Protein AF-0000000087430985 (afdb_homodimer)

Foldseek 3Di:
DDEQDPCQLVVLLVCLLQFLFKEKFFAWFAPCPDPQPQPPDLQVSQLSSLVVCQQIFTFKMKMKTWGAPPVDPDDVVVLVHTDQPRIDIDIDMAGADEPGHHDHDVVSVVVLVVLPDDVVCSVVRHAALAADDPVLLVVLVVVLVVVQVVQLVLLPPLGLALQVPVPDDDPPPQPDPPDDVVLLVVLLVVLVVQCVQAVVQQLVCVVVVHDHCLVVVPDDFSGKDKDKAFQVCPVVNSSSNSVNNSVVNNVSHPVSPAHKGKAKAFPASLSVQNDPCRQVSLQVVLCVQQVDGDRDDPPPPPVSRMTMMMMTIGRDSVNRSCVRVVSSVVNSVCNNPCLVVLQSCQVSVHEYEYALCPVVVSNSCCSNSNSRQSSGLSSQLSNCVVRHNKYFHVNLLCPDPPNVVVCCVQVVPPDDDLQSLLCSLVPNPHCVSNPPRRRSSSVSRSSSVSLSLVLLCVLQVVDDDDPVNCVSSVPDPDHRPDHPVRSSLSSLQRMQWHDDVLDDDTHHSHPPVPQLDPPDPPPQVQAWQKQWFPWPALVLVCVVCVVVQVVLCVVPVPQRFDWDQPPPNRITITIDGRNRPCVVVVVCVLVCLLPVCDPPVGGPSVSRDRDGRNSPPPPPPPDD/DDDQDPCQLVVLLVCLLQFLFKEKFFAWAAPDPDPQPQPPDLQVSQLSSLVVCQQIFTFKMKMKTWGAPPVQPDDVVVLPHTRLPRIDIDIDMAGADEPGHHDHDVVSVVVLVVLPDDVVCNVVRHAALAADDPVLLVVLLVVLVVVQVVQLVLLPPQGLALQPPPDDDDPPPLPDPPDDVVLLVVLLVVLVVQCVQAVVQQLVCVVVVHDHCLVVVPADFSGKDKDKAFQVCPSVNSSSNSVSNSVVNNVSHPVSPAHKGKAKAFPASLSVQNDPCRQVSLQVVLCVQQVDGDRDDPPPPPVSRMTMMMMTIGRDSVNRSCVRVVSSVVNSVCNNPCLVVLQSCQVSVHEYEYALCPVVVSNSCCSNSNSRQSSGLRSQLSNCVVRHNKYFHVNLLCPDPPNVVVCCVQVVPPDDDLQSLLCSLVVNPHCVSNPPRRRSSSVSRSSSVSLSLVLLCVLQVVDDDDPVRCVNSVPDPDHRPDHPVRSSLSSLQRMQWHDDVLDDDTHHSHPPPPPLDPPDDCPQQWFWFKQWFPWPALVLLCVVCVVVQVVLCVVPVPQRFDWDQDHVNRIIITTHTCNRPCVVVVVCVLVCCLPVCDPPVGGPSSSRDRDGRGSPPPPPPPDD

Radius of gyration: 36.95 Å; Cα contacts (8 Å, |Δi|>4): 2127; chains: 2; bounding box: 98×112×81 Å

Structure (mmCIF, N/CA/C/O backbone):
data_AF-0000000087430985-model_v1
#
loop_
_entity.id
_entity.type
_entity.pdbx_description
1 polymer 'CAF1 family ribonuclease'
#
loop_
_atom_site.group_PDB
_atom_site.id
_atom_site.type_symbol
_atom_site.label_atom_id
_atom_site.label_alt_id
_atom_site.label_comp_id
_atom_site.label_asym_id
_atom_site.label_entity_id
_atom_site.label_seq_id
_atom_site.pdbx_PDB_ins_code
_atom_site.Cartn_x
_atom_site.Cartn_y
_atom_site.Cartn_z
_atom_site.occupancy
_atom_site.B_iso_or_equiv
_atom_site.auth_seq_id
_atom_site.auth_comp_id
_atom_site.auth_asym_id
_atom_site.auth_atom_id
_atom_site.pdbx_PDB_model_num
ATOM 1 N N . MET A 1 1 ? 12.492 -22.047 7.645 1 41.41 1 MET A N 1
ATOM 2 C CA . MET A 1 1 ? 12.438 -20.75 6.965 1 41.41 1 MET A CA 1
ATOM 3 C C . MET A 1 1 ? 13.422 -19.766 7.59 1 41.41 1 MET A C 1
ATOM 5 O O . MET A 1 1 ? 13.461 -19.625 8.812 1 41.41 1 MET A O 1
ATOM 9 N N . GLU A 1 2 ? 14.547 -19.562 7.023 1 44.06 2 GLU A N 1
ATOM 10 C CA . GLU A 1 2 ? 15.594 -18.719 7.582 1 44.06 2 GLU A CA 1
ATOM 11 C C . GLU A 1 2 ? 15.18 -17.25 7.586 1 44.06 2 GLU A C 1
ATOM 13 O O . GLU A 1 2 ? 14.547 -16.781 6.645 1 44.06 2 GLU A O 1
ATOM 18 N N . ALA A 1 3 ? 15.109 -16.688 8.625 1 48.5 3 ALA A N 1
ATOM 19 C CA . ALA A 1 3 ? 14.711 -15.297 8.883 1 48.5 3 ALA A CA 1
ATOM 20 C C . ALA A 1 3 ? 15.516 -14.328 8.023 1 48.5 3 ALA A C 1
ATOM 22 O O . ALA A 1 3 ? 16.656 -14.617 7.645 1 48.5 3 ALA A O 1
ATOM 23 N N . ASN A 1 4 ? 14.797 -13.18 7.539 1 51.06 4 ASN A N 1
ATOM 24 C CA . ASN A 1 4 ? 15.312 -12.055 6.77 1 51.06 4 ASN A CA 1
ATOM 25 C C . ASN A 1 4 ? 16.469 -11.367 7.492 1 51.06 4 ASN A C 1
ATOM 27 O O . ASN A 1 4 ? 16.266 -10.711 8.516 1 51.06 4 ASN A O 1
ATOM 31 N N . ASP A 1 5 ? 17.672 -11.953 7.453 1 57.12 5 ASP A N 1
ATOM 32 C CA . ASP A 1 5 ? 18.797 -11.172 7.953 1 57.12 5 ASP A CA 1
ATOM 33 C C . ASP A 1 5 ? 19.609 -10.578 6.801 1 57.12 5 ASP A C 1
ATOM 35 O O . ASP A 1 5 ? 19.359 -10.891 5.633 1 57.12 5 ASP A O 1
ATOM 39 N N . SER A 1 6 ? 20.297 -9.562 7.074 1 57.06 6 SER A N 1
ATOM 40 C CA . SER A 1 6 ? 21.141 -8.828 6.141 1 57.06 6 SER A CA 1
ATOM 41 C C . SER A 1 6 ? 22.047 -9.781 5.363 1 57.06 6 SER A C 1
ATOM 43 O O . SER A 1 6 ? 22.516 -9.445 4.273 1 57.06 6 SER A O 1
ATOM 45 N N . ASN A 1 7 ? 22 -11.023 5.742 1 69.62 7 ASN A N 1
ATOM 46 C CA . ASN A 1 7 ? 22.953 -11.93 5.102 1 69.62 7 ASN A CA 1
ATOM 47 C C . ASN A 1 7 ? 22.234 -12.977 4.258 1 69.62 7 ASN A C 1
ATOM 49 O O . ASN A 1 7 ? 22.875 -13.875 3.705 1 69.62 7 ASN A O 1
ATOM 53 N N . THR A 1 8 ? 21 -12.875 4.145 1 79.38 8 THR A N 1
ATOM 54 C CA . THR A 1 8 ? 20.219 -13.883 3.459 1 79.38 8 THR A CA 1
ATOM 55 C C . THR A 1 8 ? 20.578 -13.945 1.978 1 79.38 8 THR A C 1
ATOM 57 O O . THR A 1 8 ? 20.781 -15.031 1.428 1 79.38 8 THR A O 1
ATOM 60 N N . VAL A 1 9 ? 20.797 -12.852 1.373 1 81.06 9 VAL A N 1
ATOM 61 C CA . VAL A 1 9 ? 21.109 -12.805 -0.05 1 81.06 9 VAL A CA 1
ATOM 62 C C . VAL A 1 9 ? 22.484 -13.43 -0.296 1 81.06 9 VAL A C 1
ATOM 64 O O . VAL A 1 9 ? 22.656 -14.219 -1.23 1 81.06 9 VAL A O 1
ATOM 67 N N . SER A 1 10 ? 23.391 -13.109 0.576 1 83 10 SER A N 1
ATOM 68 C CA . SER A 1 10 ? 24.734 -13.672 0.438 1 83 10 SER A CA 1
ATOM 69 C C . SER A 1 10 ? 24.719 -15.195 0.576 1 83 10 SER A C 1
ATOM 71 O O . SER A 1 10 ? 25.469 -15.891 -0.108 1 83 10 SER A O 1
ATOM 73 N N . ARG A 1 11 ? 23.938 -15.688 1.403 1 87.94 11 ARG A N 1
ATOM 74 C CA . ARG A 1 11 ? 23.844 -17.125 1.592 1 87.94 11 ARG A CA 1
ATOM 75 C C . ARG A 1 11 ? 23.234 -17.797 0.363 1 87.94 11 ARG A C 1
ATOM 77 O O . ARG A 1 11 ? 23.688 -18.859 -0.056 1 87.94 11 ARG A O 1
ATOM 84 N N . ILE A 1 12 ? 22.219 -17.188 -0.137 1 91.44 12 ILE A N 1
ATOM 85 C CA . ILE A 1 12 ? 21.594 -17.719 -1.34 1 91.44 12 ILE A CA 1
ATOM 86 C C . ILE A 1 12 ? 22.609 -17.797 -2.471 1 91.44 12 ILE A C 1
ATOM 88 O O . ILE A 1 12 ? 22.75 -18.828 -3.131 1 91.44 12 ILE A O 1
ATOM 92 N N . LEU A 1 13 ? 23.359 -16.75 -2.596 1 90.56 13 LEU A N 1
ATOM 93 C CA . LEU A 1 13 ? 24.328 -16.641 -3.684 1 90.56 13 LEU A CA 1
ATOM 94 C C . LEU A 1 13 ? 25.422 -17.703 -3.539 1 90.56 13 LEU A C 1
ATOM 96 O O . LEU A 1 13 ? 25.875 -18.266 -4.535 1 90.56 13 LEU A O 1
ATOM 100 N N . SER A 1 14 ? 25.75 -18.016 -2.369 1 92.44 14 SER A N 1
ATOM 101 C CA . SER A 1 14 ? 26.812 -18.984 -2.131 1 92.44 14 SER A CA 1
ATOM 102 C C . SER A 1 14 ? 26.375 -20.391 -2.48 1 92.44 14 SER A C 1
ATOM 104 O O . SER A 1 14 ? 27.203 -21.266 -2.727 1 92.44 14 SER A O 1
ATOM 106 N N . LEU A 1 15 ? 25.141 -20.641 -2.588 1 94.88 15 LEU A N 1
ATOM 107 C CA . LEU A 1 15 ? 24.625 -21.984 -2.834 1 94.88 15 LEU A CA 1
ATOM 108 C C . LEU A 1 15 ? 24.422 -22.219 -4.328 1 94.88 15 LEU A C 1
ATOM 110 O O . LEU A 1 15 ? 24.312 -23.359 -4.766 1 94.88 15 LEU A O 1
ATOM 114 N N . ILE A 1 16 ? 24.359 -21.219 -5.113 1 95.06 16 ILE A N 1
ATOM 115 C CA . ILE A 1 16 ? 23.938 -21.297 -6.508 1 95.06 16 ILE A CA 1
ATOM 116 C C . ILE A 1 16 ? 24.922 -22.156 -7.297 1 95.06 16 ILE A C 1
ATOM 118 O O . ILE A 1 16 ? 24.516 -23 -8.086 1 95.06 16 ILE A O 1
ATOM 122 N N . PRO A 1 17 ? 26.234 -22.078 -7.082 1 94.44 17 PRO A N 1
ATOM 123 C CA . PRO A 1 17 ? 27.172 -22.891 -7.855 1 94.44 17 PRO A CA 1
ATOM 124 C C . PRO A 1 17 ? 26.953 -24.391 -7.68 1 94.44 17 PRO A C 1
ATOM 126 O O . PRO A 1 17 ? 27.266 -25.172 -8.578 1 94.44 17 PRO A O 1
ATOM 129 N N . SER A 1 18 ? 26.359 -24.766 -6.598 1 93.5 18 SER A N 1
ATOM 130 C CA . SER A 1 18 ? 26.156 -26.188 -6.324 1 93.5 18 SER A CA 1
ATOM 131 C C . SER A 1 18 ? 24.703 -26.578 -6.535 1 93.5 18 SER A C 1
ATOM 133 O O . SER A 1 18 ? 24.328 -27.734 -6.301 1 93.5 18 SER A O 1
ATOM 135 N N . ALA A 1 19 ? 23.922 -25.688 -6.98 1 95.62 19 ALA A N 1
ATOM 136 C CA . ALA A 1 19 ? 22.484 -25.922 -7.039 1 95.62 19 ALA A CA 1
ATOM 137 C C . ALA A 1 19 ? 22.109 -26.734 -8.273 1 95.62 19 ALA A C 1
ATOM 139 O O . ALA A 1 19 ? 22.703 -26.562 -9.344 1 95.62 19 ALA A O 1
ATOM 140 N N . SER A 1 20 ? 21.156 -27.672 -8.117 1 94.75 20 SER A N 1
ATOM 141 C CA . SER A 1 20 ? 20.516 -28.328 -9.258 1 94.75 20 SER A CA 1
ATOM 142 C C . SER A 1 20 ? 19.5 -27.422 -9.938 1 94.75 20 SER A C 1
ATOM 144 O O . SER A 1 20 ? 19.453 -27.344 -11.164 1 94.75 20 SER A O 1
ATOM 146 N N . PHE A 1 21 ? 18.734 -26.844 -9.188 1 96.12 21 PHE A N 1
ATOM 147 C CA . PHE A 1 21 ? 17.766 -25.828 -9.633 1 96.12 21 PHE A CA 1
ATOM 148 C C . PHE A 1 21 ? 17.359 -24.938 -8.477 1 96.12 21 PHE A C 1
ATOM 150 O O . PHE A 1 21 ? 17.688 -25.203 -7.32 1 96.12 21 PHE A O 1
ATOM 157 N N . VAL A 1 22 ? 16.688 -23.812 -8.773 1 97.88 22 VAL A N 1
ATOM 158 C CA . VAL A 1 22 ? 16.172 -22.875 -7.781 1 97.88 22 VAL A CA 1
ATOM 159 C C . VAL A 1 22 ? 14.688 -22.625 -8.016 1 97.88 22 VAL A C 1
ATOM 161 O O . VAL A 1 22 ? 14.242 -22.5 -9.164 1 97.88 22 VAL A O 1
ATOM 164 N N . ALA A 1 23 ? 13.93 -22.719 -6.949 1 98.19 23 ALA A N 1
ATOM 165 C CA . ALA A 1 23 ? 12.508 -22.406 -7.027 1 98.19 23 ALA A CA 1
ATOM 166 C C . ALA A 1 23 ? 12.227 -21.016 -6.449 1 98.19 23 ALA A C 1
ATOM 168 O O . ALA A 1 23 ? 12.852 -20.609 -5.469 1 98.19 23 ALA A O 1
ATOM 169 N N . LEU A 1 24 ? 11.281 -20.359 -7.055 1 97 24 LEU A N 1
ATOM 170 C CA . LEU A 1 24 ? 10.961 -18.984 -6.668 1 97 24 LEU A CA 1
ATOM 171 C C . LEU A 1 24 ? 9.461 -18.812 -6.477 1 97 24 LEU A C 1
ATOM 173 O O . LEU A 1 24 ? 8.664 -19.438 -7.184 1 97 24 LEU A O 1
ATOM 177 N N . ASP A 1 25 ? 9.031 -18.031 -5.531 1 96.5 25 ASP A N 1
ATOM 178 C CA . ASP A 1 25 ? 7.648 -17.609 -5.301 1 96.5 25 ASP A CA 1
ATOM 179 C C . ASP A 1 25 ? 7.594 -16.219 -4.672 1 96.5 25 ASP A C 1
ATOM 181 O O . ASP A 1 25 ? 8.562 -15.773 -4.055 1 96.5 25 ASP A O 1
ATOM 185 N N . THR A 1 26 ? 6.516 -15.523 -4.93 1 96.38 26 THR A N 1
ATOM 186 C CA . THR A 1 26 ? 6.422 -14.164 -4.426 1 96.38 26 THR A CA 1
ATOM 187 C C . THR A 1 26 ? 5.035 -13.898 -3.842 1 96.38 26 THR A C 1
ATOM 189 O O . THR A 1 26 ? 4.074 -14.594 -4.168 1 96.38 26 THR A O 1
ATOM 192 N N . GLU A 1 27 ? 4.945 -13 -2.891 1 94.88 27 GLU A N 1
ATOM 193 C CA . GLU A 1 27 ? 3.719 -12.344 -2.451 1 94.88 27 GLU A CA 1
ATOM 194 C C . GLU A 1 27 ? 3.717 -10.859 -2.83 1 94.88 27 GLU A C 1
ATOM 196 O O . GLU A 1 27 ? 4.766 -10.219 -2.842 1 94.88 27 GLU A O 1
ATOM 201 N N . PHE A 1 28 ? 2.629 -10.344 -3.205 1 93.5 28 PHE A N 1
ATOM 202 C CA . PHE A 1 28 ? 2.49 -8.938 -3.557 1 93.5 28 PHE A CA 1
ATOM 203 C C . PHE A 1 28 ? 1.177 -8.375 -3.025 1 93.5 28 PHE A C 1
ATOM 205 O O . PHE A 1 28 ? 0.315 -9.125 -2.564 1 93.5 28 PHE A O 1
ATOM 212 N N . PHE A 1 29 ? 0.958 -7.047 -3.027 1 91.12 29 PHE A N 1
ATOM 213 C CA . PHE A 1 29 ? -0.083 -6.414 -2.227 1 91.12 29 PHE A CA 1
ATOM 214 C C . PHE A 1 29 ? -1.309 -6.102 -3.078 1 91.12 29 PHE A C 1
ATOM 216 O O . PHE A 1 29 ? -2.295 -5.555 -2.58 1 91.12 29 PHE A O 1
ATOM 223 N N . CYS A 1 30 ? -1.307 -6.336 -4.262 1 85.88 30 CYS A N 1
ATOM 224 C CA . CYS A 1 30 ? -2.467 -6.109 -5.117 1 85.88 30 CYS A CA 1
ATOM 225 C C . CYS A 1 30 ? -2.807 -7.359 -5.918 1 85.88 30 CYS A C 1
ATOM 227 O O . CYS A 1 30 ? -1.965 -7.879 -6.652 1 85.88 30 CYS A O 1
ATOM 229 N N . GLY A 1 31 ? -3.926 -7.836 -5.504 1 67.69 31 GLY A N 1
ATOM 230 C CA . GLY A 1 31 ? -4.348 -9.031 -6.215 1 67.69 31 GLY A CA 1
ATOM 231 C C . GLY A 1 31 ? -4.621 -8.781 -7.688 1 67.69 31 GLY A C 1
ATOM 232 O O . GLY A 1 31 ? -4.656 -7.633 -8.133 1 67.69 31 GLY A O 1
ATOM 233 N N . ARG A 1 32 ? -4.594 -9.789 -8.438 1 55.5 32 ARG A N 1
ATOM 234 C CA . ARG A 1 32 ? -4.715 -9.82 -9.891 1 55.5 32 ARG A CA 1
ATOM 235 C C . ARG A 1 32 ? -5.957 -9.062 -10.352 1 55.5 32 ARG A C 1
ATOM 237 O O . ARG A 1 32 ? -7.082 -9.469 -10.047 1 55.5 32 ARG A O 1
ATOM 244 N N . GLN A 1 33 ? -5.875 -7.629 -10.258 1 49.44 33 GLN A N 1
ATOM 245 C CA . GLN A 1 33 ? -6.969 -6.879 -10.867 1 49.44 33 GLN A CA 1
ATOM 246 C C . GLN A 1 33 ? -7.234 -7.352 -12.289 1 49.44 33 GLN A C 1
ATOM 248 O O . GLN A 1 33 ? -8.039 -6.754 -13.008 1 49.44 33 GLN A O 1
ATOM 253 N N . THR A 1 34 ? -6.297 -8.094 -12.922 1 42.03 34 THR A N 1
ATOM 254 C CA . THR A 1 34 ? -6.211 -7.918 -14.367 1 42.03 34 THR A CA 1
ATOM 255 C C . THR A 1 34 ? -7.305 -8.711 -15.07 1 42.03 34 THR A C 1
ATOM 257 O O . THR A 1 34 ? -7.414 -9.93 -14.891 1 42.03 34 THR A O 1
ATOM 260 N N . ILE A 1 35 ? -8.352 -7.953 -15.305 1 42.62 35 ILE A N 1
ATOM 261 C CA . ILE A 1 35 ? -9.156 -8.406 -16.422 1 42.62 35 ILE A CA 1
ATOM 262 C C . ILE A 1 35 ? -8.25 -8.945 -17.531 1 42.62 35 ILE A C 1
ATOM 264 O O . ILE A 1 35 ? -7.406 -8.219 -18.062 1 42.62 35 ILE A O 1
ATOM 268 N N . LEU A 1 36 ? -8.102 -10.195 -17.438 1 47.19 36 LEU A N 1
ATOM 269 C CA . LEU A 1 36 ? -7.324 -10.688 -18.578 1 47.19 36 LEU A CA 1
ATOM 270 C C . LEU A 1 36 ? -7.883 -10.156 -19.891 1 47.19 36 LEU A C 1
ATOM 272 O O . LEU A 1 36 ? -9.078 -10.312 -20.172 1 47.19 36 LEU A O 1
ATOM 276 N N . PRO A 1 37 ? -7.227 -9.125 -20.406 1 47.66 37 PRO A N 1
ATOM 277 C CA . PRO A 1 37 ? -7.707 -8.703 -21.719 1 47.66 37 PRO A CA 1
ATOM 278 C C . PRO A 1 37 ? -8.055 -9.875 -22.625 1 47.66 37 PRO A C 1
ATOM 280 O O . PRO A 1 37 ? -7.555 -10.984 -22.422 1 47.66 37 PRO A O 1
ATOM 283 N N . PRO A 1 38 ? -9.062 -9.609 -23.359 1 45.47 38 PRO A N 1
ATOM 284 C CA . PRO A 1 38 ? -9.25 -10.656 -24.359 1 45.47 38 PRO A CA 1
ATOM 285 C C . PRO A 1 38 ? -7.953 -11.07 -25.047 1 45.47 38 PRO A C 1
ATOM 287 O O . PRO A 1 38 ? -7.105 -10.219 -25.328 1 45.47 38 PRO A O 1
ATOM 290 N N . PHE A 1 39 ? -7.52 -12.289 -24.922 1 45.88 39 PHE A N 1
ATOM 291 C CA . PHE A 1 39 ? -6.273 -12.781 -25.5 1 45.88 39 PHE A CA 1
ATOM 292 C C . PHE A 1 39 ? -6.273 -12.617 -27.016 1 45.88 39 PHE A C 1
ATOM 294 O O . PHE A 1 39 ? -7.016 -13.305 -27.719 1 45.88 39 PHE A O 1
ATOM 301 N N . THR A 1 40 ? -5.828 -11.523 -27.562 1 51.38 40 THR A N 1
ATOM 302 C CA . THR A 1 40 ? -5.633 -11.32 -28.984 1 51.38 40 THR A CA 1
ATOM 303 C C . THR A 1 40 ? -4.293 -11.898 -29.438 1 51.38 40 THR A C 1
ATOM 305 O O . THR A 1 40 ? -4.23 -12.641 -30.422 1 51.38 40 THR A O 1
ATOM 308 N N . SER A 1 41 ? -3.215 -11.609 -28.812 1 60.03 41 SER A N 1
ATOM 309 C CA . SER A 1 41 ? -1.87 -12.133 -29.031 1 60.03 41 SER A CA 1
ATOM 310 C C . SER A 1 41 ? -1.085 -12.203 -27.719 1 60.03 41 SER A C 1
ATOM 312 O O . SER A 1 41 ? -1.448 -11.562 -26.734 1 60.03 41 SER A O 1
ATOM 314 N N . ILE A 1 42 ? -0.145 -13.062 -27.812 1 71.75 42 ILE A N 1
ATOM 315 C CA . ILE A 1 42 ? 0.692 -13.219 -26.625 1 71.75 42 ILE A CA 1
ATOM 316 C C . ILE A 1 42 ? 1.348 -11.883 -26.281 1 71.75 42 ILE A C 1
ATOM 318 O O . ILE A 1 42 ? 1.481 -11.539 -25.109 1 71.75 42 ILE A O 1
ATOM 322 N N . GLU A 1 43 ? 1.695 -11.188 -27.344 1 76.94 43 GLU A N 1
ATOM 323 C CA . GLU A 1 43 ? 2.336 -9.891 -27.141 1 76.94 43 GLU A CA 1
ATOM 324 C C . GLU A 1 43 ? 1.378 -8.898 -26.484 1 76.94 43 GLU A C 1
ATOM 326 O O . GLU A 1 43 ? 1.742 -8.219 -25.531 1 76.94 43 GLU A O 1
ATOM 331 N N . THR A 1 44 ? 0.228 -8.922 -27 1 73.31 44 THR A N 1
ATOM 332 C CA . THR A 1 44 ? -0.766 -7.992 -26.469 1 73.31 44 THR A CA 1
ATOM 333 C C . THR A 1 44 ? -1.153 -8.375 -25.047 1 73.31 44 THR A C 1
ATOM 335 O O . THR A 1 44 ? -1.375 -7.508 -24.203 1 73.31 44 THR A O 1
ATOM 338 N N . PHE A 1 45 ? -1.166 -9.656 -24.906 1 74.94 45 PHE A N 1
ATOM 339 C CA . PHE A 1 45 ? -1.48 -10.141 -23.562 1 74.94 45 PHE A CA 1
ATOM 340 C C . PHE A 1 45 ? -0.419 -9.703 -22.562 1 74.94 45 PHE A C 1
ATOM 342 O O . PHE A 1 45 ? -0.743 -9.156 -21.5 1 74.94 45 PHE A O 1
ATOM 349 N N . TYR A 1 46 ? 0.762 -9.953 -22.969 1 84.12 46 TYR A N 1
ATOM 350 C CA . TYR A 1 46 ? 1.858 -9.602 -22.078 1 84.12 46 TYR A CA 1
ATOM 351 C C . TYR A 1 46 ? 1.878 -8.102 -21.797 1 84.12 46 TYR A C 1
ATOM 353 O O . TYR A 1 46 ? 1.978 -7.676 -20.641 1 84.12 46 TYR A O 1
ATOM 361 N N . ASP A 1 47 ? 1.766 -7.359 -22.859 1 86.62 47 ASP A N 1
ATOM 362 C CA . ASP A 1 47 ? 1.896 -5.91 -22.719 1 86.62 47 ASP A CA 1
ATOM 363 C C . ASP A 1 47 ? 0.787 -5.336 -21.844 1 86.62 47 ASP A C 1
ATOM 365 O O . ASP A 1 47 ? 1.035 -4.449 -21.031 1 86.62 47 ASP A O 1
ATOM 369 N N . THR A 1 48 ? -0.357 -5.887 -22 1 81.25 48 THR A N 1
ATOM 370 C CA . THR A 1 48 ? -1.482 -5.434 -21.188 1 81.25 48 THR A CA 1
ATOM 371 C C . THR A 1 48 ? -1.298 -5.84 -19.734 1 81.25 48 THR A C 1
ATOM 373 O O . THR A 1 48 ? -1.577 -5.055 -18.828 1 81.25 48 THR A O 1
ATOM 376 N N . SER A 1 49 ? -0.857 -7.035 -19.562 1 82.69 49 SER A N 1
ATOM 377 C CA . SER A 1 49 ? -0.609 -7.527 -18.219 1 82.69 49 SER A CA 1
ATOM 378 C C . SER A 1 49 ? 0.502 -6.734 -17.531 1 82.69 49 SER A C 1
ATOM 380 O O . SER A 1 49 ? 0.407 -6.418 -16.344 1 82.69 49 SER A O 1
ATOM 382 N N . ALA A 1 50 ? 1.527 -6.496 -18.312 1 89.75 50 ALA A N 1
ATOM 383 C CA . ALA A 1 50 ? 2.656 -5.73 -17.797 1 89.75 50 ALA A CA 1
ATOM 384 C C . ALA A 1 50 ? 2.221 -4.328 -17.375 1 89.75 50 ALA A C 1
ATOM 386 O O . ALA A 1 50 ? 2.629 -3.828 -16.328 1 89.75 50 ALA A O 1
ATOM 387 N N . GLN A 1 51 ? 1.422 -3.752 -18.172 1 87.69 51 GLN A N 1
ATOM 388 C CA . GLN A 1 51 ? 0.934 -2.41 -17.875 1 87.69 51 GLN A CA 1
ATOM 389 C C . GLN A 1 51 ? 0.062 -2.408 -16.609 1 87.69 51 GLN A C 1
ATOM 391 O O . GLN A 1 51 ? 0.152 -1.497 -15.789 1 87.69 51 GLN A O 1
ATOM 396 N N . ALA A 1 52 ? -0.709 -3.377 -16.5 1 82.5 52 ALA A N 1
ATOM 397 C CA . ALA A 1 52 ? -1.603 -3.492 -15.344 1 82.5 52 ALA A CA 1
ATOM 398 C C . ALA A 1 52 ? -0.811 -3.666 -14.047 1 82.5 52 ALA A C 1
ATOM 400 O O . ALA A 1 52 ? -1.257 -3.244 -12.984 1 82.5 52 ALA A O 1
ATOM 401 N N . GLN A 1 53 ? 0.342 -4.227 -14.195 1 88.75 53 GLN A N 1
ATOM 402 C CA . GLN A 1 53 ? 1.151 -4.527 -13.016 1 88.75 53 GLN A CA 1
ATOM 403 C C . GLN A 1 53 ? 2.316 -3.551 -12.891 1 88.75 53 GLN A C 1
ATOM 405 O O . GLN A 1 53 ? 3.236 -3.775 -12.102 1 88.75 53 GLN A O 1
ATOM 410 N N . ALA A 1 54 ? 2.246 -2.494 -13.633 1 89 54 ALA A N 1
ATOM 411 C CA . ALA A 1 54 ? 3.369 -1.567 -13.75 1 89 54 ALA A CA 1
ATOM 412 C C . ALA A 1 54 ? 3.678 -0.913 -12.406 1 89 54 ALA A C 1
ATOM 414 O O . ALA A 1 54 ? 4.816 -0.517 -12.148 1 89 54 ALA A O 1
ATOM 415 N N . THR A 1 55 ? 2.703 -0.838 -11.508 1 89.19 55 THR A N 1
ATOM 416 C CA . THR A 1 55 ? 2.895 -0.155 -10.234 1 89.19 55 THR A CA 1
ATOM 417 C C . THR A 1 55 ? 2.875 -1.152 -9.078 1 89.19 55 THR A C 1
ATOM 419 O O . THR A 1 55 ? 2.656 -0.771 -7.926 1 89.19 55 THR A O 1
ATOM 422 N N . GLN A 1 56 ? 3.078 -2.348 -9.359 1 91.88 56 GLN A N 1
ATOM 423 C CA . GLN A 1 56 ? 3.156 -3.377 -8.328 1 91.88 56 GLN A CA 1
ATOM 424 C C . GLN A 1 56 ? 4.602 -3.795 -8.07 1 91.88 56 GLN A C 1
ATOM 426 O O . GLN A 1 56 ? 5.484 -3.533 -8.898 1 91.88 56 GLN A O 1
ATOM 431 N N . ALA A 1 57 ? 4.832 -4.352 -6.914 1 92.81 57 ALA A N 1
ATOM 432 C CA . ALA A 1 57 ? 6.16 -4.852 -6.555 1 92.81 57 ALA A CA 1
ATOM 433 C C . ALA A 1 57 ? 6.059 -6.074 -5.648 1 92.81 57 ALA A C 1
ATOM 435 O O . ALA A 1 57 ? 4.988 -6.359 -5.102 1 92.81 57 ALA A O 1
ATOM 436 N N . VAL A 1 58 ? 7.195 -6.719 -5.547 1 95.75 58 VAL A N 1
ATOM 437 C CA . VAL A 1 58 ? 7.266 -7.895 -4.684 1 95.75 58 VAL A CA 1
ATOM 438 C C . VAL A 1 58 ? 7.328 -7.457 -3.221 1 95.75 58 VAL A C 1
ATOM 440 O O . VAL A 1 58 ? 8.148 -6.609 -2.854 1 95.75 58 VAL A O 1
ATOM 443 N N . ALA A 1 59 ? 6.426 -8.008 -2.438 1 95 59 ALA A N 1
ATOM 444 C CA . ALA A 1 59 ? 6.418 -7.719 -1.006 1 95 59 ALA A CA 1
ATOM 445 C C . ALA A 1 59 ? 7.25 -8.734 -0.235 1 95 59 ALA A C 1
ATOM 447 O O . ALA A 1 59 ? 7.867 -8.406 0.778 1 95 59 ALA A O 1
ATOM 448 N N . GLN A 1 60 ? 7.152 -9.938 -0.651 1 94.75 60 GLN A N 1
ATOM 449 C CA . GLN A 1 60 ? 7.895 -11.047 -0.059 1 94.75 60 GLN A CA 1
ATOM 450 C C . GLN A 1 60 ? 8.398 -12 -1.133 1 94.75 60 GLN A C 1
ATOM 452 O O . GLN A 1 60 ? 7.684 -12.305 -2.09 1 94.75 60 GLN A O 1
ATOM 457 N N . LEU A 1 61 ? 9.664 -12.359 -1.008 1 95.31 61 LEU A N 1
ATOM 458 C CA . LEU A 1 61 ? 10.305 -13.242 -1.98 1 95.31 61 LEU A CA 1
ATOM 459 C C . LEU A 1 61 ? 10.766 -14.539 -1.32 1 95.31 61 LEU A C 1
ATOM 461 O O . LEU A 1 61 ? 11.438 -14.508 -0.29 1 95.31 61 LEU A O 1
ATOM 465 N N . GLY A 1 62 ? 10.266 -15.633 -1.833 1 95.44 62 GLY A N 1
ATOM 466 C CA . GLY A 1 62 ? 10.727 -16.953 -1.418 1 95.44 62 GLY A CA 1
ATOM 467 C C . GLY A 1 62 ? 11.625 -17.609 -2.439 1 95.44 62 GLY A C 1
ATOM 468 O O . GLY A 1 62 ? 11.312 -17.625 -3.633 1 95.44 62 GLY A O 1
ATOM 469 N N . ILE A 1 63 ? 12.805 -18.094 -1.972 1 96.25 63 ILE A N 1
ATOM 470 C CA . ILE A 1 63 ? 13.758 -18.797 -2.818 1 96.25 63 ILE A CA 1
ATOM 471 C C . ILE A 1 63 ? 14.148 -20.125 -2.158 1 96.25 63 ILE A C 1
ATOM 473 O O . ILE A 1 63 ? 14.547 -20.141 -0.991 1 96.25 63 ILE A O 1
ATOM 477 N N . THR A 1 64 ? 13.977 -21.156 -2.826 1 97 64 THR A N 1
ATOM 478 C CA . THR A 1 64 ? 14.461 -22.453 -2.377 1 97 64 THR A CA 1
ATOM 479 C C . THR A 1 64 ? 15.539 -22.984 -3.316 1 97 64 THR A C 1
ATOM 481 O O . THR A 1 64 ? 15.297 -23.141 -4.516 1 97 64 THR A O 1
ATOM 484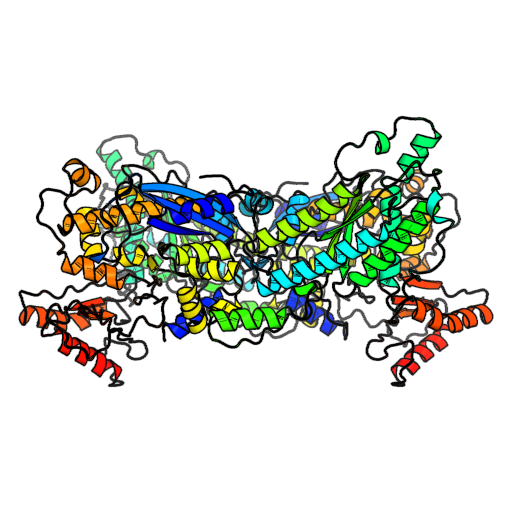 N N . VAL A 1 65 ? 16.703 -23.219 -2.783 1 97.31 65 VAL A N 1
ATOM 485 C CA . VAL A 1 65 ? 17.812 -23.766 -3.547 1 97.31 65 VAL A CA 1
ATOM 486 C C . VAL A 1 65 ? 17.906 -25.266 -3.311 1 97.31 65 VAL A C 1
ATOM 488 O O . VAL A 1 65 ? 18.094 -25.719 -2.174 1 97.31 65 VAL A O 1
ATOM 491 N N . ALA A 1 66 ? 17.703 -26.062 -4.383 1 96.88 66 ALA A N 1
ATOM 492 C CA . ALA A 1 66 ? 17.844 -27.516 -4.309 1 96.88 66 ALA A CA 1
ATOM 493 C C . ALA A 1 66 ? 19.281 -27.938 -4.621 1 96.88 66 ALA A C 1
ATOM 495 O O . ALA A 1 66 ? 19.781 -27.703 -5.727 1 96.88 66 ALA A O 1
ATOM 496 N N . VAL A 1 67 ? 19.875 -28.562 -3.639 1 95.5 67 VAL A N 1
ATOM 497 C CA . VAL A 1 67 ? 21.266 -28.953 -3.777 1 95.5 67 VAL A CA 1
ATOM 498 C C . VAL A 1 67 ? 21.391 -30.469 -3.699 1 95.5 67 VAL A C 1
ATOM 500 O O . VAL A 1 67 ? 20.938 -31.078 -2.736 1 95.5 67 VAL A O 1
ATOM 503 N N . PRO A 1 68 ? 21.969 -31.078 -4.742 1 93.19 68 PRO A N 1
ATOM 504 C CA . PRO A 1 68 ? 22.188 -32.531 -4.676 1 93.19 68 PRO A CA 1
ATOM 505 C C . PRO A 1 68 ? 23.125 -32.938 -3.541 1 93.19 68 PRO A C 1
ATOM 507 O O . PRO A 1 68 ? 24.109 -32.25 -3.271 1 93.19 68 PRO A O 1
ATOM 510 N N . LYS A 1 69 ? 22.75 -33.906 -2.678 1 85.69 69 LYS A N 1
ATOM 511 C CA . LYS A 1 69 ? 23.594 -34.438 -1.59 1 85.69 69 LYS A CA 1
ATOM 512 C C . LYS A 1 69 ? 24.891 -35 -2.121 1 85.69 69 LYS A C 1
ATOM 514 O O . LYS A 1 69 ? 25.938 -34.875 -1.48 1 85.69 69 LYS A O 1
ATOM 519 N N . SER A 1 70 ? 24.859 -35.938 -2.947 1 72.44 70 SER A N 1
ATOM 520 C CA . SER A 1 70 ? 26.062 -36.562 -3.535 1 72.44 70 SER A CA 1
ATOM 521 C C . SER A 1 70 ? 26.234 -36.125 -4.984 1 72.44 70 SER A C 1
ATOM 523 O O . SER A 1 70 ? 25.312 -35.594 -5.605 1 72.44 70 SER A O 1
ATOM 525 N N . ALA A 1 71 ? 27.531 -35.875 -5.273 1 58.84 71 ALA A N 1
ATOM 526 C CA . ALA A 1 71 ? 27.828 -35.562 -6.668 1 58.84 71 ALA A CA 1
ATOM 527 C C . ALA A 1 71 ? 26.938 -36.375 -7.609 1 58.84 71 ALA A C 1
ATOM 529 O O . ALA A 1 71 ? 27.172 -37.562 -7.82 1 58.84 71 ALA A O 1
ATOM 530 N N . ALA A 1 72 ? 25.781 -36.25 -7.32 1 56.94 72 ALA A N 1
ATOM 531 C CA . ALA A 1 72 ? 24.766 -37.031 -8.031 1 56.94 72 ALA A CA 1
ATOM 532 C C . ALA A 1 72 ? 25.031 -37 -9.539 1 56.94 72 ALA A C 1
ATOM 534 O O . ALA A 1 72 ? 25.281 -35.969 -10.125 1 56.94 72 ALA A O 1
ATOM 535 N N . LYS A 1 73 ? 25.453 -38.156 -9.984 1 53.66 73 LYS A N 1
ATOM 536 C CA . LYS A 1 73 ? 25.922 -38.594 -11.305 1 53.66 73 LYS A CA 1
ATOM 537 C C . LYS A 1 73 ? 24.922 -38.188 -12.391 1 53.66 73 LYS A C 1
ATOM 539 O O . LYS A 1 73 ? 25.281 -38.062 -13.562 1 53.66 73 LYS A O 1
ATOM 544 N N . ASP A 1 74 ? 23.625 -38.5 -12.305 1 52.66 74 ASP A N 1
ATOM 545 C CA . ASP A 1 74 ? 22.875 -38.688 -13.547 1 52.66 74 ASP A CA 1
ATOM 546 C C . ASP A 1 74 ? 21.891 -37.531 -13.766 1 52.66 74 ASP A C 1
ATOM 548 O O . ASP A 1 74 ? 20.766 -37.562 -13.273 1 52.66 74 ASP A O 1
ATOM 552 N N . PRO A 1 75 ? 22.453 -36.188 -14.109 1 59.84 75 PRO A N 1
ATOM 553 C CA . PRO A 1 75 ? 21.438 -35.344 -14.742 1 59.84 75 PRO A CA 1
ATOM 554 C C . PRO A 1 75 ? 20.703 -36.031 -15.875 1 59.84 75 PRO A C 1
ATOM 556 O O . PRO A 1 75 ? 21.141 -37.094 -16.344 1 59.84 75 PRO A O 1
ATOM 559 N N . PHE A 1 76 ? 19.438 -35.875 -15.93 1 63.53 76 PHE A N 1
ATOM 560 C CA . PHE A 1 76 ? 18.719 -36.375 -17.094 1 63.53 76 PHE A CA 1
ATOM 561 C C . PHE A 1 76 ? 18.969 -35.5 -18.312 1 63.53 76 PHE A C 1
ATOM 563 O O . PHE A 1 76 ? 18.031 -34.938 -18.875 1 63.53 76 PHE A O 1
ATOM 570 N N . PRO A 1 77 ? 20.328 -35.375 -18.578 1 56.53 77 PRO A N 1
ATOM 571 C CA . PRO A 1 77 ? 20.75 -34.375 -19.547 1 56.53 77 PRO A CA 1
ATOM 572 C C . PRO A 1 77 ? 20 -34.5 -20.875 1 56.53 77 PRO A C 1
ATOM 574 O O . PRO A 1 77 ? 19.703 -33.469 -21.531 1 56.53 77 PRO A O 1
ATOM 577 N N . ASN A 1 78 ? 19.719 -35.75 -21.141 1 56.41 78 ASN A N 1
ATOM 578 C CA . ASN A 1 78 ? 19.062 -35.969 -22.422 1 56.41 78 ASN A CA 1
ATOM 579 C C . ASN A 1 78 ? 17.672 -35.312 -22.453 1 56.41 78 ASN A C 1
ATOM 581 O O . ASN A 1 78 ? 17.125 -35.031 -23.531 1 56.41 78 ASN A O 1
ATOM 585 N N . LEU A 1 79 ? 17.344 -35.062 -21.188 1 61.81 79 LEU A N 1
ATOM 586 C CA . LEU A 1 79 ? 15.984 -34.531 -21.094 1 61.81 79 LEU A CA 1
ATOM 587 C C . LEU A 1 79 ? 16 -33.062 -20.75 1 61.81 79 LEU A C 1
ATOM 589 O O . LEU A 1 79 ? 14.953 -32.406 -20.719 1 61.81 79 LEU A O 1
ATOM 593 N N . GLY A 1 80 ? 17.25 -32.562 -20.594 1 69.12 80 GLY A N 1
ATOM 594 C CA . GLY A 1 80 ? 17.375 -31.156 -20.234 1 69.12 80 GLY A CA 1
ATOM 595 C C . GLY A 1 80 ? 16.875 -30.844 -18.828 1 69.12 80 GLY A C 1
ATOM 596 O O . GLY A 1 80 ? 16.516 -29.703 -18.531 1 69.12 80 GLY A O 1
ATOM 597 N N . LEU A 1 81 ? 16.766 -31.906 -18.062 1 81.25 81 LEU A N 1
ATOM 598 C CA . LEU A 1 81 ? 16.281 -31.75 -16.688 1 81.25 81 LEU A CA 1
ATOM 599 C C . LEU A 1 81 ? 17.438 -31.688 -15.703 1 81.25 81 LEU A C 1
ATOM 601 O O . LEU A 1 81 ? 18.469 -32.312 -15.922 1 81.25 81 LEU A O 1
ATOM 605 N N . PRO A 1 82 ? 17.172 -30.906 -14.672 1 88.25 82 PRO A N 1
ATOM 606 C CA . PRO A 1 82 ? 18.172 -30.922 -13.609 1 88.25 82 PRO A CA 1
ATOM 607 C C . PRO A 1 82 ? 18.109 -32.188 -12.758 1 88.25 82 PRO A C 1
ATOM 609 O O . PRO A 1 82 ? 17.266 -33.062 -12.984 1 88.25 82 PRO A O 1
ATOM 612 N N . VAL A 1 83 ? 19.109 -32.312 -11.898 1 88.75 83 VAL A N 1
ATOM 613 C CA . VAL A 1 83 ? 19.062 -33.406 -10.945 1 88.75 83 VAL A CA 1
ATOM 614 C C . VAL A 1 83 ? 17.828 -33.281 -10.055 1 88.75 83 VAL A C 1
ATOM 616 O O . VAL A 1 83 ? 17.562 -32.219 -9.508 1 88.75 83 VAL A O 1
ATOM 619 N N . LEU A 1 84 ? 17.094 -34.438 -9.922 1 90.81 84 LEU A N 1
ATOM 620 C CA . LEU A 1 84 ? 15.82 -34.375 -9.219 1 90.81 84 LEU A CA 1
ATOM 621 C C . LEU A 1 84 ? 15.812 -35.312 -8.016 1 90.81 84 LEU A C 1
ATOM 623 O O . LEU A 1 84 ? 14.844 -35.344 -7.262 1 90.81 84 LEU A O 1
ATOM 627 N N . ARG A 1 85 ? 16.844 -36.062 -7.832 1 86.5 85 ARG A N 1
ATOM 628 C CA . ARG A 1 85 ? 16.875 -37.062 -6.754 1 86.5 85 ARG A CA 1
ATOM 629 C C . ARG A 1 85 ? 17.953 -36.719 -5.727 1 86.5 85 ARG A C 1
ATOM 631 O O . ARG A 1 85 ? 18.953 -36.062 -6.059 1 86.5 85 ARG A O 1
ATOM 638 N N . ASP A 1 86 ? 17.688 -37.125 -4.441 1 87.62 86 ASP A N 1
ATOM 639 C CA . ASP A 1 86 ? 18.641 -36.969 -3.352 1 87.62 86 ASP A CA 1
ATOM 640 C C . ASP A 1 86 ? 19.047 -35.5 -3.182 1 87.62 86 ASP A C 1
ATOM 642 O O . ASP A 1 86 ? 20.234 -35.156 -3.215 1 87.62 86 ASP A O 1
ATOM 646 N N . LEU A 1 87 ? 18.094 -34.719 -3.074 1 92.38 87 LEU A N 1
ATOM 647 C CA . LEU A 1 87 ? 18.281 -33.281 -2.971 1 92.38 87 LEU A CA 1
ATOM 648 C C . LEU A 1 87 ? 18.125 -32.812 -1.529 1 92.38 87 LEU A C 1
ATOM 650 O O . LEU A 1 87 ? 17.328 -33.375 -0.771 1 92.38 87 LEU A O 1
ATOM 654 N N . THR A 1 88 ? 18.938 -31.828 -1.178 1 94.06 88 THR A N 1
ATOM 655 C CA . THR A 1 88 ? 18.703 -31.016 0.011 1 94.06 88 THR A CA 1
ATOM 656 C C . THR A 1 88 ? 18.125 -29.656 -0.369 1 94.06 88 THR A C 1
ATOM 658 O O . THR A 1 88 ? 18.625 -28.984 -1.271 1 94.06 88 THR A O 1
ATOM 661 N N . PHE A 1 89 ? 17.062 -29.297 0.316 1 94.69 89 PHE A N 1
ATOM 662 C CA . PHE A 1 89 ? 16.391 -28.047 -0.008 1 94.69 89 PHE A CA 1
ATOM 663 C C . PHE A 1 89 ? 16.719 -26.969 1.016 1 94.69 89 PHE A C 1
ATOM 665 O O . PHE A 1 89 ? 16.453 -27.141 2.209 1 94.69 89 PHE A O 1
ATOM 672 N N . HIS A 1 90 ? 17.328 -25.859 0.529 1 95.12 90 HIS A N 1
ATOM 673 C CA . HIS A 1 90 ? 17.562 -24.672 1.346 1 95.12 90 HIS A CA 1
ATOM 674 C C . HIS A 1 90 ? 16.531 -23.594 1.041 1 95.12 90 HIS A C 1
ATOM 676 O O . HIS A 1 90 ? 16.562 -22.984 -0.035 1 95.12 90 HIS A O 1
ATOM 682 N N . ASN A 1 91 ? 15.695 -23.359 2.021 1 93.69 91 ASN A N 1
ATOM 683 C CA . ASN A 1 91 ? 14.57 -22.469 1.812 1 93.69 91 ASN A CA 1
ATOM 684 C C . ASN A 1 91 ? 14.789 -21.109 2.484 1 93.69 91 ASN A C 1
ATOM 686 O O . ASN A 1 91 ? 15.188 -21.047 3.648 1 93.69 91 ASN A O 1
ATOM 690 N N . PHE A 1 92 ? 14.57 -20.031 1.727 1 93.19 92 PHE A N 1
ATOM 691 C CA . PHE A 1 92 ? 14.734 -18.672 2.201 1 93.19 92 PHE A CA 1
ATOM 692 C C . PHE A 1 92 ? 13.469 -17.859 1.958 1 93.19 92 PHE A C 1
ATOM 694 O O . PHE A 1 92 ? 12.797 -18.031 0.939 1 93.19 92 PHE A O 1
ATOM 701 N N . CYS A 1 93 ? 13.117 -17.016 2.922 1 91.94 93 CYS A N 1
ATOM 702 C CA . CYS A 1 93 ? 12 -16.078 2.824 1 91.94 93 CYS A CA 1
ATOM 703 C C . CYS A 1 93 ? 12.414 -14.695 3.307 1 91.94 93 CYS A C 1
ATOM 705 O O . CYS A 1 93 ? 12.883 -14.539 4.434 1 91.94 93 CYS A O 1
ATOM 707 N N . PHE A 1 94 ? 12.25 -13.703 2.48 1 89.44 94 PHE A N 1
ATOM 708 C CA . PHE A 1 94 ? 12.609 -12.383 2.992 1 89.44 94 PHE A CA 1
ATOM 709 C C . PHE A 1 94 ? 11.695 -11.312 2.41 1 89.44 94 PHE A C 1
ATOM 711 O O . PHE A 1 94 ? 11.18 -11.469 1.3 1 89.44 94 PHE A O 1
ATOM 718 N N . ASN A 1 95 ? 11.453 -10.32 3.229 1 92.38 95 ASN A N 1
ATOM 719 C CA . ASN A 1 95 ? 10.617 -9.18 2.877 1 92.38 95 ASN A CA 1
ATOM 720 C C . ASN A 1 95 ? 11.367 -8.188 1.988 1 92.38 95 ASN A C 1
ATOM 722 O O . ASN A 1 95 ? 12.555 -7.949 2.189 1 92.38 95 ASN A O 1
ATOM 726 N N . THR A 1 96 ? 10.594 -7.648 1.007 1 92.81 96 THR A N 1
ATOM 727 C CA . THR A 1 96 ? 11.266 -6.777 0.048 1 92.81 96 THR A CA 1
ATOM 728 C C . THR A 1 96 ? 10.422 -5.535 -0.231 1 92.81 96 THR A C 1
ATOM 730 O O . THR A 1 96 ? 9.25 -5.48 0.132 1 92.81 96 THR A O 1
ATOM 733 N N . TYR A 1 97 ? 11.07 -4.488 -0.77 1 92.25 97 TYR A N 1
ATOM 734 C CA . TYR A 1 97 ? 10.383 -3.287 -1.229 1 92.25 97 TYR A CA 1
ATOM 735 C C . TYR A 1 97 ? 11.133 -2.637 -2.385 1 92.25 97 TYR A C 1
ATOM 737 O O . TYR A 1 97 ? 12.25 -3.049 -2.719 1 92.25 97 TYR A O 1
ATOM 745 N N . ILE A 1 98 ? 10.492 -1.751 -3.068 1 91.19 98 ILE A N 1
ATOM 746 C CA . ILE A 1 98 ? 11.125 -0.838 -4.016 1 91.19 98 ILE A CA 1
ATOM 747 C C . ILE A 1 98 ? 10.805 0.604 -3.635 1 91.19 98 ILE A C 1
ATOM 749 O O . ILE A 1 98 ? 9.867 0.856 -2.871 1 91.19 98 ILE A O 1
ATOM 753 N N . SER A 1 99 ? 11.531 1.48 -4.152 1 84.69 99 SER A N 1
ATOM 754 C CA . SER A 1 99 ? 11.367 2.883 -3.785 1 84.69 99 SER A CA 1
ATOM 755 C C . SER A 1 99 ? 10.203 3.518 -4.539 1 84.69 99 SER A C 1
ATOM 757 O O . SER A 1 99 ? 9.578 4.453 -4.043 1 84.69 99 SER A O 1
ATOM 759 N N . ASP A 1 100 ? 9.867 2.994 -5.699 1 85.94 100 ASP A N 1
ATOM 760 C CA . ASP A 1 100 ? 8.758 3.523 -6.496 1 85.94 100 ASP A CA 1
ATOM 761 C C . ASP A 1 100 ? 7.434 3.373 -5.758 1 85.94 100 ASP A C 1
ATOM 763 O O . ASP A 1 100 ? 7.246 2.426 -4.992 1 85.94 100 ASP A O 1
ATOM 767 N N . PRO A 1 101 ? 6.543 4.348 -6.023 1 89.12 101 PRO A N 1
ATOM 768 C CA . PRO A 1 101 ? 5.195 4.148 -5.488 1 89.12 101 PRO A CA 1
ATOM 769 C C . PRO A 1 101 ? 4.562 2.84 -5.957 1 89.12 101 PRO A C 1
ATOM 771 O O . PRO A 1 101 ? 4.688 2.473 -7.129 1 89.12 101 PRO A O 1
ATOM 774 N N . THR A 1 102 ? 4.008 2.16 -5.02 1 92.56 102 THR A N 1
ATOM 775 C CA . THR A 1 102 ? 3.414 0.852 -5.281 1 92.56 102 THR A CA 1
ATOM 776 C C . THR A 1 102 ? 1.945 0.833 -4.867 1 92.56 102 THR A C 1
ATOM 778 O O . THR A 1 102 ? 1.547 1.54 -3.941 1 92.56 102 THR A O 1
ATOM 781 N N . ILE A 1 103 ? 1.162 0.075 -5.543 1 92.38 103 ILE A N 1
ATOM 782 C CA . ILE A 1 103 ? -0.268 0.026 -5.262 1 92.38 103 ILE A CA 1
ATOM 783 C C . ILE A 1 103 ? -0.58 -1.182 -4.379 1 92.38 103 ILE A C 1
ATOM 785 O O . ILE A 1 103 ? 0.161 -2.168 -4.379 1 92.38 103 ILE A O 1
ATOM 789 N N . PHE A 1 104 ? -1.609 -1.062 -3.598 1 93.31 104 PHE A N 1
ATOM 790 C CA . PHE A 1 104 ? -2.166 -2.176 -2.84 1 93.31 104 PHE A CA 1
ATOM 791 C C . PHE A 1 104 ? -3.689 -2.127 -2.846 1 93.31 104 PHE A C 1
ATOM 793 O O . PHE A 1 104 ? -4.281 -1.078 -3.104 1 93.31 104 PHE A O 1
ATOM 800 N N . THR A 1 105 ? -4.332 -3.215 -2.672 1 91.19 105 THR A N 1
ATOM 801 C CA . THR A 1 105 ? -5.762 -3.312 -2.389 1 91.19 105 THR A CA 1
ATOM 802 C C . THR A 1 105 ? -6 -3.889 -0.996 1 91.19 105 THR A C 1
ATOM 804 O O . THR A 1 105 ? -5.281 -4.789 -0.559 1 91.19 105 THR A O 1
ATOM 807 N N . PHE A 1 106 ? -6.961 -3.387 -0.338 1 91 106 PHE A N 1
ATOM 808 C CA . PHE A 1 106 ? -7.199 -3.799 1.04 1 91 106 PHE A CA 1
ATOM 809 C C . PHE A 1 106 ? -7.598 -5.27 1.106 1 91 106 PHE A C 1
ATOM 811 O O . PHE A 1 106 ? -7.242 -5.973 2.055 1 91 106 PHE A O 1
ATOM 818 N N . ASP A 1 107 ? -8.289 -5.73 0.155 1 86.38 107 ASP A N 1
ATOM 819 C CA . ASP A 1 107 ? -8.703 -7.129 0.122 1 86.38 107 ASP A CA 1
ATOM 820 C C . ASP A 1 107 ? -7.488 -8.055 0.109 1 86.38 107 ASP A C 1
ATOM 822 O O . ASP A 1 107 ? -7.48 -9.086 0.787 1 86.38 107 ASP A O 1
ATOM 826 N N . THR A 1 108 ? -6.535 -7.699 -0.693 1 90.56 108 THR A N 1
ATOM 827 C CA . THR A 1 108 ? -5.32 -8.508 -0.755 1 90.56 108 THR A CA 1
ATOM 828 C C . THR A 1 108 ? -4.559 -8.445 0.566 1 90.56 108 THR A C 1
ATOM 830 O O . THR A 1 108 ? -4.043 -9.453 1.041 1 90.56 108 THR A O 1
ATOM 833 N N . VAL A 1 109 ? -4.504 -7.285 1.135 1 92.88 109 VAL A N 1
ATOM 834 C CA . VAL A 1 109 ? -3.832 -7.102 2.416 1 92.88 109 VAL A CA 1
ATOM 835 C C . VAL A 1 109 ? -4.508 -7.961 3.482 1 92.88 109 VAL A C 1
ATOM 837 O O . VAL A 1 109 ? -3.834 -8.641 4.262 1 92.88 109 VAL A O 1
ATOM 840 N N . ARG A 1 110 ? -5.781 -7.93 3.504 1 89.38 110 ARG A N 1
ATOM 841 C CA . ARG A 1 110 ? -6.531 -8.719 4.48 1 89.38 110 ARG A CA 1
ATOM 842 C C . ARG A 1 110 ? -6.328 -10.211 4.254 1 89.38 110 ARG A C 1
ATOM 844 O O . ARG A 1 110 ? -6.219 -10.977 5.211 1 89.38 110 ARG A O 1
ATOM 851 N N . PHE A 1 111 ? -6.328 -10.633 3.037 1 88.88 111 PHE A N 1
ATOM 852 C CA . PHE A 1 111 ? -6.07 -12.031 2.697 1 88.88 111 PHE A CA 1
ATOM 853 C C . PHE A 1 111 ? -4.707 -12.469 3.225 1 88.88 111 PHE A C 1
ATOM 855 O O . PHE A 1 111 ? -4.594 -13.516 3.865 1 88.88 111 PHE A O 1
ATOM 862 N N . LEU A 1 112 ? -3.689 -11.648 2.949 1 92.5 112 LEU A N 1
ATOM 863 C CA . LEU A 1 112 ? -2.338 -11.961 3.398 1 92.5 112 LEU A CA 1
ATOM 864 C C . LEU A 1 112 ? -2.271 -12.031 4.918 1 92.5 112 LEU A C 1
ATOM 866 O O . LEU A 1 112 ? -1.656 -12.945 5.477 1 92.5 112 LEU A O 1
ATOM 870 N N . ARG A 1 113 ? -2.914 -11.078 5.551 1 92.38 113 ARG A N 1
ATOM 871 C CA . ARG A 1 113 ? -2.939 -11.055 7.008 1 92.38 113 ARG A CA 1
ATOM 872 C C . ARG A 1 113 ? -3.586 -12.312 7.566 1 92.38 113 ARG A C 1
ATOM 874 O O . ARG A 1 113 ? -3.098 -12.891 8.547 1 92.38 113 ARG A O 1
ATOM 881 N N . LYS A 1 114 ? -4.625 -12.719 6.988 1 88 114 LYS A N 1
ATOM 882 C CA . LYS A 1 114 ? -5.34 -13.914 7.414 1 88 114 LYS A CA 1
ATOM 883 C C . LYS A 1 114 ? -4.48 -15.164 7.234 1 88 114 LYS A C 1
ATOM 885 O O . LYS A 1 114 ? -4.645 -16.156 7.957 1 88 114 LYS A O 1
ATOM 890 N N . ASN A 1 115 ? -3.592 -15.055 6.27 1 88.5 115 ASN A N 1
ATOM 891 C CA . ASN A 1 115 ? -2.727 -16.203 5.996 1 88.5 115 ASN A CA 1
ATOM 892 C C . ASN A 1 115 ? -1.357 -16.031 6.652 1 88.5 115 ASN A C 1
ATOM 894 O O . ASN A 1 115 ? -0.366 -16.594 6.176 1 88.5 115 ASN A O 1
ATOM 898 N N . GLY A 1 116 ? -1.32 -15.164 7.637 1 89.25 116 GLY A N 1
ATOM 899 C CA . GLY A 1 116 ? -0.161 -15.148 8.516 1 89.25 116 GLY A CA 1
ATOM 900 C C . GLY A 1 116 ? 0.862 -14.094 8.133 1 89.25 116 GLY A C 1
ATOM 901 O O . GLY A 1 116 ? 1.913 -13.984 8.766 1 89.25 116 GLY A O 1
ATOM 902 N N . PHE A 1 117 ? 0.636 -13.32 7.148 1 92.5 117 PHE A N 1
ATOM 903 C CA . PHE A 1 117 ? 1.57 -12.266 6.773 1 92.5 117 PHE A CA 1
ATOM 904 C C . PHE A 1 117 ? 1.69 -11.227 7.883 1 92.5 117 PHE A C 1
ATOM 906 O O . PHE A 1 117 ? 0.685 -10.797 8.453 1 92.5 117 PHE A O 1
ATOM 913 N N . ASN A 1 118 ? 2.896 -10.898 8.195 1 93.88 118 ASN A N 1
ATOM 914 C CA . ASN A 1 118 ? 3.174 -9.898 9.227 1 93.88 118 ASN A CA 1
ATOM 915 C C . ASN A 1 118 ? 3.656 -8.586 8.609 1 93.88 118 ASN A C 1
ATOM 917 O O . ASN A 1 118 ? 4.844 -8.43 8.328 1 93.88 118 ASN A O 1
ATOM 921 N N . PHE A 1 119 ? 2.811 -7.66 8.633 1 94.62 119 PHE A N 1
ATOM 922 C CA . PHE A 1 119 ? 3.1 -6.398 7.969 1 94.62 119 PHE A CA 1
ATOM 923 C C . PHE A 1 119 ? 4.07 -5.559 8.789 1 94.62 119 PHE A C 1
ATOM 925 O O . PHE A 1 119 ? 4.879 -4.812 8.234 1 94.62 119 PHE A O 1
ATOM 932 N N . ASN A 1 120 ? 3.988 -5.625 10.062 1 94.94 120 ASN A N 1
ATOM 933 C CA . ASN A 1 120 ? 4.969 -4.93 10.891 1 94.94 120 ASN A CA 1
ATOM 934 C C . ASN A 1 120 ? 6.383 -5.434 10.633 1 94.94 120 ASN A C 1
ATOM 936 O O . ASN A 1 120 ? 7.312 -4.637 10.469 1 94.94 120 ASN A O 1
ATOM 940 N N . ALA A 1 121 ? 6.473 -6.703 10.57 1 93.12 121 ALA A N 1
ATOM 941 C CA . ALA A 1 121 ? 7.777 -7.289 10.273 1 93.12 121 ALA A CA 1
ATOM 942 C C . ALA A 1 121 ? 8.242 -6.902 8.875 1 93.12 121 ALA A C 1
ATOM 944 O O . ALA A 1 121 ? 9.438 -6.695 8.648 1 93.12 121 ALA A O 1
ATOM 945 N N . TRP A 1 122 ? 7.32 -6.922 8.008 1 93.75 122 TRP A N 1
ATOM 946 C CA . TRP A 1 122 ? 7.645 -6.504 6.652 1 93.75 122 TRP A CA 1
ATOM 947 C C . TRP A 1 122 ? 8.219 -5.086 6.641 1 93.75 122 TRP A C 1
ATOM 949 O O . TRP A 1 122 ? 9.289 -4.848 6.086 1 93.75 122 TRP A O 1
ATOM 959 N N . ALA A 1 123 ? 7.574 -4.133 7.254 1 93.44 123 ALA A N 1
ATOM 960 C CA . ALA A 1 123 ? 8.008 -2.738 7.285 1 93.44 123 ALA A CA 1
ATOM 961 C C . ALA A 1 123 ? 9.359 -2.596 7.977 1 93.44 123 ALA A C 1
ATOM 963 O O . ALA A 1 123 ? 10.164 -1.74 7.602 1 93.44 123 ALA A O 1
ATOM 964 N N . ASP A 1 124 ? 9.609 -3.439 8.906 1 90.94 124 ASP A N 1
ATOM 965 C CA . ASP A 1 124 ? 10.805 -3.32 9.734 1 90.94 124 ASP A CA 1
ATOM 966 C C . ASP A 1 124 ? 12.016 -3.934 9.039 1 90.94 124 ASP A C 1
ATOM 968 O O . ASP A 1 124 ? 13.141 -3.459 9.211 1 90.94 124 ASP A O 1
ATOM 972 N N . SER A 1 125 ? 11.758 -4.941 8.203 1 88.75 125 SER A N 1
ATOM 973 C CA . SER A 1 125 ? 12.906 -5.75 7.797 1 88.75 125 SER A CA 1
ATOM 974 C C . SER A 1 125 ? 13.031 -5.797 6.277 1 88.75 125 SER A C 1
ATOM 976 O O . SER A 1 125 ? 13.992 -6.367 5.75 1 88.75 125 SER A O 1
ATOM 978 N N . ALA A 1 126 ? 12.172 -5.227 5.578 1 90.31 126 ALA A N 1
ATOM 979 C CA . ALA A 1 126 ? 12.188 -5.355 4.121 1 90.31 126 ALA A CA 1
ATOM 980 C C . ALA A 1 126 ? 13.492 -4.812 3.539 1 90.31 126 ALA A C 1
ATOM 982 O O . ALA A 1 126 ? 14.023 -3.805 4.016 1 90.31 126 ALA A O 1
ATOM 983 N N . VAL A 1 127 ? 13.992 -5.5 2.598 1 85.88 127 VAL A N 1
ATOM 984 C CA . VAL A 1 127 ? 15.203 -5.082 1.905 1 85.88 127 VAL A CA 1
ATOM 985 C C . VAL A 1 127 ? 14.859 -4.633 0.486 1 85.88 127 VAL A C 1
ATOM 987 O O . VAL A 1 127 ? 13.93 -5.152 -0.128 1 85.88 127 VAL A O 1
ATOM 990 N N . SER A 1 128 ? 15.625 -3.715 0.006 1 86.56 128 SER A N 1
ATOM 991 C CA . SER A 1 128 ? 15.391 -3.215 -1.344 1 86.56 128 SER A CA 1
ATOM 992 C C . SER A 1 128 ? 15.773 -4.254 -2.393 1 86.56 128 SER A C 1
ATOM 994 O O . SER A 1 128 ? 16.797 -4.914 -2.271 1 86.56 128 SER A O 1
ATOM 996 N N . LEU A 1 129 ? 14.953 -4.371 -3.447 1 90.44 129 LEU A N 1
ATOM 997 C CA . LEU A 1 129 ? 15.281 -5.242 -4.57 1 90.44 129 LEU A CA 1
ATOM 998 C C . LEU A 1 129 ? 15.844 -4.438 -5.738 1 90.44 129 LEU A C 1
ATOM 1000 O O . LEU A 1 129 ? 16.297 -5.012 -6.727 1 90.44 129 LEU A O 1
ATOM 1004 N N . GLU A 1 130 ? 15.805 -3.18 -5.562 1 87.38 130 GLU A N 1
ATOM 1005 C CA . GLU A 1 130 ? 16.266 -2.322 -6.645 1 87.38 130 GLU A CA 1
ATOM 1006 C C . GLU A 1 130 ? 17.781 -2.447 -6.836 1 87.38 130 GLU A C 1
ATOM 1008 O O . GLU A 1 130 ? 18.531 -2.479 -5.863 1 87.38 130 GLU A O 1
ATOM 1013 N N . THR A 1 131 ? 18.094 -2.539 -8.086 1 88.69 131 THR A N 1
ATOM 1014 C CA . THR A 1 131 ? 19.516 -2.682 -8.414 1 88.69 131 THR A CA 1
ATOM 1015 C C . THR A 1 131 ? 19.922 -1.689 -9.5 1 88.69 131 THR A C 1
ATOM 1017 O O . THR A 1 131 ? 19.062 -1.056 -10.117 1 88.69 131 THR A O 1
ATOM 1020 N N . HIS A 1 132 ? 21.219 -1.513 -9.641 1 89.69 132 HIS A N 1
ATOM 1021 C CA . HIS A 1 132 ? 21.797 -0.664 -10.68 1 89.69 132 HIS A CA 1
ATOM 1022 C C . HIS A 1 132 ? 22.891 -1.4 -11.445 1 89.69 132 HIS A C 1
ATOM 1024 O O . HIS A 1 132 ? 23.484 -2.354 -10.938 1 89.69 132 HIS A O 1
ATOM 1030 N N . CYS A 1 133 ? 23.016 -0.954 -12.664 1 90.5 133 CYS A N 1
ATOM 1031 C CA . CYS A 1 133 ? 24.047 -1.577 -13.492 1 90.5 133 CYS A CA 1
ATOM 1032 C C . CYS A 1 133 ? 25.438 -1.141 -13.055 1 90.5 133 CYS A C 1
ATOM 1034 O O . CYS A 1 133 ? 25.594 -0.132 -12.359 1 90.5 133 CYS A O 1
ATOM 1036 N N . ASP A 1 134 ? 26.422 -1.846 -13.523 1 89.62 134 ASP A N 1
ATOM 1037 C CA . ASP A 1 134 ? 27.812 -1.622 -13.125 1 89.62 134 ASP A CA 1
ATOM 1038 C C . ASP A 1 134 ? 28.266 -0.222 -13.516 1 89.62 134 ASP A C 1
ATOM 1040 O O . ASP A 1 134 ? 29.031 0.412 -12.789 1 89.62 134 ASP A O 1
ATOM 1044 N N . ALA A 1 135 ? 27.812 0.189 -14.633 1 92.38 135 ALA A N 1
ATOM 1045 C CA . ALA A 1 135 ? 28.234 1.514 -15.086 1 92.38 135 ALA A CA 1
ATOM 1046 C C . ALA A 1 135 ? 27.75 2.598 -14.125 1 92.38 135 ALA A C 1
ATOM 1048 O O . ALA A 1 135 ? 28.5 3.527 -13.805 1 92.38 135 ALA A O 1
ATOM 1049 N N . VAL A 1 136 ? 26.547 2.469 -13.695 1 92.69 136 VAL A N 1
ATOM 1050 C CA . VAL A 1 136 ? 25.984 3.42 -12.742 1 92.69 136 VAL A CA 1
ATOM 1051 C C . VAL A 1 136 ? 26.719 3.316 -11.406 1 92.69 136 VAL A C 1
ATOM 1053 O O . VAL A 1 136 ? 27.125 4.332 -10.828 1 92.69 136 VAL A O 1
ATOM 1056 N N . LEU A 1 137 ? 26.922 2.135 -10.961 1 93.19 137 LEU A N 1
ATOM 1057 C CA . LEU A 1 137 ? 27.578 1.911 -9.672 1 93.19 137 LEU A CA 1
ATOM 1058 C C . LEU A 1 137 ? 29.016 2.4 -9.703 1 93.19 137 LEU A C 1
ATOM 1060 O O . LEU A 1 137 ? 29.516 2.947 -8.711 1 93.19 137 LEU A O 1
ATOM 1064 N N . GLY A 1 138 ? 29.641 2.131 -10.82 1 92.31 138 GLY A N 1
ATOM 1065 C CA . GLY A 1 138 ? 31 2.646 -10.977 1 92.31 138 GLY A CA 1
ATOM 1066 C C . GLY A 1 138 ? 31.062 4.16 -10.906 1 92.31 138 GLY A C 1
ATOM 1067 O O . GLY A 1 138 ? 31.953 4.715 -10.25 1 92.31 138 GLY A O 1
ATOM 1068 N N . ALA A 1 139 ? 30.156 4.789 -11.539 1 92.38 139 ALA A N 1
ATOM 1069 C CA . ALA A 1 139 ? 30.125 6.246 -11.555 1 92.38 139 ALA A CA 1
ATOM 1070 C C . ALA A 1 139 ? 29.828 6.801 -10.164 1 92.38 139 ALA A C 1
ATOM 1072 O O . ALA A 1 139 ? 30.406 7.809 -9.75 1 92.38 139 ALA A O 1
ATOM 1073 N N . VAL A 1 140 ? 28.953 6.207 -9.484 1 91.56 140 VAL A N 1
ATOM 1074 C CA . VAL A 1 140 ? 28.609 6.641 -8.133 1 91.56 140 VAL A CA 1
ATOM 1075 C C . VAL A 1 140 ? 29.797 6.434 -7.199 1 91.56 140 VAL A C 1
ATOM 1077 O O . VAL A 1 140 ? 30.094 7.289 -6.359 1 91.56 140 VAL A O 1
ATOM 1080 N N . SER A 1 141 ? 30.391 5.281 -7.344 1 91.06 141 SER A N 1
ATOM 1081 C CA . SER A 1 141 ? 31.578 5 -6.551 1 91.06 141 SER A CA 1
ATOM 1082 C C . SER A 1 141 ? 32.656 6.059 -6.773 1 91.06 141 SER A C 1
ATOM 1084 O O . SER A 1 141 ? 33.281 6.516 -5.824 1 91.06 141 SER A O 1
ATOM 1086 N N . ASP A 1 142 ? 32.844 6.438 -7.973 1 91.81 142 ASP A N 1
ATOM 1087 C CA . ASP A 1 142 ? 33.844 7.465 -8.305 1 91.81 142 ASP A CA 1
ATOM 1088 C C . ASP A 1 142 ? 33.469 8.805 -7.672 1 91.81 142 ASP A C 1
ATOM 1090 O O . ASP A 1 142 ? 34.344 9.516 -7.168 1 91.81 142 ASP A O 1
ATOM 1094 N N . PHE A 1 143 ? 32.281 9.086 -7.781 1 91.19 143 PHE A N 1
ATOM 1095 C CA . PHE A 1 143 ? 31.797 10.336 -7.188 1 91.19 143 PHE A CA 1
ATOM 1096 C C . PHE A 1 143 ? 32.125 10.383 -5.699 1 91.19 143 PHE A C 1
ATOM 1098 O O . PHE A 1 143 ? 32.719 11.352 -5.223 1 91.19 143 PHE A O 1
ATOM 1105 N N . TRP A 1 144 ? 31.766 9.414 -5.027 1 91.5 144 TRP A N 1
ATOM 1106 C CA . TRP A 1 144 ? 31.953 9.406 -3.578 1 91.5 144 TRP A CA 1
ATOM 1107 C C . TRP A 1 144 ? 33.438 9.289 -3.213 1 91.5 144 TRP A C 1
ATOM 1109 O O . TRP A 1 144 ? 33.875 9.844 -2.203 1 91.5 144 TRP A O 1
ATOM 1119 N N . ARG A 1 145 ? 34.156 8.594 -4.02 1 89.75 145 ARG A N 1
ATOM 1120 C CA . ARG A 1 145 ? 35.594 8.531 -3.803 1 89.75 145 ARG A CA 1
ATOM 1121 C C . ARG A 1 145 ? 36.219 9.914 -3.895 1 89.75 145 ARG A C 1
ATOM 1123 O O . ARG A 1 145 ? 37.062 10.281 -3.066 1 89.75 145 ARG A O 1
ATOM 1130 N N . ARG A 1 146 ? 35.812 10.641 -4.824 1 90.19 146 ARG A N 1
ATOM 1131 C CA . ARG A 1 146 ? 36.312 12 -4.984 1 90.19 146 ARG A CA 1
ATOM 1132 C C . ARG A 1 146 ? 35.906 12.875 -3.797 1 90.19 146 ARG A C 1
ATOM 1134 O O . ARG A 1 146 ? 36.719 13.656 -3.303 1 90.19 146 ARG A O 1
ATOM 1141 N N . LEU A 1 147 ? 34.75 12.711 -3.43 1 90.38 147 LEU A N 1
ATOM 1142 C CA . LEU A 1 147 ? 34.25 13.5 -2.303 1 90.38 147 LEU A CA 1
ATOM 1143 C C . LEU A 1 147 ? 35.031 13.148 -1.029 1 90.38 147 LEU A C 1
ATOM 1145 O O . LEU A 1 147 ? 35.438 14.039 -0.286 1 90.38 147 LEU A O 1
ATOM 1149 N N . THR A 1 148 ? 35.156 11.906 -0.805 1 90 148 THR A N 1
ATOM 1150 C CA . THR A 1 148 ? 35.875 11.445 0.379 1 90 148 THR A CA 1
ATOM 1151 C C . THR A 1 148 ? 37.312 11.922 0.359 1 90 148 THR A C 1
ATOM 1153 O O . THR A 1 148 ? 37.875 12.312 1.395 1 90 148 THR A O 1
ATOM 1156 N N . THR A 1 149 ? 37.875 11.867 -0.778 1 88.31 149 THR A N 1
ATOM 1157 C CA . THR A 1 149 ? 39.25 12.344 -0.922 1 88.31 149 THR A CA 1
ATOM 1158 C C . THR A 1 149 ? 39.344 13.828 -0.6 1 88.31 149 THR A C 1
ATOM 1160 O O . THR A 1 149 ? 40.281 14.273 0.071 1 88.31 149 THR A O 1
ATOM 1163 N N . SER A 1 150 ? 38.406 14.547 -1.082 1 87.25 150 SER A N 1
ATOM 1164 C CA . SER A 1 150 ? 38.375 15.984 -0.818 1 87.25 150 SER A CA 1
ATOM 1165 C C . SER A 1 150 ? 38.219 16.266 0.673 1 87.25 150 SER A C 1
ATOM 1167 O O . SER A 1 150 ? 38.875 17.188 1.196 1 87.25 150 SER A O 1
ATOM 1169 N N . VAL A 1 151 ? 37.438 15.562 1.296 1 91.19 151 VAL A N 1
ATOM 1170 C CA . VAL A 1 151 ? 37.219 15.727 2.73 1 91.19 151 VAL A CA 1
ATOM 1171 C C . VAL A 1 151 ? 38.5 15.398 3.48 1 91.19 151 VAL A C 1
ATOM 1173 O O . VAL A 1 151 ? 38.906 16.109 4.406 1 91.19 151 VAL A O 1
ATOM 1176 N N . ASP A 1 152 ? 39.125 14.391 3.045 1 88.31 152 ASP A N 1
ATOM 1177 C CA . ASP A 1 152 ? 40.375 13.961 3.697 1 88.31 152 ASP A CA 1
ATOM 1178 C C . ASP A 1 152 ? 41.469 14.992 3.516 1 88.31 152 ASP A C 1
ATOM 1180 O O . ASP A 1 152 ? 42.25 15.242 4.438 1 88.31 152 ASP A O 1
ATOM 1184 N N . LEU A 1 153 ? 41.562 15.492 2.367 1 84.44 153 LEU A N 1
ATOM 1185 C CA . LEU A 1 153 ? 42.562 16.5 2.072 1 84.44 153 LEU A CA 1
ATOM 1186 C C . LEU A 1 153 ? 42.375 17.75 2.93 1 84.44 153 LEU A C 1
ATOM 1188 O O . LEU A 1 153 ? 43.344 18.422 3.305 1 84.44 153 LEU A O 1
ATOM 1192 N N . PHE A 1 154 ? 41.125 17.969 3.24 1 84.75 154 PHE A N 1
ATOM 1193 C CA . PHE A 1 154 ? 40.781 19.125 4.047 1 84.75 154 PHE A CA 1
ATOM 1194 C C . PHE A 1 154 ? 41.344 19 5.457 1 84.75 154 PHE A C 1
ATOM 1196 O O . PHE A 1 154 ? 41.656 20 6.102 1 84.75 154 PHE A O 1
ATOM 1203 N N . HIS A 1 155 ? 41.406 17.828 6.086 1 83.69 155 HIS A N 1
ATOM 1204 C CA . HIS A 1 155 ? 41.875 17.562 7.438 1 83.69 155 HIS A CA 1
ATOM 1205 C C . HIS A 1 155 ? 43.344 17.984 7.605 1 83.69 155 HIS A C 1
ATOM 1207 O O . HIS A 1 155 ? 43.75 18.406 8.688 1 83.69 155 HIS A O 1
ATOM 1213 N N . GLY A 1 156 ? 44.094 17.906 6.605 1 70.88 156 GLY A N 1
ATOM 1214 C CA . GLY A 1 156 ? 45.531 18.078 6.75 1 70.88 156 GLY A CA 1
ATOM 1215 C C . GLY A 1 156 ? 46.188 16.969 7.566 1 70.88 156 GLY A C 1
ATOM 1216 O O . GLY A 1 156 ? 45.562 15.93 7.82 1 70.88 156 GLY A O 1
ATOM 1217 N N . SER A 1 157 ? 47.438 17.141 8.094 1 68.5 157 SER A N 1
ATOM 1218 C CA . SER A 1 157 ? 48.219 16.125 8.812 1 68.5 157 SER A CA 1
ATOM 1219 C C . SER A 1 157 ? 47.719 15.977 10.242 1 68.5 157 SER A C 1
ATOM 1221 O O . SER A 1 157 ? 47.875 14.906 10.844 1 68.5 157 SER A O 1
ATOM 1223 N N . ARG A 1 158 ? 47.156 17 10.883 1 76.31 158 ARG A N 1
ATOM 1224 C CA . ARG A 1 158 ? 46.75 16.938 12.281 1 76.31 158 ARG A CA 1
ATOM 1225 C C . ARG A 1 158 ? 45.219 17.031 12.422 1 76.31 158 ARG A C 1
ATOM 1227 O O . ARG A 1 158 ? 44.719 17.25 13.523 1 76.31 158 ARG A O 1
ATOM 1234 N N . GLY A 1 159 ? 44.5 16.891 11.297 1 80.5 159 GLY A N 1
ATOM 1235 C CA . GLY A 1 159 ? 43.062 17.016 11.375 1 80.5 159 GLY A CA 1
ATOM 1236 C C . GLY A 1 159 ? 42.594 18.453 11.586 1 80.5 159 GLY A C 1
ATOM 1237 O O . GLY A 1 159 ? 43.25 19.391 11.18 1 80.5 159 GLY A O 1
ATOM 1238 N N . ILE A 1 160 ? 41.344 18.594 11.945 1 82.19 160 ILE A N 1
ATOM 1239 C CA . ILE A 1 160 ? 40.812 19.906 12.281 1 82.19 160 ILE A CA 1
ATOM 1240 C C . ILE A 1 160 ? 41.125 20.25 13.734 1 82.19 160 ILE A C 1
ATOM 1242 O O . ILE A 1 160 ? 40.594 19.625 14.656 1 82.19 160 ILE A O 1
ATOM 1246 N N . ASN A 1 161 ? 42.281 21 13.914 1 71.94 161 ASN A N 1
ATOM 1247 C CA . ASN A 1 161 ? 42.781 21.453 15.203 1 71.94 161 ASN A CA 1
ATOM 1248 C C . ASN A 1 161 ? 42.688 22.969 15.344 1 71.94 161 ASN A C 1
ATOM 1250 O O . ASN A 1 161 ? 43.156 23.719 14.492 1 71.94 161 ASN A O 1
ATOM 1254 N N . PRO A 1 162 ? 42.031 23.422 16.375 1 62.38 162 PRO A N 1
ATOM 1255 C CA . PRO A 1 162 ? 41.906 24.875 16.547 1 62.38 162 PRO A CA 1
ATOM 1256 C C . PRO A 1 162 ? 43.25 25.594 16.609 1 62.38 162 PRO A C 1
ATOM 1258 O O . PRO A 1 162 ? 43.344 26.734 16.156 1 62.38 162 PRO A O 1
ATOM 1261 N N . ALA A 1 163 ? 44.281 25.156 17.312 1 59.88 163 ALA A N 1
ATOM 1262 C CA . ALA A 1 163 ? 45.562 25.812 17.516 1 59.88 163 ALA A CA 1
ATOM 1263 C C . ALA A 1 163 ? 46.375 25.844 16.234 1 59.88 163 ALA A C 1
ATOM 1265 O O . ALA A 1 163 ? 47.094 26.812 15.977 1 59.88 163 ALA A O 1
ATOM 1266 N N . ALA A 1 164 ? 46.438 24.859 15.641 1 53.28 164 ALA A N 1
ATOM 1267 C CA . ALA A 1 164 ? 47.312 24.719 14.484 1 53.28 164 ALA A CA 1
ATOM 1268 C C . ALA A 1 164 ? 46.844 25.625 13.336 1 53.28 164 ALA A C 1
ATOM 1270 O O . ALA A 1 164 ? 47.594 25.891 12.398 1 53.28 164 ALA A O 1
ATOM 1271 N N . ASN A 1 165 ? 45.625 26 13.359 1 48.84 165 ASN A N 1
ATOM 1272 C CA . ASN A 1 165 ? 45.094 26.672 12.18 1 48.84 165 ASN A CA 1
ATOM 1273 C C . ASN A 1 165 ? 45.531 28.141 12.148 1 48.84 165 ASN A C 1
ATOM 1275 O O . ASN A 1 165 ? 45.031 28.922 11.32 1 48.84 165 ASN A O 1
ATOM 1279 N N . ALA A 1 166 ? 46.188 28.797 13.156 1 42.47 166 ALA A N 1
ATOM 1280 C CA . ALA A 1 166 ? 46.719 30.141 12.984 1 42.47 166 ALA A CA 1
ATOM 1281 C C . ALA A 1 166 ? 47.562 30.25 11.719 1 42.47 166 ALA A C 1
ATOM 1283 O O . ALA A 1 166 ? 47.594 31.281 11.062 1 42.47 166 ALA A O 1
ATOM 1284 N N . GLU A 1 167 ? 48.781 29.516 11.648 1 37.75 167 GLU A N 1
ATOM 1285 C CA . GLU A 1 167 ? 49.75 29.906 10.633 1 37.75 167 GLU A CA 1
ATOM 1286 C C . GLU A 1 167 ? 49.188 29.672 9.227 1 37.75 167 GLU A C 1
ATOM 1288 O O . GLU A 1 167 ? 49.844 30.016 8.234 1 37.75 167 GLU A O 1
ATOM 1293 N N . ARG A 1 168 ? 48.688 28.531 8.969 1 37.41 168 ARG A N 1
ATOM 1294 C CA . ARG A 1 168 ? 48.594 28.281 7.527 1 37.41 168 ARG A CA 1
ATOM 1295 C C . ARG A 1 168 ? 47.5 29.125 6.906 1 37.41 168 ARG A C 1
ATOM 1297 O O . ARG A 1 168 ? 46.312 29 7.273 1 37.41 168 ARG A O 1
ATOM 1304 N N . GLY A 1 169 ? 47.812 30.266 6.309 1 33.78 169 GLY A N 1
ATOM 1305 C CA . GLY A 1 169 ? 47.219 31.312 5.484 1 33.78 169 GLY A CA 1
ATOM 1306 C C . GLY A 1 169 ? 46.094 30.781 4.598 1 33.78 169 GLY A C 1
ATOM 1307 O O . GLY A 1 169 ? 44.969 31.281 4.664 1 33.78 169 GLY A O 1
ATOM 1308 N N . GLU A 1 170 ? 46.5 30.594 3.225 1 34.41 170 GLU A N 1
ATOM 1309 C CA . GLU A 1 170 ? 46.094 31.062 1.901 1 34.41 170 GLU A CA 1
ATOM 1310 C C . GLU A 1 170 ? 44.906 30.25 1.381 1 34.41 170 GLU A C 1
ATOM 1312 O O . GLU A 1 170 ? 44.031 30.797 0.672 1 34.41 170 GLU A O 1
ATOM 1317 N N . GLY A 1 171 ? 45.062 28.938 0.961 1 33.59 171 GLY A N 1
ATOM 1318 C CA . GLY A 1 171 ? 44.625 28.484 -0.348 1 33.59 171 GLY A CA 1
ATOM 1319 C C . GLY A 1 171 ? 43.125 28.141 -0.394 1 33.59 171 GLY A C 1
ATOM 1320 O O . GLY A 1 171 ? 42.625 27.75 -1.439 1 33.59 171 GLY A O 1
ATOM 1321 N N . ILE A 1 172 ? 42.656 27.391 0.606 1 38.97 172 ILE A N 1
ATOM 1322 C CA . ILE A 1 172 ? 41.344 27.031 0.07 1 38.97 172 ILE A CA 1
ATOM 1323 C C . ILE A 1 172 ? 40.375 28.188 0.29 1 38.97 172 ILE A C 1
ATOM 1325 O O . ILE A 1 172 ? 39.969 28.469 1.425 1 38.97 172 ILE A O 1
ATOM 1329 N N . ASP A 1 173 ? 40.531 29.281 -0.41 1 40.47 173 ASP A N 1
ATOM 1330 C CA . ASP A 1 173 ? 39.562 30.391 -0.521 1 40.47 173 ASP A CA 1
ATOM 1331 C C . ASP A 1 173 ? 38.125 29.891 -0.323 1 40.47 173 ASP A C 1
ATOM 1333 O O . ASP A 1 173 ? 37.781 28.812 -0.776 1 40.47 173 ASP A O 1
ATOM 1337 N N . ALA A 1 174 ? 37.562 30.484 0.753 1 44.62 174 ALA A N 1
ATOM 1338 C CA . ALA A 1 174 ? 36.125 30.266 0.849 1 44.62 174 ALA A CA 1
ATOM 1339 C C . ALA A 1 174 ? 35.469 30.203 -0.536 1 44.62 174 ALA A C 1
ATOM 1341 O O . ALA A 1 174 ? 35.844 30.969 -1.431 1 44.62 174 ALA A O 1
ATOM 1342 N N . PRO A 1 175 ? 35.062 28.953 -0.839 1 46.31 175 PRO A N 1
ATOM 1343 C CA . PRO A 1 175 ? 34.406 29.016 -2.152 1 46.31 175 PRO A CA 1
ATOM 1344 C C . PRO A 1 175 ? 33.625 30.297 -2.363 1 46.31 175 PRO A C 1
ATOM 1346 O O . PRO A 1 175 ? 33.125 30.891 -1.399 1 46.31 175 PRO A O 1
ATOM 1349 N N . ALA A 1 176 ? 34.031 31.094 -3.412 1 40 176 ALA A N 1
ATOM 1350 C CA . ALA A 1 176 ? 33.25 32.25 -3.811 1 40 176 ALA A CA 1
ATOM 1351 C C . ALA A 1 176 ? 31.781 32.094 -3.467 1 40 176 ALA A C 1
ATOM 1353 O O . ALA A 1 176 ? 31.25 30.969 -3.543 1 40 176 ALA A O 1
ATOM 1354 N N . PRO A 1 177 ? 31.328 32.875 -2.557 1 38.28 177 PRO A N 1
ATOM 1355 C CA . PRO A 1 177 ? 29.891 32.812 -2.291 1 38.28 177 PRO A CA 1
ATOM 1356 C C . PRO A 1 177 ? 29.094 32.375 -3.516 1 38.28 177 PRO A C 1
ATOM 1358 O O . PRO A 1 177 ? 29.047 33.094 -4.516 1 38.28 177 PRO A O 1
ATOM 1361 N N . THR A 1 178 ? 29.516 31.406 -4.172 1 39.56 178 THR A N 1
ATOM 1362 C CA . THR A 1 178 ? 28.562 31.156 -5.25 1 39.56 178 THR A CA 1
ATOM 1363 C C . THR A 1 178 ? 27.125 31.359 -4.777 1 39.56 178 THR A C 1
ATOM 1365 O O . THR A 1 178 ? 26.859 31.375 -3.572 1 39.56 178 THR A O 1
ATOM 1368 N N . ASP A 1 179 ? 26.25 31.484 -5.746 1 39.88 179 ASP A N 1
ATOM 1369 C CA . ASP A 1 179 ? 24.859 31.922 -5.777 1 39.88 179 ASP A CA 1
ATOM 1370 C C . ASP A 1 179 ? 24.062 31.312 -4.633 1 39.88 179 ASP A C 1
ATOM 1372 O O . ASP A 1 179 ? 23.016 31.828 -4.258 1 39.88 179 ASP A O 1
ATOM 1376 N N . GLY A 1 180 ? 24.047 29.984 -4.129 1 51.09 180 GLY A N 1
ATOM 1377 C CA . GLY A 1 180 ? 22.828 29.547 -3.457 1 51.09 180 GLY A CA 1
ATOM 1378 C C . GLY A 1 180 ? 22.906 29.703 -1.948 1 51.09 180 GLY A C 1
ATOM 1379 O O . GLY A 1 180 ? 23.547 28.906 -1.263 1 51.09 180 GLY A O 1
ATOM 1380 N N . GLY A 1 181 ? 22.688 30.922 -1.371 1 60.44 181 GLY A N 1
ATOM 1381 C CA . GLY A 1 181 ? 22.562 31.391 0.002 1 60.44 181 GLY A CA 1
ATOM 1382 C C . GLY A 1 181 ? 21.906 30.375 0.917 1 60.44 181 GLY A C 1
ATOM 1383 O O . GLY A 1 181 ? 22.328 30.188 2.061 1 60.44 181 GLY A O 1
ATOM 1384 N N . LYS A 1 182 ? 21.141 29.578 0.417 1 65.75 182 LYS A N 1
ATOM 1385 C CA . LYS A 1 182 ? 20.422 28.625 1.245 1 65.75 182 LYS A CA 1
ATOM 1386 C C . LYS A 1 182 ? 21.344 27.469 1.663 1 65.75 182 LYS A C 1
ATOM 1388 O O . LYS A 1 182 ? 21.328 27.047 2.824 1 65.75 182 LYS A O 1
ATOM 1393 N N . ILE A 1 183 ? 22.172 27.047 0.778 1 81.56 183 ILE A N 1
ATOM 1394 C CA . ILE A 1 183 ? 23.031 25.891 1.023 1 81.56 183 ILE A CA 1
ATOM 1395 C C . ILE A 1 183 ? 24.141 26.266 1.997 1 81.56 183 ILE A C 1
ATOM 1397 O O . ILE A 1 183 ? 24.516 25.469 2.865 1 81.56 183 ILE A O 1
ATOM 1401 N N . GLN A 1 184 ? 24.625 27.469 1.84 1 81.12 184 GLN A N 1
ATOM 1402 C CA . GLN A 1 184 ? 25.656 27.938 2.752 1 81.12 184 GLN A CA 1
ATOM 1403 C C . GLN A 1 184 ? 25.125 28.062 4.176 1 81.12 184 GLN A C 1
ATOM 1405 O O . GLN A 1 184 ? 25.781 27.641 5.129 1 81.12 184 GLN A O 1
ATOM 1410 N N . ARG A 1 185 ? 23.953 28.547 4.27 1 75.06 185 ARG A N 1
ATOM 1411 C CA . ARG A 1 185 ? 23.359 28.703 5.594 1 75.06 185 ARG A CA 1
ATOM 1412 C C . ARG A 1 185 ? 23.109 27.344 6.238 1 75.06 185 ARG A C 1
ATOM 1414 O O . ARG A 1 185 ? 23.328 27.156 7.434 1 75.06 185 ARG A O 1
ATOM 1421 N N . GLN A 1 186 ? 22.625 26.531 5.418 1 84.38 186 GLN A N 1
ATOM 1422 C CA . GLN A 1 186 ? 22.391 25.188 5.949 1 84.38 186 GLN A CA 1
ATOM 1423 C C . GLN A 1 186 ? 23.688 24.547 6.426 1 84.38 186 GLN A C 1
ATOM 1425 O O . GLN A 1 186 ? 23.719 23.906 7.48 1 84.38 186 GLN A O 1
ATOM 1430 N N . ALA A 1 187 ? 24.656 24.719 5.637 1 89.19 187 ALA A N 1
ATOM 1431 C CA . ALA A 1 187 ? 25.953 24.141 5.984 1 89.19 187 ALA A CA 1
ATOM 1432 C C . ALA A 1 187 ? 26.469 24.703 7.305 1 89.19 187 ALA A C 1
ATOM 1434 O O . ALA A 1 187 ? 26.984 23.953 8.148 1 89.19 187 ALA A O 1
ATOM 1435 N N . VAL A 1 188 ? 26.297 25.969 7.469 1 83.94 188 VAL A N 1
ATOM 1436 C CA . VAL A 1 188 ? 26.75 26.625 8.688 1 83.94 188 VAL A CA 1
ATOM 1437 C C . VAL A 1 188 ? 25.938 26.141 9.883 1 83.94 188 VAL A C 1
ATOM 1439 O O . VAL A 1 188 ? 26.5 25.844 10.945 1 83.94 188 VAL A O 1
ATOM 1442 N N . THR A 1 189 ? 24.688 26.062 9.656 1 82.06 189 THR A N 1
ATOM 1443 C CA . THR A 1 189 ? 23.812 25.578 10.719 1 82.06 189 THR A CA 1
ATOM 1444 C C . THR A 1 189 ? 24.156 24.141 11.102 1 82.06 189 THR A C 1
ATOM 1446 O O . THR A 1 189 ? 24.219 23.812 12.289 1 82.06 189 THR A O 1
ATOM 1449 N N . ASP A 1 190 ? 24.422 23.344 10.109 1 90.94 190 ASP A N 1
ATOM 1450 C CA . ASP A 1 190 ? 24.734 21.938 10.367 1 90.94 190 ASP A CA 1
ATOM 1451 C C . ASP A 1 190 ? 26.094 21.797 11.078 1 90.94 190 ASP A C 1
ATOM 1453 O O . ASP A 1 190 ? 26.25 20.938 11.953 1 90.94 190 ASP A O 1
ATOM 1457 N N . ALA A 1 191 ? 26.953 22.609 10.703 1 88.75 191 ALA A N 1
ATOM 1458 C CA . ALA A 1 191 ? 28.266 22.609 11.359 1 88.75 191 ALA A CA 1
ATOM 1459 C C . ALA A 1 191 ? 28.141 22.984 12.828 1 88.75 191 ALA A C 1
ATOM 1461 O O . ALA A 1 191 ? 28.781 22.391 13.688 1 88.75 191 ALA A O 1
ATOM 1462 N N . SER A 1 192 ? 27.312 23.953 13.055 1 83.38 192 SER A N 1
ATOM 1463 C CA . SER A 1 192 ? 27.062 24.391 14.43 1 83.38 192 SER A CA 1
ATOM 1464 C C . SER A 1 192 ? 26.438 23.266 15.258 1 83.38 192 SER A C 1
ATOM 1466 O O . SER A 1 192 ? 26.766 23.094 16.438 1 83.38 192 SER A O 1
ATOM 1468 N N . HIS A 1 193 ? 25.594 22.594 14.625 1 86.94 193 HIS A N 1
ATOM 1469 C CA . HIS A 1 193 ? 24.938 21.484 15.297 1 86.94 193 HIS A CA 1
ATOM 1470 C C . HIS A 1 193 ? 25.938 20.391 15.656 1 86.94 193 HIS A C 1
ATOM 1472 O O . HIS A 1 193 ? 25.875 19.828 16.75 1 86.94 193 HIS A O 1
ATOM 1478 N N . LEU A 1 194 ? 26.781 20.062 14.711 1 89 194 LEU A N 1
ATOM 1479 C CA . LEU A 1 194 ? 27.766 19.031 14.961 1 89 194 LEU A CA 1
ATOM 1480 C C . LEU A 1 194 ? 28.703 19.438 16.094 1 89 194 LEU A C 1
ATOM 1482 O O . LEU A 1 194 ? 29.047 18.609 16.938 1 89 194 LEU A O 1
ATOM 1486 N N . ARG A 1 195 ? 29.078 20.609 16.109 1 81.69 195 ARG A N 1
ATOM 1487 C CA . ARG A 1 195 ? 29.953 21.156 17.156 1 81.69 195 ARG A CA 1
ATOM 1488 C C . ARG A 1 195 ? 29.312 21.031 18.531 1 81.69 195 ARG A C 1
ATOM 1490 O O . ARG A 1 195 ? 29.953 20.609 19.484 1 81.69 195 ARG A O 1
ATOM 1497 N N . GLU A 1 196 ? 28.078 21.469 18.547 1 80.31 196 GLU A N 1
ATOM 1498 C CA . GLU A 1 196 ? 27.359 21.422 19.812 1 80.31 196 GLU A CA 1
ATOM 1499 C C . GLU A 1 196 ? 27.234 20 20.328 1 80.31 196 GLU A C 1
ATOM 1501 O O . GLU A 1 196 ? 27.141 19.781 21.547 1 80.31 196 GLU A O 1
ATOM 1506 N N . SER A 1 197 ? 27.281 19.109 19.438 1 80.69 197 SER A N 1
ATOM 1507 C CA . SER A 1 197 ? 27.031 17.719 19.797 1 80.69 197 SER A CA 1
ATOM 1508 C C . SER A 1 197 ? 28.25 17.109 20.484 1 80.69 197 SER A C 1
ATOM 1510 O O . SER A 1 197 ? 28.125 16.172 21.266 1 80.69 197 SER A O 1
ATOM 1512 N N . PHE A 1 198 ? 29.453 17.594 20.172 1 81.31 198 PHE A N 1
ATOM 1513 C CA . PHE A 1 198 ? 30.547 16.906 20.844 1 81.31 198 PHE A CA 1
ATOM 1514 C C . PHE A 1 198 ? 31.641 17.906 21.25 1 81.31 198 PHE A C 1
ATOM 1516 O O . PHE A 1 198 ? 32.25 17.734 22.297 1 81.31 198 PHE A O 1
ATOM 1523 N N . LEU A 1 199 ? 31.859 18.922 20.5 1 81.19 199 LEU A N 1
ATOM 1524 C CA . LEU A 1 199 ? 33 19.781 20.703 1 81.19 199 LEU A CA 1
ATOM 1525 C C . LEU A 1 199 ? 32.812 20.672 21.938 1 81.19 199 LEU A C 1
ATOM 1527 O O . LEU A 1 199 ? 33.719 20.797 22.75 1 81.19 199 LEU A O 1
ATOM 1531 N N . GLU A 1 200 ? 31.656 21.125 21.984 1 76.56 200 GLU A N 1
ATOM 1532 C CA . GLU A 1 200 ? 31.359 22 23.125 1 76.56 200 GLU A CA 1
ATOM 1533 C C . GLU A 1 200 ? 31.469 21.25 24.438 1 76.56 200 GLU A C 1
ATOM 1535 O O . GLU A 1 200 ? 32.094 21.719 25.391 1 76.56 200 GLU A O 1
ATOM 1540 N N . ALA A 1 201 ? 30.922 20.156 24.453 1 77.12 201 ALA A N 1
ATOM 1541 C CA . ALA A 1 201 ? 30.953 19.328 25.656 1 77.12 201 ALA A CA 1
ATOM 1542 C C . ALA A 1 201 ? 32.375 18.891 25.969 1 77.12 201 ALA A C 1
ATOM 1544 O O . ALA A 1 201 ? 32.781 18.828 27.141 1 77.12 201 ALA A O 1
ATOM 1545 N N . THR A 1 202 ? 33.125 18.531 24.953 1 82.06 202 THR A N 1
ATOM 1546 C CA . THR A 1 202 ? 34.5 18.062 25.109 1 82.06 202 THR A CA 1
ATOM 1547 C C . THR A 1 202 ? 35.375 19.172 25.703 1 82.06 202 THR A C 1
ATOM 1549 O O . THR A 1 202 ? 36.125 18.938 26.641 1 82.06 202 THR A O 1
ATOM 1552 N N . VAL A 1 203 ? 35.25 20.344 25.188 1 77.88 203 VAL A N 1
ATOM 1553 C CA . VAL A 1 203 ? 36.062 21.469 25.625 1 77.88 203 VAL A CA 1
ATOM 1554 C C . VAL A 1 203 ? 35.719 21.859 27.062 1 77.88 203 VAL A C 1
ATOM 1556 O O . VAL A 1 203 ? 36.594 22.141 27.875 1 77.88 203 VAL A O 1
ATOM 1559 N N . ALA A 1 204 ? 34.438 21.781 27.312 1 77.94 204 ALA A N 1
ATOM 1560 C CA . ALA A 1 204 ? 34 22.094 28.656 1 77.94 204 ALA A CA 1
ATOM 1561 C C . ALA A 1 204 ? 34.562 21.094 29.672 1 77.94 204 ALA A C 1
ATOM 1563 O O . ALA A 1 204 ? 34.969 21.484 30.766 1 77.94 204 ALA A O 1
ATOM 1564 N N . SER A 1 205 ? 34.594 19.922 29.25 1 79.5 205 SER A N 1
ATOM 1565 C CA . SER A 1 205 ? 35.094 18.875 30.125 1 79.5 205 SER A CA 1
ATOM 1566 C C . SER A 1 205 ? 36.594 19.047 30.344 1 79.5 205 SER A C 1
ATOM 1568 O O . SER A 1 205 ? 37.094 18.812 31.453 1 79.5 205 SER A O 1
ATOM 1570 N N . LEU A 1 206 ? 37.281 19.312 29.344 1 77.44 206 LEU A N 1
ATOM 1571 C CA . LEU A 1 206 ? 38.719 19.469 29.438 1 77.44 206 LEU A CA 1
ATOM 1572 C C . LEU A 1 206 ? 39.094 20.672 30.312 1 77.44 206 LEU A C 1
ATOM 1574 O O . LEU A 1 206 ? 40.031 20.594 31.109 1 77.44 206 LEU A O 1
ATOM 1578 N N . LYS A 1 207 ? 38.312 21.703 30.188 1 75.62 207 LYS A N 1
ATOM 1579 C CA . LYS A 1 207 ? 38.562 22.891 31 1 75.62 207 LYS A CA 1
ATOM 1580 C C . LYS A 1 207 ? 38.281 22.625 32.469 1 75.62 207 LYS A C 1
ATOM 1582 O O . LYS A 1 207 ? 38.969 23.125 33.344 1 75.62 207 LYS A O 1
ATOM 1587 N N . ALA A 1 208 ? 37.312 21.844 32.562 1 77.88 208 ALA A N 1
ATOM 1588 C CA . ALA A 1 208 ? 36.906 21.531 33.938 1 77.88 208 ALA A CA 1
ATOM 1589 C C . ALA A 1 208 ? 37.75 20.375 34.5 1 77.88 208 ALA A C 1
ATOM 1591 O O . ALA A 1 208 ? 37.562 19.984 35.656 1 77.88 208 ALA A O 1
ATOM 1592 N N . LYS A 1 209 ? 38.688 19.875 33.719 1 77 209 LYS A N 1
ATOM 1593 C CA . LYS A 1 209 ? 39.531 18.75 34.094 1 77 209 LYS A CA 1
ATOM 1594 C C . LYS A 1 209 ? 38.656 17.547 34.531 1 77 209 LYS A C 1
ATOM 1596 O O . LYS A 1 209 ? 38.938 16.922 35.531 1 77 209 LYS A O 1
ATOM 1601 N N . LYS A 1 210 ? 37.5 17.422 33.938 1 75.56 210 LYS A N 1
ATOM 1602 C CA . LYS A 1 210 ? 36.625 16.281 34.156 1 75.56 210 LYS A CA 1
ATOM 1603 C C . LYS A 1 210 ? 36.844 15.211 33.094 1 75.56 210 LYS A C 1
ATOM 1605 O O . LYS A 1 210 ? 37.406 15.492 32.031 1 75.56 210 LYS A O 1
ATOM 1610 N N . PRO A 1 211 ? 36.531 13.969 33.344 1 70.12 211 PRO A N 1
ATOM 1611 C CA . PRO A 1 211 ? 36.562 12.945 32.312 1 70.12 211 PRO A CA 1
ATOM 1612 C C . PRO A 1 211 ? 35.75 13.32 31.062 1 70.12 211 PRO A C 1
ATOM 1614 O O . PRO A 1 211 ? 34.688 13.906 31.188 1 70.12 211 PRO A O 1
ATOM 1617 N N . CYS A 1 212 ? 36.469 13.273 29.859 1 70.31 212 CYS A N 1
ATOM 1618 C CA . CYS A 1 212 ? 35.844 13.719 28.594 1 70.31 212 CYS A CA 1
ATOM 1619 C C . CYS A 1 212 ? 35.688 12.555 27.625 1 70.31 212 CYS A C 1
ATOM 1621 O O . CYS A 1 212 ? 36.656 11.82 27.359 1 70.31 212 CYS A O 1
ATOM 1623 N N . PRO A 1 213 ? 34.469 12.336 27.203 1 64.75 213 PRO A N 1
ATOM 1624 C CA . PRO A 1 213 ? 34.219 11.25 26.25 1 64.75 213 PRO A CA 1
ATOM 1625 C C . PRO A 1 213 ? 35.156 11.289 25.047 1 64.75 213 PRO A C 1
ATOM 1627 O O . PRO A 1 213 ? 35.469 10.242 24.484 1 64.75 213 PRO A O 1
ATOM 1630 N N . TYR A 1 214 ? 35.688 12.398 24.797 1 75.69 214 TYR A N 1
ATOM 1631 C CA . TYR A 1 214 ? 36.625 12.516 23.672 1 75.69 214 TYR A CA 1
ATOM 1632 C C . TYR A 1 214 ? 37.875 11.672 23.906 1 75.69 214 TYR A C 1
ATOM 1634 O O . TYR A 1 214 ? 38.344 11.008 22.984 1 75.69 214 TYR A O 1
ATOM 1642 N N . LEU A 1 215 ? 38.312 11.766 25.156 1 69.69 215 LEU A N 1
ATOM 1643 C CA . LEU A 1 215 ? 39.562 11.094 25.469 1 69.69 215 LEU A CA 1
ATOM 1644 C C . LEU A 1 215 ? 39.344 9.594 25.656 1 69.69 215 LEU A C 1
ATOM 1646 O O . LEU A 1 215 ? 40.25 8.789 25.438 1 69.69 215 LEU A O 1
ATOM 1650 N N . ASP A 1 216 ? 38.062 9.328 25.969 1 65.25 216 ASP A N 1
ATOM 1651 C CA . ASP A 1 216 ? 37.781 7.93 26.297 1 65.25 216 ASP A CA 1
ATOM 1652 C C . ASP A 1 216 ? 37.156 7.207 25.094 1 65.25 216 ASP A C 1
ATOM 1654 O O . ASP A 1 216 ? 36.938 6 25.156 1 65.25 216 ASP A O 1
ATOM 1658 N N . ASN A 1 217 ? 36.906 7.953 24.078 1 64.12 217 ASN A N 1
ATOM 1659 C CA . ASN A 1 217 ? 36.25 7.355 22.922 1 64.12 217 ASN A CA 1
ATOM 1660 C C . ASN A 1 217 ? 37.188 6.484 22.109 1 64.12 217 ASN A C 1
ATOM 1662 O O . ASN A 1 217 ? 38.156 6.992 21.531 1 64.12 217 ASN A O 1
ATOM 1666 N N . ASP A 1 218 ? 37.094 5.152 22.266 1 63.09 218 ASP A N 1
ATOM 1667 C CA . ASP A 1 218 ? 38.031 4.262 21.594 1 63.09 218 ASP A CA 1
ATOM 1668 C C . ASP A 1 218 ? 37.531 3.867 20.203 1 63.09 218 ASP A C 1
ATOM 1670 O O . ASP A 1 218 ? 38.312 3.402 19.375 1 63.09 218 ASP A O 1
ATOM 1674 N N . SER A 1 219 ? 36.25 3.893 20.031 1 68.81 219 SER A N 1
ATOM 1675 C CA . SER A 1 219 ? 35.781 3.465 18.719 1 68.81 219 SER A CA 1
ATOM 1676 C C . SER A 1 219 ? 34.469 4.125 18.359 1 68.81 219 SER A C 1
ATOM 1678 O O . SER A 1 219 ? 33.688 4.5 19.25 1 68.81 219 SER A O 1
ATOM 1680 N N . GLY A 1 220 ? 34.312 4.504 17.219 1 80.31 220 GLY A N 1
ATOM 1681 C CA . GLY A 1 220 ? 33.062 5.055 16.719 1 80.31 220 GLY A CA 1
ATOM 1682 C C . GLY A 1 220 ? 33.094 6.562 16.578 1 80.31 220 GLY A C 1
ATOM 1683 O O . GLY A 1 220 ? 34.094 7.203 16.875 1 80.31 220 GLY A O 1
ATOM 1684 N N . PRO A 1 221 ? 32.062 7.078 16.094 1 90.31 221 PRO A N 1
ATOM 1685 C CA . PRO A 1 221 ? 32.031 8.523 15.867 1 90.31 221 PRO A CA 1
ATOM 1686 C C . PRO A 1 221 ? 31.812 9.312 17.156 1 90.31 221 PRO A C 1
ATOM 1688 O O . PRO A 1 221 ? 31.109 8.844 18.062 1 90.31 221 PRO A O 1
ATOM 1691 N N . LEU A 1 222 ? 32.531 10.383 17.344 1 88.06 222 LEU A N 1
ATOM 1692 C CA . LEU A 1 222 ? 32.312 11.312 18.453 1 88.06 222 LEU A CA 1
ATOM 1693 C C . LEU A 1 222 ? 30.938 11.945 18.391 1 88.06 222 LEU A C 1
ATOM 1695 O O . LEU A 1 222 ? 30.312 12.203 19.422 1 88.06 222 LEU A O 1
ATOM 1699 N N . ALA A 1 223 ? 30.547 12.242 17.234 1 90.25 223 ALA A N 1
ATOM 1700 C CA . ALA A 1 223 ? 29.25 12.836 16.953 1 90.25 223 ALA A CA 1
ATOM 1701 C C . ALA A 1 223 ? 28.781 12.492 15.539 1 90.25 223 ALA A C 1
ATOM 1703 O O . ALA A 1 223 ? 29.609 12.18 14.672 1 90.25 223 ALA A O 1
ATOM 1704 N N . GLN A 1 224 ? 27.5 12.508 15.359 1 93.06 224 GLN A N 1
ATOM 1705 C CA . GLN A 1 224 ? 26.922 12.195 14.062 1 93.06 224 GLN A CA 1
ATOM 1706 C C . GLN A 1 224 ? 25.672 13.039 13.812 1 93.06 224 GLN A C 1
ATOM 1708 O O . GLN A 1 224 ? 24.859 13.258 14.719 1 93.06 224 GLN A O 1
ATOM 1713 N N . ILE A 1 225 ? 25.547 13.586 12.609 1 92.94 225 ILE A N 1
ATOM 1714 C CA . ILE A 1 225 ? 24.328 14.281 12.195 1 92.94 225 ILE A CA 1
ATOM 1715 C C . ILE A 1 225 ? 23.891 13.781 10.82 1 92.94 225 ILE A C 1
ATOM 1717 O O . ILE A 1 225 ? 24.719 13.289 10.039 1 92.94 225 ILE A O 1
ATOM 1721 N N . GLU A 1 226 ? 22.625 13.844 10.555 1 90.12 226 GLU A N 1
ATOM 1722 C CA . GLU A 1 226 ? 22.047 13.516 9.258 1 90.12 226 GLU A CA 1
ATOM 1723 C C . GLU A 1 226 ? 21.453 14.75 8.594 1 90.12 226 GLU A C 1
ATOM 1725 O O . GLU A 1 226 ? 20.797 15.562 9.25 1 90.12 226 GLU A O 1
ATOM 1730 N N . VAL A 1 227 ? 21.797 14.883 7.355 1 89.94 227 VAL A N 1
ATOM 1731 C CA . VAL A 1 227 ? 21.344 16.078 6.648 1 89.94 227 VAL A CA 1
ATOM 1732 C C . VAL A 1 227 ? 20.766 15.68 5.289 1 89.94 227 VAL A C 1
ATOM 1734 O O . VAL A 1 227 ? 21.125 14.633 4.738 1 89.94 227 VAL A O 1
ATOM 1737 N N . SER A 1 228 ? 19.844 16.453 4.762 1 83.5 228 SER A N 1
ATOM 1738 C CA . SER A 1 228 ? 19.266 16.281 3.428 1 83.5 228 SER A CA 1
ATOM 1739 C C . SER A 1 228 ? 19.625 17.469 2.529 1 83.5 228 SER A C 1
ATOM 1741 O O . SER A 1 228 ? 19.344 18.625 2.869 1 83.5 228 SER A O 1
ATOM 1743 N N . ILE A 1 229 ? 20.234 17.109 1.429 1 83.5 229 ILE A N 1
ATOM 1744 C CA . ILE A 1 229 ? 20.781 18.141 0.542 1 83.5 229 ILE A CA 1
ATOM 1745 C C . ILE A 1 229 ? 20.266 17.922 -0.875 1 83.5 229 ILE A C 1
ATOM 1747 O O . ILE A 1 229 ? 20.234 16.797 -1.37 1 83.5 229 ILE A O 1
ATOM 1751 N N . PRO A 1 230 ? 19.797 19.062 -1.478 1 74.94 230 PRO A N 1
ATOM 1752 C CA . PRO A 1 230 ? 19.484 18.906 -2.9 1 74.94 230 PRO A CA 1
ATOM 1753 C C . PRO A 1 230 ? 20.656 18.328 -3.691 1 74.94 230 PRO A C 1
ATOM 1755 O O . PRO A 1 230 ? 21.812 18.703 -3.461 1 74.94 230 PRO A O 1
ATOM 1758 N N . SER A 1 231 ? 20.359 17.484 -4.602 1 76.12 231 SER A N 1
ATOM 1759 C CA . SER A 1 231 ? 21.359 16.703 -5.309 1 76.12 231 SER A CA 1
ATOM 1760 C C . SER A 1 231 ? 22.375 17.594 -6.02 1 76.12 231 SER A C 1
ATOM 1762 O O . SER A 1 231 ? 23.578 17.312 -6.02 1 76.12 231 SER A O 1
ATOM 1764 N N . ASN A 1 232 ? 21.938 18.688 -6.551 1 73.38 232 ASN A N 1
ATOM 1765 C CA . ASN A 1 232 ? 22.812 19.562 -7.328 1 73.38 232 ASN A CA 1
ATOM 1766 C C . ASN A 1 232 ? 23.688 20.438 -6.426 1 73.38 232 ASN A C 1
ATOM 1768 O O . ASN A 1 232 ? 24.578 21.141 -6.906 1 73.38 232 ASN A O 1
ATOM 1772 N N . SER A 1 233 ? 23.5 20.234 -5.105 1 82.31 233 SER A N 1
ATOM 1773 C CA . SER A 1 233 ? 24.203 21.141 -4.195 1 82.31 233 SER A CA 1
ATOM 1774 C C . SER A 1 233 ? 25.125 20.375 -3.258 1 82.31 233 SER A C 1
ATOM 1776 O O . SER A 1 233 ? 25.641 20.938 -2.291 1 82.31 233 SER A O 1
ATOM 1778 N N . VAL A 1 234 ? 25.328 19.125 -3.588 1 88 234 VAL A N 1
ATOM 1779 C CA . VAL A 1 234 ? 26.062 18.297 -2.645 1 88 234 VAL A CA 1
ATOM 1780 C C . VAL A 1 234 ? 27.5 18.797 -2.521 1 88 234 VAL A C 1
ATOM 1782 O O . VAL A 1 234 ? 28.016 18.969 -1.414 1 88 234 VAL A O 1
ATOM 1785 N N . LYS A 1 235 ? 28.188 19.078 -3.588 1 85.44 235 LYS A N 1
ATOM 1786 C CA . LYS A 1 235 ? 29.578 19.531 -3.576 1 85.44 235 LYS A CA 1
ATOM 1787 C C . LYS A 1 235 ? 29.703 20.875 -2.867 1 85.44 235 LYS A C 1
ATOM 1789 O O . LYS A 1 235 ? 30.594 21.047 -2.021 1 85.44 235 LYS A O 1
ATOM 1794 N N . ALA A 1 236 ? 28.766 21.719 -3.229 1 85.88 236 ALA A N 1
ATOM 1795 C CA . ALA A 1 236 ? 28.797 23.047 -2.611 1 85.88 236 ALA A CA 1
ATOM 1796 C C . ALA A 1 236 ? 28.531 22.953 -1.11 1 85.88 236 ALA A C 1
ATOM 1798 O O . ALA A 1 236 ? 29.188 23.641 -0.319 1 85.88 236 ALA A O 1
ATOM 1799 N N . TYR A 1 237 ? 27.625 22.156 -0.808 1 91.38 237 TYR A N 1
ATOM 1800 C CA . TYR A 1 237 ? 27.312 21.969 0.603 1 91.38 237 TYR A CA 1
ATOM 1801 C C . TYR A 1 237 ? 28.516 21.469 1.381 1 91.38 237 TYR A C 1
ATOM 1803 O O . TYR A 1 237 ? 28.844 22 2.451 1 91.38 237 TYR A O 1
ATOM 1811 N N . VAL A 1 238 ? 29.156 20.484 0.829 1 92.12 238 VAL A N 1
ATOM 1812 C CA . VAL A 1 238 ? 30.281 19.859 1.524 1 92.12 238 VAL A CA 1
ATOM 1813 C C . VAL A 1 238 ? 31.406 20.891 1.691 1 92.12 238 VAL A C 1
ATOM 1815 O O . VAL A 1 238 ? 32.031 20.969 2.758 1 92.12 238 VAL A O 1
ATOM 1818 N N . GLU A 1 239 ? 31.641 21.672 0.741 1 88.25 239 GLU A N 1
ATOM 1819 C CA . GLU A 1 239 ? 32.656 22.688 0.812 1 88.25 239 GLU A CA 1
ATOM 1820 C C . GLU A 1 239 ? 32.344 23.734 1.885 1 88.25 239 GLU A C 1
ATOM 1822 O O . GLU A 1 239 ? 33.188 24.062 2.717 1 88.25 239 GLU A O 1
ATOM 1827 N N . HIS A 1 240 ? 31.125 24.172 1.858 1 89.44 240 HIS A N 1
ATOM 1828 C CA . HIS A 1 240 ? 30.719 25.156 2.846 1 89.44 240 HIS A CA 1
ATOM 1829 C C . HIS A 1 240 ? 30.734 24.562 4.254 1 89.44 240 HIS A C 1
ATOM 1831 O O . HIS A 1 240 ? 31.094 25.25 5.211 1 89.44 240 HIS A O 1
ATOM 1837 N N . PHE A 1 241 ? 30.312 23.391 4.32 1 93.69 241 PHE A N 1
ATOM 1838 C CA . PHE A 1 241 ? 30.266 22.734 5.621 1 93.69 241 PHE A CA 1
ATOM 1839 C C . PHE A 1 241 ? 31.672 22.609 6.211 1 93.69 241 PHE A C 1
ATOM 1841 O O . PHE A 1 241 ? 31.875 22.906 7.391 1 93.69 241 PHE A O 1
ATOM 1848 N N . LEU A 1 242 ? 32.594 22.141 5.387 1 91 242 LEU A N 1
ATOM 1849 C CA . LEU A 1 242 ? 33.969 21.938 5.844 1 91 242 LEU A CA 1
ATOM 1850 C C . LEU A 1 242 ? 34.594 23.25 6.281 1 91 242 LEU A C 1
ATOM 1852 O O . LEU A 1 242 ? 35.312 23.312 7.293 1 91 242 LEU A O 1
ATOM 1856 N N . HIS A 1 243 ? 34.25 24.266 5.629 1 85.94 243 HIS A N 1
ATOM 1857 C CA . HIS A 1 243 ? 34.75 25.578 6.023 1 85.94 243 HIS A CA 1
ATOM 1858 C C . HIS A 1 243 ? 34.094 26.047 7.324 1 85.94 243 HIS A C 1
ATOM 1860 O O . HIS A 1 243 ? 34.781 26.578 8.203 1 85.94 243 HIS A O 1
ATOM 1866 N N . ALA A 1 244 ? 32.875 25.812 7.355 1 87.19 244 ALA A N 1
ATOM 1867 C CA . ALA A 1 244 ? 32.125 26.234 8.547 1 87.19 244 ALA A CA 1
ATOM 1868 C C . ALA A 1 244 ? 32.625 25.484 9.781 1 87.19 244 ALA A C 1
ATOM 1870 O O . ALA A 1 244 ? 32.75 26.078 10.859 1 87.19 244 ALA A O 1
ATOM 1871 N N . ILE A 1 245 ? 32.875 24.219 9.617 1 89.94 245 ILE A N 1
ATOM 1872 C CA . ILE A 1 245 ? 33.25 23.422 10.773 1 89.94 245 ILE A CA 1
ATOM 1873 C C . ILE A 1 245 ? 34.656 23.812 11.219 1 89.94 245 ILE A C 1
ATOM 1875 O O . ILE A 1 245 ? 34.969 23.781 12.414 1 89.94 245 ILE A O 1
ATOM 1879 N N . ARG A 1 246 ? 35.469 24.094 10.344 1 85.06 246 ARG A N 1
ATOM 1880 C CA . ARG A 1 246 ? 36.812 24.562 10.688 1 85.06 246 ARG A CA 1
ATOM 1881 C C . ARG A 1 246 ? 36.719 25.875 11.477 1 85.06 246 ARG A C 1
ATOM 1883 O O . ARG A 1 246 ? 37.469 26.062 12.453 1 85.06 246 ARG A O 1
ATOM 1890 N N . ASP A 1 247 ? 35.844 26.75 11.016 1 79.94 247 ASP A N 1
ATOM 1891 C CA . ASP A 1 247 ? 35.625 28.016 11.719 1 79.94 247 ASP A CA 1
ATOM 1892 C C . ASP A 1 247 ? 35.062 27.781 13.117 1 79.94 247 ASP A C 1
ATOM 1894 O O . ASP A 1 247 ? 35.5 28.438 14.078 1 79.94 247 ASP A O 1
ATOM 1898 N N . GLU A 1 248 ? 34.188 26.875 13.211 1 78.44 248 GLU A N 1
ATOM 1899 C CA . GLU A 1 248 ? 33.625 26.531 14.5 1 78.44 248 GLU A CA 1
ATOM 1900 C C . GLU A 1 248 ? 34.688 25.953 15.438 1 78.44 248 GLU A C 1
ATOM 1902 O O . GLU A 1 248 ? 34.656 26.234 16.641 1 78.44 248 GLU A O 1
ATOM 1907 N N . ALA A 1 249 ? 35.531 25.156 14.867 1 81.25 249 ALA A N 1
ATOM 1908 C CA . ALA A 1 249 ? 36.594 24.531 15.656 1 81.25 249 ALA A CA 1
ATOM 1909 C C . ALA A 1 249 ? 37.594 25.594 16.172 1 81.25 249 ALA A C 1
ATOM 1911 O O . ALA A 1 249 ? 38.062 25.484 17.312 1 81.25 249 ALA A O 1
ATOM 1912 N N . ARG A 1 250 ? 37.812 26.562 15.422 1 76.75 250 ARG A N 1
ATOM 1913 C CA . ARG A 1 250 ? 38.75 27.625 15.805 1 76.75 250 ARG A CA 1
ATOM 1914 C C . ARG A 1 250 ? 38.219 28.422 16.984 1 76.75 250 ARG A C 1
ATOM 1916 O O . ARG A 1 250 ? 38.969 28.891 17.828 1 76.75 250 ARG A O 1
ATOM 1923 N N . ALA A 1 251 ? 36.906 28.453 17.078 1 72.06 251 ALA A N 1
ATOM 1924 C CA . ALA A 1 251 ? 36.281 29.203 18.172 1 72.06 251 ALA A CA 1
ATOM 1925 C C . ALA A 1 251 ? 36.5 28.5 19.5 1 72.06 251 ALA A C 1
ATOM 1927 O O . ALA A 1 251 ? 36.406 29.125 20.562 1 72.06 251 ALA A O 1
ATOM 1928 N N . TYR A 1 252 ? 36.781 27.266 19.422 1 72.06 252 TYR A N 1
ATOM 1929 C CA . TYR A 1 252 ? 37 26.469 20.641 1 72.06 252 TYR A CA 1
ATOM 1930 C C . TYR A 1 252 ? 38.469 26.047 20.75 1 72.06 252 TYR A C 1
ATOM 1932 O O . TYR A 1 252 ? 38.781 24.844 20.828 1 72.06 252 TYR A O 1
ATOM 1940 N N . ASP A 1 253 ? 39.344 26.938 20.703 1 64.19 253 ASP A N 1
ATOM 1941 C CA . ASP A 1 253 ? 40.781 26.703 20.734 1 64.19 253 ASP A CA 1
ATOM 1942 C C . ASP A 1 253 ? 41.188 25.922 21.984 1 64.19 253 ASP A C 1
ATOM 1944 O O . ASP A 1 253 ? 41 26.406 23.109 1 64.19 253 ASP A O 1
ATOM 1948 N N . THR A 1 254 ? 41.531 24.688 21.875 1 69.06 254 THR A N 1
ATOM 1949 C CA . THR A 1 254 ? 41.906 23.844 23 1 69.06 254 THR A CA 1
ATOM 1950 C C . THR A 1 254 ? 43.438 23.672 23.047 1 69.06 254 THR A C 1
ATOM 1952 O O . THR A 1 254 ? 43.969 22.797 23.734 1 69.06 254 THR A O 1
ATOM 1955 N N . GLY A 1 255 ? 44.125 24.469 22.328 1 66.38 255 GLY A N 1
ATOM 1956 C CA . GLY A 1 255 ? 45.594 24.375 22.312 1 66.38 255 GLY A CA 1
ATOM 1957 C C . GLY A 1 255 ? 46.094 23.047 21.797 1 66.38 255 GLY A C 1
ATOM 1958 O O . GLY A 1 255 ? 47.031 22.484 22.344 1 66.38 255 GLY A O 1
ATOM 1959 N N . GLY A 1 256 ? 45.375 22.375 20.766 1 67.69 256 GLY A N 1
ATOM 1960 C CA . GLY A 1 256 ? 45.781 21.141 20.125 1 67.69 256 GLY A CA 1
ATOM 1961 C C . GLY A 1 256 ? 45.312 19.906 20.828 1 67.69 256 GLY A C 1
ATOM 1962 O O . GLY A 1 256 ? 45.562 18.781 20.406 1 67.69 256 GLY A O 1
ATOM 1963 N N . LEU A 1 257 ? 44.531 20 21.891 1 73.81 257 LEU A N 1
ATOM 1964 C CA . LEU A 1 257 ? 44.094 18.859 22.688 1 73.81 257 LEU A CA 1
ATOM 1965 C C . LEU A 1 257 ? 42.969 18.109 21.984 1 73.81 257 LEU A C 1
ATOM 1967 O O . LEU A 1 257 ? 42.75 16.922 22.234 1 73.81 257 LEU A O 1
ATOM 1971 N N . VAL A 1 258 ? 42.281 18.859 21.219 1 81.19 258 VAL A N 1
ATOM 1972 C CA . VAL A 1 258 ? 41.156 18.219 20.547 1 81.19 258 VAL A CA 1
ATOM 1973 C C . VAL A 1 258 ? 41.375 18.234 19.031 1 81.19 258 VAL A C 1
ATOM 1975 O O . VAL A 1 258 ? 41.469 19.312 18.438 1 81.19 258 VAL A O 1
ATOM 1978 N N . GLU A 1 259 ? 41.656 17.062 18.469 1 83.12 259 GLU A N 1
ATOM 1979 C CA . GLU A 1 259 ? 41.719 16.844 17.031 1 83.12 259 GLU A CA 1
ATOM 1980 C C . GLU A 1 259 ? 40.625 15.883 16.562 1 83.12 259 GLU A C 1
ATOM 1982 O O . GLU A 1 259 ? 40.312 14.914 17.266 1 83.12 259 GLU A O 1
ATOM 1987 N N . PHE A 1 260 ? 40.062 16.297 15.531 1 89.25 260 PHE A N 1
ATOM 1988 C CA . PHE A 1 260 ? 39 15.398 15.031 1 89.25 260 PHE A CA 1
ATOM 1989 C C . PHE A 1 260 ? 38.969 15.414 13.508 1 89.25 260 PHE A C 1
ATOM 1991 O O . PHE A 1 260 ? 39.562 16.297 12.875 1 89.25 260 PHE A O 1
ATOM 1998 N N . PHE A 1 261 ? 38.375 14.453 12.922 1 90.94 261 PHE A N 1
ATOM 1999 C CA . PHE A 1 261 ? 38.25 14.234 11.492 1 90.94 261 PHE A CA 1
ATOM 2000 C C . PHE A 1 261 ? 36.781 14.039 11.094 1 90.94 261 PHE A C 1
ATOM 2002 O O . PHE A 1 261 ? 36.031 13.398 11.812 1 90.94 261 PHE A O 1
ATOM 2009 N N . ILE A 1 262 ? 36.469 14.633 9.992 1 93.44 262 ILE A N 1
ATOM 2010 C CA . ILE A 1 262 ? 35.094 14.57 9.508 1 93.44 262 ILE A CA 1
ATOM 2011 C C . ILE A 1 262 ? 34.969 13.5 8.43 1 93.44 262 ILE A C 1
ATOM 2013 O O . ILE A 1 262 ? 35.875 13.352 7.594 1 93.44 262 ILE A O 1
ATOM 2017 N N . SER A 1 263 ? 33.969 12.742 8.516 1 94.19 263 SER A N 1
ATOM 2018 C CA . SER A 1 263 ? 33.562 11.836 7.441 1 94.19 263 SER A CA 1
ATOM 2019 C C . SER A 1 263 ? 32.156 12.125 6.953 1 94.19 263 SER A C 1
ATOM 2021 O O . SER A 1 263 ? 31.266 12.422 7.75 1 94.19 263 SER A O 1
ATOM 2023 N N . ILE A 1 264 ? 32 12.18 5.668 1 94.94 264 ILE A N 1
ATOM 2024 C CA . ILE A 1 264 ? 30.703 12.414 5.039 1 94.94 264 ILE A CA 1
ATOM 2025 C C . ILE A 1 264 ? 30.391 11.266 4.086 1 94.94 264 ILE A C 1
ATOM 2027 O O . ILE A 1 264 ? 31.172 10.953 3.193 1 94.94 264 ILE A O 1
ATOM 2031 N N . PHE A 1 265 ? 29.297 10.609 4.273 1 93.06 265 PHE A N 1
ATOM 2032 C CA . PHE A 1 265 ? 28.891 9.516 3.4 1 93.06 265 PHE A CA 1
ATOM 2033 C C . PHE A 1 265 ? 27.375 9.469 3.26 1 93.06 265 PHE A C 1
ATOM 2035 O O . PHE A 1 265 ? 26.656 10.086 4.051 1 93.06 265 PHE A O 1
ATOM 2042 N N . PRO A 1 266 ? 26.875 8.883 2.195 1 90.38 266 PRO A N 1
ATOM 2043 C CA . PRO A 1 266 ? 25.438 8.875 1.936 1 90.38 266 PRO A CA 1
ATOM 2044 C C . PRO A 1 266 ? 24.688 7.836 2.768 1 90.38 266 PRO A C 1
ATOM 2046 O O . PRO A 1 266 ? 25.234 6.773 3.066 1 90.38 266 PRO A O 1
ATOM 2049 N N . LYS A 1 267 ? 23.5 8.156 3.102 1 86.38 267 LYS A N 1
ATOM 2050 C CA . LYS A 1 267 ? 22.594 7.18 3.715 1 86.38 267 LYS A CA 1
ATOM 2051 C C . LYS A 1 267 ? 22.047 6.207 2.674 1 86.38 267 LYS A C 1
ATOM 2053 O O . LYS A 1 267 ? 21.75 5.055 2.992 1 86.38 267 LYS A O 1
ATOM 2058 N N . ALA A 1 268 ? 21.844 6.738 1.507 1 80.44 268 ALA A N 1
ATOM 2059 C CA . ALA A 1 268 ? 21.406 5.973 0.34 1 80.44 268 ALA A CA 1
ATOM 2060 C C . ALA A 1 268 ? 22.188 6.391 -0.906 1 80.44 268 ALA A C 1
ATOM 2062 O O . ALA A 1 268 ? 22.672 7.523 -0.993 1 80.44 268 ALA A O 1
ATOM 2063 N N . LEU A 1 269 ? 22.406 5.555 -1.765 1 77.81 269 LEU A N 1
ATOM 2064 C CA . LEU A 1 269 ? 23.234 5.836 -2.932 1 77.81 269 LEU A CA 1
ATOM 2065 C C . LEU A 1 269 ? 22.594 6.902 -3.811 1 77.81 269 LEU A C 1
ATOM 2067 O O . LEU A 1 269 ? 23.266 7.832 -4.262 1 77.81 269 LEU A O 1
ATOM 2071 N N . ALA A 1 270 ? 21.328 6.906 -4.074 1 78 270 ALA A N 1
ATOM 2072 C CA . ALA A 1 270 ? 20.531 7.852 -4.844 1 78 270 ALA A CA 1
ATOM 2073 C C . ALA A 1 270 ? 21.203 8.211 -6.16 1 78 270 ALA A C 1
ATOM 2075 O O . ALA A 1 270 ? 21.422 9.391 -6.449 1 78 270 ALA A O 1
ATOM 2076 N N . PRO A 1 271 ? 21.594 7.254 -6.926 1 85.25 271 PRO A N 1
ATOM 2077 C CA . PRO A 1 271 ? 22.312 7.539 -8.164 1 85.25 271 PRO A CA 1
ATOM 2078 C C . PRO A 1 271 ? 21.547 8.484 -9.086 1 85.25 271 PRO A C 1
ATOM 2080 O O . PRO A 1 271 ? 22.156 9.305 -9.781 1 85.25 271 PRO A O 1
ATOM 2083 N N . GLU A 1 272 ? 20.312 8.438 -9.055 1 80.5 272 GLU A N 1
ATOM 2084 C CA . GLU A 1 272 ? 19.484 9.25 -9.938 1 80.5 272 GLU A CA 1
ATOM 2085 C C . GLU A 1 272 ? 19.641 10.734 -9.633 1 80.5 272 GLU A C 1
ATOM 2087 O O . GLU A 1 272 ? 19.516 11.57 -10.531 1 80.5 272 GLU A O 1
ATOM 2092 N N . SER A 1 273 ? 19.844 10.992 -8.391 1 76.88 273 SER A N 1
ATOM 2093 C CA . SER A 1 273 ? 19.969 12.383 -7.961 1 76.88 273 SER A CA 1
ATOM 2094 C C . SER A 1 273 ? 21.406 12.867 -8.07 1 76.88 273 SER A C 1
ATOM 2096 O O . SER A 1 273 ? 21.656 14.062 -8.219 1 76.88 273 SER A O 1
ATOM 2098 N N . LEU A 1 274 ? 22.344 11.977 -8.062 1 82.19 274 LEU A N 1
ATOM 2099 C CA . LEU A 1 274 ? 23.75 12.344 -7.945 1 82.19 274 LEU A CA 1
ATOM 2100 C C . LEU A 1 274 ? 24.391 12.445 -9.32 1 82.19 274 LEU A C 1
ATOM 2102 O O . LEU A 1 274 ? 25.297 13.25 -9.531 1 82.19 274 LEU A O 1
ATOM 2106 N N . LEU A 1 275 ? 23.938 11.594 -10.203 1 85.5 275 LEU A N 1
ATOM 2107 C CA . LEU A 1 275 ? 24.594 11.492 -11.492 1 85.5 275 LEU A CA 1
ATOM 2108 C C . LEU A 1 275 ? 23.797 12.219 -12.578 1 85.5 275 LEU A C 1
ATOM 2110 O O . LEU A 1 275 ? 22.641 11.898 -12.812 1 85.5 275 LEU A O 1
ATOM 2114 N N . ASP A 1 276 ? 24.453 13.086 -13.258 1 79.31 276 ASP A N 1
ATOM 2115 C CA . ASP A 1 276 ? 23.828 13.828 -14.352 1 79.31 276 ASP A CA 1
ATOM 2116 C C . ASP A 1 276 ? 23.516 12.906 -15.531 1 79.31 276 ASP A C 1
ATOM 2118 O O . ASP A 1 276 ? 22.562 13.133 -16.266 1 79.31 276 ASP A O 1
ATOM 2122 N N . ASN A 1 277 ? 24.406 11.984 -15.68 1 85.88 277 ASN A N 1
ATOM 2123 C CA . ASN A 1 277 ? 24.25 11.109 -16.828 1 85.88 277 ASN A CA 1
ATOM 2124 C C . ASN A 1 277 ? 23.562 9.797 -16.453 1 85.88 277 ASN A C 1
ATOM 2126 O O . ASN A 1 277 ? 23.75 8.781 -17.125 1 85.88 277 ASN A O 1
ATOM 2130 N N . TYR A 1 278 ? 22.891 9.734 -15.383 1 88.12 278 TYR A N 1
ATOM 2131 C CA . TYR A 1 278 ? 22.25 8.523 -14.875 1 88.12 278 TYR A CA 1
ATOM 2132 C C . TYR A 1 278 ? 21.312 7.93 -15.922 1 88.12 278 TYR A C 1
ATOM 2134 O O . TYR A 1 278 ? 21.359 6.727 -16.188 1 88.12 278 TYR A O 1
ATOM 2142 N N . GLN A 1 279 ? 20.484 8.766 -16.547 1 86.62 279 GLN A N 1
ATOM 2143 C CA . GLN A 1 279 ? 19.5 8.297 -17.516 1 86.62 279 GLN A CA 1
ATOM 2144 C C . GLN A 1 279 ? 20.188 7.664 -18.734 1 86.62 279 GLN A C 1
ATOM 2146 O O . GLN A 1 279 ? 19.688 6.672 -19.281 1 86.62 279 GLN A O 1
ATOM 2151 N N . GLU A 1 280 ? 21.219 8.305 -19.062 1 89.06 280 GLU A N 1
ATOM 2152 C CA . GLU A 1 280 ? 21.969 7.781 -20.203 1 89.06 280 GLU A CA 1
ATOM 2153 C C . GLU A 1 280 ? 22.562 6.418 -19.891 1 89.06 280 GLU A C 1
ATOM 2155 O O . GLU A 1 280 ? 22.516 5.508 -20.719 1 89.06 280 GLU A O 1
ATOM 2160 N N . LEU A 1 281 ? 23.172 6.324 -18.75 1 92.06 281 LEU A N 1
ATOM 2161 C CA . LEU A 1 281 ? 23.766 5.059 -18.359 1 92.06 281 LEU A CA 1
ATOM 2162 C C . LEU A 1 281 ? 22.719 3.965 -18.234 1 92.06 281 LEU A C 1
ATOM 2164 O O . LEU A 1 281 ? 22.938 2.83 -18.656 1 92.06 281 LEU A O 1
ATOM 2168 N N . LYS A 1 282 ? 21.609 4.297 -17.688 1 91.38 282 LYS A N 1
ATOM 2169 C CA . LYS A 1 282 ? 20.531 3.334 -17.547 1 91.38 282 LYS A CA 1
ATOM 2170 C C . LYS A 1 282 ? 19.953 2.934 -18.906 1 91.38 282 LYS A C 1
ATOM 2172 O O . LYS A 1 282 ? 19.688 1.756 -19.141 1 91.38 282 LYS A O 1
ATOM 2177 N N . ALA A 1 283 ? 19.766 3.904 -19.75 1 93 283 ALA A N 1
ATOM 2178 C CA . ALA A 1 283 ? 19.266 3.629 -21.094 1 93 283 ALA A CA 1
ATOM 2179 C C . ALA A 1 283 ? 20.203 2.691 -21.859 1 93 283 ALA A C 1
ATOM 2181 O O . ALA A 1 283 ? 19.734 1.804 -22.578 1 93 283 ALA A O 1
ATOM 2182 N N . ARG A 1 284 ? 21.438 2.902 -21.703 1 93.69 284 ARG A N 1
ATOM 2183 C CA . ARG A 1 284 ? 22.422 2.043 -22.359 1 93.69 284 ARG A CA 1
ATOM 2184 C C . ARG A 1 284 ? 22.328 0.616 -21.828 1 93.69 284 ARG A C 1
ATOM 2186 O O . ARG A 1 284 ? 22.484 -0.345 -22.578 1 93.69 284 ARG A O 1
ATOM 2193 N N . ASP A 1 285 ? 22.203 0.51 -20.578 1 93.88 285 ASP A N 1
ATOM 2194 C CA . ASP A 1 285 ? 22.078 -0.811 -19.969 1 93.88 285 ASP A CA 1
ATOM 2195 C C . ASP A 1 285 ? 20.828 -1.528 -20.469 1 93.88 285 ASP A C 1
ATOM 2197 O O . ASP A 1 285 ? 20.859 -2.727 -20.75 1 93.88 285 ASP A O 1
ATOM 2201 N N . ILE A 1 286 ? 19.734 -0.847 -20.547 1 94.5 286 ILE A N 1
ATOM 2202 C CA . ILE A 1 286 ? 18.484 -1.413 -21.062 1 94.5 286 ILE A CA 1
ATOM 2203 C C . ILE A 1 286 ? 18.672 -1.884 -22.5 1 94.5 286 ILE A C 1
ATOM 2205 O O . ILE A 1 286 ? 18.25 -2.986 -22.859 1 94.5 286 ILE A O 1
ATOM 2209 N N . GLU A 1 287 ? 19.328 -1.047 -23.25 1 94.75 287 GLU A N 1
ATOM 2210 C CA . GLU A 1 287 ? 19.578 -1.4 -24.641 1 94.75 287 GLU A CA 1
ATOM 2211 C C . GLU A 1 287 ? 20.484 -2.627 -24.75 1 94.75 287 GLU A C 1
ATOM 2213 O O . GLU A 1 287 ? 20.266 -3.496 -25.594 1 94.75 287 GLU A O 1
ATOM 2218 N N . GLU A 1 288 ? 21.422 -2.668 -23.953 1 93.56 288 GLU A N 1
ATOM 2219 C CA . GLU A 1 288 ? 22.344 -3.791 -23.984 1 93.56 288 GLU A CA 1
ATOM 2220 C C . GLU A 1 288 ? 21.656 -5.094 -23.609 1 93.56 288 GLU A C 1
ATOM 2222 O O . GLU A 1 288 ? 21.906 -6.137 -24.203 1 93.56 288 GLU A O 1
ATOM 2227 N N . LEU A 1 289 ? 20.766 -5.066 -22.656 1 92.25 289 LEU A N 1
ATOM 2228 C CA . LEU A 1 289 ? 20.156 -6.281 -22.141 1 92.25 289 LEU A CA 1
ATOM 2229 C C . LEU A 1 289 ? 18.922 -6.664 -22.953 1 92.25 289 LEU A C 1
ATOM 2231 O O . LEU A 1 289 ? 18.562 -7.84 -23.016 1 92.25 289 LEU A O 1
ATOM 2235 N N . THR A 1 290 ? 18.281 -5.656 -23.562 1 92.19 290 THR A N 1
ATOM 2236 C CA . THR A 1 290 ? 17 -5.957 -24.188 1 92.19 290 THR A CA 1
ATOM 2237 C C . THR A 1 290 ? 17.078 -5.758 -25.703 1 92.19 290 THR A C 1
ATOM 2239 O O . THR A 1 290 ? 16.203 -6.203 -26.438 1 92.19 290 THR A O 1
ATOM 2242 N N . GLY A 1 291 ? 18.078 -5.102 -26.125 1 89.44 291 GLY A N 1
ATOM 2243 C CA . GLY A 1 291 ? 18.219 -4.805 -27.531 1 89.44 291 GLY A CA 1
ATOM 2244 C C . GLY A 1 291 ? 17.312 -3.674 -28 1 89.44 291 GLY A C 1
ATOM 2245 O O . GLY A 1 291 ? 17.281 -3.352 -29.188 1 89.44 291 GLY A O 1
ATOM 2246 N N . CYS A 1 292 ? 16.547 -3.094 -27.062 1 90.19 292 CYS A N 1
ATOM 2247 C CA . CYS A 1 292 ? 15.594 -2.047 -27.422 1 90.19 292 CYS A CA 1
ATOM 2248 C C . CYS A 1 292 ? 16.062 -0.69 -26.906 1 90.19 292 CYS A C 1
ATOM 2250 O O . CYS A 1 292 ? 16.453 -0.562 -25.734 1 90.19 292 CYS A O 1
ATOM 2252 N N . LYS A 1 293 ? 15.961 0.255 -27.781 1 87.56 293 LYS A N 1
ATOM 2253 C CA . LYS A 1 293 ? 16.266 1.619 -27.359 1 87.56 293 LYS A CA 1
ATOM 2254 C C . LYS A 1 293 ? 15.117 2.203 -26.531 1 87.56 293 LYS A C 1
ATOM 2256 O O . LYS A 1 293 ? 13.945 1.986 -26.844 1 87.56 293 LYS A O 1
ATOM 2261 N N . THR A 1 294 ? 15.477 2.76 -25.422 1 84.88 294 THR A N 1
ATOM 2262 C CA . THR A 1 294 ? 14.469 3.305 -24.516 1 84.88 294 THR A CA 1
ATOM 2263 C C . THR A 1 294 ? 14.812 4.734 -24.109 1 84.88 294 THR A C 1
ATOM 2265 O O . THR A 1 294 ? 15.984 5.059 -23.906 1 84.88 294 THR A O 1
ATOM 2268 N N . THR A 1 295 ? 13.75 5.586 -24.25 1 78.44 295 THR A N 1
ATOM 2269 C CA . THR A 1 295 ? 13.906 6.934 -23.719 1 78.44 295 THR A CA 1
ATOM 2270 C C . THR A 1 295 ? 13.281 7.035 -22.328 1 78.44 295 THR A C 1
ATOM 2272 O O . THR A 1 295 ? 12.102 6.715 -22.141 1 78.44 295 THR A O 1
ATOM 2275 N N . LEU A 1 296 ? 14.156 7.172 -21.406 1 77.06 296 LEU A N 1
ATOM 2276 C CA . LEU A 1 296 ? 13.664 7.246 -20.047 1 77.06 296 LEU A CA 1
ATOM 2277 C C . LEU A 1 296 ? 13.32 8.688 -19.672 1 77.06 296 LEU A C 1
ATOM 2279 O O . LEU A 1 296 ? 14.047 9.617 -20.031 1 77.06 296 LEU A O 1
ATOM 2283 N N . SER A 1 297 ? 11.969 8.969 -19.531 1 58.78 297 SER A N 1
ATOM 2284 C CA . SER A 1 297 ? 11.594 10.289 -19.031 1 58.78 297 SER A CA 1
ATOM 2285 C C . SER A 1 297 ? 11.766 10.375 -17.516 1 58.78 297 SER A C 1
ATOM 2287 O O . SER A 1 297 ? 11.383 9.461 -16.797 1 58.78 297 SER A O 1
ATOM 2289 N N . LEU A 1 298 ? 12.719 10.969 -17.109 1 49.84 298 LEU A N 1
ATOM 2290 C CA . LEU A 1 298 ? 12.875 11.148 -15.672 1 49.84 298 LEU A CA 1
ATOM 2291 C C . LEU A 1 298 ? 11.648 11.812 -15.062 1 49.84 298 LEU A C 1
ATOM 2293 O O . LEU A 1 298 ? 11.117 12.773 -15.625 1 49.84 298 LEU A O 1
ATOM 2297 N N . PRO A 1 299 ? 10.797 11.078 -14.367 1 45.19 299 PRO A N 1
ATOM 2298 C CA . PRO A 1 299 ? 9.883 11.961 -13.648 1 45.19 299 PRO A CA 1
ATOM 2299 C C . PRO A 1 299 ? 10.562 13.227 -13.125 1 45.19 299 PRO A C 1
ATOM 2301 O O . PRO A 1 299 ? 11.719 13.18 -12.703 1 45.19 299 PRO A O 1
ATOM 2304 N N . VAL A 1 300 ? 10.242 14.305 -13.617 1 39.47 300 VAL A N 1
ATOM 2305 C CA . VAL A 1 300 ? 10.727 15.547 -13.023 1 39.47 300 VAL A CA 1
ATOM 2306 C C . VAL A 1 300 ? 10.68 15.445 -11.5 1 39.47 300 VAL A C 1
ATOM 2308 O O . VAL A 1 300 ? 9.594 15.336 -10.914 1 39.47 300 VAL A O 1
ATOM 2311 N N . ALA A 1 301 ? 11.391 14.641 -10.914 1 41.03 301 ALA A N 1
ATOM 2312 C CA . ALA A 1 301 ? 11.547 14.344 -9.492 1 41.03 301 ALA A CA 1
ATOM 2313 C C . ALA A 1 301 ? 11.492 15.625 -8.656 1 41.03 301 ALA A C 1
ATOM 2315 O O . ALA A 1 301 ? 12.414 16.438 -8.695 1 41.03 301 ALA A O 1
ATOM 2316 N N . ASN A 1 302 ? 10.57 16.156 -8.484 1 38.97 302 ASN A N 1
ATOM 2317 C CA . ASN A 1 302 ? 10.75 17.25 -7.539 1 38.97 302 ASN A CA 1
ATOM 2318 C C . ASN A 1 302 ? 11.539 16.797 -6.312 1 38.97 302 ASN A C 1
ATOM 2320 O O . ASN A 1 302 ? 12.531 17.438 -5.941 1 38.97 302 ASN A O 1
ATOM 2324 N N . ASP A 1 303 ? 11.023 15.891 -5.445 1 41.75 303 ASP A N 1
ATOM 2325 C CA . ASP A 1 303 ? 11.672 15.516 -4.191 1 41.75 303 ASP A CA 1
ATOM 2326 C C . ASP A 1 303 ? 12.898 14.641 -4.445 1 41.75 303 ASP A C 1
ATOM 2328 O O . ASP A 1 303 ? 13.578 14.227 -3.504 1 41.75 303 ASP A O 1
ATOM 2332 N N . SER A 1 304 ? 12.984 13.891 -5.531 1 47.59 304 SER A N 1
ATOM 2333 C CA . SER A 1 304 ? 14.008 13.008 -6.078 1 47.59 304 SER A CA 1
ATOM 2334 C C . SER A 1 304 ? 15.375 13.695 -6.105 1 47.59 304 SER A C 1
ATOM 2336 O O . SER A 1 304 ? 16.391 13.055 -6.371 1 47.59 304 SER A O 1
ATOM 2338 N N . SER A 1 305 ? 15.312 14.898 -5.609 1 59.88 305 SER A N 1
ATOM 2339 C CA . SER A 1 305 ? 16.531 15.664 -5.879 1 59.88 305 SER A CA 1
ATOM 2340 C C . SER A 1 305 ? 17.328 15.906 -4.602 1 59.88 305 SER A C 1
ATOM 2342 O O . SER A 1 305 ? 18.266 16.703 -4.594 1 59.88 305 SER A O 1
ATOM 2344 N N . MET A 1 306 ? 16.781 15 -3.584 1 72.44 306 MET A N 1
ATOM 2345 C CA . MET A 1 306 ? 17.562 15.234 -2.375 1 72.44 306 MET A CA 1
ATOM 2346 C C . MET A 1 306 ? 18.531 14.078 -2.115 1 72.44 306 MET A C 1
ATOM 2348 O O . MET A 1 306 ? 18.203 12.922 -2.395 1 72.44 306 MET A O 1
ATOM 2352 N N . VAL A 1 307 ? 19.641 14.344 -1.654 1 83.5 307 VAL A N 1
ATOM 2353 C CA . VAL A 1 307 ? 20.641 13.383 -1.195 1 83.5 307 VAL A CA 1
ATOM 2354 C C . VAL A 1 307 ? 20.766 13.445 0.325 1 83.5 307 VAL A C 1
ATOM 2356 O O . VAL A 1 307 ? 20.891 14.531 0.897 1 83.5 307 VAL A O 1
ATOM 2359 N N . HIS A 1 308 ? 20.609 12.289 0.915 1 87.06 308 HIS A N 1
ATOM 2360 C CA . HIS A 1 308 ? 20.75 12.219 2.365 1 87.06 308 HIS A CA 1
ATOM 2361 C C . HIS A 1 308 ? 22.172 11.859 2.773 1 87.06 308 HIS A C 1
ATOM 2363 O O . HIS A 1 308 ? 22.688 10.828 2.344 1 87.06 308 HIS A O 1
ATOM 2369 N N . LEU A 1 309 ? 22.719 12.688 3.611 1 92.38 309 LEU A N 1
ATOM 2370 C CA . LEU A 1 309 ? 24.109 12.5 4.023 1 92.38 309 LEU A CA 1
ATOM 2371 C C . LEU A 1 309 ? 24.203 12.258 5.523 1 92.38 309 LEU A C 1
ATOM 2373 O O . LEU A 1 309 ? 23.391 12.781 6.293 1 92.38 309 LEU A O 1
ATOM 2377 N N . THR A 1 310 ? 25.125 11.445 5.855 1 94.5 310 THR A N 1
ATOM 2378 C CA . THR A 1 310 ? 25.547 11.297 7.242 1 94.5 310 THR A CA 1
ATOM 2379 C C . THR A 1 310 ? 26.922 11.938 7.457 1 94.5 310 THR A C 1
ATOM 2381 O O . THR A 1 310 ? 27.859 11.664 6.707 1 94.5 310 THR A O 1
ATOM 2384 N N . ILE A 1 311 ? 27 12.773 8.422 1 95.44 311 ILE A N 1
ATOM 2385 C CA . ILE A 1 311 ? 28.25 13.438 8.773 1 95.44 311 ILE A CA 1
ATOM 2386 C C . ILE A 1 311 ? 28.688 13.016 10.18 1 95.44 311 ILE A C 1
ATOM 2388 O O . ILE A 1 311 ? 27.922 13.156 11.141 1 95.44 311 ILE A O 1
ATOM 2392 N N . CYS A 1 312 ? 29.922 12.531 10.219 1 94.44 312 CYS A N 1
ATOM 2393 C CA . CYS A 1 312 ? 30.438 12.047 11.492 1 94.44 312 CYS A CA 1
ATOM 2394 C C . CYS A 1 312 ? 31.766 12.711 11.82 1 94.44 312 CYS A C 1
ATOM 2396 O O . CYS A 1 312 ? 32.531 13.055 10.922 1 94.44 312 CYS A O 1
ATOM 2398 N N . ALA A 1 313 ? 31.984 12.891 13.102 1 92.5 313 ALA A N 1
ATOM 2399 C CA . ALA A 1 313 ? 33.281 13.305 13.617 1 92.5 313 ALA A CA 1
ATOM 2400 C C . ALA A 1 313 ? 34 12.141 14.312 1 92.5 313 ALA A C 1
ATOM 2402 O O . ALA A 1 313 ? 33.375 11.414 15.094 1 92.5 313 ALA A O 1
ATOM 2403 N N . PHE A 1 314 ? 35.219 11.961 13.898 1 90.69 314 PHE A N 1
ATOM 2404 C CA . PHE A 1 314 ? 36.031 10.883 14.469 1 90.69 314 PHE A CA 1
ATOM 2405 C C . PHE A 1 314 ? 37.281 11.43 15.141 1 90.69 314 PHE A C 1
ATOM 2407 O O . PHE A 1 314 ? 37.781 12.492 14.758 1 90.69 314 PHE A O 1
ATOM 2414 N N . ARG A 1 315 ? 37.781 10.672 16.047 1 87.44 315 ARG A N 1
ATOM 2415 C CA . ARG A 1 315 ? 39 11.039 16.734 1 87.44 315 ARG A CA 1
ATOM 2416 C C . ARG A 1 315 ? 40.219 10.75 15.859 1 87.44 315 ARG A C 1
ATOM 2418 O O . ARG A 1 315 ? 41.188 11.508 15.867 1 87.44 315 ARG A O 1
ATOM 2425 N N . TYR A 1 316 ? 40.094 9.648 15.102 1 87.88 316 TYR A N 1
ATOM 2426 C CA . TYR A 1 316 ? 41.219 9.211 14.305 1 87.88 316 TYR A CA 1
ATOM 2427 C C . TYR A 1 316 ? 40.906 9.289 12.812 1 87.88 316 TYR A C 1
ATOM 2429 O O . TYR A 1 316 ? 39.781 9.008 12.391 1 87.88 316 TYR A O 1
ATOM 2437 N N . ARG A 1 317 ? 41.969 9.648 12.078 1 87.88 317 ARG A N 1
ATOM 2438 C CA . ARG A 1 317 ? 41.844 9.812 10.633 1 87.88 317 ARG A CA 1
ATOM 2439 C C . ARG A 1 317 ? 41.438 8.5 9.961 1 87.88 317 ARG A C 1
ATOM 2441 O O . ARG A 1 317 ? 40.594 8.477 9.094 1 87.88 317 ARG A O 1
ATOM 2448 N N . ASP A 1 318 ? 42.062 7.41 10.375 1 87.44 318 ASP A N 1
ATOM 2449 C CA . ASP A 1 318 ? 41.844 6.109 9.766 1 87.44 318 ASP A CA 1
ATOM 2450 C C . ASP A 1 318 ? 40.375 5.664 9.977 1 87.44 318 ASP A C 1
ATOM 2452 O O . ASP A 1 318 ? 39.781 5.094 9.07 1 87.44 318 ASP A O 1
ATOM 2456 N N . ASP A 1 319 ? 39.875 5.965 11.117 1 89.5 319 ASP A N 1
ATOM 2457 C CA . ASP A 1 319 ? 38.469 5.613 11.406 1 89.5 319 ASP A CA 1
ATOM 2458 C C . ASP A 1 319 ? 37.531 6.391 10.508 1 89.5 319 ASP A C 1
ATOM 2460 O O . ASP A 1 319 ? 36.531 5.84 10.023 1 89.5 319 ASP A O 1
ATOM 2464 N N . ALA A 1 320 ? 37.812 7.613 10.336 1 91.38 320 ALA A N 1
ATOM 2465 C CA . ALA A 1 320 ? 36.969 8.461 9.492 1 91.38 320 ALA A CA 1
ATOM 2466 C C . ALA A 1 320 ? 36.969 7.98 8.047 1 91.38 320 ALA A C 1
ATOM 2468 O O . ALA A 1 320 ? 35.906 7.887 7.41 1 91.38 320 ALA A O 1
ATOM 2469 N N . GLN A 1 321 ? 38.156 7.641 7.574 1 88.12 321 GLN A N 1
ATOM 2470 C CA . GLN A 1 321 ? 38.281 7.16 6.203 1 88.12 321 GLN A CA 1
ATOM 2471 C C . GLN A 1 321 ? 37.594 5.809 6.023 1 88.12 321 GLN A C 1
ATOM 2473 O O . GLN A 1 321 ? 36.906 5.582 5.027 1 88.12 321 GLN A O 1
ATOM 2478 N N . MET A 1 322 ? 37.812 4.973 6.934 1 90.88 322 MET A N 1
ATOM 2479 C CA . MET A 1 322 ? 37.219 3.631 6.859 1 90.88 322 MET A CA 1
ATOM 2480 C C . MET A 1 322 ? 35.688 3.688 6.93 1 90.88 322 MET A C 1
ATOM 2482 O O . MET A 1 322 ? 35.031 2.9 6.27 1 90.88 322 MET A O 1
ATOM 2486 N N . ALA A 1 323 ? 35.219 4.551 7.73 1 91.19 323 ALA A N 1
ATOM 2487 C CA . ALA A 1 323 ? 33.781 4.691 7.863 1 91.19 323 ALA A CA 1
ATOM 2488 C C . ALA A 1 323 ? 33.125 5.105 6.535 1 91.19 323 ALA A C 1
ATOM 2490 O O . ALA A 1 323 ? 32.125 4.543 6.129 1 91.19 323 ALA A O 1
ATOM 2491 N N . ALA A 1 324 ? 33.688 6.051 5.902 1 91.44 324 ALA A N 1
ATOM 2492 C CA . ALA A 1 324 ? 33.188 6.523 4.625 1 91.44 324 ALA A CA 1
ATOM 2493 C C . ALA A 1 324 ? 33.281 5.438 3.557 1 91.44 324 ALA A C 1
ATOM 2495 O O . ALA A 1 324 ? 32.312 5.199 2.814 1 91.44 324 ALA A O 1
ATOM 2496 N N . HIS A 1 325 ? 34.375 4.816 3.52 1 90.5 325 HIS A N 1
ATOM 2497 C CA . HIS A 1 325 ? 34.594 3.762 2.533 1 90.5 325 HIS A CA 1
ATOM 2498 C C . HIS A 1 325 ? 33.656 2.586 2.77 1 90.5 325 HIS A C 1
ATOM 2500 O O . HIS A 1 325 ? 33.031 2.078 1.827 1 90.5 325 HIS A O 1
ATOM 2506 N N . ALA A 1 326 ? 33.625 2.221 3.932 1 90.5 326 ALA A N 1
ATOM 2507 C CA . ALA A 1 326 ? 32.781 1.086 4.289 1 90.5 326 ALA A CA 1
ATOM 2508 C C . ALA A 1 326 ? 31.328 1.383 3.988 1 90.5 326 ALA A C 1
ATOM 2510 O O . ALA A 1 326 ? 30.594 0.508 3.521 1 90.5 326 ALA A O 1
ATOM 2511 N N . ALA A 1 327 ? 30.906 2.541 4.289 1 90.31 327 ALA A N 1
ATOM 2512 C CA . ALA A 1 327 ? 29.516 2.924 4.055 1 90.31 327 ALA A CA 1
ATOM 2513 C C . ALA A 1 327 ? 29.172 2.902 2.564 1 90.31 327 ALA A C 1
ATOM 2515 O O . ALA A 1 327 ? 28.141 2.363 2.16 1 90.31 327 ALA A O 1
ATOM 2516 N N . VAL A 1 328 ? 30.016 3.373 1.791 1 91.12 328 VAL A N 1
ATOM 2517 C CA . VAL A 1 328 ? 29.797 3.453 0.352 1 91.12 328 VAL A CA 1
ATOM 2518 C C . VAL A 1 328 ? 29.844 2.053 -0.257 1 91.12 328 VAL A C 1
ATOM 2520 O O . VAL A 1 328 ? 29 1.699 -1.085 1 91.12 328 VAL A O 1
ATOM 2523 N N . GLU A 1 329 ? 30.797 1.305 0.142 1 88.12 329 GLU A N 1
ATOM 2524 C CA . GLU A 1 329 ? 30.938 -0.052 -0.38 1 88.12 329 GLU A CA 1
ATOM 2525 C C . GLU A 1 329 ? 29.719 -0.902 -0.04 1 88.12 329 GLU A C 1
ATOM 2527 O O . GLU A 1 329 ? 29.266 -1.702 -0.86 1 88.12 329 GLU A O 1
ATOM 2532 N N . LYS A 1 330 ? 29.328 -0.753 1.096 1 85.88 330 LYS A N 1
ATOM 2533 C CA . LYS A 1 330 ? 28.125 -1.484 1.511 1 85.88 330 LYS A CA 1
ATOM 2534 C C . LYS A 1 330 ? 26.938 -1.121 0.637 1 85.88 330 LYS A C 1
ATOM 2536 O O . LYS A 1 330 ? 26.188 -2 0.203 1 85.88 330 LYS A O 1
ATOM 2541 N N . LEU A 1 331 ? 26.734 0.109 0.404 1 86.19 331 LEU A N 1
ATOM 2542 C CA . LEU A 1 331 ? 25.625 0.576 -0.415 1 86.19 331 LEU A CA 1
ATOM 2543 C C . LEU A 1 331 ? 25.75 0.073 -1.849 1 86.19 331 LEU A C 1
ATOM 2545 O O . LEU A 1 331 ? 24.75 -0.272 -2.484 1 86.19 331 LEU A O 1
ATOM 2549 N N . ILE A 1 332 ? 26.953 0.029 -2.273 1 88.25 332 ILE A N 1
ATOM 2550 C CA . ILE A 1 332 ? 27.203 -0.448 -3.631 1 88.25 332 ILE A CA 1
ATOM 2551 C C . ILE A 1 332 ? 26.875 -1.935 -3.725 1 88.25 332 ILE A C 1
ATOM 2553 O O . ILE A 1 332 ? 26.25 -2.377 -4.691 1 88.25 332 ILE A O 1
ATOM 2557 N N . GLU A 1 333 ? 27.281 -2.643 -2.811 1 81.44 333 GLU A N 1
ATOM 2558 C CA . GLU A 1 333 ? 27 -4.074 -2.783 1 81.44 333 GLU A CA 1
ATOM 2559 C C . GLU A 1 333 ? 25.484 -4.328 -2.734 1 81.44 333 GLU A C 1
ATOM 2561 O O . GLU A 1 333 ? 24.984 -5.219 -3.418 1 81.44 333 GLU A O 1
ATOM 2566 N N . GLU A 1 334 ? 24.859 -3.58 -1.992 1 78.12 334 GLU A N 1
ATOM 2567 C CA . GLU A 1 334 ? 23.406 -3.707 -1.894 1 78.12 334 GLU A CA 1
ATOM 2568 C C . GLU A 1 334 ? 22.734 -3.332 -3.207 1 78.12 334 GLU A C 1
ATOM 2570 O O . GLU A 1 334 ? 21.734 -3.949 -3.598 1 78.12 334 GLU A O 1
ATOM 2575 N N . ALA A 1 335 ? 23.312 -2.395 -3.809 1 85 335 ALA A N 1
ATOM 2576 C CA . ALA A 1 335 ? 22.734 -1.914 -5.059 1 85 335 ALA A CA 1
ATOM 2577 C C . ALA A 1 335 ? 22.984 -2.9 -6.195 1 85 335 ALA A C 1
ATOM 2579 O O . ALA A 1 335 ? 22.281 -2.879 -7.211 1 85 335 ALA A O 1
ATOM 2580 N N . ARG A 1 336 ? 24.062 -3.631 -6.066 1 82.62 336 ARG A N 1
ATOM 2581 C CA . ARG A 1 336 ? 24.25 -4.727 -7.012 1 82.62 336 ARG A CA 1
ATOM 2582 C C . ARG A 1 336 ? 23.203 -5.809 -6.816 1 82.62 336 ARG A C 1
ATOM 2584 O O . ARG A 1 336 ? 22.688 -6.367 -7.789 1 82.62 336 ARG A O 1
ATOM 2591 N N . GLY A 1 337 ? 22.906 -5.977 -5.484 1 73.06 337 GLY A N 1
ATOM 2592 C CA . GLY A 1 337 ? 21.75 -6.695 -4.973 1 73.06 337 GLY A CA 1
ATOM 2593 C C . GLY A 1 337 ? 21.453 -7.973 -5.738 1 73.06 337 GLY A C 1
ATOM 2594 O O . GLY A 1 337 ? 22.344 -8.812 -5.926 1 73.06 337 GLY A O 1
ATOM 2595 N N . PHE A 1 338 ? 20.234 -8.172 -6.266 1 83.88 338 PHE A N 1
ATOM 2596 C CA . PHE A 1 338 ? 19.641 -9.391 -6.777 1 83.88 338 PHE A CA 1
ATOM 2597 C C . PHE A 1 338 ? 19.969 -9.578 -8.258 1 83.88 338 PHE A C 1
ATOM 2599 O O . PHE A 1 338 ? 19.688 -10.633 -8.828 1 83.88 338 PHE A O 1
ATOM 2606 N N . ARG A 1 339 ? 20.688 -8.562 -8.859 1 89 339 ARG A N 1
ATOM 2607 C CA . ARG A 1 339 ? 21.172 -8.773 -10.219 1 89 339 ARG A CA 1
ATOM 2608 C C . ARG A 1 339 ? 22.188 -9.914 -10.266 1 89 339 ARG A C 1
ATOM 2610 O O . ARG A 1 339 ? 22.219 -10.68 -11.234 1 89 339 ARG A O 1
ATOM 2617 N N . VAL A 1 340 ? 22.984 -9.945 -9.242 1 89.5 340 VAL A N 1
ATOM 2618 C CA . VAL A 1 340 ? 24.016 -10.969 -9.156 1 89.5 340 VAL A CA 1
ATOM 2619 C C . VAL A 1 340 ? 23.375 -12.352 -9.094 1 89.5 340 VAL A C 1
ATOM 2621 O O . VAL A 1 340 ? 23.922 -13.32 -9.625 1 89.5 340 VAL A O 1
ATOM 2624 N N . PHE A 1 341 ? 22.266 -12.43 -8.469 1 92.94 341 PHE A N 1
ATOM 2625 C CA . PHE A 1 341 ? 21.516 -13.688 -8.383 1 92.94 341 PHE A CA 1
ATOM 2626 C C . PHE A 1 341 ? 21.25 -14.258 -9.766 1 92.94 341 PHE A C 1
ATOM 2628 O O . PHE A 1 341 ? 21.547 -15.422 -10.031 1 92.94 341 PHE A O 1
ATOM 2635 N N . PHE A 1 342 ? 20.781 -13.469 -10.641 1 93.44 342 PHE A N 1
ATOM 2636 C CA . PHE A 1 342 ? 20.453 -13.914 -11.984 1 93.44 342 PHE A CA 1
ATOM 2637 C C . PHE A 1 342 ? 21.719 -14.156 -12.805 1 93.44 342 PHE A C 1
ATOM 2639 O O . PHE A 1 342 ? 21.75 -15.062 -13.633 1 93.44 342 PHE A O 1
ATOM 2646 N N . GLU A 1 343 ? 22.703 -13.375 -12.57 1 90.06 343 GLU A N 1
ATOM 2647 C CA . GLU A 1 343 ? 23.969 -13.594 -13.242 1 90.06 343 GLU A CA 1
ATOM 2648 C C . GLU A 1 343 ? 24.562 -14.953 -12.891 1 90.06 343 GLU A C 1
ATOM 2650 O O . GLU A 1 343 ? 25.094 -15.656 -13.75 1 90.06 343 GLU A O 1
ATOM 2655 N N . LEU A 1 344 ? 24.453 -15.273 -11.688 1 93.88 344 LEU A N 1
ATOM 2656 C CA . LEU A 1 344 ? 25 -16.547 -11.234 1 93.88 344 LEU A CA 1
ATOM 2657 C C . LEU A 1 344 ? 24.172 -17.719 -11.781 1 93.88 344 LEU A C 1
ATOM 2659 O O . LEU A 1 344 ? 24.719 -18.766 -12.102 1 93.88 344 LEU A O 1
ATOM 2663 N N . LEU A 1 345 ? 22.828 -17.531 -11.836 1 94.88 345 LEU A N 1
ATOM 2664 C CA . LEU A 1 345 ? 22 -18.594 -12.414 1 94.88 345 LEU A CA 1
ATOM 2665 C C . LEU A 1 345 ? 22.438 -18.906 -13.844 1 94.88 345 LEU A C 1
ATOM 2667 O O . LEU A 1 345 ? 22.5 -20.062 -14.242 1 94.88 345 LEU A O 1
ATOM 2671 N N . GLN A 1 346 ? 22.688 -17.844 -14.531 1 93.25 346 GLN A N 1
ATOM 2672 C CA . GLN A 1 346 ? 23.109 -18 -15.914 1 93.25 346 GLN A CA 1
ATOM 2673 C C . GLN A 1 346 ? 24.516 -18.578 -15.992 1 93.25 346 GLN A C 1
ATOM 2675 O O . GLN A 1 346 ? 24.781 -19.5 -16.781 1 93.25 346 GLN A O 1
ATOM 2680 N N . ALA A 1 347 ? 25.422 -18.109 -15.25 1 93.69 347 ALA A N 1
ATOM 2681 C CA . ALA A 1 347 ? 26.828 -18.516 -15.273 1 93.69 347 ALA A CA 1
ATOM 2682 C C . ALA A 1 347 ? 26.969 -19.984 -14.922 1 93.69 347 ALA A C 1
ATOM 2684 O O . ALA A 1 347 ? 27.781 -20.703 -15.516 1 93.69 347 ALA A O 1
ATOM 2685 N N . TYR A 1 348 ? 26.172 -20.453 -14.008 1 93.88 348 TYR A N 1
ATOM 2686 C CA . TYR A 1 348 ? 26.297 -21.812 -13.531 1 93.88 348 TYR A CA 1
ATOM 2687 C C . TYR A 1 348 ? 25.219 -22.719 -14.125 1 93.88 348 TYR A C 1
ATOM 2689 O O . TYR A 1 348 ? 25.078 -23.875 -13.727 1 93.88 348 TYR A O 1
ATOM 2697 N N . LYS A 1 349 ? 24.391 -22.156 -14.992 1 92.06 349 LYS A N 1
ATOM 2698 C CA . LYS A 1 349 ? 23.375 -22.875 -15.742 1 92.06 349 LYS A CA 1
ATOM 2699 C C . LYS A 1 349 ? 22.391 -23.578 -14.812 1 92.06 349 LYS A C 1
ATOM 2701 O O . LYS A 1 349 ? 22.125 -24.766 -14.961 1 92.06 349 LYS A O 1
ATOM 2706 N N . VAL A 1 350 ? 21.938 -22.797 -13.875 1 95.06 350 VAL A N 1
ATOM 2707 C CA . VAL A 1 350 ? 20.969 -23.312 -12.914 1 95.06 350 VAL A CA 1
ATOM 2708 C C . VAL A 1 350 ? 19.547 -22.938 -13.352 1 95.06 350 VAL A C 1
ATOM 2710 O O . VAL A 1 350 ? 19.234 -21.75 -13.484 1 95.06 350 VAL A O 1
ATOM 2713 N N . PRO A 1 351 ? 18.641 -23.906 -13.508 1 94.81 351 PRO A N 1
ATOM 2714 C CA . PRO A 1 351 ? 17.281 -23.609 -13.938 1 94.81 351 PRO A CA 1
ATOM 2715 C C . PRO A 1 351 ? 16.453 -22.953 -12.844 1 94.81 351 PRO A C 1
ATOM 2717 O O . PRO A 1 351 ? 16.641 -23.219 -11.656 1 94.81 351 PRO A O 1
ATOM 2720 N N . LEU A 1 352 ? 15.555 -22.141 -13.273 1 96.69 352 LEU A N 1
ATOM 2721 C CA . LEU A 1 352 ? 14.555 -21.531 -12.398 1 96.69 352 LEU A CA 1
ATOM 2722 C C . LEU A 1 352 ? 13.234 -22.281 -12.469 1 96.69 352 LEU A C 1
ATOM 2724 O O . LEU A 1 352 ? 12.758 -22.609 -13.555 1 96.69 352 LEU A O 1
ATOM 2728 N N . VAL A 1 353 ? 12.664 -22.641 -11.328 1 97.12 353 VAL A N 1
ATOM 2729 C CA . VAL A 1 353 ? 11.406 -23.375 -11.25 1 97.12 353 VAL A CA 1
ATOM 2730 C C . VAL A 1 353 ? 10.352 -22.516 -10.555 1 97.12 353 VAL A C 1
ATOM 2732 O O . VAL A 1 353 ? 10.641 -21.844 -9.562 1 97.12 353 VAL A O 1
ATOM 2735 N N . CYS A 1 354 ? 9.18 -22.453 -11.102 1 96.75 354 CYS A N 1
ATOM 2736 C CA . CYS A 1 354 ? 8.078 -21.719 -10.492 1 96.75 354 CYS A CA 1
ATOM 2737 C C . CYS A 1 354 ? 6.773 -22.5 -10.594 1 96.75 354 CYS A C 1
ATOM 2739 O O . CYS A 1 354 ? 6.734 -23.578 -11.195 1 96.75 354 CYS A O 1
ATOM 2741 N N . PHE A 1 355 ? 5.734 -22.094 -9.906 1 95.75 355 PHE A N 1
ATOM 2742 C CA . PHE A 1 355 ? 4.375 -22.609 -9.984 1 95.75 355 PHE A CA 1
ATOM 2743 C C . PHE A 1 355 ? 3.398 -21.5 -10.375 1 95.75 355 PHE A C 1
ATOM 2745 O O . PHE A 1 355 ? 3.084 -20.625 -9.562 1 95.75 355 PHE A O 1
ATOM 2752 N N . SER A 1 356 ? 2.883 -21.531 -11.594 1 90.62 356 SER A N 1
ATOM 2753 C CA . SER A 1 356 ? 2.076 -20.438 -12.125 1 90.62 356 SER A CA 1
ATOM 2754 C C . SER A 1 356 ? 2.791 -19.109 -11.977 1 90.62 356 SER A C 1
ATOM 2756 O O . SER A 1 356 ? 2.25 -18.172 -11.391 1 90.62 356 SER A O 1
ATOM 2758 N N . GLY A 1 357 ? 3.969 -19.094 -12.57 1 91.62 357 GLY A N 1
ATOM 2759 C CA . GLY A 1 357 ? 4.945 -18.109 -12.109 1 91.62 357 GLY A CA 1
ATOM 2760 C C . GLY A 1 357 ? 5.039 -16.906 -13.023 1 91.62 357 GLY A C 1
ATOM 2761 O O . GLY A 1 357 ? 5.988 -16.125 -12.922 1 91.62 357 GLY A O 1
ATOM 2762 N N . MET A 1 358 ? 4.152 -16.641 -13.961 1 89.12 358 MET A N 1
ATOM 2763 C CA . MET A 1 358 ? 4.266 -15.508 -14.875 1 89.12 358 MET A CA 1
ATOM 2764 C C . MET A 1 358 ? 4.355 -14.195 -14.109 1 89.12 358 MET A C 1
ATOM 2766 O O . MET A 1 358 ? 5.277 -13.406 -14.32 1 89.12 358 MET A O 1
ATOM 2770 N N . SER A 1 359 ? 3.404 -14.016 -13.219 1 90.69 359 SER A N 1
ATOM 2771 C CA . SER A 1 359 ? 3.406 -12.789 -12.422 1 90.69 359 SER A CA 1
ATOM 2772 C C . SER A 1 359 ? 4.621 -12.734 -11.5 1 90.69 359 SER A C 1
ATOM 2774 O O . SER A 1 359 ? 5.191 -11.656 -11.281 1 90.69 359 SER A O 1
ATOM 2776 N N . ASP A 1 360 ? 5.02 -13.906 -11 1 94.19 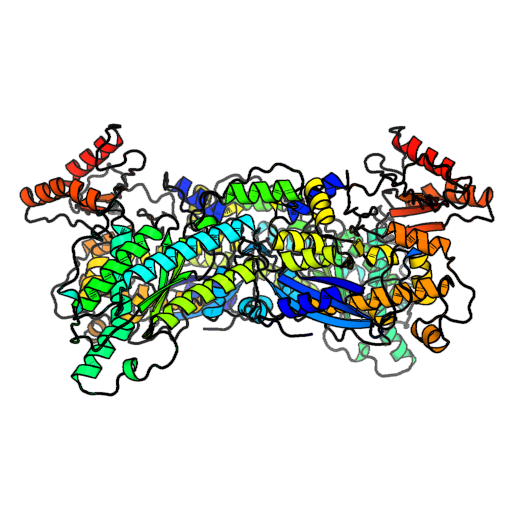360 ASP A N 1
ATOM 2777 C CA . ASP A 1 360 ? 6.18 -13.961 -10.117 1 94.19 360 ASP A CA 1
ATOM 2778 C C . ASP A 1 360 ? 7.441 -13.477 -10.828 1 94.19 360 ASP A C 1
ATOM 2780 O O . ASP A 1 360 ? 8.156 -12.609 -10.328 1 94.19 360 ASP A O 1
ATOM 2784 N N . VAL A 1 361 ? 7.641 -14.078 -11.93 1 95.38 361 VAL A N 1
ATOM 2785 C CA . VAL A 1 361 ? 8.852 -13.758 -12.688 1 95.38 361 VAL A CA 1
ATOM 2786 C C . VAL A 1 361 ? 8.812 -12.297 -13.133 1 95.38 361 VAL A C 1
ATOM 2788 O O . VAL A 1 361 ? 9.805 -11.578 -12.992 1 95.38 361 VAL A O 1
ATOM 2791 N N . PHE A 1 362 ? 7.711 -11.898 -13.68 1 94.25 362 PHE A N 1
ATOM 2792 C CA . PHE A 1 362 ? 7.566 -10.516 -14.117 1 94.25 362 PHE A CA 1
ATOM 2793 C C . PHE A 1 362 ? 7.852 -9.555 -12.977 1 94.25 362 PHE A C 1
ATOM 2795 O O . PHE A 1 362 ? 8.641 -8.617 -13.133 1 94.25 362 PHE A O 1
ATOM 2802 N N . LEU A 1 363 ? 7.219 -9.727 -11.867 1 95.69 363 LEU A N 1
ATOM 2803 C CA . LEU A 1 363 ? 7.312 -8.781 -10.758 1 95.69 363 LEU A CA 1
ATOM 2804 C C . LEU A 1 363 ? 8.719 -8.781 -10.164 1 95.69 363 LEU A C 1
ATOM 2806 O O . LEU A 1 363 ? 9.203 -7.746 -9.711 1 95.69 363 LEU A O 1
ATOM 2810 N N . VAL A 1 364 ? 9.336 -9.93 -10.094 1 96.62 364 VAL A N 1
ATOM 2811 C CA . VAL A 1 364 ? 10.703 -9.977 -9.594 1 96.62 364 VAL A CA 1
ATOM 2812 C C . VAL A 1 364 ? 11.625 -9.188 -10.523 1 96.62 364 VAL A C 1
ATOM 2814 O O . VAL A 1 364 ? 12.43 -8.375 -10.062 1 96.62 364 VAL A O 1
ATOM 2817 N N . LEU A 1 365 ? 11.5 -9.406 -11.797 1 96.31 365 LEU A N 1
ATOM 2818 C CA . LEU A 1 365 ? 12.352 -8.711 -12.75 1 96.31 365 LEU A CA 1
ATOM 2819 C C . LEU A 1 365 ? 12.07 -7.211 -12.734 1 96.31 365 LEU A C 1
ATOM 2821 O O . LEU A 1 365 ? 13 -6.398 -12.805 1 96.31 365 LEU A O 1
ATOM 2825 N N . ARG A 1 366 ? 10.828 -6.879 -12.672 1 95.56 366 ARG A N 1
ATOM 2826 C CA . ARG A 1 366 ? 10.469 -5.473 -12.562 1 95.56 366 ARG A CA 1
ATOM 2827 C C . ARG A 1 366 ? 11.07 -4.84 -11.312 1 95.56 366 ARG A C 1
ATOM 2829 O O . ARG A 1 366 ? 11.531 -3.695 -11.352 1 95.56 366 ARG A O 1
ATOM 2836 N N . SER A 1 367 ? 11.008 -5.535 -10.234 1 94.94 367 SER A N 1
ATOM 2837 C CA . SER A 1 367 ? 11.492 -5.012 -8.961 1 94.94 367 SER A CA 1
ATOM 2838 C C . SER A 1 367 ? 13.016 -4.91 -8.945 1 94.94 367 SER A C 1
ATOM 2840 O O . SER A 1 367 ? 13.57 -3.986 -8.359 1 94.94 367 SER A O 1
ATOM 2842 N N . VAL A 1 368 ? 13.688 -5.82 -9.586 1 94.56 368 VAL A N 1
ATOM 2843 C CA . VAL A 1 368 ? 15.141 -5.891 -9.562 1 94.56 368 VAL A CA 1
ATOM 2844 C C . VAL A 1 368 ? 15.719 -4.934 -10.602 1 94.56 368 VAL A C 1
ATOM 2846 O O . VAL A 1 368 ? 16.672 -4.191 -10.312 1 94.56 368 VAL A O 1
ATOM 2849 N N . TYR A 1 369 ? 15.156 -4.922 -11.781 1 93.44 369 TYR A N 1
ATOM 2850 C CA . TYR A 1 369 ? 15.734 -4.168 -12.883 1 93.44 369 TYR A CA 1
ATOM 2851 C C . TYR A 1 369 ? 14.969 -2.871 -13.125 1 93.44 369 TYR A C 1
ATOM 2853 O O . TYR A 1 369 ? 15.562 -1.852 -13.484 1 93.44 369 TYR A O 1
ATOM 2861 N N . GLY A 1 370 ? 13.695 -2.885 -12.914 1 92.06 370 GLY A N 1
ATOM 2862 C CA . GLY A 1 370 ? 12.828 -1.761 -13.227 1 92.06 370 GLY A CA 1
ATOM 2863 C C . GLY A 1 370 ? 11.828 -2.072 -14.32 1 92.06 370 GLY A C 1
ATOM 2864 O O . GLY A 1 370 ? 12.055 -2.963 -15.148 1 92.06 370 GLY A O 1
ATOM 2865 N N . TYR A 1 371 ? 10.82 -1.309 -14.383 1 93.38 371 TYR A N 1
ATOM 2866 C CA . TYR A 1 371 ? 9.711 -1.544 -15.312 1 93.38 371 TYR A CA 1
ATOM 2867 C C . TYR A 1 371 ? 10.164 -1.355 -16.75 1 93.38 371 TYR A C 1
ATOM 2869 O O . TYR A 1 371 ? 9.719 -2.074 -17.656 1 93.38 371 TYR A O 1
ATOM 2877 N N . ALA A 1 372 ? 11.055 -0.464 -17.016 1 92.38 372 ALA A N 1
ATOM 2878 C CA . ALA A 1 372 ? 11.477 -0.128 -18.375 1 92.38 372 ALA A CA 1
ATOM 2879 C C . ALA A 1 372 ? 12.156 -1.316 -19.047 1 92.38 372 ALA A C 1
ATOM 2881 O O . ALA A 1 372 ? 12.227 -1.384 -20.281 1 92.38 372 ALA A O 1
ATOM 2882 N N . TYR A 1 373 ? 12.695 -2.244 -18.281 1 95.19 373 TYR A N 1
ATOM 2883 C CA . TYR A 1 373 ? 13.375 -3.418 -18.812 1 95.19 373 TYR A CA 1
ATOM 2884 C C . TYR A 1 373 ? 12.375 -4.465 -19.281 1 95.19 373 TYR A C 1
ATOM 2886 O O . TYR A 1 373 ? 12.727 -5.379 -20.031 1 95.19 373 TYR A O 1
ATOM 2894 N N . VAL A 1 374 ? 11.109 -4.395 -18.797 1 95.88 374 VAL A N 1
ATOM 2895 C CA . VAL A 1 374 ? 10.18 -5.496 -19.031 1 95.88 374 VAL A CA 1
ATOM 2896 C C . VAL A 1 374 ? 8.836 -4.949 -19.5 1 95.88 374 VAL A C 1
ATOM 2898 O O . VAL A 1 374 ? 7.824 -5.652 -19.453 1 95.88 374 VAL A O 1
ATOM 2901 N N . ASP A 1 375 ? 8.742 -3.705 -19.938 1 94.19 375 ASP A N 1
ATOM 2902 C CA . ASP A 1 375 ? 7.469 -3.055 -20.25 1 94.19 375 ASP A CA 1
ATOM 2903 C C . ASP A 1 375 ? 6.871 -3.592 -21.547 1 94.19 375 ASP A C 1
ATOM 2905 O O . ASP A 1 375 ? 5.68 -3.414 -21.797 1 94.19 375 ASP A O 1
ATOM 2909 N N . THR A 1 376 ? 7.699 -4.266 -22.359 1 93.31 376 THR A N 1
ATOM 2910 C CA . THR A 1 376 ? 7.211 -4.926 -23.562 1 93.31 376 THR A CA 1
ATOM 2911 C C . THR A 1 376 ? 7.613 -6.398 -23.578 1 93.31 376 THR A C 1
ATOM 2913 O O . THR A 1 376 ? 8.586 -6.785 -22.922 1 93.31 376 THR A O 1
ATOM 2916 N N . TYR A 1 377 ? 6.84 -7.121 -24.375 1 92.06 377 TYR A N 1
ATOM 2917 C CA . TYR A 1 377 ? 7.133 -8.547 -24.469 1 92.06 377 TYR A CA 1
ATOM 2918 C C . TYR A 1 377 ? 8.523 -8.781 -25.047 1 92.06 377 TYR A C 1
ATOM 2920 O O . TYR A 1 377 ? 9.258 -9.656 -24.594 1 92.06 377 TYR A O 1
ATOM 2928 N N . GLN A 1 378 ? 8.914 -8 -25.969 1 90.56 378 GLN A N 1
ATOM 2929 C CA . GLN A 1 378 ? 10.227 -8.125 -26.594 1 90.56 378 GLN A CA 1
ATOM 2930 C C . GLN A 1 378 ? 11.344 -7.902 -25.578 1 90.56 378 GLN A C 1
ATOM 2932 O O . GLN A 1 378 ? 12.312 -8.664 -25.531 1 90.56 378 GLN A O 1
ATOM 2937 N N . LYS A 1 379 ? 11.242 -6.91 -24.844 1 94.31 379 LYS A N 1
ATOM 2938 C CA . LYS A 1 379 ? 12.242 -6.613 -23.828 1 94.31 379 LYS A CA 1
ATOM 2939 C C . LYS A 1 379 ? 12.297 -7.711 -22.766 1 94.31 379 LYS A C 1
ATOM 2941 O O . LYS A 1 379 ? 13.383 -8.125 -22.344 1 94.31 379 LYS A O 1
ATOM 2946 N N . PHE A 1 380 ? 11.117 -8.125 -22.422 1 95.38 380 PHE A N 1
ATOM 2947 C CA . PHE A 1 380 ? 11.016 -9.18 -21.422 1 95.38 380 PHE A CA 1
ATOM 2948 C C . PHE A 1 380 ? 11.734 -10.438 -21.875 1 95.38 380 PHE A C 1
ATOM 2950 O O . PHE A 1 380 ? 12.555 -11 -21.156 1 95.38 380 PHE A O 1
ATOM 2957 N N . GLN A 1 381 ? 11.484 -10.867 -23.047 1 93.25 381 GLN A N 1
ATOM 2958 C CA . GLN A 1 381 ? 12.094 -12.07 -23.594 1 93.25 381 GLN A CA 1
ATOM 2959 C C . GLN A 1 381 ? 13.609 -11.914 -23.703 1 93.25 381 GLN A C 1
ATOM 2961 O O . GLN A 1 381 ? 14.359 -12.836 -23.359 1 93.25 381 GLN A O 1
ATOM 2966 N N . SER A 1 382 ? 13.992 -10.797 -24.172 1 93.38 382 SER A N 1
ATOM 2967 C CA . SER A 1 382 ? 15.422 -10.547 -24.344 1 93.38 382 SER A CA 1
ATOM 2968 C C . SER A 1 382 ? 16.141 -10.539 -23 1 93.38 382 SER A C 1
ATOM 2970 O O . SER A 1 382 ? 17.234 -11.094 -22.859 1 93.38 382 SER A O 1
ATOM 2972 N N . LEU A 1 383 ? 15.562 -9.891 -22.062 1 94.69 383 LEU A N 1
ATOM 2973 C CA . LEU A 1 383 ? 16.156 -9.875 -20.719 1 94.69 383 LEU A CA 1
ATOM 2974 C C . LEU A 1 383 ? 16.266 -11.281 -20.156 1 94.69 383 LEU A C 1
ATOM 2976 O O . LEU A 1 383 ? 17.312 -11.664 -19.641 1 94.69 383 LEU A O 1
ATOM 2980 N N . CYS A 1 384 ? 15.195 -12.023 -20.234 1 94.31 384 CYS A N 1
ATOM 2981 C CA . CYS A 1 384 ? 15.188 -13.391 -19.719 1 94.31 384 CYS A CA 1
ATOM 2982 C C . CYS A 1 384 ? 16.266 -14.227 -20.391 1 94.31 384 CYS A C 1
ATOM 2984 O O . CYS A 1 384 ? 16.953 -15.016 -19.719 1 94.31 384 CYS A O 1
ATOM 2986 N N . ARG A 1 385 ? 16.422 -14.055 -21.625 1 90.62 385 ARG A N 1
ATOM 2987 C CA . ARG A 1 385 ? 17.438 -14.805 -22.375 1 90.62 385 ARG A CA 1
ATOM 2988 C C . ARG A 1 385 ? 18.844 -14.492 -21.844 1 90.62 385 ARG A C 1
ATOM 2990 O O . ARG A 1 385 ? 19.703 -15.367 -21.828 1 90.62 385 ARG A O 1
ATOM 2997 N N . HIS A 1 386 ? 18.953 -13.359 -21.453 1 90.19 386 HIS A N 1
ATOM 2998 C CA . HIS A 1 386 ? 20.266 -12.922 -21 1 90.19 386 HIS A CA 1
ATOM 2999 C C . HIS A 1 386 ? 20.547 -13.391 -19.578 1 90.19 386 HIS A C 1
ATOM 3001 O O . HIS A 1 386 ? 21.703 -13.609 -19.219 1 90.19 386 HIS A O 1
ATOM 3007 N N . ILE A 1 387 ? 19.5 -13.484 -18.828 1 92.25 387 ILE A N 1
ATOM 3008 C CA . ILE A 1 387 ? 19.781 -13.609 -17.406 1 92.25 387 ILE A CA 1
ATOM 3009 C C . ILE A 1 387 ? 19.391 -15.008 -16.922 1 92.25 387 ILE A C 1
ATOM 3011 O O . ILE A 1 387 ? 19.812 -15.438 -15.844 1 92.25 387 ILE A O 1
ATOM 3015 N N . LEU A 1 388 ? 18.562 -15.703 -17.625 1 92.44 388 LEU A N 1
ATOM 3016 C CA . LEU A 1 388 ? 18.109 -17.031 -17.203 1 92.44 388 LEU A CA 1
ATOM 3017 C C . LEU A 1 388 ? 18.672 -18.109 -18.109 1 92.44 388 LEU A C 1
ATOM 3019 O O . LEU A 1 388 ? 18.812 -17.906 -19.312 1 92.44 388 LEU A O 1
ATOM 3023 N N . TYR A 1 389 ? 19.016 -19.25 -17.531 1 90.81 389 TYR A N 1
ATOM 3024 C CA . TYR A 1 389 ? 19.469 -20.406 -18.297 1 90.81 389 TYR A CA 1
ATOM 3025 C C . TYR A 1 389 ? 18.281 -21.203 -18.828 1 90.81 389 TYR A C 1
ATOM 3027 O O . TYR A 1 389 ? 18.188 -21.453 -20.031 1 90.81 389 TYR A O 1
ATOM 3035 N N . SER A 1 390 ? 17.453 -21.609 -17.922 1 90.88 390 SER A N 1
ATOM 3036 C CA . SER A 1 390 ? 16.234 -22.328 -18.234 1 90.88 390 SER A CA 1
ATOM 3037 C C . SER A 1 390 ? 15.18 -22.141 -17.141 1 90.88 390 SER A C 1
ATOM 3039 O O . SER A 1 390 ? 15.508 -21.75 -16.016 1 90.88 390 SER A O 1
ATOM 3041 N N . THR A 1 391 ? 13.945 -22.312 -17.578 1 93.25 391 THR A N 1
ATOM 3042 C CA . THR A 1 391 ? 12.852 -22.125 -16.641 1 93.25 391 THR A CA 1
ATOM 3043 C C . THR A 1 391 ? 11.805 -23.234 -16.781 1 93.25 391 THR A C 1
ATOM 3045 O O . THR A 1 391 ? 11.5 -23.656 -17.906 1 93.25 391 THR A O 1
ATOM 3048 N N . PHE A 1 392 ? 11.281 -23.703 -15.664 1 93 392 PHE A N 1
ATOM 3049 C CA . PHE A 1 392 ? 10.188 -24.672 -15.648 1 93 392 PHE A CA 1
ATOM 3050 C C . PHE A 1 392 ? 9.039 -24.172 -14.781 1 93 392 PHE A C 1
ATOM 3052 O O . PHE A 1 392 ? 9.25 -23.781 -13.633 1 93 392 PHE A O 1
ATOM 3059 N N . ASP A 1 393 ? 7.914 -24.125 -15.328 1 94.12 393 ASP A N 1
ATOM 3060 C CA . ASP A 1 393 ? 6.695 -23.859 -14.578 1 94.12 393 ASP A CA 1
ATOM 3061 C C . ASP A 1 393 ? 5.938 -25.141 -14.273 1 94.12 393 ASP A C 1
ATOM 3063 O O . ASP A 1 393 ? 5.336 -25.734 -15.172 1 94.12 393 ASP A O 1
ATOM 3067 N N . LEU A 1 394 ? 5.891 -25.5 -13.062 1 93.5 394 LEU A N 1
ATOM 3068 C CA . LEU A 1 394 ? 5.316 -26.781 -12.641 1 93.5 394 LEU A CA 1
ATOM 3069 C C . LEU A 1 394 ? 3.84 -26.859 -13.023 1 93.5 394 LEU A C 1
ATOM 3071 O O . LEU A 1 394 ? 3.332 -27.938 -13.336 1 93.5 394 LEU A O 1
ATOM 3075 N N . LYS A 1 395 ? 3.152 -25.719 -12.961 1 91.31 395 LYS A N 1
ATOM 3076 C CA . LYS A 1 395 ? 1.732 -25.719 -13.297 1 91.31 395 LYS A CA 1
ATOM 3077 C C . LYS A 1 395 ? 1.51 -26.141 -14.742 1 91.31 395 LYS A C 1
ATOM 3079 O O . LYS A 1 395 ? 0.503 -26.781 -15.062 1 91.31 395 LYS A O 1
ATOM 3084 N N . LEU A 1 396 ? 2.4 -25.812 -15.672 1 85.31 396 LEU A N 1
ATOM 3085 C CA . LEU A 1 396 ? 2.309 -26.25 -17.062 1 85.31 396 LEU A CA 1
ATOM 3086 C C . LEU A 1 396 ? 2.475 -27.75 -17.172 1 85.31 396 LEU A C 1
ATOM 3088 O O . LEU A 1 396 ? 1.738 -28.406 -17.922 1 85.31 396 LEU A O 1
ATOM 3092 N N . LEU A 1 397 ? 3.35 -28.25 -16.438 1 83.62 397 LEU A N 1
ATOM 3093 C CA . LEU A 1 397 ? 3.664 -29.672 -16.484 1 83.62 397 LEU A CA 1
ATOM 3094 C C . LEU A 1 397 ? 2.498 -30.516 -15.969 1 83.62 397 LEU A C 1
ATOM 3096 O O . LEU A 1 397 ? 2.098 -31.484 -16.609 1 83.62 397 LEU A O 1
ATOM 3100 N N . ILE A 1 398 ? 1.939 -30.094 -14.938 1 85.12 398 ILE A N 1
ATOM 3101 C CA . ILE A 1 398 ? 0.932 -30.906 -14.281 1 85.12 398 ILE A CA 1
ATOM 3102 C C . ILE A 1 398 ? -0.404 -30.766 -15.008 1 85.12 398 ILE A C 1
ATOM 3104 O O . ILE A 1 398 ? -1.303 -31.594 -14.836 1 85.12 398 ILE A O 1
ATOM 3108 N N . ASN A 1 399 ? -0.517 -29.672 -15.742 1 78 399 ASN A N 1
ATOM 3109 C CA . ASN A 1 399 ? -1.765 -29.453 -16.469 1 78 399 ASN A CA 1
ATOM 3110 C C . ASN A 1 399 ? -1.704 -30.047 -17.875 1 78 399 ASN A C 1
ATOM 3112 O O . ASN A 1 399 ? -2.719 -30.109 -18.578 1 78 399 ASN A O 1
ATOM 3116 N N . LEU A 1 400 ? -0.532 -30.547 -18.25 1 72.56 400 LEU A N 1
ATOM 3117 C CA . LEU A 1 400 ? -0.368 -31.094 -19.578 1 72.56 400 LEU A CA 1
ATOM 3118 C C . LEU A 1 400 ? -0.874 -32.531 -19.641 1 72.56 400 LEU A C 1
ATOM 3120 O O . LEU A 1 400 ? -0.505 -33.375 -18.812 1 72.56 400 LEU A O 1
ATOM 3124 N N . TYR A 1 401 ? -1.766 -32.688 -20.516 1 59.66 401 TYR A N 1
ATOM 3125 C CA . TYR A 1 401 ? -2.127 -34.094 -20.766 1 59.66 401 TYR A CA 1
ATOM 3126 C C . TYR A 1 401 ? -0.979 -34.844 -21.438 1 59.66 401 TYR A C 1
ATOM 3128 O O . TYR A 1 401 ? -0.323 -34.312 -22.328 1 59.66 401 TYR A O 1
ATOM 3136 N N . PRO A 1 402 ? -0.566 -36.094 -21.094 1 64.81 402 PRO A N 1
ATOM 3137 C CA . PRO A 1 402 ? -1.234 -37.125 -20.281 1 64.81 402 PRO A CA 1
ATOM 3138 C C . PRO A 1 402 ? -0.856 -37.031 -18.797 1 64.81 402 PRO A C 1
ATOM 3140 O O . PRO A 1 402 ? -1.393 -37.812 -17.984 1 64.81 402 PRO A O 1
ATOM 3143 N N . ILE A 1 403 ? -0.011 -36.094 -18.469 1 77.81 403 ILE A N 1
ATOM 3144 C CA . ILE A 1 403 ? 0.457 -36.031 -17.078 1 77.81 403 ILE A CA 1
ATOM 3145 C C . ILE A 1 403 ? -0.714 -35.719 -16.156 1 77.81 403 ILE A C 1
ATOM 3147 O O . ILE A 1 403 ? -0.835 -36.312 -15.078 1 77.81 403 ILE A O 1
ATOM 3151 N N . SER A 1 404 ? -1.561 -34.844 -16.594 1 76.12 404 SER A N 1
ATOM 3152 C CA . SER A 1 404 ? -2.711 -34.469 -15.781 1 76.12 404 SER A CA 1
ATOM 3153 C C . SER A 1 404 ? -3.613 -35.656 -15.508 1 76.12 404 SER A C 1
ATOM 3155 O O . SER A 1 404 ? -4.148 -35.812 -14.406 1 76.12 404 SER A O 1
ATOM 3157 N N . ASN A 1 405 ? -3.766 -36.5 -16.484 1 68.38 405 ASN A N 1
ATOM 3158 C CA . ASN A 1 405 ? -4.578 -37.719 -16.344 1 68.38 405 ASN A CA 1
ATOM 3159 C C . ASN A 1 405 ? -3.945 -38.688 -15.359 1 68.38 405 ASN A C 1
ATOM 3161 O O . ASN A 1 405 ? -4.648 -39.312 -14.562 1 68.38 405 ASN A O 1
ATOM 3165 N N . LEU A 1 406 ? -2.721 -38.875 -15.547 1 74.25 406 LEU A N 1
ATOM 3166 C CA . LEU A 1 406 ? -1.98 -39.719 -14.633 1 74.25 406 LEU A CA 1
ATOM 3167 C C . LEU A 1 406 ? -2.17 -39.281 -13.188 1 74.25 406 LEU A C 1
ATOM 3169 O O . LEU A 1 406 ? -2.475 -40.094 -12.312 1 74.25 406 LEU A O 1
ATOM 3173 N N . ILE A 1 407 ? -2.066 -38 -12.953 1 77.25 407 ILE A N 1
ATOM 3174 C CA . ILE A 1 407 ? -2.15 -37.438 -11.609 1 77.25 407 ILE A CA 1
ATOM 3175 C C . ILE A 1 407 ? -3.586 -37.531 -11.102 1 77.25 407 ILE A C 1
ATOM 3177 O O . ILE A 1 407 ? -3.812 -37.844 -9.93 1 77.25 407 ILE A O 1
ATOM 3181 N N . ALA A 1 408 ? -4.453 -37.25 -11.938 1 70.88 408 ALA A N 1
ATOM 3182 C CA . ALA A 1 408 ? -5.863 -37.312 -11.57 1 70.88 408 ALA A CA 1
ATOM 3183 C C . ALA A 1 408 ? -6.277 -38.719 -11.203 1 70.88 408 ALA A C 1
ATOM 3185 O O . ALA A 1 408 ? -7.008 -38.938 -10.234 1 70.88 408 ALA A O 1
ATOM 3186 N N . THR A 1 409 ? -5.867 -39.688 -11.961 1 69.25 409 THR A N 1
ATOM 3187 C CA . THR A 1 409 ? -6.301 -41.094 -11.805 1 69.25 409 THR A CA 1
ATOM 3188 C C . THR A 1 409 ? -5.551 -41.75 -10.656 1 69.25 409 THR A C 1
ATOM 3190 O O . THR A 1 409 ? -6.152 -42.469 -9.852 1 69.25 409 THR A O 1
ATOM 3193 N N . ARG A 1 410 ? -4.336 -41.562 -10.625 1 74.5 410 ARG A N 1
ATOM 3194 C CA . ARG A 1 410 ? -3.514 -42.25 -9.648 1 74.5 410 ARG A CA 1
ATOM 3195 C C . ARG A 1 410 ? -3.619 -41.625 -8.273 1 74.5 410 ARG A C 1
ATOM 3197 O O . ARG A 1 410 ? -3.551 -42.312 -7.254 1 74.5 410 ARG A O 1
ATOM 3204 N N . PHE A 1 411 ? -3.766 -40.312 -8.32 1 76.56 411 PHE A N 1
ATOM 3205 C CA . PHE A 1 411 ? -3.689 -39.625 -7.039 1 76.56 411 PHE A CA 1
ATOM 3206 C C . PHE A 1 411 ? -5.004 -38.938 -6.715 1 76.56 411 PHE A C 1
ATOM 3208 O O . PHE A 1 411 ? -5.109 -38.219 -5.707 1 76.56 411 PHE A O 1
ATOM 3215 N N . SER A 1 412 ? -6.004 -39.031 -7.461 1 68.44 412 SER A N 1
ATOM 3216 C CA . SER A 1 412 ? -7.32 -38.438 -7.277 1 68.44 412 SER A CA 1
ATOM 3217 C C . SER A 1 412 ? -7.215 -36.938 -7.094 1 68.44 412 SER A C 1
ATOM 3219 O O . SER A 1 412 ? -7.824 -36.375 -6.184 1 68.44 412 SER A O 1
ATOM 3221 N N . MET A 1 413 ? -6.332 -36.406 -7.781 1 68.69 413 MET A N 1
ATOM 3222 C CA . MET A 1 413 ? -6.094 -34.969 -7.641 1 68.69 413 MET A CA 1
ATOM 3223 C C . MET A 1 413 ? -6.801 -34.188 -8.742 1 68.69 413 MET A C 1
ATOM 3225 O O . MET A 1 413 ? -6.184 -33.844 -9.75 1 68.69 413 MET A O 1
ATOM 3229 N N . ARG A 1 414 ? -8.031 -33.812 -8.461 1 57.91 414 ARG A N 1
ATOM 3230 C CA . ARG A 1 414 ? -8.781 -33 -9.406 1 57.91 414 ARG A CA 1
ATOM 3231 C C . ARG A 1 414 ? -8.391 -31.531 -9.305 1 57.91 414 ARG A C 1
ATOM 3233 O O . ARG A 1 414 ? -8.203 -30.859 -10.32 1 57.91 414 ARG A O 1
ATOM 3240 N N . LYS A 1 415 ? -8.242 -31.203 -8.07 1 62.66 415 LYS A N 1
ATOM 3241 C CA . LYS A 1 415 ? -7.738 -29.844 -7.852 1 62.66 415 LYS A CA 1
ATOM 3242 C C . LYS A 1 415 ? -6.215 -29.812 -7.906 1 62.66 415 LYS A C 1
ATOM 3244 O O . LYS A 1 415 ? -5.547 -30.656 -7.305 1 62.66 415 LYS A O 1
ATOM 3249 N N . ARG A 1 416 ? -5.684 -28.938 -8.742 1 76.56 416 ARG A N 1
ATOM 3250 C CA . ARG A 1 416 ? -4.242 -28.922 -8.969 1 76.56 416 ARG A CA 1
ATOM 3251 C C . ARG A 1 416 ? -3.611 -27.641 -8.414 1 76.56 416 ARG A C 1
ATOM 3253 O O . ARG A 1 416 ? -2.84 -26.969 -9.102 1 76.56 416 ARG A O 1
ATOM 3260 N N . SER A 1 417 ? -3.992 -27.391 -7.195 1 82.06 417 SER A N 1
ATOM 3261 C CA . SER A 1 417 ? -3.34 -26.312 -6.445 1 82.06 417 SER A CA 1
ATOM 3262 C C . SER A 1 417 ? -2.016 -26.781 -5.852 1 82.06 417 SER A C 1
ATOM 3264 O O . SER A 1 417 ? -1.783 -27.984 -5.715 1 82.06 417 SER A O 1
ATOM 3266 N N . LEU A 1 418 ? -1.139 -25.859 -5.633 1 88 418 LEU A N 1
ATOM 3267 C CA . LEU A 1 418 ? 0.169 -26.188 -5.078 1 88 418 LEU A CA 1
ATOM 3268 C C . LEU A 1 418 ? 0.026 -26.922 -3.748 1 88 418 LEU A C 1
ATOM 3270 O O . LEU A 1 418 ? 0.77 -27.875 -3.475 1 88 418 LEU A O 1
ATOM 3274 N N . GLU A 1 419 ? -0.932 -26.484 -2.947 1 84.12 419 GLU A N 1
ATOM 3275 C CA . GLU A 1 419 ? -1.165 -27.109 -1.647 1 84.12 419 GLU A CA 1
ATOM 3276 C C . GLU A 1 419 ? -1.577 -28.578 -1.803 1 84.12 419 GLU A C 1
ATOM 3278 O O . GLU A 1 419 ? -1.123 -29.438 -1.047 1 84.12 419 GLU A O 1
ATOM 3283 N N . ARG A 1 420 ? -2.396 -28.812 -2.734 1 80.88 420 ARG A N 1
ATOM 3284 C CA . ARG A 1 420 ? -2.883 -30.156 -2.959 1 80.88 420 ARG A CA 1
ATOM 3285 C C . ARG A 1 420 ? -1.771 -31.062 -3.498 1 80.88 420 ARG A C 1
ATOM 3287 O O . ARG A 1 420 ? -1.643 -32.219 -3.082 1 80.88 420 ARG A O 1
ATOM 3294 N N . ILE A 1 421 ? -1.025 -30.562 -4.387 1 85.44 421 ILE A N 1
ATOM 3295 C CA . ILE A 1 421 ? 0.083 -31.328 -4.957 1 85.44 421 ILE A CA 1
ATOM 3296 C C . ILE A 1 421 ? 1.094 -31.656 -3.861 1 85.44 421 ILE A C 1
ATOM 3298 O O . ILE A 1 421 ? 1.604 -32.781 -3.801 1 85.44 421 ILE A O 1
ATOM 3302 N N . PHE A 1 422 ? 1.332 -30.703 -3.043 1 87.31 422 PHE A N 1
ATOM 3303 C CA . PHE A 1 422 ? 2.299 -30.891 -1.968 1 87.31 422 PHE A CA 1
ATOM 3304 C C . PHE A 1 422 ? 1.797 -31.922 -0.965 1 87.31 422 PHE A C 1
ATOM 3306 O O . PHE A 1 422 ? 2.586 -32.688 -0.41 1 87.31 422 PHE A O 1
ATOM 3313 N N . SER A 1 423 ? 0.541 -31.922 -0.776 1 81.75 423 SER A N 1
ATOM 3314 C CA . SER A 1 423 ? -0.025 -32.906 0.149 1 81.75 423 SER A CA 1
ATOM 3315 C C . SER A 1 423 ? 0.156 -34.312 -0.369 1 81.75 423 SER A C 1
ATOM 3317 O O . SER A 1 423 ? 0.348 -35.25 0.415 1 81.75 423 SER A O 1
ATOM 3319 N N . VAL A 1 424 ? 0.097 -34.469 -1.59 1 78.06 424 VAL A N 1
ATOM 3320 C CA . VAL A 1 424 ? 0.245 -35.781 -2.207 1 78.06 424 VAL A CA 1
ATOM 3321 C C . VAL A 1 424 ? 1.722 -36.188 -2.246 1 78.06 424 VAL A C 1
ATOM 3323 O O . VAL A 1 424 ? 2.074 -37.312 -1.979 1 78.06 424 VAL A O 1
ATOM 3326 N N . THR A 1 425 ? 2.492 -35.219 -2.568 1 76.12 425 THR A N 1
ATOM 3327 C CA . THR A 1 425 ? 3.914 -35.469 -2.748 1 76.12 425 THR A CA 1
ATOM 3328 C C . THR A 1 425 ? 4.633 -35.5 -1.401 1 76.12 425 THR A C 1
ATOM 3330 O O . THR A 1 425 ? 5.672 -36.156 -1.264 1 76.12 425 THR A O 1
ATOM 3333 N N . GLY A 1 426 ? 4.051 -34.531 -0.54 1 70.38 426 GLY A N 1
ATOM 3334 C CA . GLY A 1 426 ? 4.707 -34.406 0.75 1 70.38 426 GLY A CA 1
ATOM 3335 C C . GLY A 1 426 ? 4.305 -35.469 1.748 1 70.38 426 GLY A C 1
ATOM 3336 O O . GLY A 1 426 ? 3.223 -36.031 1.643 1 70.38 426 GLY A O 1
ATOM 3337 N N . ASN A 1 427 ? 4.984 -36.688 1.88 1 57.78 427 ASN A N 1
ATOM 3338 C CA . ASN A 1 427 ? 4.754 -37.781 2.838 1 57.78 427 ASN A CA 1
ATOM 3339 C C . ASN A 1 427 ? 4.031 -37.25 4.082 1 57.78 427 ASN A C 1
ATOM 3341 O O . ASN A 1 427 ? 4.52 -37.438 5.203 1 57.78 427 ASN A O 1
ATOM 3345 N N . LYS A 1 428 ? 2.707 -36.75 4.043 1 54.56 428 LYS A N 1
ATOM 3346 C CA . LYS A 1 428 ? 1.844 -36.312 5.141 1 54.56 428 LYS A CA 1
ATOM 3347 C C . LYS A 1 428 ? 2.266 -34.969 5.68 1 54.56 428 LYS A C 1
ATOM 3349 O O . LYS A 1 428 ? 1.895 -34.594 6.793 1 54.56 428 LYS A O 1
ATOM 3354 N N . ARG A 1 429 ? 3.209 -34.344 4.988 1 57.56 429 ARG A N 1
ATOM 3355 C CA . ARG A 1 429 ? 3.604 -33.031 5.461 1 57.56 429 ARG A CA 1
ATOM 3356 C C . ARG A 1 429 ? 2.514 -32 5.176 1 57.56 429 ARG A C 1
ATOM 3358 O O . ARG A 1 429 ? 1.9 -32.031 4.105 1 57.56 429 ARG A O 1
ATOM 3365 N N . SER A 1 430 ? 1.639 -31.688 6.176 1 55.22 430 SER A N 1
ATOM 3366 C CA . SER A 1 430 ? 0.555 -30.734 6.031 1 55.22 430 SER A CA 1
ATOM 3367 C C . SER A 1 430 ? 1.09 -29.297 5.973 1 55.22 430 SER A C 1
ATOM 3369 O O . SER A 1 430 ? 2.146 -29 6.535 1 55.22 430 SER A O 1
ATOM 3371 N N . SER A 1 431 ? 0.671 -28.5 4.961 1 58.69 431 SER A N 1
ATOM 3372 C CA . SER A 1 431 ? 1.089 -27.109 4.809 1 58.69 431 SER A CA 1
ATOM 3373 C C . SER A 1 431 ? 0.915 -26.344 6.109 1 58.69 431 SER A C 1
ATOM 3375 O O . SER A 1 431 ? 1.482 -25.266 6.277 1 58.69 431 SER A O 1
ATOM 3377 N N . HIS A 1 432 ? 0.628 -27.078 7.254 1 56.16 432 HIS A N 1
ATOM 3378 C CA . HIS A 1 432 ? 0.371 -26.562 8.594 1 56.16 432 HIS A CA 1
ATOM 3379 C C . HIS A 1 432 ? 0.028 -25.078 8.562 1 56.16 432 HIS A C 1
ATOM 3381 O O . HIS A 1 432 ? 0.542 -24.297 9.367 1 56.16 432 HIS A O 1
ATOM 3387 N N . GLY A 1 433 ? -0.732 -24.719 7.574 1 62.44 433 GLY A N 1
ATOM 3388 C CA . GLY A 1 433 ? -1.216 -23.359 7.594 1 62.44 433 GLY A CA 1
ATOM 3389 C C . GLY A 1 433 ? -0.195 -22.359 7.086 1 62.44 433 GLY A C 1
ATOM 3390 O O . GLY A 1 433 ? -0.353 -21.141 7.277 1 62.44 433 GLY A O 1
ATOM 3391 N N . GLN A 1 434 ? 0.886 -22.844 6.512 1 69.5 434 GLN A N 1
ATOM 3392 C CA . GLN A 1 434 ? 1.922 -21.906 6.094 1 69.5 434 GLN A CA 1
ATOM 3393 C C . GLN A 1 434 ? 1.793 -21.562 4.609 1 69.5 434 GLN A C 1
ATOM 3395 O O . GLN A 1 434 ? 2.684 -20.938 4.031 1 69.5 434 GLN A O 1
ATOM 3400 N N . ALA A 1 435 ? 0.739 -21.953 4.117 1 73.81 435 ALA A N 1
ATOM 3401 C CA . ALA A 1 435 ? 0.464 -21.562 2.738 1 73.81 435 ALA A CA 1
ATOM 3402 C C . ALA A 1 435 ? 0.344 -20.047 2.615 1 73.81 435 ALA A C 1
ATOM 3404 O O . ALA A 1 435 ? -0.063 -19.359 3.564 1 73.81 435 ALA A O 1
ATOM 3405 N N . HIS A 1 436 ? 0.83 -19.516 1.534 1 80.5 436 HIS A N 1
ATOM 3406 C CA . HIS A 1 436 ? 0.765 -18.094 1.187 1 80.5 436 HIS A CA 1
ATOM 3407 C C . HIS A 1 436 ? 1.898 -17.312 1.843 1 80.5 436 HIS A C 1
ATOM 3409 O O . HIS A 1 436 ? 1.822 -16.094 1.97 1 80.5 436 HIS A O 1
ATOM 3415 N N . ASP A 1 437 ? 2.787 -18.062 2.361 1 88.75 437 ASP A N 1
ATOM 3416 C CA . ASP A 1 437 ? 4.133 -17.578 2.641 1 88.75 437 ASP A CA 1
ATOM 3417 C C . ASP A 1 437 ? 5.074 -17.844 1.467 1 88.75 437 ASP A C 1
ATOM 3419 O O . ASP A 1 437 ? 5.211 -18.984 1.029 1 88.75 437 ASP A O 1
ATOM 3423 N N . ALA A 1 438 ? 5.688 -16.828 0.973 1 93.19 438 ALA A N 1
ATOM 3424 C CA . ALA A 1 438 ? 6.465 -16.984 -0.255 1 93.19 438 ALA A CA 1
ATOM 3425 C C . ALA A 1 438 ? 7.574 -18.016 -0.082 1 93.19 438 ALA A C 1
ATOM 3427 O O . ALA A 1 438 ? 7.895 -18.75 -1.018 1 93.19 438 ALA A O 1
ATOM 3428 N N . GLY A 1 439 ? 8.164 -18.047 1.123 1 92.62 439 GLY A N 1
ATOM 3429 C CA . GLY A 1 439 ? 9.203 -19.016 1.388 1 92.62 439 GLY A CA 1
ATOM 3430 C C . GLY A 1 439 ? 8.695 -20.453 1.387 1 92.62 439 GLY A C 1
ATOM 3431 O O . GLY A 1 439 ? 9.297 -21.328 0.768 1 92.62 439 GLY A O 1
ATOM 3432 N N . TYR A 1 440 ? 7.66 -20.672 2.02 1 92.38 440 TYR A N 1
ATOM 3433 C CA . TYR A 1 440 ? 7.105 -22.016 2.092 1 92.38 440 TYR A CA 1
ATOM 3434 C C . TYR A 1 440 ? 6.562 -22.453 0.736 1 92.38 440 TYR A C 1
ATOM 3436 O O . TYR A 1 440 ? 6.699 -23.625 0.355 1 92.38 440 TYR A O 1
ATOM 3444 N N . ASP A 1 441 ? 5.934 -21.531 0.064 1 93.69 441 ASP A N 1
ATOM 3445 C CA . ASP A 1 441 ? 5.395 -21.875 -1.251 1 93.69 441 ASP A CA 1
ATOM 3446 C C . ASP A 1 441 ? 6.516 -22.203 -2.232 1 93.69 441 ASP A C 1
ATOM 3448 O O . ASP A 1 441 ? 6.355 -23.094 -3.08 1 93.69 441 ASP A O 1
ATOM 3452 N N . SER A 1 442 ? 7.668 -21.516 -2.152 1 96.19 442 SER A N 1
ATOM 3453 C CA . SER A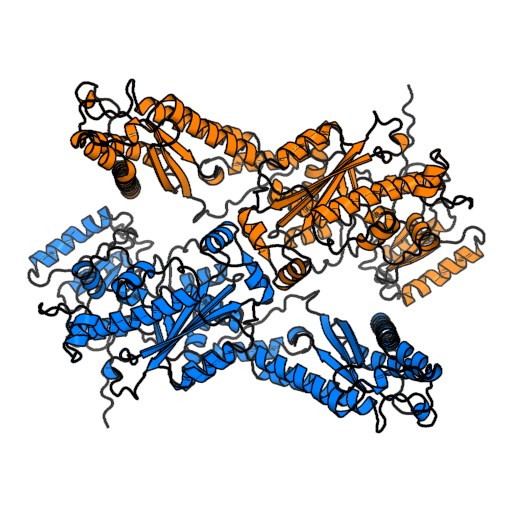 1 442 ? 8.812 -21.875 -2.988 1 96.19 442 SER A CA 1
ATOM 3454 C C . SER A 1 442 ? 9.352 -23.25 -2.627 1 96.19 442 SER A C 1
ATOM 3456 O O . SER A 1 442 ? 9.789 -24 -3.5 1 96.19 442 SER A O 1
ATOM 3458 N N . TYR A 1 443 ? 9.312 -23.562 -1.343 1 94.69 443 TYR A N 1
ATOM 3459 C CA . TYR A 1 443 ? 9.734 -24.891 -0.893 1 94.69 443 TYR A CA 1
ATOM 3460 C C . TYR A 1 443 ? 8.797 -25.969 -1.436 1 94.69 443 TYR A C 1
ATOM 3462 O O . TYR A 1 443 ? 9.258 -26.969 -1.974 1 94.69 443 TYR A O 1
ATOM 3470 N N . MET A 1 444 ? 7.535 -25.719 -1.286 1 93.94 444 MET A N 1
ATOM 3471 C CA . MET A 1 444 ? 6.559 -26.672 -1.821 1 93.94 444 MET A CA 1
ATOM 3472 C C . MET A 1 444 ? 6.762 -26.875 -3.32 1 93.94 444 MET A C 1
ATOM 3474 O O . MET A 1 444 ? 6.684 -28 -3.814 1 93.94 444 MET A O 1
ATOM 3478 N N . THR A 1 445 ? 6.988 -25.75 -3.998 1 95.94 445 THR A N 1
ATOM 3479 C CA . THR A 1 445 ? 7.203 -25.812 -5.441 1 95.94 445 THR A CA 1
ATOM 3480 C C . THR A 1 445 ? 8.43 -26.656 -5.77 1 95.94 445 THR A C 1
ATOM 3482 O O . THR A 1 445 ? 8.375 -27.531 -6.648 1 95.94 445 THR A O 1
ATOM 3485 N N . ALA A 1 446 ? 9.523 -26.438 -5.062 1 96.31 446 ALA A N 1
ATOM 3486 C CA . ALA A 1 446 ? 10.758 -27.172 -5.305 1 96.31 446 ALA A CA 1
ATOM 3487 C C . ALA A 1 446 ? 10.57 -28.656 -5.043 1 96.31 446 ALA A C 1
ATOM 3489 O O . ALA A 1 446 ? 10.953 -29.5 -5.863 1 96.31 446 ALA A O 1
ATOM 3490 N N . TYR A 1 447 ? 9.977 -28.953 -3.963 1 94.38 447 TYR A N 1
ATOM 3491 C CA . TYR A 1 447 ? 9.758 -30.344 -3.574 1 94.38 447 TYR A CA 1
ATOM 3492 C C . TYR A 1 447 ? 8.828 -31.047 -4.555 1 94.38 447 TYR A C 1
ATOM 3494 O O . TYR A 1 447 ? 9.109 -32.156 -4.992 1 94.38 447 TYR A O 1
ATOM 3502 N N . ALA A 1 448 ? 7.754 -30.406 -4.863 1 93.25 448 ALA A N 1
ATOM 3503 C CA . ALA A 1 448 ? 6.781 -30.984 -5.789 1 93.25 448 ALA A CA 1
ATOM 3504 C C . ALA A 1 448 ? 7.395 -31.188 -7.172 1 93.25 448 ALA A C 1
ATOM 3506 O O . ALA A 1 448 ? 7.121 -32.188 -7.832 1 93.25 448 ALA A O 1
ATOM 3507 N N . PHE A 1 449 ? 8.172 -30.266 -7.625 1 94.31 449 PHE A N 1
ATOM 3508 C CA . PHE A 1 449 ? 8.812 -30.375 -8.93 1 94.31 449 PHE A CA 1
ATOM 3509 C C . PHE A 1 449 ? 9.711 -31.594 -8.984 1 94.31 449 PHE A C 1
ATOM 3511 O O . PHE A 1 449 ? 9.648 -32.375 -9.945 1 94.31 449 PHE A O 1
ATOM 3518 N N . ALA A 1 450 ? 10.523 -31.781 -7.98 1 92.75 450 ALA A N 1
ATOM 3519 C CA . ALA A 1 450 ? 11.422 -32.938 -7.918 1 92.75 450 ALA A CA 1
ATOM 3520 C C . ALA A 1 450 ? 10.641 -34.25 -7.852 1 92.75 450 ALA A C 1
ATOM 3522 O O . ALA A 1 450 ? 10.953 -35.188 -8.57 1 92.75 450 ALA A O 1
ATOM 3523 N N . TRP A 1 451 ? 9.633 -34.25 -7.043 1 91.81 451 TRP A N 1
ATOM 3524 C CA . TRP A 1 451 ? 8.852 -35.469 -6.84 1 91.81 451 TRP A CA 1
ATOM 3525 C C . TRP A 1 451 ? 8.109 -35.875 -8.117 1 91.81 451 TRP A C 1
ATOM 3527 O O . TRP A 1 451 ? 8.148 -37.031 -8.539 1 91.81 451 TRP A O 1
ATOM 3537 N N . ILE A 1 452 ? 7.406 -34.906 -8.672 1 90.38 452 ILE A N 1
ATOM 3538 C CA . ILE A 1 452 ? 6.633 -35.188 -9.883 1 90.38 452 ILE A CA 1
ATOM 3539 C C . ILE A 1 452 ? 7.57 -35.594 -11.016 1 90.38 452 ILE A C 1
ATOM 3541 O O . ILE A 1 452 ? 7.254 -36.5 -11.797 1 90.38 452 ILE A O 1
ATOM 3545 N N . GLY A 1 453 ? 8.688 -34.875 -11.117 1 89.06 453 GLY A N 1
ATOM 3546 C CA . GLY A 1 453 ? 9.672 -35.25 -12.117 1 89.06 453 GLY A CA 1
ATOM 3547 C C . GLY A 1 453 ? 10.141 -36.688 -12 1 89.06 453 GLY A C 1
ATOM 3548 O O . GLY A 1 453 ? 10.148 -37.406 -12.992 1 89.06 453 GLY A O 1
ATOM 3549 N N . MET A 1 454 ? 10.383 -37.125 -10.82 1 87.94 454 MET A N 1
ATOM 3550 C CA . MET A 1 454 ? 10.844 -38.5 -10.586 1 87.94 454 MET A CA 1
ATOM 3551 C C . MET A 1 454 ? 9.727 -39.5 -10.828 1 87.94 454 MET A C 1
ATOM 3553 O O . MET A 1 454 ? 9.969 -40.594 -11.344 1 87.94 454 MET A O 1
ATOM 3557 N N . HIS A 1 455 ? 8.602 -39.125 -10.445 1 88.31 455 HIS A N 1
ATOM 3558 C CA . HIS A 1 455 ? 7.457 -40 -10.672 1 88.31 455 HIS A CA 1
ATOM 3559 C C . HIS A 1 455 ? 7.238 -40.25 -12.156 1 88.31 455 HIS A C 1
ATOM 3561 O O . HIS A 1 455 ? 7.066 -41.406 -12.586 1 88.31 455 HIS A O 1
ATOM 3567 N N . ILE A 1 456 ? 7.207 -39.188 -12.914 1 87 456 ILE A N 1
ATOM 3568 C CA . ILE A 1 456 ? 6.926 -39.344 -14.344 1 87 456 ILE A CA 1
ATOM 3569 C C . ILE A 1 456 ? 8.062 -40.094 -15.016 1 87 456 ILE A C 1
ATOM 3571 O O . ILE A 1 456 ? 7.828 -40.906 -15.906 1 87 456 ILE A O 1
ATOM 3575 N N . LEU A 1 457 ? 9.273 -39.844 -14.602 1 84.88 457 LEU A N 1
ATOM 3576 C CA . LEU A 1 457 ? 10.422 -40.531 -15.172 1 84.88 457 LEU A CA 1
ATOM 3577 C C . LEU A 1 457 ? 10.391 -42 -14.812 1 84.88 457 LEU A C 1
ATOM 3579 O O . LEU A 1 457 ? 10.727 -42.844 -15.641 1 84.88 457 LEU A O 1
ATOM 3583 N N . GLY A 1 458 ? 10.016 -42.25 -13.664 1 85.38 458 GLY A N 1
ATOM 3584 C CA . GLY A 1 458 ? 9.875 -43.656 -13.242 1 85.38 458 GLY A CA 1
ATOM 3585 C C . GLY A 1 458 ? 8.75 -44.375 -13.938 1 85.38 458 GLY A C 1
ATOM 3586 O O . GLY A 1 458 ? 8.906 -45.531 -14.352 1 85.38 458 GLY A O 1
ATOM 3587 N N . ASP A 1 459 ? 7.652 -43.719 -13.992 1 85.81 459 ASP A N 1
ATOM 3588 C CA . ASP A 1 459 ? 6.488 -44.312 -14.648 1 85.81 459 ASP A CA 1
ATOM 3589 C C . ASP A 1 459 ? 6.777 -44.594 -16.109 1 85.81 459 ASP A C 1
ATOM 3591 O O . ASP A 1 459 ? 6.277 -45.594 -16.656 1 85.81 459 ASP A O 1
ATOM 3595 N N . ALA A 1 460 ? 7.59 -43.75 -16.703 1 83.19 460 ALA A N 1
ATOM 3596 C CA . ALA A 1 460 ? 7.953 -43.938 -18.109 1 83.19 460 ALA A CA 1
ATOM 3597 C C . ALA A 1 460 ? 9.133 -44.906 -18.25 1 83.19 460 ALA A C 1
ATOM 3599 O O . ALA A 1 460 ? 9.602 -45.156 -19.359 1 83.19 460 ALA A O 1
ATOM 3600 N N . GLU A 1 461 ? 9.625 -45.406 -17.188 1 82.44 461 GLU A N 1
ATOM 3601 C CA . GLU A 1 461 ? 10.773 -46.281 -17.141 1 82.44 461 GLU A CA 1
ATOM 3602 C C . GLU A 1 461 ? 11.984 -45.656 -17.844 1 82.44 461 GLU A C 1
ATOM 3604 O O . GLU A 1 461 ? 12.75 -46.375 -18.516 1 82.44 461 GLU A O 1
ATOM 3609 N N . ALA A 1 462 ? 11.898 -44.406 -17.688 1 79 462 ALA A N 1
ATOM 3610 C CA . ALA A 1 462 ? 13.039 -43.688 -18.266 1 79 462 ALA A CA 1
ATOM 3611 C C . ALA A 1 462 ? 14.242 -43.75 -17.328 1 79 462 ALA A C 1
ATOM 3613 O O . ALA A 1 462 ? 15.375 -43.469 -17.734 1 79 462 ALA A O 1
ATOM 3614 N N . ILE A 1 463 ? 13.961 -44.125 -16.078 1 80.75 463 ILE A N 1
ATOM 3615 C CA . ILE A 1 463 ? 15.008 -44.281 -15.07 1 80.75 463 ILE A CA 1
ATOM 3616 C C . ILE A 1 463 ? 14.742 -45.531 -14.242 1 80.75 463 ILE A C 1
ATOM 3618 O O . ILE A 1 463 ? 13.609 -46.031 -14.188 1 80.75 463 ILE A O 1
ATOM 3622 N N . SER A 1 464 ? 15.836 -45.969 -13.719 1 81.31 464 SER A N 1
ATOM 3623 C CA . SER A 1 464 ? 15.703 -47.094 -12.82 1 81.31 464 SER A CA 1
ATOM 3624 C C . SER A 1 464 ? 15.555 -46.656 -11.375 1 81.31 464 SER A C 1
ATOM 3626 O O . SER A 1 464 ? 16.297 -45.781 -10.914 1 81.31 464 SER A O 1
ATOM 3628 N N . LEU A 1 465 ? 14.555 -47.188 -10.695 1 85.25 465 LEU A N 1
ATOM 3629 C CA . LEU A 1 465 ? 14.297 -46.844 -9.305 1 85.25 465 LEU A CA 1
ATOM 3630 C C . LEU A 1 465 ? 14.414 -48.062 -8.398 1 85.25 465 LEU A C 1
ATOM 3632 O O . LEU A 1 465 ? 14.039 -49.156 -8.789 1 85.25 465 LEU A O 1
ATOM 3636 N N . THR A 1 466 ? 15.016 -47.844 -7.262 1 85.12 466 THR A N 1
ATOM 3637 C CA . THR A 1 466 ? 15.031 -48.906 -6.242 1 85.12 466 THR A CA 1
ATOM 3638 C C . THR A 1 466 ? 13.617 -49.156 -5.711 1 85.12 466 THR A C 1
ATOM 3640 O O . THR A 1 466 ? 12.703 -48.344 -5.965 1 85.12 466 THR A O 1
ATOM 3643 N N . SER A 1 467 ? 13.469 -50.25 -5.023 1 84.19 467 SER A N 1
ATOM 3644 C CA . SER A 1 467 ? 12.172 -50.562 -4.438 1 84.19 467 SER A CA 1
ATOM 3645 C C . SER A 1 467 ? 11.719 -49.469 -3.469 1 84.19 467 SER A C 1
ATOM 3647 O O . SER A 1 467 ? 10.523 -49.156 -3.396 1 84.19 467 SER A O 1
ATOM 3649 N N . GLU A 1 468 ? 12.68 -48.938 -2.779 1 84.44 468 GLU A N 1
ATOM 3650 C CA . GLU A 1 468 ? 12.367 -47.875 -1.838 1 84.44 468 GLU A CA 1
ATOM 3651 C C . GLU A 1 468 ? 11.898 -46.625 -2.566 1 84.44 468 GLU A C 1
ATOM 3653 O O . GLU A 1 468 ? 10.953 -45.969 -2.133 1 84.44 468 GLU A O 1
ATOM 3658 N N . GLU A 1 469 ? 12.555 -46.344 -3.631 1 84.62 469 GLU A N 1
ATOM 3659 C CA . GLU A 1 469 ? 12.195 -45.156 -4.426 1 84.62 469 GLU A CA 1
ATOM 3660 C C . GLU A 1 469 ? 10.82 -45.344 -5.07 1 84.62 469 GLU A C 1
ATOM 3662 O O . GLU A 1 469 ? 10.055 -44.375 -5.168 1 84.62 469 GLU A O 1
ATOM 3667 N N . MET A 1 470 ? 10.586 -46.5 -5.5 1 86.31 470 MET A N 1
ATOM 3668 C CA . MET A 1 470 ? 9.273 -46.781 -6.086 1 86.31 470 MET A CA 1
ATOM 3669 C C . MET A 1 470 ? 8.164 -46.5 -5.086 1 86.31 470 MET A C 1
ATOM 3671 O O . MET A 1 470 ? 7.102 -46 -5.453 1 86.31 470 MET A O 1
ATOM 3675 N N . ALA A 1 471 ? 8.469 -46.812 -3.859 1 84.62 471 ALA A N 1
ATOM 3676 C CA . ALA A 1 471 ? 7.496 -46.562 -2.803 1 84.62 471 ALA A CA 1
ATOM 3677 C C . ALA A 1 471 ? 7.34 -45.062 -2.545 1 84.62 471 ALA A C 1
ATOM 3679 O O . ALA A 1 471 ? 6.223 -44.594 -2.348 1 84.62 471 ALA A O 1
ATOM 3680 N N . ILE A 1 472 ? 8.398 -44.375 -2.592 1 83.81 472 ILE A N 1
ATOM 3681 C CA . ILE A 1 472 ? 8.406 -42.938 -2.324 1 83.81 472 ILE A CA 1
ATOM 3682 C C . ILE A 1 472 ? 7.605 -42.219 -3.402 1 83.81 472 ILE A C 1
ATOM 3684 O O . ILE A 1 472 ? 6.828 -41.312 -3.1 1 83.81 472 ILE A O 1
ATOM 3688 N N . TYR A 1 473 ? 7.809 -42.656 -4.602 1 87.12 473 TYR A N 1
ATOM 3689 C CA . TYR A 1 473 ? 7.176 -41.969 -5.719 1 87.12 473 TYR A CA 1
ATOM 3690 C C . TYR A 1 473 ? 5.859 -42.625 -6.098 1 87.12 473 TYR A C 1
ATOM 3692 O O . TYR A 1 473 ? 5.289 -42.344 -7.152 1 87.12 473 TYR A O 1
ATOM 3700 N N . LYS A 1 474 ? 5.469 -43.625 -5.297 1 83.5 474 LYS A N 1
ATOM 3701 C CA . LYS A 1 474 ? 4.156 -44.25 -5.355 1 83.5 474 LYS A CA 1
ATOM 3702 C C . LYS A 1 474 ? 3.928 -44.938 -6.707 1 83.5 474 LYS A C 1
ATOM 3704 O O . LYS A 1 474 ? 2.891 -44.719 -7.344 1 83.5 474 LYS A O 1
ATOM 3709 N N . LEU A 1 475 ? 4.992 -45.562 -7.078 1 84.25 475 LEU A N 1
ATOM 3710 C CA . LEU A 1 475 ? 4.898 -46.344 -8.312 1 84.25 475 LEU A CA 1
ATOM 3711 C C . LEU A 1 475 ? 4.551 -47.812 -8.016 1 84.25 475 LEU A C 1
ATOM 3713 O O . LEU A 1 475 ? 5.023 -48.375 -7.027 1 84.25 475 LEU A O 1
ATOM 3717 N N . GLY A 1 476 ? 3.383 -48.25 -8.375 1 69.19 476 GLY A N 1
ATOM 3718 C CA . GLY A 1 476 ? 2.996 -49.625 -8.172 1 69.19 476 GLY A CA 1
ATOM 3719 C C . GLY A 1 476 ? 3.354 -50.531 -9.344 1 69.19 476 GLY A C 1
ATOM 3720 O O . GLY A 1 476 ? 4.023 -50.094 -10.281 1 69.19 476 GLY A O 1
ATOM 3721 N N . SER A 1 477 ? 3.135 -51.719 -9.117 1 59.81 477 SER A N 1
ATOM 3722 C CA . SER A 1 477 ? 3.408 -52.75 -10.094 1 59.81 477 SER A CA 1
ATOM 3723 C C . SER A 1 477 ? 2.537 -52.594 -11.336 1 59.81 477 SER A C 1
ATOM 3725 O O . SER A 1 477 ? 2.629 -53.406 -12.266 1 59.81 477 SER A O 1
ATOM 3727 N N . CYS A 1 478 ? 1.823 -51.562 -11.352 1 56.12 478 CYS A N 1
ATOM 3728 C CA . CYS A 1 478 ? 0.91 -51.438 -12.477 1 56.12 478 CYS A CA 1
ATOM 3729 C C . CYS A 1 478 ? 1.66 -51.031 -13.742 1 56.12 478 CYS A C 1
ATOM 3731 O O . CYS A 1 478 ? 2.783 -50.531 -13.672 1 56.12 478 CYS A O 1
ATOM 3733 N N . ARG A 1 479 ? 1.135 -51.375 -14.883 1 65.44 479 ARG A N 1
ATOM 3734 C CA . ARG A 1 479 ? 1.652 -51.062 -16.219 1 65.44 479 ARG A CA 1
ATOM 3735 C C . ARG A 1 479 ? 1.918 -49.562 -16.359 1 65.44 479 ARG A C 1
ATOM 3737 O O . ARG A 1 479 ? 1.113 -48.75 -15.922 1 65.44 479 ARG A O 1
ATOM 3744 N N . PRO A 1 480 ? 3.072 -49.219 -16.875 1 73.62 480 PRO A N 1
ATOM 3745 C CA . PRO A 1 480 ? 3.379 -47.812 -17.141 1 73.62 480 PRO A CA 1
ATOM 3746 C C . PRO A 1 480 ? 2.291 -47.125 -17.953 1 73.62 480 PRO A C 1
ATOM 3748 O O . PRO A 1 480 ? 1.694 -47.719 -18.844 1 73.62 480 PRO A O 1
ATOM 3751 N N . SER A 1 481 ? 1.929 -45.938 -17.516 1 72 481 SER A N 1
ATOM 3752 C CA . SER A 1 481 ? 0.911 -45.125 -18.188 1 72 481 SER A CA 1
ATOM 3753 C C . SER A 1 481 ? 1.541 -44.156 -19.188 1 72 481 SER A C 1
ATOM 3755 O O . SER A 1 481 ? 0.861 -43.656 -20.078 1 72 481 SER A O 1
ATOM 3757 N N . LEU A 1 482 ? 2.908 -44 -18.969 1 79.19 482 LEU A N 1
ATOM 3758 C CA . LEU A 1 482 ? 3.602 -43.031 -19.828 1 79.19 482 LEU A CA 1
ATOM 3759 C C . LEU A 1 482 ? 4.758 -43.719 -20.562 1 79.19 482 LEU A C 1
ATOM 3761 O O . LEU A 1 482 ? 5.309 -44.719 -20.078 1 79.19 482 LEU A O 1
ATOM 3765 N N . THR A 1 483 ? 4.996 -43.188 -21.719 1 71.69 483 THR A N 1
ATOM 3766 C CA . THR A 1 483 ? 6.188 -43.625 -22.438 1 71.69 483 THR A CA 1
ATOM 3767 C C . THR A 1 483 ? 7.285 -42.562 -22.344 1 71.69 483 THR A C 1
ATOM 3769 O O . THR A 1 483 ? 7.004 -41.375 -22.078 1 71.69 483 THR A O 1
ATOM 3772 N N . SER A 1 484 ? 8.477 -42.969 -22.453 1 70.31 484 SER A N 1
ATOM 3773 C CA . SER A 1 484 ? 9.617 -42.031 -22.406 1 70.31 484 SER A CA 1
ATOM 3774 C C . SER A 1 484 ? 9.477 -40.938 -23.438 1 70.31 484 SER A C 1
ATOM 3776 O O . SER A 1 484 ? 9.859 -39.781 -23.172 1 70.31 484 SER A O 1
ATOM 3778 N N . GLY A 1 485 ? 8.969 -41.25 -24.531 1 63.31 485 GLY A N 1
ATOM 3779 C CA . GLY A 1 485 ? 8.75 -40.25 -25.578 1 63.31 485 GLY A CA 1
ATOM 3780 C C . GLY A 1 485 ? 7.762 -39.188 -25.172 1 63.31 485 GLY A C 1
ATOM 3781 O O . GLY A 1 485 ? 7.98 -38 -25.453 1 63.31 485 GLY A O 1
ATOM 3782 N N . ILE A 1 486 ? 6.773 -39.562 -24.516 1 65.69 486 ILE A N 1
ATOM 3783 C CA . ILE A 1 486 ? 5.742 -38.656 -24.062 1 65.69 486 ILE A CA 1
ATOM 3784 C C . ILE A 1 486 ? 6.312 -37.719 -23.016 1 65.69 486 ILE A C 1
ATOM 3786 O O . ILE A 1 486 ? 6.031 -36.5 -23.016 1 65.69 486 ILE A O 1
ATOM 3790 N N . VAL A 1 487 ? 7.102 -38.281 -22.141 1 72 487 VAL A N 1
ATOM 3791 C CA . VAL A 1 487 ? 7.688 -37.469 -21.062 1 72 487 VAL A CA 1
ATOM 3792 C C . VAL A 1 487 ? 8.664 -36.469 -21.641 1 72 487 VAL A C 1
ATOM 3794 O O . VAL A 1 487 ? 8.664 -35.281 -21.234 1 72 487 VAL A O 1
ATOM 3797 N N . LEU A 1 488 ? 9.391 -36.875 -22.547 1 67.69 488 LEU A N 1
ATOM 3798 C CA . LEU A 1 488 ? 10.344 -36 -23.188 1 67.69 488 LEU A CA 1
ATOM 3799 C C . LEU A 1 488 ? 9.617 -34.844 -23.906 1 67.69 488 LEU A C 1
ATOM 3801 O O . LEU A 1 488 ? 10.031 -33.688 -23.844 1 67.69 488 LEU A O 1
ATOM 3805 N N . ALA A 1 489 ? 8.625 -35.188 -24.484 1 64.25 489 ALA A N 1
ATOM 3806 C CA . ALA A 1 489 ? 7.84 -34.188 -25.203 1 64.25 489 ALA A CA 1
ATOM 3807 C C . ALA A 1 489 ? 7.191 -33.219 -24.234 1 64.25 489 ALA A C 1
ATOM 3809 O O . ALA A 1 489 ? 7.164 -32 -24.5 1 64.25 489 ALA A O 1
ATOM 3810 N N . ALA A 1 490 ? 6.719 -33.688 -23.234 1 70 490 ALA A N 1
ATOM 3811 C CA . ALA A 1 490 ? 6.062 -32.844 -22.234 1 70 490 ALA A CA 1
ATOM 3812 C C . ALA A 1 490 ? 7.047 -31.875 -21.594 1 70 490 ALA A C 1
ATOM 3814 O O . ALA A 1 490 ? 6.754 -30.688 -21.469 1 70 490 ALA A O 1
ATOM 3815 N N . LEU A 1 491 ? 8.172 -32.406 -21.297 1 72.69 491 LEU A N 1
ATOM 3816 C CA . LEU A 1 491 ? 9.188 -31.578 -20.672 1 72.69 491 LEU A CA 1
ATOM 3817 C C . LEU A 1 491 ? 9.719 -30.531 -21.641 1 72.69 491 LEU A C 1
ATOM 3819 O O . LEU A 1 491 ? 9.984 -29.406 -21.25 1 72.69 491 LEU A O 1
ATOM 3823 N N . GLY A 1 492 ? 9.891 -30.906 -22.844 1 68.62 492 GLY A N 1
ATOM 3824 C CA . GLY A 1 492 ? 10.305 -29.969 -23.875 1 68.62 492 GLY A CA 1
ATOM 3825 C C . GLY A 1 492 ? 9.305 -28.844 -24.094 1 68.62 492 GLY A C 1
ATOM 3826 O O . GLY A 1 492 ? 9.688 -27.703 -24.312 1 68.62 492 GLY A O 1
ATOM 3827 N N . TYR A 1 493 ? 8.125 -29.219 -23.938 1 69.5 493 TYR A N 1
ATOM 3828 C CA . TYR A 1 493 ? 7.051 -28.234 -24.094 1 69.5 493 TYR A CA 1
ATOM 3829 C C . TYR A 1 493 ? 7.035 -27.25 -22.938 1 69.5 493 TYR A C 1
ATOM 3831 O O . TYR A 1 493 ? 6.75 -26.062 -23.125 1 69.5 493 TYR A O 1
ATOM 3839 N N . CYS A 1 494 ? 7.301 -27.719 -21.875 1 78.94 494 CYS A N 1
ATOM 3840 C CA . CYS A 1 494 ? 7.168 -26.906 -20.672 1 78.94 494 CYS A CA 1
ATOM 3841 C C . CYS A 1 494 ? 8.422 -26.078 -20.438 1 78.94 494 CYS A C 1
ATOM 3843 O O . CYS A 1 494 ? 8.383 -25.094 -19.703 1 78.94 494 CYS A O 1
ATOM 3845 N N . LYS A 1 495 ? 9.469 -26.484 -21.109 1 83.62 495 LYS A N 1
ATOM 3846 C CA . LYS A 1 495 ? 10.742 -25.797 -20.891 1 83.62 495 LYS A CA 1
ATOM 3847 C C . LYS A 1 495 ? 10.695 -24.359 -21.422 1 83.62 495 LYS A C 1
ATOM 3849 O O . LYS A 1 495 ? 10.25 -24.125 -22.531 1 83.62 495 LYS A O 1
ATOM 3854 N N . ASN A 1 496 ? 11.086 -23.375 -20.625 1 89.06 496 ASN A N 1
ATOM 3855 C CA . ASN A 1 496 ? 11.219 -21.969 -20.953 1 89.06 496 ASN A CA 1
ATOM 3856 C C . ASN A 1 496 ? 9.875 -21.344 -21.328 1 89.06 496 ASN A C 1
ATOM 3858 O O . ASN A 1 496 ? 9.797 -20.547 -22.25 1 89.06 496 ASN A O 1
ATOM 3862 N N . ARG A 1 497 ? 8.875 -21.859 -20.672 1 86.44 497 ARG A N 1
ATOM 3863 C CA . ARG A 1 497 ? 7.523 -21.328 -20.844 1 86.44 497 ARG A CA 1
ATOM 3864 C C . ARG A 1 497 ? 6.844 -21.156 -19.484 1 86.44 497 ARG A C 1
ATOM 3866 O O . ARG A 1 497 ? 7.105 -21.922 -18.547 1 86.44 497 ARG A O 1
ATOM 3873 N N . LEU A 1 498 ? 5.98 -20.156 -19.469 1 89.19 498 LEU A N 1
ATOM 3874 C CA . LEU A 1 498 ? 5.254 -19.875 -18.234 1 89.19 498 LEU A CA 1
ATOM 3875 C C . LEU A 1 498 ? 3.756 -20.062 -18.422 1 89.19 498 LEU A C 1
ATOM 3877 O O . LEU A 1 498 ? 3.219 -19.75 -19.484 1 89.19 498 LEU A O 1
ATOM 3881 N N . TYR A 1 499 ? 3.176 -20.5 -17.375 1 86.31 499 TYR A N 1
ATOM 3882 C CA . TYR A 1 499 ? 1.731 -20.703 -17.359 1 86.31 499 TYR A CA 1
ATOM 3883 C C . TYR A 1 499 ? 0.989 -19.375 -17.328 1 86.31 499 TYR A C 1
ATOM 3885 O O . TYR A 1 499 ? 1.375 -18.469 -16.594 1 86.31 499 TYR A O 1
ATOM 3893 N N . ILE A 1 500 ? -0.018 -19.234 -18.203 1 73.25 500 ILE A N 1
ATOM 3894 C CA . ILE A 1 500 ? -0.926 -18.094 -18.172 1 73.25 500 ILE A CA 1
ATOM 3895 C C . ILE A 1 500 ? -2.318 -18.547 -17.75 1 73.25 500 ILE A C 1
ATOM 3897 O O . ILE A 1 500 ? -2.92 -19.406 -18.391 1 73.25 500 ILE A O 1
ATOM 3901 N N . TYR A 1 501 ? -2.711 -17.875 -16.656 1 63.69 501 TYR A N 1
ATOM 3902 C CA . TYR A 1 501 ? -4.023 -18.25 -16.141 1 63.69 501 TYR A CA 1
ATOM 3903 C C . TYR A 1 501 ? -5.109 -18 -17.188 1 63.69 501 TYR A C 1
ATOM 3905 O O . TYR A 1 501 ? -5.16 -16.922 -17.797 1 63.69 501 TYR A O 1
ATOM 3913 N N . GLY A 1 502 ? -5.879 -18.797 -17.219 1 51.88 502 GLY A N 1
ATOM 3914 C CA . GLY A 1 502 ? -7.023 -18.672 -18.109 1 51.88 502 GLY A CA 1
ATOM 3915 C C . GLY A 1 502 ? -6.66 -18.828 -19.562 1 51.88 502 GLY A C 1
ATOM 3916 O O . GLY A 1 502 ? -7.535 -18.828 -20.438 1 51.88 502 GLY A O 1
ATOM 3917 N N . ASN A 1 503 ? -5.262 -18.812 -19.734 1 51.84 503 ASN A N 1
ATOM 3918 C CA . ASN A 1 503 ? -4.84 -18.906 -21.125 1 51.84 503 ASN A CA 1
ATOM 3919 C C . ASN A 1 503 ? -4.215 -20.281 -21.438 1 51.84 503 ASN A C 1
ATOM 3921 O O . ASN A 1 503 ? -3.613 -20.891 -20.547 1 51.84 503 ASN A O 1
ATOM 3925 N N . PHE A 1 504 ? -4.605 -20.625 -22.5 1 48.97 504 PHE A N 1
ATOM 3926 C CA . PHE A 1 504 ? -4.18 -21.969 -22.875 1 48.97 504 PHE A CA 1
ATOM 3927 C C . PHE A 1 504 ? -2.723 -21.969 -23.312 1 48.97 504 PHE A C 1
ATOM 3929 O O . PHE A 1 504 ? -2.002 -22.938 -23.094 1 48.97 504 PHE A O 1
ATOM 3936 N N . SER A 1 505 ? -2.285 -20.844 -23.953 1 58.94 505 SER A N 1
ATOM 3937 C CA . SER A 1 505 ? -0.904 -20.859 -24.422 1 58.94 505 SER A CA 1
ATOM 3938 C C . SER A 1 505 ? 0.043 -20.297 -23.375 1 58.94 505 SER A C 1
ATOM 3940 O O . SER A 1 505 ? -0.215 -19.234 -22.797 1 58.94 505 SER A O 1
ATOM 3942 N N . PRO A 1 506 ? 0.995 -21.266 -23.156 1 75.69 506 PRO A N 1
ATOM 3943 C CA . PRO A 1 506 ? 1.988 -20.734 -22.203 1 75.69 506 PRO A CA 1
ATOM 3944 C C . PRO A 1 506 ? 2.789 -19.578 -22.781 1 75.69 506 PRO A C 1
ATOM 3946 O O . PRO A 1 506 ? 2.787 -19.359 -24 1 75.69 506 PRO A O 1
ATOM 3949 N N . LEU A 1 507 ? 3.324 -18.812 -22.016 1 79 507 LEU A N 1
ATOM 3950 C CA . LEU A 1 507 ? 4.148 -17.672 -22.406 1 79 507 LEU A CA 1
ATOM 3951 C C . LEU A 1 507 ? 5.605 -18.078 -22.578 1 79 507 LEU A C 1
ATOM 3953 O O . LEU A 1 507 ? 6.285 -18.406 -21.609 1 79 507 LEU A O 1
ATOM 3957 N N . PRO A 1 508 ? 6.004 -18.047 -23.875 1 80.5 508 PRO A N 1
ATOM 3958 C CA . PRO A 1 508 ? 7.434 -18.312 -24.047 1 80.5 508 PRO A CA 1
ATOM 3959 C C . PRO A 1 508 ? 8.312 -17.203 -23.453 1 80.5 508 PRO A C 1
ATOM 3961 O O . PRO A 1 508 ? 8.023 -16.016 -23.625 1 80.5 508 PRO A O 1
ATOM 3964 N N . ILE A 1 509 ? 9.328 -17.547 -22.781 1 86.31 509 ILE A N 1
ATOM 3965 C CA . ILE A 1 509 ? 10.18 -16.547 -22.156 1 86.31 509 ILE A CA 1
ATOM 3966 C C . ILE A 1 509 ? 11.398 -16.281 -23.031 1 86.31 509 ILE A C 1
ATOM 3968 O O . ILE A 1 509 ? 12.086 -15.266 -22.859 1 86.31 509 ILE A O 1
ATOM 3972 N N . PHE A 1 510 ? 11.844 -17.188 -23.984 1 77.12 510 PHE A N 1
ATOM 3973 C CA . PHE A 1 510 ? 12.922 -16.969 -24.938 1 77.12 510 PHE A CA 1
ATOM 3974 C C . PHE A 1 510 ? 12.375 -16.859 -26.359 1 77.12 510 PHE A C 1
ATOM 3976 O O . PHE A 1 510 ? 11.398 -17.531 -26.703 1 77.12 510 PHE A O 1
ATOM 3983 N N . SER A 1 511 ? 12.891 -15.711 -27.094 1 58.78 511 SER A N 1
ATOM 3984 C CA . SER A 1 511 ? 12.422 -15.477 -28.453 1 58.78 511 SER A CA 1
ATOM 3985 C C . SER A 1 511 ? 12.641 -16.703 -29.328 1 58.78 511 SER A C 1
ATOM 3987 O O . SER A 1 511 ? 11.867 -16.969 -30.266 1 58.78 511 SER A O 1
ATOM 3989 N N . ASP A 1 512 ? 13.977 -17.141 -29.297 1 49.66 512 ASP A N 1
ATOM 3990 C CA . ASP A 1 512 ? 14.367 -18.188 -30.25 1 49.66 512 ASP A CA 1
ATOM 3991 C C . ASP A 1 512 ? 13.594 -19.484 -30 1 49.66 512 ASP A C 1
ATOM 3993 O O . ASP A 1 512 ? 13.969 -20.547 -30.484 1 49.66 512 ASP A O 1
ATOM 3997 N N . VAL A 1 513 ? 12.977 -19.297 -29.125 1 43.72 513 VAL A N 1
ATOM 3998 C CA . VAL A 1 513 ? 12.195 -20.531 -29.094 1 43.72 513 VAL A CA 1
ATOM 3999 C C . VAL A 1 513 ? 11.484 -20.719 -30.422 1 43.72 513 VAL A C 1
ATOM 4001 O O . VAL A 1 513 ? 10.633 -19.906 -30.812 1 43.72 513 VAL A O 1
ATOM 4004 N N . SER A 1 514 ? 12.484 -20.844 -31.547 1 33.5 514 SER A N 1
ATOM 4005 C CA . SER A 1 514 ? 12.016 -21.219 -32.875 1 33.5 514 SER A CA 1
ATOM 4006 C C . SER A 1 514 ? 10.578 -21.734 -32.844 1 33.5 514 SER A C 1
ATOM 4008 O O . SER A 1 514 ? 10.211 -22.469 -31.922 1 33.5 514 SER A O 1
ATOM 4010 N N . SER A 1 515 ? 9.961 -20.891 -33.531 1 32.44 515 SER A N 1
ATOM 4011 C CA . SER A 1 515 ? 8.68 -21.5 -33.906 1 32.44 515 SER A CA 1
ATOM 4012 C C . SER A 1 515 ? 8.828 -23 -34.125 1 32.44 515 SER A C 1
ATOM 4014 O O . SER A 1 515 ? 9.812 -23.453 -34.719 1 32.44 515 SER A O 1
ATOM 4016 N N . VAL A 1 516 ? 8.672 -23.766 -33.406 1 30.62 516 VAL A N 1
ATOM 4017 C CA . VAL A 1 516 ? 8.562 -25.125 -33.938 1 30.62 516 VAL A CA 1
ATOM 4018 C C . VAL A 1 516 ? 8.188 -25.062 -35.438 1 30.62 516 VAL A C 1
ATOM 4020 O O . VAL A 1 516 ? 7.109 -24.578 -35.781 1 30.62 516 VAL A O 1
ATOM 4023 N N . GLY A 1 517 ? 9.172 -24.5 -36.281 1 28.34 517 GLY A N 1
ATOM 4024 C CA . GLY A 1 517 ? 9.023 -24.5 -37.719 1 28.34 517 GLY A CA 1
ATOM 4025 C C . GLY A 1 517 ? 8.102 -25.594 -38.219 1 28.34 517 GLY A C 1
ATOM 4026 O O . GLY A 1 517 ? 8.117 -26.719 -37.688 1 28.34 517 GLY A O 1
ATOM 4027 N N . THR A 1 518 ? 7.125 -25.188 -38.938 1 27.77 518 THR A N 1
ATOM 4028 C CA . THR A 1 518 ? 6.191 -25.969 -39.75 1 27.77 518 THR A CA 1
ATOM 4029 C C . THR A 1 518 ? 6.941 -26.922 -40.688 1 27.77 518 THR A C 1
ATOM 4031 O O . THR A 1 518 ? 6.336 -27.781 -41.312 1 27.77 518 THR A O 1
ATOM 4034 N N . SER A 1 519 ? 8.102 -26.516 -41.312 1 26.45 519 SER A N 1
ATOM 4035 C CA . SER A 1 519 ? 8.586 -27.234 -42.5 1 26.45 519 SER A CA 1
ATOM 4036 C C . SER A 1 519 ? 9.352 -28.5 -42.094 1 26.45 519 SER A C 1
ATOM 4038 O O . SER A 1 519 ? 9.891 -29.203 -42.969 1 26.45 519 SER A O 1
ATOM 4040 N N . GLY A 1 520 ? 10.203 -28.469 -41.094 1 28.09 520 GLY A N 1
ATOM 4041 C CA . GLY A 1 520 ? 10.945 -29.719 -41.094 1 28.09 520 GLY A CA 1
ATOM 4042 C C . GLY A 1 520 ? 10.055 -30.953 -41.062 1 28.09 520 GLY A C 1
ATOM 4043 O O . GLY A 1 520 ? 8.867 -30.859 -40.75 1 28.09 520 GLY A O 1
ATOM 4044 N N . THR A 1 521 ? 10.594 -32.031 -41.875 1 26.91 521 THR A N 1
ATOM 4045 C CA . THR A 1 521 ? 9.969 -33.375 -41.906 1 26.91 521 THR A CA 1
ATOM 4046 C C . THR A 1 521 ? 9.477 -33.75 -40.531 1 26.91 521 THR A C 1
ATOM 4048 O O . THR A 1 521 ? 10.227 -33.688 -39.531 1 26.91 521 THR A O 1
ATOM 4051 N N . ILE A 1 522 ? 8.289 -33.438 -40.219 1 29.64 522 ILE A N 1
ATOM 4052 C CA . ILE A 1 522 ? 7.512 -34.125 -39.188 1 29.64 522 ILE A CA 1
ATOM 4053 C C . ILE A 1 522 ? 8.047 -35.531 -38.969 1 29.64 522 ILE A C 1
ATOM 4055 O O . ILE A 1 522 ? 7.871 -36.406 -39.844 1 29.64 522 ILE A O 1
ATOM 4059 N N . SER A 1 523 ? 9.32 -35.688 -38.75 1 27.58 523 SER A N 1
ATOM 4060 C CA . SER A 1 523 ? 9.461 -37.125 -38.562 1 27.58 523 SER A CA 1
ATOM 4061 C C . SER A 1 523 ? 8.312 -37.688 -37.75 1 27.58 523 SER A C 1
ATOM 4063 O O . SER A 1 523 ? 7.656 -36.969 -37 1 27.58 523 SER A O 1
ATOM 4065 N N . ASP A 1 524 ? 8 -39.094 -37.781 1 27.62 524 ASP A N 1
ATOM 4066 C CA . ASP A 1 524 ? 6.875 -39.938 -37.344 1 27.62 524 ASP A CA 1
ATOM 4067 C C . ASP A 1 524 ? 6.418 -39.562 -35.938 1 27.62 524 ASP A C 1
ATOM 4069 O O . ASP A 1 524 ? 5.348 -39.969 -35.5 1 27.62 524 ASP A O 1
ATOM 4073 N N . ASN A 1 525 ? 7.328 -39.344 -35.031 1 28.75 525 ASN A N 1
ATOM 4074 C CA . ASN A 1 525 ? 6.809 -39.375 -33.656 1 28.75 525 ASN A CA 1
ATOM 4075 C C . ASN A 1 525 ? 6.047 -38.062 -33.344 1 28.75 525 ASN A C 1
ATOM 4077 O O . ASN A 1 525 ? 6.656 -37.031 -33.094 1 28.75 525 ASN A O 1
ATOM 4081 N N . ASP A 1 526 ? 4.93 -37.719 -34.031 1 35.38 526 ASP A N 1
ATOM 4082 C CA . ASP A 1 526 ? 3.902 -36.75 -34.375 1 35.38 526 ASP A CA 1
ATOM 4083 C C . ASP A 1 526 ? 3.15 -36.281 -33.156 1 35.38 526 ASP A C 1
ATOM 4085 O O . ASP A 1 526 ? 2.252 -36.938 -32.656 1 35.38 526 ASP A O 1
ATOM 4089 N N . PHE A 1 527 ? 3.637 -35.906 -32.031 1 32.84 527 PHE A N 1
ATOM 4090 C CA . PHE A 1 527 ? 2.553 -35.781 -31.047 1 32.84 527 PHE A CA 1
ATOM 4091 C C . PHE A 1 527 ? 1.463 -34.844 -31.547 1 32.84 527 PHE A C 1
ATOM 4093 O O . PHE A 1 527 ? 1.635 -34.188 -32.562 1 32.84 527 PHE A O 1
ATOM 4100 N N . LEU A 1 528 ? 0.555 -34.281 -30.266 1 38.62 528 LEU A N 1
ATOM 4101 C CA . LEU A 1 528 ? -0.825 -33.875 -30.031 1 38.62 528 LEU A CA 1
ATOM 4102 C C . LEU A 1 528 ? -1.038 -32.406 -30.406 1 38.62 528 LEU A C 1
ATOM 4104 O O . LEU A 1 528 ? -0.138 -31.594 -30.234 1 38.62 528 LEU A O 1
ATOM 4108 N N . VAL A 1 529 ? -1.599 -32.156 -31.609 1 38.34 529 VAL A N 1
ATOM 4109 C CA . VAL A 1 529 ? -2.145 -30.844 -31.984 1 38.34 529 VAL A CA 1
ATOM 4110 C C . VAL A 1 529 ? -3.301 -30.484 -31.047 1 38.34 529 VAL A C 1
ATOM 4112 O O . VAL A 1 529 ? -4.152 -31.328 -30.75 1 38.34 529 VAL A O 1
ATOM 4115 N N . PHE A 1 530 ? -3.055 -29.469 -30.156 1 38.84 530 PHE A N 1
ATOM 4116 C CA . PHE A 1 530 ? -4.113 -28.953 -29.297 1 38.84 530 PHE A CA 1
ATOM 4117 C C . PHE A 1 530 ? -4.863 -27.828 -29.984 1 38.84 530 PHE A C 1
ATOM 4119 O O . PHE A 1 530 ? -4.258 -26.984 -30.656 1 38.84 530 PHE A O 1
ATOM 4126 N N . ALA A 1 531 ? -6.016 -28.016 -30.531 1 36.56 531 ALA A N 1
ATOM 4127 C CA . ALA A 1 531 ? -6.852 -26.922 -31.031 1 36.56 531 ALA A CA 1
ATOM 4128 C C . ALA A 1 531 ? -7.695 -26.328 -29.906 1 36.56 531 ALA A C 1
ATOM 4130 O O . ALA A 1 531 ? -8.375 -27.047 -29.188 1 36.56 531 ALA A O 1
ATOM 4131 N N . LEU A 1 532 ? -7.203 -25.281 -29.203 1 37.78 532 LEU A N 1
ATOM 4132 C CA . LEU A 1 532 ? -7.996 -24.578 -28.188 1 37.78 532 LEU A CA 1
ATOM 4133 C C . LEU A 1 532 ? -9.039 -23.688 -28.859 1 37.78 532 LEU A C 1
ATOM 4135 O O . LEU A 1 532 ? -8.742 -22.984 -29.828 1 37.78 532 LEU A O 1
ATOM 4139 N N . HIS A 1 533 ? -10.359 -24.078 -28.953 1 34.75 533 HIS A N 1
ATOM 4140 C CA . HIS A 1 533 ? -11.398 -23.203 -29.469 1 34.75 533 HIS A CA 1
ATOM 4141 C C . HIS A 1 533 ? -12.016 -22.359 -28.359 1 34.75 533 HIS A C 1
ATOM 4143 O O . HIS A 1 533 ? -12.328 -22.859 -27.281 1 34.75 533 HIS A O 1
ATOM 4149 N N . PRO A 1 534 ? -11.656 -21.047 -28.344 1 38.53 534 PRO A N 1
ATOM 4150 C CA . PRO A 1 534 ? -12.523 -20.297 -27.438 1 38.53 534 PRO A CA 1
ATOM 4151 C C . PRO A 1 534 ? -14.008 -20.547 -27.703 1 38.53 534 PRO A C 1
ATOM 4153 O O . PRO A 1 534 ? -14.469 -20.422 -28.844 1 38.53 534 PRO A O 1
ATOM 4156 N N . VAL A 1 535 ? -14.641 -21.594 -27.328 1 40.25 535 VAL A N 1
ATOM 4157 C CA . VAL A 1 535 ? -16.062 -21.812 -27.578 1 40.25 535 VAL A CA 1
ATOM 4158 C C . VAL A 1 535 ? -16.875 -21.125 -26.484 1 40.25 535 VAL A C 1
ATOM 4160 O O . VAL A 1 535 ? -16.391 -20.922 -25.375 1 40.25 535 VAL A O 1
ATOM 4163 N N . LYS A 1 536 ? -17.891 -20.422 -26.891 1 40.41 536 LYS A N 1
ATOM 4164 C CA . LYS A 1 536 ? -18.781 -19.656 -26.031 1 40.41 536 LYS A CA 1
ATOM 4165 C C . LYS A 1 536 ? -19.219 -20.469 -24.828 1 40.41 536 LYS A C 1
ATOM 4167 O O . LYS A 1 536 ? -19.438 -19.922 -23.75 1 40.41 536 LYS A O 1
ATOM 4172 N N . SER A 1 537 ? -19.734 -21.688 -25.141 1 43.03 537 SER A N 1
ATOM 4173 C CA . SER A 1 537 ? -20.203 -22.578 -24.094 1 43.03 537 SER A CA 1
ATOM 4174 C C . SER A 1 537 ? -19.656 -23.984 -24.266 1 43.03 537 SER A C 1
ATOM 4176 O O . SER A 1 537 ? -19.328 -24.406 -25.391 1 43.03 537 SER A O 1
ATOM 4178 N N . TYR A 1 538 ? -19.312 -24.609 -23.172 1 44.72 538 TYR A N 1
ATOM 4179 C CA . TYR A 1 538 ? -18.875 -25.984 -23.109 1 44.72 538 TYR A CA 1
ATOM 4180 C C . TYR A 1 538 ? -19.703 -26.875 -24.047 1 44.72 538 TYR A C 1
ATOM 4182 O O . TYR A 1 538 ? -19.156 -27.688 -24.781 1 44.72 538 TYR A O 1
ATOM 4190 N N . ASP A 1 539 ? -20.922 -26.656 -23.891 1 47.38 539 ASP A N 1
ATOM 4191 C CA . ASP A 1 539 ? -21.859 -27.5 -24.625 1 47.38 539 ASP A CA 1
ATOM 4192 C C . ASP A 1 539 ? -21.656 -27.344 -26.141 1 47.38 539 ASP A C 1
ATOM 4194 O O . ASP A 1 539 ? -21.734 -28.328 -26.875 1 47.38 539 ASP A O 1
ATOM 4198 N N . ARG A 1 540 ? -21.297 -26.25 -26.391 1 49.78 540 ARG A N 1
ATOM 4199 C CA . ARG A 1 540 ? -21.156 -26 -27.828 1 49.78 540 ARG A CA 1
ATOM 4200 C C . ARG A 1 540 ? -19.859 -26.594 -28.375 1 49.78 540 ARG A C 1
ATOM 4202 O O . ARG A 1 540 ? -19.828 -27.094 -29.5 1 49.78 540 ARG A O 1
ATOM 4209 N N . VAL A 1 541 ? -18.953 -26.625 -27.438 1 51.69 541 VAL A N 1
ATOM 4210 C CA . VAL A 1 541 ? -17.688 -27.219 -27.859 1 51.69 541 VAL A CA 1
ATOM 4211 C C . VAL A 1 541 ? -17.875 -28.719 -28.062 1 51.69 541 VAL A C 1
ATOM 4213 O O . VAL A 1 541 ? -17.422 -29.281 -29.062 1 51.69 541 VAL A O 1
ATOM 4216 N N . VAL A 1 542 ? -18.5 -29.172 -27.125 1 51.5 542 VAL A N 1
ATOM 4217 C CA . VAL A 1 542 ? -18.734 -30.609 -27.172 1 51.5 542 VAL A CA 1
ATOM 4218 C C . VAL A 1 542 ? -19.547 -30.969 -28.406 1 51.5 542 VAL A C 1
ATOM 4220 O O . VAL A 1 542 ? -19.203 -31.891 -29.141 1 51.5 542 VAL A O 1
ATOM 4223 N N . GLN A 1 543 ? -20.531 -30.203 -28.562 1 56.59 543 GLN A N 1
ATOM 4224 C CA . GLN A 1 543 ? -21.422 -30.469 -29.688 1 56.59 543 GLN A CA 1
ATOM 4225 C C . GLN A 1 543 ? -20.688 -30.312 -31.016 1 56.59 543 GLN A C 1
ATOM 4227 O O . GLN A 1 543 ? -20.891 -31.094 -31.938 1 56.59 543 GLN A O 1
ATOM 4232 N N . ALA A 1 544 ? -19.812 -29.375 -31.031 1 54.75 544 ALA A N 1
ATOM 4233 C CA . ALA A 1 544 ? -19.109 -29.062 -32.281 1 54.75 544 ALA A CA 1
ATOM 4234 C C . ALA A 1 544 ? -18.031 -30.109 -32.562 1 54.75 544 ALA A C 1
ATOM 4236 O O . ALA A 1 544 ? -17.734 -30.375 -33.75 1 54.75 544 ALA A O 1
ATOM 4237 N N . MET A 1 545 ? -17.625 -30.516 -31.469 1 55.91 545 MET A N 1
ATOM 4238 C CA . MET A 1 545 ? -16.516 -31.453 -31.641 1 55.91 545 MET A CA 1
ATOM 4239 C C . MET A 1 545 ? -17.031 -32.875 -31.75 1 55.91 545 MET A C 1
ATOM 4241 O O . MET A 1 545 ? -16.328 -33.75 -32.25 1 55.91 545 MET A O 1
ATOM 4245 N N . GLU A 1 546 ? -18.266 -32.938 -31.328 1 60.03 546 GLU A N 1
ATOM 4246 C CA . GLU A 1 546 ? -18.828 -34.281 -31.266 1 60.03 546 GLU A CA 1
ATOM 4247 C C . GLU A 1 546 ? -18.766 -34.969 -32.625 1 60.03 546 GLU A C 1
ATOM 4249 O O . GLU A 1 546 ? -18.328 -36.125 -32.719 1 60.03 546 GLU A O 1
ATOM 4254 N N . PRO A 1 547 ? -19.156 -34.281 -33.656 1 61.84 547 PRO A N 1
ATOM 4255 C CA . PRO A 1 547 ? -19.062 -34.938 -34.969 1 61.84 547 PRO A CA 1
ATOM 4256 C C . PRO A 1 547 ? -17.625 -35.312 -35.344 1 61.84 547 PRO A C 1
ATOM 4258 O O . PRO A 1 547 ? -17.406 -36.375 -35.906 1 61.84 547 PRO A O 1
ATOM 4261 N N . PHE A 1 548 ? -16.703 -34.438 -34.969 1 59.88 548 PHE A N 1
ATOM 4262 C CA . PHE A 1 548 ? -15.305 -34.719 -35.281 1 59.88 548 PHE A CA 1
ATOM 4263 C C . PHE A 1 548 ? -14.789 -35.875 -34.406 1 59.88 548 PHE A C 1
ATOM 4265 O O . PHE A 1 548 ? -14.109 -36.781 -34.906 1 59.88 548 PHE A O 1
ATOM 4272 N N . ILE A 1 549 ? -15.203 -35.781 -33.219 1 61.12 549 ILE A N 1
ATOM 4273 C CA . ILE A 1 549 ? -14.82 -36.844 -32.281 1 61.12 549 ILE A CA 1
ATOM 4274 C C . ILE A 1 549 ? -15.414 -38.156 -32.75 1 61.12 549 ILE A C 1
ATOM 4276 O O . ILE A 1 549 ? -14.727 -39.188 -32.75 1 61.12 549 ILE A O 1
ATOM 4280 N N . ASP A 1 550 ? -16.609 -38.031 -33.125 1 65.69 550 ASP A N 1
ATOM 4281 C CA . ASP A 1 550 ? -17.281 -39.219 -33.625 1 65.69 550 ASP A CA 1
ATOM 4282 C C . ASP A 1 550 ? -16.609 -39.719 -34.906 1 65.69 550 ASP A C 1
ATOM 4284 O O . ASP A 1 550 ? -16.422 -40.938 -35.062 1 65.69 550 ASP A O 1
ATOM 4288 N N . GLU A 1 551 ? -16.312 -38.844 -35.75 1 67.31 551 GLU A N 1
ATOM 4289 C CA . GLU A 1 551 ? -15.609 -39.219 -36.969 1 67.31 551 GLU A CA 1
ATOM 4290 C C . GLU A 1 551 ? -14.242 -39.812 -36.656 1 67.31 551 GLU A C 1
ATOM 4292 O O . GLU A 1 551 ? -13.859 -40.812 -37.25 1 67.31 551 GLU A O 1
ATOM 4297 N N . CYS A 1 552 ? -13.617 -39.25 -35.75 1 62.69 552 CYS A N 1
ATOM 4298 C CA . CYS A 1 552 ? -12.32 -39.781 -35.344 1 62.69 552 CYS A CA 1
ATOM 4299 C C . CYS A 1 552 ? -12.453 -41.156 -34.781 1 62.69 552 CYS A C 1
ATOM 4301 O O . CYS A 1 552 ? -11.672 -42.062 -35.094 1 62.69 552 CYS A O 1
ATOM 4303 N N . LYS A 1 553 ? -13.453 -41.281 -33.969 1 65 553 LYS A N 1
ATOM 4304 C CA . LYS A 1 553 ? -13.727 -42.562 -33.375 1 65 553 LYS A CA 1
ATOM 4305 C C . LYS A 1 553 ? -14.07 -43.625 -34.406 1 65 553 LYS A C 1
ATOM 4307 O O . LYS A 1 553 ? -13.633 -44.75 -34.312 1 65 553 LYS A O 1
ATOM 4312 N N . ASN A 1 554 ? -14.852 -43.094 -35.25 1 70.94 554 ASN A N 1
ATOM 4313 C CA . ASN A 1 554 ? -15.312 -44.031 -36.281 1 70.94 554 ASN A CA 1
ATOM 4314 C C . ASN A 1 554 ? -14.195 -44.375 -37.25 1 70.94 554 ASN A C 1
ATOM 4316 O O . ASN A 1 554 ? -14.086 -45.531 -37.688 1 70.94 554 ASN A O 1
ATOM 4320 N N . THR A 1 555 ? -13.383 -43.344 -37.625 1 68.06 555 THR A N 1
ATOM 4321 C CA . THR A 1 555 ? -12.359 -43.531 -38.625 1 68.06 555 THR A CA 1
ATOM 4322 C C . THR A 1 555 ? -11.109 -44.188 -38.031 1 68.06 555 THR A C 1
ATOM 4324 O O . THR A 1 555 ? -10.453 -45 -38.688 1 68.06 555 THR A O 1
ATOM 4327 N N . TYR A 1 556 ? -10.859 -43.75 -36.875 1 59.88 556 TYR A N 1
ATOM 4328 C CA . TYR A 1 556 ? -9.688 -44.312 -36.219 1 59.88 556 TYR A CA 1
ATOM 4329 C C . TYR A 1 556 ? -10.039 -44.844 -34.812 1 59.88 556 TYR A C 1
ATOM 4331 O O . TYR A 1 556 ? -9.672 -44.219 -33.812 1 59.88 556 TYR A O 1
ATOM 4339 N N . PRO A 1 557 ? -10.734 -45.844 -34.75 1 59.88 557 PRO A N 1
ATOM 4340 C CA . PRO A 1 557 ? -11.258 -46.375 -33.469 1 59.88 557 PRO A CA 1
ATOM 4341 C C . PRO A 1 557 ? -10.148 -46.688 -32.469 1 59.88 557 PRO A C 1
ATOM 4343 O O . PRO A 1 557 ? -10.398 -46.688 -31.25 1 59.88 557 PRO A O 1
ATOM 4346 N N . GLN A 1 558 ? -9.008 -47 -32.906 1 55.81 558 GLN A N 1
ATOM 4347 C CA . GLN A 1 558 ? -7.93 -47.406 -32 1 55.81 558 GLN A CA 1
ATOM 4348 C C . GLN A 1 558 ? -7.223 -46.188 -31.422 1 55.81 558 GLN A C 1
ATOM 4350 O O . GLN A 1 558 ? -6.426 -46.312 -30.484 1 55.81 558 GLN A O 1
ATOM 4355 N N . GLU A 1 559 ? -7.344 -45.188 -32.156 1 50.28 559 GLU A N 1
ATOM 4356 C CA . GLU A 1 559 ? -6.672 -43.969 -31.688 1 50.28 559 GLU A CA 1
ATOM 4357 C C . GLU A 1 559 ? -7.676 -42.938 -31.234 1 50.28 559 GLU A C 1
ATOM 4359 O O . GLU A 1 559 ? -8.156 -42.125 -32.062 1 50.28 559 GLU A O 1
ATOM 4364 N N . ARG A 1 560 ? -8.141 -43.125 -30.062 1 49.78 560 ARG A N 1
ATOM 4365 C CA . ARG A 1 560 ? -9.172 -42.25 -29.516 1 49.78 560 ARG A CA 1
ATOM 4366 C C . ARG A 1 560 ? -8.633 -40.844 -29.297 1 49.78 560 ARG A C 1
ATOM 4368 O O . ARG A 1 560 ? -7.543 -40.656 -28.75 1 49.78 560 ARG A O 1
ATOM 4375 N N . PRO A 1 561 ? -9.281 -39.875 -30.047 1 50.31 561 PRO A N 1
ATOM 4376 C CA . PRO A 1 561 ? -8.883 -38.5 -29.703 1 50.31 561 PRO A CA 1
ATOM 4377 C C . PRO A 1 561 ? -9.172 -38.156 -28.25 1 50.31 561 PRO A C 1
ATOM 4379 O O . PRO A 1 561 ? -10.148 -38.625 -27.672 1 50.31 561 PRO A O 1
ATOM 4382 N N . HIS A 1 562 ? -8.125 -37.844 -27.594 1 45.22 562 HIS A N 1
ATOM 4383 C CA . HIS A 1 562 ? -8.367 -37.406 -26.234 1 45.22 562 HIS A CA 1
ATOM 4384 C C . HIS A 1 562 ? -8.969 -36 -26.188 1 45.22 562 HIS A C 1
ATOM 4386 O O . HIS A 1 562 ? -8.438 -35.062 -26.812 1 45.22 562 HIS A O 1
ATOM 4392 N N . VAL A 1 563 ? -10.203 -35.969 -26.109 1 46.44 563 VAL A N 1
ATOM 4393 C CA . VAL A 1 563 ? -10.906 -34.688 -25.953 1 46.44 563 VAL A CA 1
ATOM 4394 C C . VAL A 1 563 ? -10.859 -34.25 -24.484 1 46.44 563 VAL A C 1
ATOM 4396 O O . VAL A 1 563 ? -11.219 -35.031 -23.594 1 46.44 563 VAL A O 1
ATOM 4399 N N . PHE A 1 564 ? -9.969 -33.281 -24.266 1 44.97 564 PHE A N 1
ATOM 4400 C CA . PHE A 1 564 ? -10.031 -32.719 -22.938 1 44.97 564 PHE A CA 1
ATOM 4401 C C . PHE A 1 564 ? -10.852 -31.438 -22.938 1 44.97 564 PHE A C 1
ATOM 4403 O O . PHE A 1 564 ? -10.68 -30.578 -23.797 1 44.97 564 PHE A O 1
ATOM 4410 N N . ILE A 1 565 ? -11.961 -31.516 -22.438 1 41.62 565 ILE A N 1
ATOM 4411 C CA . ILE A 1 565 ? -12.734 -30.312 -22.188 1 41.62 565 ILE A CA 1
ATOM 4412 C C . ILE A 1 565 ? -12.516 -29.828 -20.75 1 41.62 565 ILE A C 1
ATOM 4414 O O . ILE A 1 565 ? -12.82 -30.562 -19.797 1 41.62 565 ILE A O 1
ATOM 4418 N N . ASP A 1 566 ? -11.523 -29.016 -20.641 1 41.44 566 ASP A N 1
ATOM 4419 C CA . ASP A 1 566 ? -11.391 -28.469 -19.297 1 41.44 566 ASP A CA 1
ATOM 4420 C C . ASP A 1 566 ? -12.625 -27.656 -18.906 1 41.44 566 ASP A C 1
ATOM 4422 O O . ASP A 1 566 ? -13.039 -26.75 -19.625 1 41.44 566 ASP A O 1
ATOM 4426 N N . ARG A 1 567 ? -13.32 -28.219 -18.125 1 39.94 567 ARG A N 1
ATOM 4427 C CA . ARG A 1 567 ? -14.578 -27.703 -17.594 1 39.94 567 ARG A CA 1
ATOM 4428 C C . ARG A 1 567 ? -14.391 -26.312 -17 1 39.94 567 ARG A C 1
ATOM 4430 O O . ARG A 1 567 ? -15.328 -25.516 -16.969 1 39.94 567 ARG A O 1
ATOM 4437 N N . ASP A 1 568 ? -13.32 -26.156 -16.406 1 39.38 568 ASP A N 1
ATOM 4438 C CA . ASP A 1 568 ? -13.391 -24.938 -15.609 1 39.38 568 ASP A CA 1
ATOM 4439 C C . ASP A 1 568 ? -13.445 -23.688 -16.5 1 39.38 568 ASP A C 1
ATOM 4441 O O . ASP A 1 568 ? -13.898 -22.625 -16.062 1 39.38 568 ASP A O 1
ATOM 4445 N N . ASN A 1 569 ? -12.695 -23.531 -17.516 1 38.62 569 ASN A N 1
ATOM 4446 C CA . ASN A 1 569 ? -12.617 -22.312 -18.312 1 38.62 569 ASN A CA 1
ATOM 4447 C C . ASN A 1 569 ? -13.25 -22.484 -19.688 1 38.62 569 ASN A C 1
ATOM 4449 O O . ASN A 1 569 ? -12.969 -21.703 -20.609 1 38.62 569 ASN A O 1
ATOM 4453 N N . ASN A 1 570 ? -14.43 -22.812 -19.75 1 38.91 570 ASN A N 1
ATOM 4454 C CA . ASN A 1 570 ? -15.305 -22.906 -20.922 1 38.91 570 ASN A CA 1
ATOM 4455 C C . ASN A 1 570 ? -14.531 -23.297 -22.172 1 38.91 570 ASN A C 1
ATOM 4457 O O . ASN A 1 570 ? -14.969 -23.016 -23.297 1 38.91 570 ASN A O 1
ATOM 4461 N N . TYR A 1 571 ? -13.297 -23.547 -22.031 1 40.69 571 TYR A N 1
ATOM 4462 C CA . TYR A 1 571 ? -12.625 -23.828 -23.281 1 40.69 571 TYR A CA 1
ATOM 4463 C C . TYR A 1 571 ? -12.43 -25.328 -23.469 1 40.69 571 TYR A C 1
ATOM 4465 O O . TYR A 1 571 ? -12.242 -26.062 -22.5 1 40.69 571 TYR A O 1
ATOM 4473 N N . GLY A 1 572 ? -13.188 -25.922 -24.391 1 44.62 572 GLY A N 1
ATOM 4474 C CA . GLY A 1 572 ? -12.938 -27.297 -24.75 1 44.62 572 GLY A CA 1
ATOM 4475 C C . GLY A 1 572 ? -11.703 -27.469 -25.625 1 44.62 572 GLY A C 1
ATOM 4476 O O . GLY A 1 572 ? -11.352 -26.578 -26.391 1 44.62 572 GLY A O 1
ATOM 4477 N N . ARG A 1 573 ? -10.695 -28.25 -25.125 1 49.09 573 ARG A N 1
ATOM 4478 C CA . ARG A 1 573 ? -9.5 -28.531 -25.922 1 49.09 573 ARG A CA 1
ATOM 4479 C C . ARG A 1 573 ? -9.57 -29.922 -26.547 1 49.09 573 ARG A C 1
ATOM 4481 O O . ARG A 1 573 ? -10.141 -30.844 -25.953 1 49.09 573 ARG A O 1
ATOM 4488 N N . VAL A 1 574 ? -9.43 -29.938 -27.891 1 50.59 574 VAL A N 1
ATOM 4489 C CA . VAL A 1 574 ? -9.281 -31.234 -28.562 1 50.59 574 VAL A CA 1
ATOM 4490 C C . VAL A 1 574 ? -7.801 -31.5 -28.828 1 50.59 574 VAL A C 1
ATOM 4492 O O . VAL A 1 574 ? -7.102 -30.672 -29.406 1 50.59 574 VAL A O 1
ATOM 4495 N N . PHE A 1 575 ? -7.246 -32.531 -28.062 1 51.38 575 PHE A N 1
ATOM 4496 C CA . PHE A 1 575 ? -5.875 -32.969 -28.328 1 51.38 575 PHE A CA 1
ATOM 4497 C C . PHE A 1 575 ? -5.852 -34.125 -29.312 1 51.38 575 PHE A C 1
ATOM 4499 O O . PHE A 1 575 ? -6.605 -35.094 -29.172 1 51.38 575 PHE A O 1
ATOM 4506 N N . ILE A 1 576 ? -5.316 -33.906 -30.562 1 53.19 576 ILE A N 1
ATOM 4507 C CA . ILE A 1 576 ? -5.156 -34.969 -31.547 1 53.19 576 ILE A CA 1
ATOM 4508 C C . ILE A 1 576 ? -3.686 -35.094 -31.938 1 53.19 576 ILE A C 1
ATOM 4510 O O . ILE A 1 576 ? -2.977 -34.094 -32.031 1 53.19 576 ILE A O 1
ATOM 4514 N N . ARG A 1 577 ? -3.246 -36.312 -31.859 1 53.56 577 ARG A N 1
ATOM 4515 C CA . ARG A 1 577 ? -1.883 -36.562 -32.312 1 53.56 577 ARG A CA 1
ATOM 4516 C C . ARG A 1 577 ? -1.672 -36.031 -33.75 1 53.56 577 ARG A C 1
ATOM 4518 O O . ARG A 1 577 ? -2.541 -36.188 -34.594 1 53.56 577 ARG A O 1
ATOM 4525 N N . ALA A 1 578 ? -0.572 -35.25 -33.875 1 54 578 ALA A N 1
ATOM 4526 C CA . ALA A 1 578 ? -0.277 -34.688 -35.219 1 54 578 ALA A CA 1
ATOM 4527 C C . ALA A 1 578 ? -0.224 -35.812 -36.25 1 54 578 ALA A C 1
ATOM 4529 O O . ALA A 1 578 ? -0.547 -35.562 -37.438 1 54 578 ALA A O 1
ATOM 4530 N N . SER A 1 579 ? 0.18 -36.906 -35.719 1 53.84 579 SER A N 1
ATOM 4531 C CA . SER A 1 579 ? 0.286 -38.031 -36.656 1 53.84 579 SER A CA 1
ATOM 4532 C C . SER A 1 579 ? -1.08 -38.656 -36.938 1 53.84 579 SER A C 1
ATOM 4534 O O . SER A 1 579 ? -1.211 -39.531 -37.812 1 53.84 579 SER A O 1
ATOM 4536 N N . HIS A 1 580 ? -2.045 -38.25 -36.25 1 57 580 HIS A N 1
ATOM 4537 C CA . HIS A 1 580 ? -3.377 -38.812 -36.469 1 57 580 HIS A CA 1
ATOM 4538 C C . HIS A 1 580 ? -3.93 -38.375 -37.812 1 57 580 HIS A C 1
ATOM 4540 O O . HIS A 1 580 ? -3.838 -37.188 -38.188 1 57 580 HIS A O 1
ATOM 4546 N N . PRO A 1 581 ? -4.293 -39.281 -38.562 1 61.56 581 PRO A N 1
ATOM 4547 C CA . PRO A 1 581 ? -4.734 -38.938 -39.906 1 61.56 581 PRO A CA 1
ATOM 4548 C C . PRO A 1 581 ? -5.746 -37.781 -39.938 1 61.56 581 PRO A C 1
ATOM 4550 O O . PRO A 1 581 ? -5.809 -37.031 -40.906 1 61.56 581 PRO A O 1
ATOM 4553 N N . MET A 1 582 ? -6.371 -37.625 -38.812 1 58.84 582 MET A N 1
ATOM 4554 C CA . MET A 1 582 ? -7.43 -36.594 -38.812 1 58.84 582 MET A CA 1
ATOM 4555 C C . MET A 1 582 ? -6.906 -35.281 -38.312 1 58.84 582 MET A C 1
ATOM 4557 O O . MET A 1 582 ? -7.629 -34.281 -38.312 1 58.84 582 MET A O 1
ATOM 4561 N N . ALA A 1 583 ? -5.73 -35.375 -37.844 1 58.62 583 ALA A N 1
ATOM 4562 C CA . ALA A 1 583 ? -5.148 -34.156 -37.281 1 58.62 583 ALA A CA 1
ATOM 4563 C C . ALA A 1 583 ? -5.141 -33.031 -38.312 1 58.62 583 ALA A C 1
ATOM 4565 O O . ALA A 1 583 ? -5.496 -31.891 -38 1 58.62 583 ALA A O 1
ATOM 4566 N N . GLN A 1 584 ? -4.738 -33.406 -39.469 1 58.41 584 GLN A N 1
ATOM 4567 C CA . GLN A 1 584 ? -4.695 -32.406 -40.562 1 58.41 584 GLN A CA 1
ATOM 4568 C C . GLN A 1 584 ? -6.09 -31.891 -40.875 1 58.41 584 GLN A C 1
ATOM 4570 O O . GLN A 1 584 ? -6.277 -30.703 -41.125 1 58.41 584 GLN A O 1
ATOM 4575 N N . LYS A 1 585 ? -6.93 -32.75 -40.906 1 60.97 585 LYS A N 1
ATOM 4576 C CA . LYS A 1 585 ? -8.305 -32.375 -41.219 1 60.97 585 LYS A CA 1
ATOM 4577 C C . LYS A 1 585 ? -8.852 -31.438 -40.125 1 60.97 585 LYS A C 1
ATOM 4579 O O . LYS A 1 585 ? -9.523 -30.438 -40.438 1 60.97 585 LYS A O 1
ATOM 4584 N N . LEU A 1 586 ? -8.469 -31.703 -38.969 1 58.59 586 LEU A N 1
ATOM 4585 C CA . LEU A 1 586 ? -8.891 -30.844 -37.875 1 58.59 586 LEU A CA 1
ATOM 4586 C C . LEU A 1 586 ? -8.266 -29.453 -38 1 58.59 586 LEU A C 1
ATOM 4588 O O . LEU A 1 586 ? -8.945 -28.438 -37.844 1 58.59 586 LEU A O 1
ATOM 4592 N N . LEU A 1 587 ? -7 -29.547 -38.312 1 55.28 587 LEU A N 1
ATOM 4593 C CA . LEU A 1 587 ? -6.277 -28.297 -38.5 1 55.28 587 LEU A CA 1
ATOM 4594 C C . LEU A 1 587 ? -6.875 -27.5 -39.656 1 55.28 587 LEU A C 1
ATOM 4596 O O . LEU A 1 587 ? -7.043 -26.281 -39.562 1 55.28 587 LEU A O 1
ATOM 4600 N N . GLN A 1 588 ? -7.094 -28.219 -40.688 1 56.44 588 GLN A N 1
ATOM 4601 C CA . GLN A 1 588 ? -7.695 -27.578 -41.844 1 56.44 588 GLN A CA 1
ATOM 4602 C C . GLN A 1 588 ? -9.078 -27.016 -41.5 1 56.44 588 GLN A C 1
ATOM 4604 O O . GLN A 1 588 ? -9.43 -25.922 -41.938 1 56.44 588 GLN A O 1
ATOM 4609 N N . ASN A 1 589 ? -9.766 -27.75 -40.75 1 54.72 589 ASN A N 1
ATOM 4610 C CA . ASN A 1 589 ? -11.102 -27.312 -40.375 1 54.72 589 ASN A CA 1
ATOM 4611 C C . ASN A 1 589 ? -11.047 -26.078 -39.469 1 54.72 589 ASN A C 1
ATOM 4613 O O . ASN A 1 589 ? -11.859 -25.156 -39.625 1 54.72 589 ASN A O 1
ATOM 4617 N N . VAL A 1 590 ? -10.055 -26.141 -38.688 1 51.81 590 VAL A N 1
ATOM 4618 C CA . VAL A 1 590 ? -9.867 -25.016 -37.781 1 51.81 590 VAL A CA 1
ATOM 4619 C C . VAL A 1 590 ? -9.391 -23.797 -38.562 1 51.81 590 VAL A C 1
ATOM 4621 O O . VAL A 1 590 ? -9.914 -22.688 -38.375 1 51.81 590 VAL A O 1
ATOM 4624 N N . ARG A 1 591 ? -8.398 -24.016 -39.344 1 49.66 591 ARG A N 1
ATOM 4625 C CA . ARG A 1 591 ? -7.875 -22.953 -40.188 1 49.66 591 ARG A CA 1
ATOM 4626 C C . ARG A 1 591 ? -8.961 -22.391 -41.125 1 49.66 591 ARG A C 1
ATOM 4628 O O . ARG A 1 591 ? -9.047 -21.188 -41.312 1 49.66 591 ARG A O 1
ATOM 4635 N N . SER A 1 592 ? -9.586 -23.25 -41.781 1 49.53 592 SER A N 1
ATOM 4636 C CA . SER A 1 592 ? -10.656 -22.828 -42.688 1 49.53 592 SER A CA 1
ATOM 4637 C C . SER A 1 592 ? -11.727 -22.047 -41.906 1 49.53 592 SER A C 1
ATOM 4639 O O . SER A 1 592 ? -12.312 -21.094 -42.469 1 49.53 592 SER A O 1
ATOM 4641 N N . SER A 1 593 ? -11.867 -22.453 -40.812 1 45.16 593 SER A N 1
ATOM 4642 C CA . SER A 1 593 ? -12.828 -21.719 -40 1 45.16 593 SER A CA 1
ATOM 4643 C C . SER A 1 593 ? -12.281 -20.359 -39.594 1 45.16 593 SER A C 1
ATOM 4645 O O . SER A 1 593 ? -13.039 -19.391 -39.469 1 45.16 593 SER A O 1
ATOM 4647 N N . GLU A 1 594 ? -10.93 -20.359 -39.344 1 42.94 594 GLU A N 1
ATOM 4648 C CA . GLU A 1 594 ? -10.25 -19.094 -39.062 1 42.94 594 GLU A CA 1
ATOM 4649 C C . GLU A 1 594 ? -10.289 -18.172 -40.281 1 42.94 594 GLU A C 1
ATOM 4651 O O . GLU A 1 594 ? -10.43 -16.953 -40.125 1 42.94 594 GLU A O 1
ATOM 4656 N N . LEU A 1 595 ? -9.922 -18.688 -41.375 1 40.94 595 LEU A N 1
ATOM 4657 C CA . LEU A 1 595 ? -9.922 -17.891 -42.594 1 40.94 595 LEU A CA 1
ATOM 4658 C C . LEU A 1 595 ? -11.344 -17.531 -43 1 40.94 595 LEU A C 1
ATOM 4660 O O . LEU A 1 595 ? -11.57 -16.5 -43.625 1 40.94 595 LEU A O 1
ATOM 4664 N N . LYS A 1 596 ? -12.148 -18.609 -43.219 1 41.19 596 LYS A N 1
ATOM 4665 C CA . LYS A 1 596 ? -13.477 -18.297 -43.719 1 41.19 596 LYS A CA 1
ATOM 4666 C C . LYS A 1 596 ? -14.328 -17.609 -42.656 1 41.19 596 LYS A C 1
ATOM 4668 O O . LYS A 1 596 ? -14.328 -18.016 -41.5 1 41.19 596 LYS A O 1
ATOM 4673 N N . ASN A 1 597 ? -14.242 -16.25 -42.438 1 37.62 597 ASN A N 1
ATOM 4674 C CA . ASN A 1 597 ? -15.219 -15.438 -41.719 1 37.62 597 ASN A CA 1
ATOM 4675 C C . ASN A 1 597 ? -16.422 -16.266 -41.281 1 37.62 597 ASN A C 1
ATOM 4677 O O . ASN A 1 597 ? -17.531 -15.734 -41.156 1 37.62 597 ASN A O 1
ATOM 4681 N N . HIS A 1 598 ? -16.578 -17.438 -41.75 1 36.28 598 HIS A N 1
ATOM 4682 C CA . HIS A 1 598 ? -17.812 -18.203 -41.625 1 36.28 598 HIS A CA 1
ATOM 4683 C C . HIS A 1 598 ? -18.141 -18.516 -40.188 1 36.28 598 HIS A C 1
ATOM 4685 O O . HIS A 1 598 ? -17.25 -18.875 -39.406 1 36.28 598 HIS A O 1
ATOM 4691 N N . SER A 1 599 ? -19.234 -17.922 -39.719 1 39.03 599 SER A N 1
ATOM 4692 C CA . SER A 1 599 ? -20.016 -18.047 -38.5 1 39.03 599 SER A CA 1
ATOM 4693 C C . SER A 1 599 ? -20.078 -19.5 -38.031 1 39.03 599 SER A C 1
ATOM 4695 O O . SER A 1 599 ? -20.703 -20.344 -38.656 1 39.03 599 SER A O 1
ATOM 4697 N N . SER A 1 600 ? -19 -20.078 -38 1 37.06 600 SER A N 1
ATOM 4698 C CA . SER A 1 600 ? -19.359 -21.391 -37.469 1 37.06 600 SER A CA 1
ATOM 4699 C C . SER A 1 600 ? -20.188 -21.266 -36.188 1 37.06 600 SER A C 1
ATOM 4701 O O . SER A 1 600 ? -20.031 -20.297 -35.438 1 37.06 600 SER A O 1
ATOM 4703 N N . GLU A 1 601 ? -21.266 -21.781 -36.25 1 40 601 GLU A N 1
ATOM 4704 C CA . GLU A 1 601 ? -22.203 -21.766 -35.156 1 40 601 GLU A CA 1
ATOM 4705 C C . GLU A 1 601 ? -21.5 -22.094 -33.844 1 40 601 GLU A C 1
ATOM 4707 O O . GLU A 1 601 ? -22 -21.766 -32.75 1 40 601 GLU A O 1
ATOM 4712 N N . TYR A 1 602 ? -20.375 -22.844 -33.938 1 36.5 602 TYR A N 1
ATOM 4713 C CA . TYR A 1 602 ? -19.719 -23.391 -32.75 1 36.5 602 TYR A CA 1
ATOM 4714 C C . TYR A 1 602 ? -18.5 -22.562 -32.344 1 36.5 602 TYR A C 1
ATOM 4716 O O . TYR A 1 602 ? -17.953 -22.734 -31.266 1 36.5 602 TYR A O 1
ATOM 4724 N N . VAL A 1 603 ? -17.781 -21.906 -33.25 1 39.69 603 VAL A N 1
ATOM 4725 C CA . VAL A 1 603 ? -16.578 -21.109 -33.062 1 39.69 603 VAL A CA 1
ATOM 4726 C C . VAL A 1 603 ? -16.875 -19.641 -33.312 1 39.69 603 VAL A C 1
ATOM 4728 O O . VAL A 1 603 ? -17.453 -19.281 -34.344 1 39.69 603 VAL A O 1
ATOM 4731 N N . ASP A 1 604 ? -16.969 -18.844 -32.188 1 38.75 604 ASP A N 1
ATOM 4732 C CA . ASP A 1 604 ? -16.844 -17.422 -32.5 1 38.75 604 ASP A CA 1
ATOM 4733 C C . ASP A 1 604 ? -15.508 -17.125 -33.156 1 38.75 604 ASP A C 1
ATOM 4735 O O . ASP A 1 604 ? -14.461 -17.188 -32.531 1 38.75 604 ASP A O 1
ATOM 4739 N N . SER A 1 605 ? -15.406 -17.125 -34.375 1 39.69 605 SER A N 1
ATOM 4740 C CA . SER A 1 605 ? -14.266 -16.859 -35.25 1 39.69 605 SER A CA 1
ATOM 4741 C C . SER A 1 605 ? -13.555 -15.562 -34.844 1 39.69 605 SER A C 1
ATOM 4743 O O . SER A 1 605 ? -12.438 -15.305 -35.312 1 39.69 605 SER A O 1
ATOM 4745 N N . SER A 1 606 ? -14.227 -14.656 -34.188 1 38.22 606 SER A N 1
ATOM 4746 C CA . SER A 1 606 ? -13.562 -13.398 -33.906 1 38.22 606 SER A CA 1
ATOM 4747 C C . SER A 1 606 ? -12.477 -13.578 -32.844 1 38.22 606 SER A C 1
ATOM 4749 O O . SER A 1 606 ? -11.617 -12.711 -32.656 1 38.22 606 SER A O 1
ATOM 4751 N N . ILE A 1 607 ? -12.641 -14.641 -32.125 1 36 607 ILE A N 1
ATOM 4752 C CA . ILE A 1 607 ? -11.695 -14.805 -31.016 1 36 607 ILE A CA 1
ATOM 4753 C C . ILE A 1 607 ? -10.945 -16.125 -31.172 1 36 607 ILE A C 1
ATOM 4755 O O . ILE A 1 607 ? -10.117 -16.484 -30.328 1 36 607 ILE A O 1
ATOM 4759 N N . ALA A 1 608 ? -11.25 -16.922 -32.188 1 36.25 608 ALA A N 1
ATOM 4760 C CA . ALA A 1 608 ? -10.672 -18.266 -32.312 1 36.25 608 ALA A CA 1
ATOM 4761 C C . ALA A 1 608 ? -9.188 -18.188 -32.688 1 36.25 608 ALA A C 1
ATOM 4763 O O . ALA A 1 608 ? -8.781 -17.375 -33.5 1 36.25 608 ALA A O 1
ATOM 4764 N N . GLU A 1 609 ? -8.312 -18.391 -31.672 1 35.19 609 GLU A N 1
ATOM 4765 C CA . GLU A 1 609 ? -6.895 -18.484 -32 1 35.19 609 GLU A CA 1
ATOM 4766 C C . GLU A 1 609 ? -6.441 -19.938 -32.062 1 35.19 609 GLU A C 1
ATOM 4768 O O . GLU A 1 609 ? -6.887 -20.781 -31.281 1 35.19 609 GLU A O 1
ATOM 4773 N N . ILE A 1 610 ? -6.047 -20.406 -33.219 1 35.62 610 ILE A N 1
ATOM 4774 C CA . ILE A 1 610 ? -5.383 -21.688 -33.438 1 35.62 610 ILE A CA 1
ATOM 4775 C C . ILE A 1 610 ? -3.939 -21.609 -32.938 1 35.62 610 ILE A C 1
ATOM 4777 O O . ILE A 1 610 ? -3.189 -20.719 -33.344 1 35.62 610 ILE A O 1
ATOM 4781 N N . HIS A 1 611 ? -3.76 -22.188 -31.766 1 33.5 611 HIS A N 1
ATOM 4782 C CA . HIS A 1 611 ? -2.338 -22.312 -31.453 1 33.5 611 HIS A CA 1
ATOM 4783 C C . HIS A 1 611 ? -1.787 -23.656 -31.875 1 33.5 611 HIS A C 1
ATOM 4785 O O . HIS A 1 611 ? -2.396 -24.703 -31.609 1 33.5 611 HIS A O 1
ATOM 4791 N N . THR A 1 612 ? -1.136 -23.734 -33 1 31.97 612 THR A N 1
ATOM 4792 C CA . THR A 1 612 ? -0.348 -24.875 -33.406 1 31.97 612 THR A CA 1
ATOM 4793 C C . THR A 1 612 ? 0.914 -25.016 -32.562 1 31.97 612 THR A C 1
ATOM 4795 O O . THR A 1 612 ? 1.67 -24.047 -32.406 1 31.97 612 THR A O 1
ATOM 4798 N N . PHE A 1 613 ? 0.84 -25.781 -31.531 1 30.97 613 PHE A N 1
ATOM 4799 C CA . PHE A 1 613 ? 2.109 -26 -30.844 1 30.97 613 PHE A CA 1
ATOM 4800 C C . PHE A 1 613 ? 2.957 -27.016 -31.594 1 30.97 613 PHE A C 1
ATOM 4802 O O . PHE A 1 613 ? 2.477 -28.094 -31.938 1 30.97 613 PHE A O 1
ATOM 4809 N N . GLU A 1 614 ? 3.729 -26.672 -32.562 1 30.09 614 GLU A N 1
ATOM 4810 C CA . GLU A 1 614 ? 4.762 -27.516 -33.188 1 30.09 614 GLU A CA 1
ATOM 4811 C C . GLU A 1 614 ? 5.902 -27.766 -32.188 1 30.09 614 GLU A C 1
ATOM 4813 O O . GLU A 1 614 ? 6.496 -26.812 -31.672 1 30.09 614 GLU A O 1
ATOM 4818 N N . PHE A 1 615 ? 5.828 -28.781 -31.438 1 28.5 615 PHE A N 1
ATOM 4819 C CA . PHE A 1 615 ? 7 -29.156 -30.641 1 28.5 615 PHE A CA 1
ATOM 4820 C C . PHE A 1 615 ? 8.125 -29.656 -31.547 1 28.5 615 PHE A C 1
ATOM 4822 O O . PHE A 1 615 ? 7.938 -30.594 -32.312 1 28.5 615 PHE A O 1
ATOM 4829 N N . LEU A 1 616 ? 8.992 -28.906 -32.188 1 28.61 616 LEU A N 1
ATOM 4830 C CA . LEU A 1 616 ? 10.18 -29.344 -32.906 1 28.61 616 LEU A CA 1
ATOM 4831 C C . LEU A 1 616 ? 11.188 -29.969 -31.969 1 28.61 616 LEU A C 1
ATOM 4833 O O . LEU A 1 616 ? 11.633 -29.328 -31.016 1 28.61 616 LEU A O 1
ATOM 4837 N N . CYS A 1 617 ? 11.117 -31.25 -31.625 1 26.8 617 CYS A N 1
ATOM 4838 C CA . CYS A 1 617 ? 12.336 -31.891 -31.156 1 26.8 617 CYS A CA 1
ATOM 4839 C C . CYS A 1 617 ? 13.445 -31.781 -32.188 1 26.8 617 CYS A C 1
ATOM 4841 O O . CYS A 1 617 ? 13.328 -32.344 -33.281 1 26.8 617 CYS A O 1
ATOM 4843 N N . SER A 1 618 ? 14.156 -30.719 -32.469 1 28.55 618 SER A N 1
ATOM 4844 C CA . SER A 1 618 ? 15.367 -30.703 -33.25 1 28.55 618 SER A CA 1
ATOM 4845 C C . SER A 1 618 ? 16.375 -31.734 -32.781 1 28.55 618 SER A C 1
ATOM 4847 O O . SER A 1 618 ? 16.922 -31.594 -31.672 1 28.55 618 SER A O 1
ATOM 4849 N N . THR A 1 619 ? 16.219 -33 -33.031 1 27.31 619 THR A N 1
ATOM 4850 C CA . THR A 1 619 ? 17.344 -33.938 -33.031 1 27.31 619 THR A CA 1
ATOM 4851 C C . THR A 1 619 ? 18.391 -33.531 -34.094 1 27.31 619 THR A C 1
ATOM 4853 O O . THR A 1 619 ? 18.906 -34.375 -34.812 1 27.31 619 THR A O 1
ATOM 4856 N N . THR A 1 620 ? 18.766 -32.344 -34.438 1 27.98 620 THR A N 1
ATOM 4857 C CA . THR A 1 620 ? 19.984 -32.344 -35.25 1 27.98 620 THR A CA 1
ATOM 4858 C C . THR A 1 620 ? 21.125 -33.031 -34.469 1 27.98 620 THR A C 1
ATOM 4860 O O . THR A 1 620 ? 21.469 -32.625 -33.375 1 27.98 620 THR A O 1
ATOM 4863 N N . PRO A 1 621 ? 21.453 -34.344 -34.906 1 25.55 621 PRO A N 1
ATOM 4864 C CA . PRO A 1 621 ? 22.75 -34.938 -34.562 1 25.55 621 PRO A CA 1
ATOM 4865 C C . PRO A 1 621 ? 23.922 -34.031 -34.906 1 25.55 621 PRO A C 1
ATOM 4867 O O . PRO A 1 621 ? 24 -33.531 -36.031 1 25.55 621 PRO A O 1
ATOM 4870 N N . THR A 1 622 ? 24.312 -33.156 -34.125 1 25.45 622 THR A N 1
ATOM 4871 C CA . THR A 1 622 ? 25.625 -32.656 -34.5 1 25.45 622 THR A CA 1
ATOM 4872 C C . THR A 1 622 ? 26.578 -33.812 -34.812 1 25.45 622 THR A C 1
ATOM 4874 O O . THR A 1 622 ? 26.75 -34.719 -33.969 1 25.45 622 THR A O 1
ATOM 4877 N N . GLN A 1 623 ? 26.766 -34.156 -36.094 1 22.11 623 GLN A N 1
ATOM 4878 C CA . GLN A 1 623 ? 28 -34.812 -36.531 1 22.11 623 GLN A CA 1
ATOM 4879 C C . GLN A 1 623 ? 29.234 -34.156 -35.906 1 22.11 623 GLN A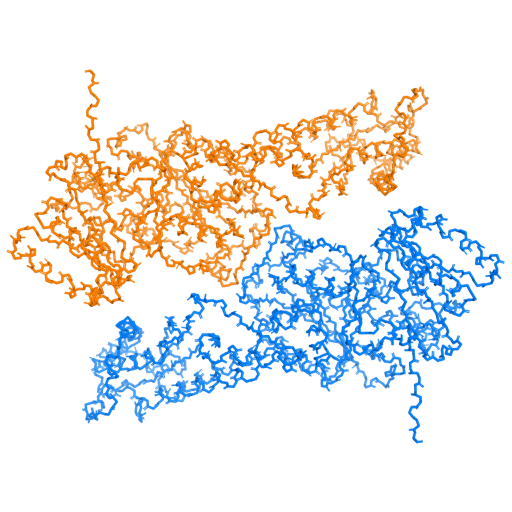 C 1
ATOM 4881 O O . GLN A 1 623 ? 29.391 -32.938 -35.969 1 22.11 623 GLN A O 1
ATOM 4886 N N . LYS A 1 624 ? 30.031 -35.062 -35.281 1 23.22 624 LYS A N 1
ATOM 4887 C CA . LYS A 1 624 ? 31.469 -34.938 -35.5 1 23.22 624 LYS A CA 1
ATOM 4888 C C . LYS A 1 624 ? 31.859 -35.281 -36.938 1 23.22 624 LYS A C 1
ATOM 4890 O O . LYS A 1 624 ? 31.391 -36.281 -37.5 1 23.22 624 LYS A O 1
ATOM 4895 N N . MET B 1 1 ? -7.207 7.402 24.047 1 41.38 1 MET B N 1
ATOM 4896 C CA . MET B 1 1 ? -7.523 7.074 22.672 1 41.38 1 MET B CA 1
ATOM 4897 C C . MET B 1 1 ? -8.445 5.859 22.594 1 41.38 1 MET B C 1
ATOM 4899 O O . MET B 1 1 ? -8.195 4.848 23.25 1 41.38 1 MET B O 1
ATOM 4903 N N . GLU B 1 2 ? -9.703 6.031 22.359 1 45 2 GLU B N 1
ATOM 4904 C CA . GLU B 1 2 ? -10.695 4.961 22.375 1 45 2 GLU B CA 1
ATOM 4905 C C . GLU B 1 2 ? -10.477 3.986 21.219 1 45 2 GLU B C 1
ATOM 4907 O O . GLU B 1 2 ? -10.109 4.395 20.109 1 45 2 GLU B O 1
ATOM 4912 N N . ALA B 1 3 ? -10.258 2.846 21.453 1 48.53 3 ALA B N 1
ATOM 4913 C CA . ALA B 1 3 ? -9.984 1.737 20.547 1 48.53 3 ALA B CA 1
ATOM 4914 C C . ALA B 1 3 ? -11.039 1.658 19.438 1 48.53 3 ALA B C 1
ATOM 4916 O O . ALA B 1 3 ? -12.188 2.049 19.641 1 48.53 3 ALA B O 1
ATOM 4917 N N . ASN B 1 4 ? -10.555 1.337 18.141 1 50.38 4 ASN B N 1
ATOM 4918 C CA . ASN B 1 4 ? -11.344 1.104 16.938 1 50.38 4 ASN B CA 1
ATOM 4919 C C . ASN B 1 4 ? -12.359 -0.019 17.141 1 50.38 4 ASN B C 1
ATOM 4921 O O . ASN B 1 4 ? -11.984 -1.189 17.234 1 50.38 4 ASN B O 1
ATOM 4925 N N . ASP B 1 5 ? -13.453 0.245 17.844 1 56.72 5 ASP B N 1
ATOM 4926 C CA . ASP B 1 5 ? -14.508 -0.768 17.859 1 56.72 5 ASP B CA 1
ATOM 4927 C C . ASP B 1 5 ? -15.625 -0.409 16.875 1 56.72 5 ASP B C 1
ATOM 4929 O O . ASP B 1 5 ? -15.633 0.686 16.312 1 56.72 5 ASP B O 1
ATOM 4933 N N . SER B 1 6 ? -16.344 -1.366 16.469 1 56.88 6 SER B N 1
ATOM 4934 C CA . SER B 1 6 ? -17.469 -1.263 15.555 1 56.88 6 SER B CA 1
ATOM 4935 C C . SER B 1 6 ? -18.422 -0.154 15.977 1 56.88 6 SER B C 1
ATOM 4937 O O . SER B 1 6 ? -19.172 0.379 15.148 1 56.88 6 SER B O 1
ATOM 4939 N N . ASN B 1 7 ? -18.156 0.406 17.125 1 69.31 7 ASN B N 1
ATOM 4940 C CA . ASN B 1 7 ? -19.125 1.381 17.609 1 69.31 7 ASN B CA 1
ATOM 4941 C C . ASN B 1 7 ? -18.531 2.781 17.688 1 69.31 7 ASN B C 1
ATOM 4943 O O . ASN B 1 7 ? -19.172 3.715 18.156 1 69.31 7 ASN B O 1
ATOM 4947 N N . THR B 1 8 ? -17.375 2.932 17.234 1 79.19 8 THR B N 1
ATOM 4948 C CA . THR B 1 8 ? -16.656 4.199 17.359 1 79.19 8 THR B CA 1
ATOM 4949 C C . THR B 1 8 ? -17.375 5.297 16.562 1 79.19 8 THR B C 1
ATOM 4951 O O . THR B 1 8 ? -17.578 6.402 17.062 1 79.19 8 THR B O 1
ATOM 4954 N N . VAL B 1 9 ? -17.875 5 15.43 1 80.94 9 VAL B N 1
ATOM 4955 C CA . VAL B 1 9 ? -18.547 5.984 14.586 1 80.94 9 VAL B CA 1
ATOM 4956 C C . VAL B 1 9 ? -19.844 6.434 15.242 1 80.94 9 VAL B C 1
ATOM 4958 O O . VAL B 1 9 ? -20.156 7.625 15.281 1 80.94 9 VAL B O 1
ATOM 4961 N N . SER B 1 10 ? -20.531 5.469 15.789 1 83.19 10 SER B N 1
ATOM 4962 C CA . SER B 1 10 ? -21.797 5.793 16.453 1 83.19 10 SER B CA 1
ATOM 4963 C C . SER B 1 10 ? -21.562 6.703 17.656 1 83.19 10 SER B C 1
ATOM 4965 O O . SER B 1 10 ? -22.375 7.59 17.922 1 83.19 10 SER B O 1
ATOM 4967 N N . ARG B 1 11 ? -20.562 6.504 18.344 1 88.06 11 ARG B N 1
ATOM 4968 C CA . ARG B 1 11 ? -20.25 7.34 19.5 1 88.06 11 ARG B CA 1
ATOM 4969 C C . ARG B 1 11 ? -19.891 8.758 19.062 1 88.06 11 ARG B C 1
ATOM 4971 O O . ARG B 1 11 ? -20.312 9.727 19.703 1 88.06 11 ARG B O 1
ATOM 4978 N N . ILE B 1 12 ? -19.125 8.828 18.031 1 91.44 12 ILE B N 1
ATOM 4979 C CA . ILE B 1 12 ? -18.75 10.141 17.516 1 91.44 12 ILE B CA 1
ATOM 4980 C C . ILE B 1 12 ? -20 10.914 17.109 1 91.44 12 ILE B C 1
ATOM 4982 O O . ILE B 1 12 ? -20.172 12.07 17.484 1 91.44 12 ILE B O 1
ATOM 4986 N N . LEU B 1 13 ? -20.875 10.227 16.469 1 90.56 13 LEU B N 1
ATOM 4987 C CA . LEU B 1 13 ? -22.094 10.852 15.953 1 90.56 13 LEU B CA 1
ATOM 4988 C C . LEU B 1 13 ? -22.969 11.336 17.109 1 90.56 13 LEU B C 1
ATOM 4990 O O . LEU B 1 13 ? -23.594 12.391 17.016 1 90.56 13 LEU B O 1
ATOM 4994 N N . SER B 1 14 ? -22.953 10.648 18.156 1 92.44 14 SER B N 1
ATOM 4995 C CA . SER B 1 14 ? -23.812 10.992 19.281 1 92.44 14 SER B CA 1
ATOM 4996 C C . SER B 1 14 ? -23.297 12.242 20 1 92.44 14 SER B C 1
ATOM 4998 O O . SER B 1 14 ? -24.062 12.914 20.688 1 92.44 14 SER B O 1
ATOM 5000 N N . LEU B 1 15 ? -22.125 12.617 19.797 1 94.88 15 LEU B N 1
ATOM 5001 C CA . LEU B 1 15 ? -21.516 13.742 20.5 1 94.88 15 LEU B CA 1
ATOM 5002 C C . LEU B 1 15 ? -21.672 15.031 19.688 1 94.88 15 LEU B C 1
ATOM 5004 O O . LEU B 1 15 ? -21.531 16.125 20.219 1 94.88 15 LEU B O 1
ATOM 5008 N N . ILE B 1 16 ? -21.938 14.953 18.438 1 95.12 16 ILE B N 1
ATOM 5009 C CA . ILE B 1 16 ? -21.875 16.078 17.5 1 95.12 16 ILE B CA 1
ATOM 5010 C C . ILE B 1 16 ? -22.922 17.125 17.906 1 95.12 16 ILE B C 1
ATOM 5012 O O . ILE B 1 16 ? -22.625 18.328 17.938 1 95.12 16 ILE B O 1
ATOM 5016 N N . PRO B 1 17 ? -24.125 16.781 18.312 1 94.44 17 PRO B N 1
ATOM 5017 C CA . PRO B 1 17 ? -25.125 17.781 18.656 1 94.44 17 PRO B CA 1
ATOM 5018 C C . PRO B 1 17 ? -24.688 18.672 19.828 1 94.44 17 PRO B C 1
ATOM 5020 O O . PRO B 1 17 ? -25.125 19.812 19.922 1 94.44 17 PRO B O 1
ATOM 5023 N N . SER B 1 18 ? -23.828 18.188 20.641 1 93.31 18 SER B N 1
ATOM 5024 C CA . SER B 1 18 ? -23.391 18.938 21.797 1 93.31 18 SER B CA 1
ATOM 5025 C C . SER B 1 18 ? -22 19.531 21.594 1 93.31 18 SER B C 1
ATOM 5027 O O . SER B 1 18 ? -21.438 20.156 22.5 1 93.31 18 SER B O 1
ATOM 5029 N N . ALA B 1 19 ? -21.469 19.344 20.453 1 95.69 19 ALA B N 1
ATOM 5030 C CA . ALA B 1 19 ? -20.062 19.703 20.219 1 95.69 19 ALA B CA 1
ATOM 5031 C C . ALA B 1 19 ? -19.922 21.203 19.953 1 95.69 19 ALA B C 1
ATOM 5033 O O . ALA B 1 19 ? -20.781 21.812 19.312 1 95.69 19 ALA B O 1
ATOM 5034 N N . SER B 1 20 ? -18.859 21.828 20.516 1 94.81 20 SER B N 1
ATOM 5035 C CA . SER B 1 20 ? -18.469 23.172 20.141 1 94.81 20 SER B CA 1
ATOM 5036 C C . SER B 1 20 ? -17.75 23.188 18.781 1 94.81 20 SER B C 1
ATOM 5038 O O . SER B 1 20 ? -18.031 24.047 17.938 1 94.81 20 SER B O 1
ATOM 5040 N N . PHE B 1 21 ? -16.891 22.328 18.625 1 96.12 21 PHE B N 1
ATOM 5041 C CA . PHE B 1 21 ? -16.203 22.109 17.375 1 96.12 21 PHE B CA 1
ATOM 5042 C C . PHE B 1 21 ? -15.625 20.703 17.312 1 96.12 21 PHE B C 1
ATOM 5044 O O . PHE B 1 21 ? -15.625 19.984 18.328 1 96.12 21 PHE B O 1
ATOM 5051 N N . VAL B 1 22 ? -15.172 20.25 16.141 1 97.88 22 VAL B N 1
ATOM 5052 C CA . VAL B 1 22 ? -14.547 18.938 15.93 1 97.88 22 VAL B CA 1
ATOM 5053 C C . VAL B 1 22 ? -13.203 19.125 15.234 1 97.88 22 VAL B C 1
ATOM 5055 O O . VAL B 1 22 ? -13.078 19.938 14.312 1 97.88 22 VAL B O 1
ATOM 5058 N N . ALA B 1 23 ? -12.188 18.484 15.781 1 98.19 23 ALA B N 1
ATOM 5059 C CA . ALA B 1 23 ? -10.875 18.5 15.141 1 98.19 23 ALA B CA 1
ATOM 5060 C C . ALA B 1 23 ? -10.625 17.188 14.406 1 98.19 23 ALA B C 1
ATOM 5062 O O . ALA B 1 23 ? -11.023 16.109 14.875 1 98.19 23 ALA B O 1
ATOM 5063 N N . LEU B 1 24 ? -9.945 17.297 13.305 1 97 24 LEU B N 1
ATOM 5064 C CA . LEU B 1 24 ? -9.695 16.141 12.445 1 97 24 LEU B CA 1
ATOM 5065 C C . LEU B 1 24 ? -8.219 16.047 12.07 1 97 24 LEU B C 1
ATOM 5067 O O . LEU B 1 24 ? -7.555 17.062 11.898 1 97 24 LEU B O 1
ATOM 5071 N N . ASP B 1 25 ? -7.66 14.867 11.969 1 96.56 25 ASP B N 1
ATOM 5072 C CA . ASP B 1 25 ? -6.324 14.57 11.461 1 96.56 25 ASP B CA 1
ATOM 5073 C C . ASP B 1 25 ? -6.273 13.188 10.812 1 96.56 25 ASP B C 1
ATOM 5075 O O . ASP B 1 25 ? -7.102 12.328 11.117 1 96.56 25 ASP B O 1
ATOM 5079 N N . THR B 1 26 ? -5.383 13.039 9.875 1 96.44 26 THR B N 1
ATOM 5080 C CA . THR B 1 26 ? -5.32 11.766 9.156 1 96.44 26 THR B CA 1
ATOM 5081 C C . THR B 1 26 ? -3.871 11.32 8.977 1 96.44 26 THR B C 1
ATOM 5083 O O . THR B 1 26 ? -2.949 12.133 9.047 1 96.44 26 THR B O 1
ATOM 5086 N N . GLU B 1 27 ? -3.646 10.039 8.891 1 94.94 27 GLU B N 1
ATOM 5087 C CA . GLU B 1 27 ? -2.43 9.414 8.375 1 94.94 27 GLU B CA 1
ATOM 5088 C C . GLU B 1 27 ? -2.688 8.711 7.047 1 94.94 27 GLU B C 1
ATOM 5090 O O . GLU B 1 27 ? -3.777 8.18 6.82 1 94.94 27 GLU B O 1
ATOM 5095 N N . PHE B 1 28 ? -1.791 8.773 6.156 1 93.62 28 PHE B N 1
ATOM 5096 C CA . PHE B 1 28 ? -1.904 8.117 4.859 1 93.62 28 PHE B CA 1
ATOM 5097 C C . PHE B 1 28 ? -0.575 7.492 4.449 1 93.62 28 PHE B C 1
ATOM 5099 O O . PHE B 1 28 ? 0.453 7.738 5.086 1 93.62 28 PHE B O 1
ATOM 5106 N N . PHE B 1 29 ? -0.511 6.645 3.408 1 91 29 PHE B N 1
ATOM 5107 C CA . PHE B 1 29 ? 0.614 5.742 3.182 1 91 29 PHE B CA 1
ATOM 5108 C C . PHE B 1 29 ? 1.546 6.301 2.111 1 91 29 PHE B C 1
ATOM 5110 O O . PHE B 1 29 ? 2.559 5.68 1.779 1 91 29 PHE B O 1
ATOM 5117 N N . CYS B 1 30 ? 1.266 7.332 1.542 1 85.94 30 CYS B N 1
ATOM 5118 C CA . CYS B 1 30 ? 2.143 7.941 0.547 1 85.94 30 CYS B CA 1
ATOM 5119 C C . CYS B 1 30 ? 2.4 9.406 0.873 1 85.94 30 CYS B C 1
ATOM 5121 O O . CYS B 1 30 ? 1.462 10.203 0.969 1 85.94 30 CYS B O 1
ATOM 5123 N N . GLY B 1 31 ? 3.629 9.531 1.248 1 68.5 31 GLY B N 1
ATOM 5124 C CA . GLY B 1 31 ? 3.98 10.906 1.57 1 68.5 31 GLY B CA 1
ATOM 5125 C C . GLY B 1 31 ? 3.875 11.844 0.382 1 68.5 31 GLY B C 1
ATOM 5126 O O . GLY B 1 31 ? 3.703 11.398 -0.754 1 68.5 31 GLY B O 1
ATOM 5127 N N . ARG B 1 32 ? 3.758 13.07 0.638 1 55.31 32 ARG B N 1
ATOM 5128 C CA . ARG B 1 32 ? 3.516 14.156 -0.306 1 55.31 32 ARG B CA 1
ATOM 5129 C C . ARG B 1 32 ? 4.535 14.133 -1.44 1 55.31 32 ARG B C 1
ATOM 5131 O O . ARG B 1 32 ? 5.727 14.344 -1.214 1 55.31 32 ARG B O 1
ATOM 5138 N N . GLN B 1 33 ? 4.383 13.062 -2.395 1 49.66 33 GLN B N 1
ATOM 5139 C CA . GLN B 1 33 ? 5.23 13.133 -3.58 1 49.66 33 GLN B CA 1
ATOM 5140 C C . GLN B 1 33 ? 5.18 14.523 -4.207 1 49.66 33 GLN B C 1
ATOM 5142 O O . GLN B 1 33 ? 5.801 14.766 -5.242 1 49.66 33 GLN B O 1
ATOM 5147 N N . THR B 1 34 ? 4.125 15.328 -3.92 1 41.84 34 THR B N 1
ATOM 5148 C CA . THR B 1 34 ? 3.73 16.234 -4.992 1 41.84 34 THR B CA 1
ATOM 5149 C C . THR B 1 34 ? 4.621 17.484 -5.008 1 41.84 34 THR B C 1
ATOM 5151 O O . THR B 1 34 ? 4.754 18.172 -3.994 1 41.84 34 THR B O 1
ATOM 5154 N N . ILE B 1 35 ? 5.594 17.344 -5.871 1 42.44 35 ILE B N 1
ATOM 5155 C CA . ILE B 1 35 ? 6.129 18.609 -6.359 1 42.44 35 ILE B CA 1
ATOM 5156 C C . ILE B 1 35 ? 5.004 19.625 -6.48 1 42.44 35 ILE B C 1
ATOM 5158 O O . ILE B 1 35 ? 4.035 19.422 -7.211 1 42.44 35 ILE B O 1
ATOM 5162 N N . LEU B 1 36 ? 4.938 20.359 -5.461 1 46.97 36 LEU B N 1
ATOM 5163 C CA . LEU B 1 36 ? 3.928 21.391 -5.641 1 46.97 36 LEU B CA 1
ATOM 5164 C C . LEU B 1 36 ? 4.098 22.078 -6.992 1 46.97 36 LEU B C 1
ATOM 5166 O O . LEU B 1 36 ? 5.195 22.531 -7.336 1 46.97 36 LEU B O 1
ATOM 5170 N N . PRO B 1 37 ? 3.232 21.719 -7.922 1 47.56 37 PRO B N 1
ATOM 5171 C CA . PRO B 1 37 ? 3.328 22.453 -9.18 1 47.56 37 PRO B CA 1
ATOM 5172 C C . PRO B 1 37 ? 3.568 23.953 -8.969 1 47.56 37 PRO B C 1
ATOM 5174 O O . PRO B 1 37 ? 3.264 24.484 -7.898 1 47.56 37 PRO B O 1
ATOM 5177 N N . PRO B 1 38 ? 4.332 24.438 -9.867 1 45.69 38 PRO B N 1
ATOM 5178 C CA . PRO B 1 38 ? 4.387 25.891 -9.773 1 45.69 38 PRO B CA 1
ATOM 5179 C C . PRO B 1 38 ? 3.012 26.531 -9.578 1 45.69 38 PRO B C 1
ATOM 5181 O O . PRO B 1 38 ? 2.027 26.062 -10.156 1 45.69 38 PRO B O 1
ATOM 5184 N N . PHE B 1 39 ? 2.779 27.234 -8.516 1 45.75 39 PHE B N 1
ATOM 5185 C CA . PHE B 1 39 ? 1.498 27.859 -8.211 1 45.75 39 PHE B CA 1
ATOM 5186 C C . PHE B 1 39 ? 1.118 28.859 -9.297 1 45.75 39 PHE B C 1
ATOM 5188 O O . PHE B 1 39 ? 1.744 29.922 -9.414 1 45.75 39 PHE B O 1
ATOM 5195 N N . THR B 1 40 ? 0.415 28.484 -10.297 1 51.56 40 THR B N 1
ATOM 5196 C CA . THR B 1 40 ? -0.143 29.375 -11.305 1 51.56 40 THR B CA 1
ATOM 5197 C C . THR B 1 40 ? -1.477 29.953 -10.836 1 51.56 40 THR B C 1
ATOM 5199 O O . THR B 1 40 ? -1.683 31.172 -10.875 1 51.56 40 THR B O 1
ATOM 5202 N N . SER B 1 41 ? -2.406 29.188 -10.398 1 60.28 41 SER B N 1
ATOM 5203 C CA . SER B 1 41 ? -3.693 29.547 -9.82 1 60.28 41 SER B CA 1
ATOM 5204 C C . SER B 1 41 ? -4.125 28.547 -8.758 1 60.28 41 SER B C 1
ATOM 5206 O O . SER B 1 41 ? -3.605 27.422 -8.703 1 60.28 41 SER B O 1
ATOM 5208 N N . ILE B 1 42 ? -4.949 29.078 -7.949 1 71.75 42 ILE B N 1
ATOM 5209 C CA . ILE B 1 42 ? -5.445 28.203 -6.887 1 71.75 42 ILE B CA 1
ATOM 5210 C C . ILE B 1 42 ? -6.141 27 -7.496 1 71.75 42 ILE B C 1
ATOM 5212 O O . ILE B 1 42 ? -6.012 25.875 -6.984 1 71.75 42 ILE B O 1
ATOM 5216 N N . GLU B 1 43 ? -6.812 27.281 -8.586 1 77 43 GLU B N 1
ATOM 5217 C CA . GLU B 1 43 ? -7.527 26.203 -9.258 1 77 43 GLU B CA 1
ATOM 5218 C C . GLU B 1 43 ? -6.559 25.172 -9.82 1 77 43 GLU B C 1
ATOM 5220 O O . GLU B 1 43 ? -6.75 23.969 -9.633 1 77 43 GLU B O 1
ATOM 5225 N N . THR B 1 44 ? -5.586 25.672 -10.414 1 73.19 44 THR B N 1
ATOM 5226 C CA . THR B 1 44 ? -4.605 24.781 -11.016 1 73.19 44 THR B CA 1
ATOM 5227 C C . THR B 1 44 ? -3.832 24.016 -9.938 1 73.19 44 THR B C 1
ATOM 5229 O O . THR B 1 44 ? -3.514 22.844 -10.102 1 73.19 44 THR B O 1
ATOM 5232 N N . PHE B 1 45 ? -3.621 24.766 -8.898 1 75.31 45 PHE B N 1
ATOM 5233 C CA . PHE B 1 45 ? -2.93 24.141 -7.781 1 75.31 45 PHE B CA 1
ATOM 5234 C C . PHE B 1 45 ? -3.756 22.984 -7.211 1 75.31 45 PHE B C 1
ATOM 5236 O O . PHE B 1 45 ? -3.246 21.875 -7.027 1 75.31 45 PHE B O 1
ATOM 5243 N N . TYR B 1 46 ? -4.961 23.328 -7 1 84.25 46 TYR B N 1
ATOM 5244 C CA . TYR B 1 46 ? -5.836 22.312 -6.426 1 84.25 46 TYR B CA 1
ATOM 5245 C C . TYR B 1 46 ? -5.957 21.109 -7.355 1 84.25 46 TYR B C 1
ATOM 5247 O O . TYR B 1 46 ? -5.816 19.953 -6.918 1 84.25 46 TYR B O 1
ATOM 5255 N N . ASP B 1 47 ? -6.207 21.406 -8.586 1 86.69 47 ASP B N 1
ATOM 5256 C CA . ASP B 1 47 ? -6.469 20.328 -9.539 1 86.69 47 ASP B CA 1
ATOM 5257 C C . ASP B 1 47 ? -5.25 19.422 -9.688 1 86.69 47 ASP B C 1
ATOM 5259 O O . ASP B 1 47 ? -5.387 18.188 -9.766 1 86.69 47 ASP B O 1
ATOM 5263 N N . THR B 1 48 ? -4.133 20.031 -9.664 1 81.31 48 THR B N 1
ATOM 5264 C CA . THR B 1 48 ? -2.9 19.25 -9.773 1 81.31 48 THR B CA 1
ATOM 5265 C C . THR B 1 48 ? -2.668 18.438 -8.508 1 81.31 48 THR B C 1
ATOM 5267 O O . THR B 1 48 ? -2.266 17.266 -8.586 1 81.31 48 THR B O 1
ATOM 5270 N N . SER B 1 49 ? -2.916 19.047 -7.414 1 82.81 49 SER B N 1
ATOM 5271 C CA . SER B 1 49 ? -2.76 18.359 -6.141 1 82.81 49 SER B CA 1
ATOM 5272 C C . SER B 1 49 ? -3.752 17.203 -6.016 1 82.81 49 SER B C 1
ATOM 5274 O O . SER B 1 49 ? -3.402 16.125 -5.527 1 82.81 49 SER B O 1
ATOM 5276 N N . ALA B 1 50 ? -4.949 17.5 -6.426 1 89.94 50 ALA B N 1
ATOM 5277 C CA . ALA B 1 50 ? -5.992 16.484 -6.379 1 89.94 50 ALA B CA 1
ATOM 5278 C C . ALA B 1 50 ? -5.637 15.297 -7.266 1 89.94 50 ALA B C 1
ATOM 5280 O O . ALA B 1 50 ? -5.824 14.141 -6.871 1 89.94 50 ALA B O 1
ATOM 5281 N N . GLN B 1 51 ? -5.148 15.586 -8.391 1 87.81 51 GLN B N 1
ATOM 5282 C CA . GLN B 1 51 ? -4.758 14.523 -9.312 1 87.81 51 GLN B CA 1
ATOM 5283 C C . GLN B 1 51 ? -3.607 13.695 -8.75 1 87.81 51 GLN B C 1
ATOM 5285 O O . GLN B 1 51 ? -3.59 12.477 -8.883 1 87.81 51 GLN B O 1
ATOM 5290 N N . ALA B 1 52 ? -2.709 14.336 -8.164 1 82.69 52 ALA B N 1
ATOM 5291 C CA . ALA B 1 52 ? -1.549 13.672 -7.582 1 82.69 52 ALA B CA 1
ATOM 5292 C C . ALA B 1 52 ? -1.965 12.742 -6.445 1 82.69 52 ALA B C 1
ATOM 5294 O O . ALA B 1 52 ? -1.315 11.719 -6.199 1 82.69 52 ALA B O 1
ATOM 5295 N N . GLN B 1 53 ? -3.059 13.078 -5.824 1 88.88 53 GLN B N 1
ATOM 5296 C CA . GLN B 1 53 ? -3.504 12.32 -4.664 1 88.88 53 GLN B CA 1
ATOM 5297 C C . GLN B 1 53 ? -4.703 11.445 -5.008 1 88.88 53 GLN B C 1
ATOM 5299 O O . GLN B 1 53 ? -5.355 10.891 -4.117 1 88.88 53 GLN B O 1
ATOM 5304 N N . ALA B 1 54 ? -4.934 11.297 -6.27 1 89.06 54 ALA B N 1
ATOM 5305 C CA . ALA B 1 54 ? -6.152 10.641 -6.738 1 89.06 54 ALA B CA 1
ATOM 5306 C C . ALA B 1 54 ? -6.188 9.18 -6.297 1 89.06 54 ALA B C 1
ATOM 5308 O O . ALA B 1 54 ? -7.266 8.602 -6.133 1 89.06 54 ALA B O 1
ATOM 5309 N N . THR B 1 55 ? -5.035 8.578 -6.051 1 89.38 55 THR B N 1
ATOM 5310 C CA . THR B 1 55 ? -4.98 7.16 -5.707 1 89.38 55 THR B CA 1
ATOM 5311 C C . THR B 1 55 ? -4.57 6.973 -4.25 1 89.38 55 THR B C 1
ATOM 5313 O O . THR B 1 55 ? -4.148 5.883 -3.855 1 89.38 55 THR B O 1
ATOM 5316 N N . GLN B 1 56 ? -4.668 7.953 -3.5 1 92 56 GLN B N 1
ATOM 5317 C CA . GLN B 1 56 ? -4.375 7.867 -2.074 1 92 56 GLN B CA 1
ATOM 5318 C C . GLN B 1 56 ? -5.656 7.785 -1.252 1 92 56 GLN B C 1
ATOM 5320 O O . GLN B 1 56 ? -6.742 8.086 -1.754 1 92 56 GLN B O 1
ATOM 5325 N N . ALA B 1 57 ? -5.52 7.297 -0.041 1 93.06 57 ALA B N 1
ATOM 5326 C CA . ALA B 1 57 ? -6.648 7.207 0.882 1 93.06 57 ALA B CA 1
ATOM 5327 C C . ALA B 1 57 ? -6.184 7.352 2.328 1 93.06 57 ALA B C 1
ATOM 5329 O O . ALA B 1 57 ? -4.988 7.27 2.617 1 93.06 57 ALA B O 1
ATOM 5330 N N . VAL B 1 58 ? -7.184 7.586 3.15 1 95.88 58 VAL B N 1
ATOM 5331 C CA . VAL B 1 58 ? -6.902 7.719 4.578 1 95.88 58 VAL B CA 1
ATOM 5332 C C . VAL B 1 58 ? -6.645 6.34 5.18 1 95.88 58 VAL B C 1
ATOM 5334 O O . VAL B 1 58 ? -7.43 5.41 4.984 1 95.88 58 VAL B O 1
ATOM 5337 N N . ALA B 1 59 ? -5.527 6.227 5.855 1 95 59 ALA B N 1
ATOM 5338 C CA . ALA B 1 59 ? -5.188 4.98 6.531 1 95 59 ALA B CA 1
ATOM 5339 C C . ALA B 1 59 ? -5.684 4.988 7.977 1 95 59 ALA B C 1
ATOM 5341 O O . ALA B 1 59 ? -6.07 3.947 8.516 1 95 59 ALA B O 1
ATOM 5342 N N . GLN B 1 60 ? -5.547 6.094 8.578 1 94.75 60 GLN B N 1
ATOM 5343 C CA . GLN B 1 60 ? -5.992 6.305 9.953 1 94.75 60 GLN B CA 1
ATOM 5344 C C . GLN B 1 60 ? -6.637 7.676 10.117 1 94.75 60 GLN B C 1
ATOM 5346 O O . GLN B 1 60 ? -6.152 8.664 9.57 1 94.75 60 GLN B O 1
ATOM 5351 N N . LEU B 1 61 ? -7.789 7.684 10.773 1 95.31 61 LEU B N 1
ATOM 5352 C CA . LEU B 1 61 ? -8.547 8.914 10.977 1 95.31 61 LEU B CA 1
ATOM 5353 C C . LEU B 1 61 ? -8.68 9.234 12.461 1 95.31 61 LEU B C 1
ATOM 5355 O O . LEU B 1 61 ? -9.086 8.383 13.25 1 95.31 61 LEU B O 1
ATOM 5359 N N . GLY B 1 62 ? -8.188 10.398 12.828 1 95.44 62 GLY B N 1
ATOM 5360 C CA . GLY B 1 62 ? -8.375 10.906 14.18 1 95.44 62 GLY B CA 1
ATOM 5361 C C . GLY B 1 62 ? -9.422 12 14.258 1 95.44 62 GLY B C 1
ATOM 5362 O O . GLY B 1 62 ? -9.422 12.93 13.445 1 95.44 62 GLY B O 1
ATOM 5363 N N . ILE B 1 63 ? -10.398 11.836 15.195 1 96.31 63 ILE B N 1
ATOM 5364 C CA . ILE B 1 63 ? -11.445 12.828 15.43 1 96.31 63 ILE B CA 1
ATOM 5365 C C . ILE B 1 63 ? -11.508 13.164 16.922 1 96.31 63 ILE B C 1
ATOM 5367 O O . ILE B 1 63 ? -11.594 12.273 17.766 1 96.31 63 ILE B O 1
ATOM 5371 N N . THR B 1 64 ? -11.375 14.375 17.219 1 97.06 64 THR B N 1
ATOM 5372 C CA . THR B 1 64 ? -11.578 14.852 18.578 1 97.06 64 THR B CA 1
ATOM 5373 C C . THR B 1 64 ? -12.789 15.781 18.656 1 97.06 64 THR B C 1
ATOM 5375 O O . THR B 1 64 ? -12.836 16.797 17.953 1 97.06 64 THR B O 1
ATOM 5378 N N . VAL B 1 65 ? -13.758 15.406 19.453 1 97.31 65 VAL B N 1
ATOM 5379 C CA . VAL B 1 65 ? -14.953 16.203 19.672 1 97.31 65 VAL B CA 1
ATOM 5380 C C . VAL B 1 65 ? -14.812 17.016 20.953 1 97.31 65 VAL B C 1
ATOM 5382 O O . VAL B 1 65 ? -14.656 16.453 22.031 1 97.31 65 VAL B O 1
ATOM 5385 N N . ALA B 1 66 ? -14.781 18.359 20.797 1 96.88 66 ALA B N 1
ATOM 5386 C CA . ALA B 1 66 ? -14.734 19.25 21.953 1 96.88 66 ALA B CA 1
ATOM 5387 C C . ALA B 1 66 ? -16.141 19.609 22.438 1 96.88 66 ALA B C 1
ATOM 5389 O O . ALA B 1 66 ? -16.922 20.203 21.703 1 96.88 66 ALA B O 1
ATOM 5390 N N . VAL B 1 67 ? -16.406 19.219 23.656 1 95.38 67 VAL B N 1
ATOM 5391 C CA . VAL B 1 67 ? -17.734 19.422 24.219 1 95.38 67 VAL B CA 1
ATOM 5392 C C . VAL B 1 67 ? -17.656 20.359 25.422 1 95.38 67 VAL B C 1
ATOM 5394 O O . VAL B 1 67 ? -16.906 20.109 26.359 1 95.38 67 VAL B O 1
ATOM 5397 N N . PRO B 1 68 ? -18.406 21.469 25.375 1 93.19 68 PRO B N 1
ATOM 5398 C CA . PRO B 1 68 ? -18.438 22.344 26.547 1 93.19 68 PRO B CA 1
ATOM 5399 C C . PRO B 1 68 ? -19 21.672 27.781 1 93.19 68 PRO B C 1
ATOM 5401 O O . PRO B 1 68 ? -19.969 20.906 27.688 1 93.19 68 PRO B O 1
ATOM 5404 N N . LYS B 1 69 ? -18.344 21.703 28.984 1 85.38 69 LYS B N 1
ATOM 5405 C CA . LYS B 1 69 ? -18.812 21.141 30.25 1 85.38 69 LYS B CA 1
ATOM 5406 C C . LYS B 1 69 ? -20.125 21.766 30.688 1 85.38 69 LYS B C 1
ATOM 5408 O O . LYS B 1 69 ? -20.984 21.078 31.266 1 85.38 69 LYS B O 1
ATOM 5413 N N . SER B 1 70 ? -20.25 22.953 30.906 1 71.81 70 SER B N 1
ATOM 5414 C CA . SER B 1 70 ? -21.469 23.641 31.312 1 71.81 70 SER B CA 1
ATOM 5415 C C . SER B 1 70 ? -22.094 24.375 30.125 1 71.81 70 SER B C 1
ATOM 5417 O O . SER B 1 70 ? -21.438 24.609 29.109 1 71.81 70 SER B O 1
ATOM 5419 N N . ALA B 1 71 ? -23.5 24.266 30.203 1 58.5 71 ALA B N 1
ATOM 5420 C CA . ALA B 1 71 ? -24.203 25.047 29.188 1 58.5 71 ALA B CA 1
ATOM 5421 C C . ALA B 1 71 ? -23.422 26.328 28.844 1 58.5 71 ALA B C 1
ATOM 5423 O O . ALA B 1 71 ? -23.234 27.188 29.703 1 58.5 71 ALA B O 1
ATOM 5424 N N . ALA B 1 72 ? -22.469 26.109 28.297 1 55.94 72 ALA B N 1
ATOM 5425 C CA . ALA B 1 72 ? -21.422 27.047 27.891 1 55.94 72 ALA B CA 1
ATOM 5426 C C . ALA B 1 72 ? -22.031 28.391 27.5 1 55.94 72 ALA B C 1
ATOM 5428 O O . ALA B 1 72 ? -23.031 28.438 26.766 1 55.94 72 ALA B O 1
ATOM 5429 N N . LYS B 1 73 ? -21.688 29.312 28.375 1 55.69 73 LYS B N 1
ATOM 5430 C CA . LYS B 1 73 ? -22.078 30.719 28.188 1 55.69 73 LYS B CA 1
ATOM 5431 C C . LYS B 1 73 ? -21.844 31.172 26.766 1 55.69 73 LYS B C 1
ATOM 5433 O O . LYS B 1 73 ? -22.703 30.984 25.891 1 55.69 73 LYS B O 1
ATOM 5438 N N . ASP B 1 74 ? -20.812 32.125 26.578 1 53.47 74 ASP B N 1
ATOM 5439 C CA . ASP B 1 74 ? -20.609 33.156 25.594 1 53.47 74 ASP B CA 1
ATOM 5440 C C . ASP B 1 74 ? -19.812 32.656 24.391 1 53.47 74 ASP B C 1
ATOM 5442 O O . ASP B 1 74 ? -18.594 32.5 24.469 1 53.47 74 ASP B O 1
ATOM 5446 N N . PRO B 1 75 ? -20.578 31.812 23.359 1 61.09 75 PRO B N 1
ATOM 5447 C CA . PRO B 1 75 ? -19.828 31.812 22.094 1 61.09 75 PRO B CA 1
ATOM 5448 C C . PRO B 1 75 ? -19.328 33.219 21.719 1 61.09 75 PRO B C 1
ATOM 5450 O O . PRO B 1 75 ? -19.766 34.219 22.281 1 61.09 75 PRO B O 1
ATOM 5453 N N . PHE B 1 76 ? -18.141 33.25 21.203 1 64.81 76 PHE B N 1
ATOM 5454 C CA . PHE B 1 76 ? -17.703 34.531 20.672 1 64.81 76 PHE B CA 1
ATOM 5455 C C . PHE B 1 76 ? -18.281 34.781 19.297 1 64.81 76 PHE B C 1
ATOM 5457 O O . PHE B 1 76 ? -17.547 34.938 18.312 1 64.81 76 PHE B O 1
ATOM 5464 N N . PRO B 1 77 ? -19.672 34.75 19.312 1 57.59 77 PRO B N 1
ATOM 5465 C CA . PRO B 1 77 ? -20.391 34.75 18.031 1 57.59 77 PRO B CA 1
ATOM 5466 C C . PRO B 1 77 ? -19.984 35.906 17.125 1 57.59 77 PRO B C 1
ATOM 5468 O O . PRO B 1 77 ? -19.922 35.75 15.906 1 57.59 77 PRO B O 1
ATOM 5471 N N . ASN B 1 78 ? -19.688 36.969 17.828 1 56.88 78 ASN B N 1
ATOM 5472 C CA . ASN B 1 78 ? -19.328 38.125 17.047 1 56.88 78 ASN B CA 1
ATOM 5473 C C . ASN B 1 78 ? -18.031 37.906 16.266 1 56.88 78 ASN B C 1
ATOM 5475 O O . ASN B 1 78 ? -17.781 38.594 15.266 1 56.88 78 ASN B O 1
ATOM 5479 N N . LEU B 1 79 ? -17.438 36.844 16.797 1 62.91 79 LEU B N 1
ATOM 5480 C CA . LEU B 1 79 ? -16.156 36.594 16.156 1 62.91 79 LEU B CA 1
ATOM 5481 C C . LEU B 1 79 ? -16.219 35.344 15.289 1 62.91 79 LEU B C 1
ATOM 5483 O O . LEU B 1 79 ? -15.242 35 14.617 1 62.91 79 LEU B O 1
ATOM 5487 N N . GLY B 1 80 ? -17.453 34.75 15.281 1 69.88 80 GLY B N 1
ATOM 5488 C CA . GLY B 1 80 ? -17.625 33.562 14.492 1 69.88 80 GLY B CA 1
ATOM 5489 C C . GLY B 1 80 ? -16.859 32.375 15.039 1 69.88 80 GLY B C 1
ATOM 5490 O O . GLY B 1 80 ? -16.547 31.422 14.305 1 69.88 80 GLY B O 1
ATOM 5491 N N . LEU B 1 81 ? -16.5 32.469 16.328 1 81.75 81 LEU B N 1
ATOM 5492 C CA . LEU B 1 81 ? -15.734 31.406 16.953 1 81.75 81 LEU B CA 1
ATOM 5493 C C . LEU B 1 81 ? -16.641 30.531 17.812 1 81.75 81 LEU B C 1
ATOM 5495 O O . LEU B 1 81 ? -17.625 31.016 18.375 1 81.75 81 LEU B O 1
ATOM 5499 N N . PRO B 1 82 ? -16.234 29.266 17.844 1 88.56 82 PRO B N 1
ATOM 5500 C CA . PRO B 1 82 ? -16.953 28.391 18.766 1 88.56 82 PRO B CA 1
ATOM 5501 C C . PRO B 1 82 ? -16.547 28.609 20.234 1 88.56 82 PRO B C 1
ATOM 5503 O O . PRO B 1 82 ? -15.688 29.438 20.516 1 88.56 82 PRO B O 1
ATOM 5506 N N . VAL B 1 83 ? -17.297 27.953 21.094 1 89 83 VAL B N 1
ATOM 5507 C CA . VAL B 1 83 ? -16.906 27.969 22.5 1 89 83 VAL B CA 1
ATOM 5508 C C . VAL B 1 83 ? -15.508 27.359 22.656 1 89 83 VAL B C 1
ATOM 5510 O O . VAL B 1 83 ? -15.234 26.281 22.125 1 89 83 VAL B O 1
ATOM 5513 N N . LEU B 1 84 ? -14.633 28.094 23.391 1 91 84 LEU B N 1
ATOM 5514 C CA . LEU B 1 84 ? -13.242 27.672 23.453 1 91 84 LEU B CA 1
ATOM 5515 C C . LEU B 1 84 ? -12.82 27.406 24.891 1 91 84 LEU B C 1
ATOM 5517 O O . LEU B 1 84 ? -11.695 26.969 25.156 1 91 84 LEU B O 1
ATOM 5521 N N . ARG B 1 85 ? -13.672 27.656 25.844 1 86.62 85 ARG B N 1
ATOM 5522 C CA . ARG B 1 85 ? -13.312 27.516 27.25 1 86.62 85 ARG B CA 1
ATOM 5523 C C . ARG B 1 85 ? -14.133 26.406 27.906 1 86.62 85 ARG B C 1
ATOM 5525 O O . ARG B 1 85 ? -15.258 26.125 27.5 1 86.62 85 ARG B O 1
ATOM 5532 N N . ASP B 1 86 ? -13.531 25.75 28.969 1 87.62 86 ASP B N 1
ATOM 5533 C CA . ASP B 1 86 ? -14.195 24.734 29.766 1 87.62 86 ASP B CA 1
ATOM 5534 C C . ASP B 1 86 ? -14.703 23.594 28.891 1 87.62 86 ASP B C 1
ATOM 5536 O O . ASP B 1 86 ? -15.891 23.266 28.922 1 87.62 86 ASP B O 1
ATOM 5540 N N . LEU B 1 87 ? -13.852 23.094 28.125 1 92.44 87 LEU B N 1
ATOM 5541 C CA . LEU B 1 87 ? -14.172 22.047 27.172 1 92.44 87 LEU B CA 1
ATOM 5542 C C . LEU B 1 87 ? -13.711 20.688 27.672 1 92.44 87 LEU B C 1
ATOM 5544 O O . LEU B 1 87 ? -12.695 20.594 28.375 1 92.44 87 LEU B O 1
ATOM 5548 N N . THR B 1 88 ? -14.523 19.688 27.391 1 94.12 88 THR B N 1
ATOM 5549 C CA . THR B 1 88 ? -14.094 18.297 27.469 1 94.12 88 THR B CA 1
ATOM 5550 C C . THR B 1 88 ? -13.781 17.75 26.078 1 94.12 88 THR B C 1
ATOM 5552 O O . THR B 1 88 ? -14.562 17.922 25.141 1 94.12 88 THR B O 1
ATOM 5555 N N . PHE B 1 89 ? -12.648 17.109 25.984 1 94.69 89 PHE B N 1
ATOM 5556 C CA . PHE B 1 89 ? -12.219 16.594 24.688 1 94.69 89 PHE B CA 1
ATOM 5557 C C . PHE B 1 89 ? -12.406 15.078 24.609 1 94.69 89 PHE B C 1
ATOM 5559 O O . PHE B 1 89 ? -11.844 14.344 25.422 1 94.69 89 PHE B O 1
ATOM 5566 N N . HIS B 1 90 ? -13.227 14.633 23.641 1 95.06 90 HIS B N 1
ATOM 5567 C CA . HIS B 1 90 ? -13.383 13.219 23.328 1 95.06 90 HIS B CA 1
ATOM 5568 C C . HIS B 1 90 ? -12.594 12.836 22.078 1 95.06 90 HIS B C 1
ATOM 5570 O O . HIS B 1 90 ? -12.953 13.227 20.969 1 95.06 90 HIS B O 1
ATOM 5576 N N . ASN B 1 91 ? -11.586 12.055 22.312 1 93.69 91 ASN B N 1
ATOM 5577 C CA . ASN B 1 91 ? -10.648 11.742 21.234 1 93.69 91 ASN B CA 1
ATOM 5578 C C . ASN B 1 91 ? -10.852 10.32 20.719 1 93.69 91 ASN B C 1
ATOM 5580 O O . ASN B 1 91 ? -10.953 9.375 21.5 1 93.69 91 ASN B O 1
ATOM 5584 N N . PHE B 1 92 ? -10.938 10.203 19.391 1 93.12 92 PHE B N 1
ATOM 5585 C CA . PHE B 1 92 ? -11.133 8.922 18.719 1 93.12 92 PHE B CA 1
ATOM 5586 C C . PHE B 1 92 ? -10.07 8.711 17.656 1 93.12 92 PHE B C 1
ATOM 5588 O O . PHE B 1 92 ? -9.656 9.656 16.984 1 93.12 92 PHE B O 1
ATOM 5595 N N . CYS B 1 93 ? -9.586 7.477 17.547 1 91.81 93 CYS B N 1
ATOM 5596 C CA . CYS B 1 93 ? -8.648 7.055 16.5 1 91.81 93 CYS B CA 1
ATOM 5597 C C . CYS B 1 93 ? -9.086 5.734 15.883 1 91.81 93 CYS B C 1
ATOM 5599 O O . CYS B 1 93 ? -9.273 4.742 16.594 1 91.81 93 CYS B O 1
ATOM 5601 N N . PHE B 1 94 ? -9.25 5.707 14.602 1 89.44 94 PHE B N 1
ATOM 5602 C CA . PHE B 1 94 ? -9.617 4.414 14.031 1 89.44 94 PHE B CA 1
ATOM 5603 C C . PHE B 1 94 ? -9 4.23 12.648 1 89.44 94 PHE B C 1
ATOM 5605 O O . PHE B 1 94 ? -8.758 5.211 11.938 1 89.44 94 PHE B O 1
ATOM 5612 N N . ASN B 1 95 ? -8.68 2.984 12.367 1 92.25 95 ASN B N 1
ATOM 5613 C CA . ASN B 1 95 ? -8.094 2.576 11.102 1 92.25 95 ASN B CA 1
ATOM 5614 C C . ASN B 1 95 ? -9.148 2.486 10 1 92.25 95 ASN B C 1
ATOM 5616 O O . ASN B 1 95 ? -10.266 2.041 10.242 1 92.25 95 ASN B O 1
ATOM 5620 N N . THR B 1 96 ? -8.711 2.953 8.797 1 92.69 96 THR B N 1
ATOM 5621 C CA . THR B 1 96 ? -9.688 3.006 7.719 1 92.69 96 THR B CA 1
ATOM 5622 C C . THR B 1 96 ? -9.094 2.482 6.414 1 92.69 96 THR B C 1
ATOM 5624 O O . THR B 1 96 ? -7.875 2.318 6.309 1 92.69 96 THR B O 1
ATOM 5627 N N . TYR B 1 97 ? -9.969 2.105 5.457 1 92.31 97 TYR B N 1
ATOM 5628 C CA . TYR B 1 97 ? -9.555 1.723 4.113 1 92.31 97 TYR B CA 1
ATOM 5629 C C . TYR B 1 97 ? -10.633 2.061 3.094 1 92.31 97 TYR B C 1
ATOM 5631 O O . TYR B 1 97 ? -11.742 2.453 3.463 1 92.31 97 TYR B O 1
ATOM 5639 N N . ILE B 1 98 ? -10.289 2.047 1.862 1 91.19 98 ILE B N 1
ATOM 5640 C CA . ILE B 1 98 ? -11.234 2.064 0.75 1 91.19 98 ILE B CA 1
ATOM 5641 C C . ILE B 1 98 ? -10.984 0.862 -0.158 1 91.19 98 ILE B C 1
ATOM 5643 O O . ILE B 1 98 ? -9.922 0.234 -0.09 1 91.19 98 ILE B O 1
ATOM 5647 N N . SER B 1 99 ? -11.922 0.585 -0.969 1 84.75 99 SER B N 1
ATOM 5648 C CA . SER B 1 99 ? -11.828 -0.602 -1.813 1 84.75 99 SER B CA 1
ATOM 5649 C C . SER B 1 99 ? -10.953 -0.34 -3.039 1 84.75 99 SER B C 1
ATOM 5651 O O . SER B 1 99 ? -10.336 -1.262 -3.576 1 84.75 99 SER B O 1
ATOM 5653 N N . ASP B 1 100 ? -10.836 0.903 -3.455 1 86.06 100 ASP B N 1
ATOM 5654 C CA . ASP B 1 100 ? -10.031 1.261 -4.617 1 86.06 100 ASP B CA 1
ATOM 5655 C C . ASP B 1 100 ? -8.555 0.969 -4.371 1 86.06 100 ASP B C 1
ATOM 5657 O O . ASP B 1 100 ? -8.078 1.043 -3.234 1 86.06 100 ASP B O 1
ATOM 5661 N N . PRO B 1 101 ? -7.867 0.627 -5.492 1 89.38 101 PRO B N 1
ATOM 5662 C CA . PRO B 1 101 ? -6.414 0.528 -5.336 1 89.38 101 PRO B CA 1
ATOM 5663 C C . PRO B 1 101 ? -5.789 1.815 -4.801 1 89.38 101 PRO B C 1
ATOM 5665 O O . PRO B 1 101 ? -6.152 2.91 -5.238 1 89.38 101 PRO B O 1
ATOM 5668 N N . THR B 1 102 ? -4.957 1.644 -3.844 1 92.75 102 THR B N 1
ATOM 5669 C CA . THR B 1 102 ? -4.336 2.777 -3.168 1 92.75 102 THR B CA 1
ATOM 5670 C C . THR B 1 102 ? -2.814 2.697 -3.262 1 92.75 102 THR B C 1
ATOM 5672 O O . THR B 1 102 ? -2.24 1.607 -3.209 1 92.75 102 THR B O 1
ATOM 5675 N N . ILE B 1 103 ? -2.195 3.795 -3.404 1 92.44 103 ILE B N 1
ATOM 5676 C CA . ILE B 1 103 ? -0.746 3.844 -3.564 1 92.44 103 ILE B CA 1
ATOM 5677 C C . ILE B 1 103 ? -0.079 3.986 -2.199 1 92.44 103 ILE B C 1
ATOM 5679 O O . ILE B 1 103 ? -0.677 4.52 -1.262 1 92.44 103 ILE B O 1
ATOM 5683 N N . PHE B 1 104 ? 1.113 3.434 -2.068 1 93.31 104 PHE B N 1
ATOM 5684 C CA . PHE B 1 104 ? 1.96 3.645 -0.899 1 93.31 104 PHE B CA 1
ATOM 5685 C C . PHE B 1 104 ? 3.424 3.762 -1.306 1 93.31 104 PHE B C 1
ATOM 5687 O O . PHE B 1 104 ? 3.811 3.324 -2.391 1 93.31 104 PHE B O 1
ATOM 5694 N N . THR B 1 105 ? 4.219 4.422 -0.532 1 91.19 105 THR B N 1
ATOM 5695 C CA . THR B 1 105 ? 5.672 4.422 -0.638 1 91.19 105 THR B CA 1
ATOM 5696 C C . THR B 1 105 ? 6.305 3.791 0.599 1 91.19 105 THR B C 1
ATOM 5698 O O . THR B 1 105 ? 5.824 3.988 1.717 1 91.19 105 THR B O 1
ATOM 5701 N N . PHE B 1 106 ? 7.344 3.078 0.411 1 91.19 106 PHE B N 1
ATOM 5702 C CA . PHE B 1 106 ? 7.965 2.359 1.52 1 91.19 106 PHE B CA 1
ATOM 5703 C C . PHE B 1 106 ? 8.531 3.334 2.547 1 91.19 106 PHE B C 1
ATOM 5705 O O . PHE B 1 106 ? 8.5 3.062 3.75 1 91.19 106 PHE B O 1
ATOM 5712 N N . ASP B 1 107 ? 9.008 4.422 2.121 1 86.25 107 ASP B N 1
ATOM 5713 C CA . ASP B 1 107 ? 9.555 5.422 3.031 1 86.25 107 ASP B CA 1
ATOM 5714 C C . ASP B 1 107 ? 8.492 5.918 4.008 1 86.25 107 ASP B C 1
ATOM 5716 O O . ASP B 1 107 ? 8.766 6.094 5.199 1 86.25 107 ASP B O 1
ATOM 5720 N N . THR B 1 108 ? 7.328 6.172 3.477 1 90.5 108 THR B N 1
ATOM 5721 C CA . THR B 1 108 ? 6.238 6.621 4.336 1 90.5 108 THR B CA 1
ATOM 5722 C C . THR B 1 108 ? 5.82 5.52 5.305 1 90.5 108 THR B C 1
ATOM 5724 O O . THR B 1 108 ? 5.551 5.785 6.477 1 90.5 108 THR B O 1
ATOM 5727 N N . VAL B 1 109 ? 5.789 4.328 4.82 1 92.81 109 VAL B N 1
ATOM 5728 C CA . VAL B 1 109 ? 5.434 3.188 5.656 1 92.81 109 VAL B CA 1
ATOM 5729 C C . VAL B 1 109 ? 6.445 3.043 6.789 1 92.81 109 VAL B C 1
ATOM 5731 O O . VAL B 1 109 ? 6.066 2.846 7.945 1 92.81 109 VAL B O 1
ATOM 5734 N N . ARG B 1 110 ? 7.648 3.141 6.457 1 89.81 110 ARG B N 1
ATOM 5735 C CA . ARG B 1 110 ? 8.695 3.018 7.461 1 89.81 110 ARG B CA 1
ATOM 5736 C C . ARG B 1 110 ? 8.617 4.148 8.477 1 89.81 110 ARG B C 1
ATOM 5738 O O . ARG B 1 110 ? 8.836 3.936 9.672 1 89.81 110 ARG B O 1
ATOM 5745 N N . PHE B 1 111 ? 8.383 5.371 7.965 1 89 111 PHE B N 1
ATOM 5746 C CA . PHE B 1 111 ? 8.211 6.52 8.844 1 89 111 PHE B CA 1
ATOM 5747 C C . PHE B 1 111 ? 7.082 6.27 9.836 1 89 111 PHE B C 1
ATOM 5749 O O . PHE B 1 111 ? 7.246 6.488 11.039 1 89 111 PHE B O 1
ATOM 5756 N N . LEU B 1 112 ? 5.969 5.777 9.375 1 92.5 112 LEU B N 1
ATOM 5757 C CA . LEU B 1 112 ? 4.816 5.504 10.227 1 92.5 112 LEU B CA 1
ATOM 5758 C C . LEU B 1 112 ? 5.141 4.418 11.25 1 92.5 112 LEU B C 1
ATOM 5760 O O . LEU B 1 112 ? 4.801 4.547 12.43 1 92.5 112 LEU B O 1
ATOM 5764 N N . ARG B 1 113 ? 5.789 3.393 10.797 1 92.12 113 ARG B N 1
ATOM 5765 C CA . ARG B 1 113 ? 6.172 2.301 11.688 1 92.12 113 ARG B CA 1
ATOM 5766 C C . ARG B 1 113 ? 7.078 2.801 12.805 1 92.12 113 ARG B C 1
ATOM 5768 O O . ARG B 1 113 ? 6.914 2.406 13.961 1 92.12 113 ARG B O 1
ATOM 5775 N N . LYS B 1 114 ? 7.984 3.613 12.492 1 87.75 114 LYS B N 1
ATOM 5776 C CA . LYS B 1 114 ? 8.922 4.176 13.461 1 87.75 114 LYS B CA 1
ATOM 5777 C C . LYS B 1 114 ? 8.195 5.043 14.484 1 87.75 114 LYS B C 1
ATOM 5779 O O . LYS B 1 114 ? 8.656 5.195 15.617 1 87.75 114 LYS B O 1
ATOM 5784 N N . ASN B 1 115 ? 7.074 5.566 14.016 1 88.31 115 ASN B N 1
ATOM 5785 C CA . ASN B 1 115 ? 6.309 6.43 14.914 1 88.31 115 ASN B CA 1
ATOM 5786 C C . ASN B 1 115 ? 5.129 5.688 15.539 1 88.31 115 ASN B C 1
ATOM 5788 O O . ASN B 1 115 ? 4.121 6.301 15.891 1 88.31 115 ASN B O 1
ATOM 5792 N N . GLY B 1 116 ? 5.246 4.387 15.539 1 89.12 116 GLY B N 1
ATOM 5793 C CA . GLY B 1 116 ? 4.348 3.594 16.359 1 89.12 116 GLY B CA 1
ATOM 5794 C C . GLY B 1 116 ? 3.15 3.061 15.594 1 89.12 116 GLY B C 1
ATOM 5795 O O . GLY B 1 116 ? 2.285 2.396 16.172 1 89.12 116 GLY B O 1
ATOM 5796 N N . PHE B 1 117 ? 3.029 3.295 14.344 1 92.5 117 PHE B N 1
ATOM 5797 C CA . PHE B 1 117 ? 1.922 2.764 13.555 1 92.5 117 PHE B CA 1
ATOM 5798 C C . PHE B 1 117 ? 1.968 1.242 13.516 1 92.5 117 PHE B C 1
ATOM 5800 O O . PHE B 1 117 ? 3.029 0.654 13.297 1 92.5 117 PHE B O 1
ATOM 5807 N N . ASN B 1 118 ? 0.856 0.657 13.773 1 93.88 118 ASN B N 1
ATOM 5808 C CA . ASN B 1 118 ? 0.734 -0.797 13.742 1 93.88 118 ASN B CA 1
ATOM 5809 C C . ASN B 1 118 ? -0.037 -1.27 12.516 1 93.88 118 ASN B C 1
ATOM 5811 O O . ASN B 1 118 ? -1.269 -1.291 12.523 1 93.88 118 ASN B O 1
ATOM 5815 N N . PHE B 1 119 ? 0.685 -1.816 11.625 1 94.56 119 PHE B N 1
ATOM 5816 C CA . PHE B 1 119 ? 0.091 -2.193 10.344 1 94.56 119 PHE B CA 1
ATOM 5817 C C . PHE B 1 119 ? -0.728 -3.471 10.484 1 94.56 119 PHE B C 1
ATOM 5819 O O . PHE B 1 119 ? -1.731 -3.648 9.789 1 94.56 119 PHE B O 1
ATOM 5826 N N . ASN B 1 120 ? -0.333 -4.355 11.305 1 94.94 120 ASN B N 1
ATOM 5827 C CA . ASN B 1 120 ? -1.146 -5.539 11.555 1 94.94 120 ASN B CA 1
ATOM 5828 C C . ASN B 1 120 ? -2.518 -5.172 12.117 1 94.94 120 ASN B C 1
ATOM 5830 O O . ASN B 1 120 ? -3.539 -5.688 11.656 1 94.94 120 ASN B O 1
ATOM 5834 N N . ALA B 1 121 ? -2.482 -4.305 13.055 1 93.12 121 ALA B N 1
ATOM 5835 C CA . ALA B 1 121 ? -3.744 -3.84 13.625 1 93.12 121 ALA B CA 1
ATOM 5836 C C . ALA B 1 121 ? -4.586 -3.115 12.578 1 93.12 121 ALA B C 1
ATOM 5838 O O . ALA B 1 121 ? -5.816 -3.221 12.578 1 93.12 121 ALA B O 1
ATOM 5839 N N . TRP B 1 122 ? -3.904 -2.35 11.836 1 93.69 122 TRP B N 1
ATOM 5840 C CA . TRP B 1 122 ? -4.602 -1.658 10.758 1 93.69 122 TRP B CA 1
ATOM 5841 C C . TRP B 1 122 ? -5.312 -2.65 9.844 1 93.69 122 TRP B C 1
ATOM 5843 O O . TRP B 1 122 ? -6.516 -2.521 9.594 1 93.69 122 TRP B O 1
ATOM 5853 N N . ALA B 1 123 ? -4.656 -3.666 9.352 1 93.44 123 ALA B N 1
ATOM 5854 C CA . ALA B 1 123 ? -5.223 -4.664 8.445 1 93.44 123 ALA B CA 1
ATOM 5855 C C . ALA B 1 123 ? -6.367 -5.422 9.109 1 93.44 123 ALA B C 1
ATOM 5857 O O . ALA B 1 123 ? -7.332 -5.805 8.445 1 93.44 123 ALA B O 1
ATOM 5858 N N . ASP B 1 124 ? -6.281 -5.59 10.375 1 90.94 124 ASP B N 1
ATOM 5859 C CA . ASP B 1 124 ? -7.238 -6.418 11.109 1 90.94 124 ASP B CA 1
ATOM 5860 C C . ASP B 1 124 ? -8.508 -5.637 11.422 1 90.94 124 ASP B C 1
ATOM 5862 O O . ASP B 1 124 ? -9.602 -6.207 11.453 1 9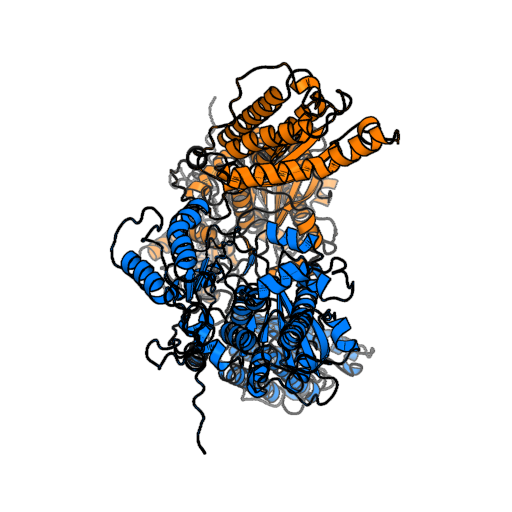0.94 124 ASP B O 1
ATOM 5866 N N . SER B 1 125 ? -8.359 -4.324 11.586 1 88.69 125 SER B N 1
ATOM 5867 C CA . SER B 1 125 ? -9.477 -3.617 12.211 1 88.69 125 SER B CA 1
ATOM 5868 C C . SER B 1 125 ? -9.969 -2.475 11.336 1 88.69 125 SER B C 1
ATOM 5870 O O . SER B 1 125 ? -10.953 -1.81 11.664 1 88.69 125 SER B O 1
ATOM 5872 N N . ALA B 1 126 ? -9.383 -2.23 10.258 1 90.25 126 ALA B N 1
ATOM 5873 C CA . ALA B 1 126 ? -9.742 -1.068 9.453 1 90.25 126 ALA B CA 1
ATOM 5874 C C . ALA B 1 126 ? -11.203 -1.144 9.008 1 90.25 126 ALA B C 1
ATOM 5876 O O . ALA B 1 126 ? -11.703 -2.223 8.688 1 90.25 126 ALA B O 1
ATOM 5877 N N . VAL B 1 127 ? -11.82 -0.037 9.055 1 85.94 127 VAL B N 1
ATOM 5878 C CA . VAL B 1 127 ? -13.211 0.058 8.609 1 85.94 127 VAL B CA 1
ATOM 5879 C C . VAL B 1 127 ? -13.289 0.843 7.301 1 85.94 127 VAL B C 1
ATOM 5881 O O . VAL B 1 127 ? -12.484 1.748 7.066 1 85.94 127 VAL B O 1
ATOM 5884 N N . SER B 1 128 ? -14.258 0.5 6.512 1 86.69 128 SER B N 1
ATOM 5885 C CA . SER B 1 128 ? -14.422 1.19 5.234 1 86.69 128 SER B CA 1
ATOM 5886 C C . SER B 1 128 ? -14.938 2.611 5.438 1 86.69 128 SER B C 1
ATOM 5888 O O . SER B 1 128 ? -15.82 2.846 6.262 1 86.69 128 SER B O 1
ATOM 5890 N N . LEU B 1 129 ? -14.398 3.572 4.668 1 90.5 129 LEU B N 1
ATOM 5891 C CA . LEU B 1 129 ? -14.891 4.945 4.688 1 90.5 129 LEU B CA 1
ATOM 5892 C C . LEU B 1 129 ? -15.805 5.211 3.498 1 90.5 129 LEU B C 1
ATOM 5894 O O . LEU B 1 129 ? -16.438 6.27 3.414 1 90.5 129 LEU B O 1
ATOM 5898 N N . GLU B 1 130 ? -15.867 4.242 2.668 1 87.44 130 GLU B N 1
ATOM 5899 C CA . GLU B 1 130 ? -16.688 4.418 1.47 1 87.44 130 GLU B CA 1
ATOM 5900 C C . GLU B 1 130 ? -18.172 4.473 1.817 1 87.44 130 GLU B C 1
ATOM 5902 O O . GLU B 1 130 ? -18.641 3.682 2.633 1 87.44 130 GLU B O 1
ATOM 5907 N N . THR B 1 131 ? -18.766 5.43 1.195 1 88.69 131 THR B N 1
ATOM 5908 C CA . THR B 1 131 ? -20.188 5.605 1.449 1 88.69 131 THR B CA 1
ATOM 5909 C C . THR B 1 131 ? -20.969 5.699 0.139 1 88.69 131 THR B C 1
ATOM 5911 O O . THR B 1 131 ? -20.375 5.84 -0.932 1 88.69 131 THR B O 1
ATOM 5914 N N . HIS B 1 132 ? -22.281 5.539 0.251 1 89.75 132 HIS B N 1
ATOM 5915 C CA . HIS B 1 132 ? -23.188 5.672 -0.881 1 89.75 132 HIS B CA 1
ATOM 5916 C C . HIS B 1 132 ? -24.344 6.613 -0.55 1 89.75 132 HIS B C 1
ATOM 5918 O O . HIS B 1 132 ? -24.672 6.816 0.623 1 89.75 132 HIS B O 1
ATOM 5924 N N . CYS B 1 133 ? -24.828 7.203 -1.609 1 90.69 133 CYS B N 1
ATOM 5925 C CA . CYS B 1 133 ? -25.953 8.109 -1.413 1 90.69 133 CYS B CA 1
ATOM 5926 C C . CYS B 1 133 ? -27.234 7.34 -1.112 1 90.69 133 CYS B C 1
ATOM 5928 O O . CYS B 1 133 ? -27.312 6.141 -1.379 1 90.69 133 CYS B O 1
ATOM 5930 N N . ASP B 1 134 ? -28.219 8.047 -0.626 1 89.75 134 ASP B N 1
ATOM 5931 C CA . ASP B 1 134 ? -29.484 7.441 -0.194 1 89.75 134 ASP B CA 1
ATOM 5932 C C . ASP B 1 134 ? -30.188 6.75 -1.357 1 89.75 134 ASP B C 1
ATOM 5934 O O . ASP B 1 134 ? -30.812 5.699 -1.176 1 89.75 134 ASP B O 1
ATOM 5938 N N . ALA B 1 135 ? -30.078 7.348 -2.475 1 92.62 135 ALA B N 1
ATOM 5939 C CA . ALA B 1 135 ? -30.734 6.754 -3.635 1 92.62 135 ALA B CA 1
ATOM 5940 C C . ALA B 1 135 ? -30.156 5.375 -3.945 1 92.62 135 ALA B C 1
ATOM 5942 O O . ALA B 1 135 ? -30.906 4.438 -4.238 1 92.62 135 ALA B O 1
ATOM 5943 N N . VAL B 1 136 ? -28.875 5.277 -3.893 1 92.88 136 VAL B N 1
ATOM 5944 C CA . VAL B 1 136 ? -28.203 4.008 -4.137 1 92.88 136 VAL B CA 1
ATOM 5945 C C . VAL B 1 136 ? -28.562 3.01 -3.039 1 92.88 136 VAL B C 1
ATOM 5947 O O . VAL B 1 136 ? -28.922 1.864 -3.324 1 92.88 136 VAL B O 1
ATOM 5950 N N . LEU B 1 137 ? -28.5 3.439 -1.835 1 93.31 137 LEU B N 1
ATOM 5951 C CA . LEU B 1 137 ? -28.766 2.566 -0.699 1 93.31 137 LEU B CA 1
ATOM 5952 C C . LEU B 1 137 ? -30.219 2.094 -0.71 1 93.31 137 LEU B C 1
ATOM 5954 O O . LEU B 1 137 ? -30.5 0.944 -0.368 1 93.31 137 LEU B O 1
ATOM 5958 N N . GLY B 1 138 ? -31.094 3.025 -1.041 1 92.44 138 GLY B N 1
ATOM 5959 C CA . GLY B 1 138 ? -32.5 2.641 -1.174 1 92.44 138 GLY B CA 1
ATOM 5960 C C . GLY B 1 138 ? -32.719 1.575 -2.23 1 92.44 138 GLY B C 1
ATOM 5961 O O . GLY B 1 138 ? -33.469 0.616 -2.004 1 92.44 138 GLY B O 1
ATOM 5962 N N . ALA B 1 139 ? -32.094 1.74 -3.328 1 92.5 139 ALA B N 1
ATOM 5963 C CA . ALA B 1 139 ? -32.219 0.787 -4.426 1 92.5 139 ALA B CA 1
ATOM 5964 C C . ALA B 1 139 ? -31.656 -0.576 -4.047 1 92.5 139 ALA B C 1
ATOM 5966 O O . ALA B 1 139 ? -32.219 -1.613 -4.383 1 92.5 139 ALA B O 1
ATOM 5967 N N . VAL B 1 140 ? -30.562 -0.584 -3.422 1 91.62 140 VAL B N 1
ATOM 5968 C CA . VAL B 1 140 ? -29.922 -1.83 -3 1 91.62 140 VAL B CA 1
ATOM 5969 C C . VAL B 1 140 ? -30.797 -2.521 -1.951 1 91.62 140 VAL B C 1
ATOM 5971 O O . VAL B 1 140 ? -30.969 -3.744 -1.98 1 91.62 140 VAL B O 1
ATOM 5974 N N . SER B 1 141 ? -31.266 -1.717 -1.021 1 91.06 141 SER B N 1
ATOM 5975 C CA . SER B 1 141 ? -32.156 -2.258 -0.008 1 91.06 141 SER B CA 1
ATOM 5976 C C . SER B 1 141 ? -33.375 -2.918 -0.647 1 91.06 141 SER B C 1
ATOM 5978 O O . SER B 1 141 ? -33.781 -4 -0.229 1 91.06 141 SER B O 1
ATOM 5980 N N . ASP B 1 142 ? -33.906 -2.297 -1.626 1 91.81 142 ASP B N 1
ATOM 5981 C CA . ASP B 1 142 ? -35.062 -2.846 -2.336 1 91.81 142 ASP B CA 1
ATOM 5982 C C . ASP B 1 142 ? -34.719 -4.164 -3.023 1 91.81 142 ASP B C 1
ATOM 5984 O O . ASP B 1 142 ? -35.5 -5.109 -3.01 1 91.81 142 ASP B O 1
ATOM 5988 N N . PHE B 1 143 ? -33.625 -4.133 -3.615 1 91.25 143 PHE B N 1
ATOM 5989 C CA . PHE B 1 143 ? -33.156 -5.344 -4.285 1 91.25 143 PHE B CA 1
ATOM 5990 C C . PHE B 1 143 ? -33.094 -6.512 -3.307 1 91.25 143 PHE B C 1
ATOM 5992 O O . PHE B 1 143 ? -33.656 -7.578 -3.568 1 91.25 143 PHE B O 1
ATOM 5999 N N . TRP B 1 144 ? -32.469 -6.328 -2.266 1 91.69 144 TRP B N 1
ATOM 6000 C CA . TRP B 1 144 ? -32.281 -7.414 -1.308 1 91.69 144 TRP B CA 1
ATOM 6001 C C . TRP B 1 144 ? -33.594 -7.777 -0.615 1 91.69 144 TRP B C 1
ATOM 6003 O O . TRP B 1 144 ? -33.812 -8.938 -0.279 1 91.69 144 TRP B O 1
ATOM 6013 N N . ARG B 1 145 ? -34.406 -6.801 -0.411 1 89.69 145 ARG B N 1
ATOM 6014 C CA . ARG B 1 145 ? -35.719 -7.086 0.143 1 89.69 145 ARG B CA 1
ATOM 6015 C C . ARG B 1 145 ? -36.5 -8.008 -0.774 1 89.69 145 ARG B C 1
ATOM 6017 O O . ARG B 1 145 ? -37.156 -8.961 -0.31 1 89.69 145 ARG B O 1
ATOM 6024 N N . ARG B 1 146 ? -36.438 -7.75 -1.988 1 90.19 146 ARG B N 1
ATOM 6025 C CA . ARG B 1 146 ? -37.125 -8.594 -2.957 1 90.19 146 ARG B CA 1
ATOM 6026 C C . ARG B 1 146 ? -36.562 -10 -2.967 1 90.19 146 ARG B C 1
ATOM 6028 O O . ARG B 1 146 ? -37.312 -10.984 -3.027 1 90.19 146 ARG B O 1
ATOM 6035 N N . LEU B 1 147 ? -35.312 -10.031 -2.924 1 90.31 147 LEU B N 1
ATOM 6036 C CA . LEU B 1 147 ? -34.656 -11.336 -2.932 1 90.31 147 LEU B CA 1
ATOM 6037 C C . LEU B 1 147 ? -35.031 -12.125 -1.68 1 90.31 147 LEU B C 1
ATOM 6039 O O . LEU B 1 147 ? -35.344 -13.312 -1.764 1 90.31 147 LEU B O 1
ATOM 6043 N N . THR B 1 148 ? -34.938 -11.484 -0.582 1 89.88 148 THR B N 1
ATOM 6044 C CA . THR B 1 148 ? -35.25 -12.133 0.681 1 89.88 148 THR B CA 1
ATOM 6045 C C . THR B 1 148 ? -36.719 -12.609 0.685 1 89.88 148 THR B C 1
ATOM 6047 O O . THR B 1 148 ? -37 -13.695 1.184 1 89.88 148 THR B O 1
ATOM 6050 N N . THR B 1 149 ? -37.531 -11.797 0.166 1 88.25 149 THR B N 1
ATOM 6051 C CA . THR B 1 149 ? -38.938 -12.164 0.077 1 88.25 149 THR B CA 1
ATOM 6052 C C . THR B 1 149 ? -39.125 -13.398 -0.804 1 88.25 149 THR B C 1
ATOM 6054 O O . THR B 1 149 ? -39.906 -14.297 -0.476 1 88.25 149 THR B O 1
ATOM 6057 N N . SER B 1 150 ? -38.438 -13.398 -1.872 1 86.69 150 SER B N 1
ATOM 6058 C CA . SER B 1 150 ? -38.5 -14.539 -2.781 1 86.69 150 SER B CA 1
ATOM 6059 C C . SER B 1 150 ? -38.031 -15.82 -2.105 1 86.69 150 SER B C 1
ATOM 6061 O O . SER B 1 150 ? -38.625 -16.891 -2.287 1 86.69 150 SER B O 1
ATOM 6063 N N . VAL B 1 151 ? -37 -15.727 -1.41 1 91.12 151 VAL B N 1
ATOM 6064 C CA . VAL B 1 151 ? -36.438 -16.875 -0.696 1 91.12 151 VAL B CA 1
ATOM 6065 C C . VAL B 1 151 ? -37.469 -17.359 0.344 1 91.12 151 VAL B C 1
ATOM 6067 O O . VAL B 1 151 ? -37.688 -18.578 0.483 1 91.12 151 VAL B O 1
ATOM 6070 N N . ASP B 1 152 ? -38.031 -16.453 0.995 1 88.25 152 ASP B N 1
ATOM 6071 C CA . ASP B 1 152 ? -39 -16.781 2.037 1 88.25 152 ASP B CA 1
ATOM 6072 C C . ASP B 1 152 ? -40.219 -17.469 1.446 1 88.25 152 ASP B C 1
ATOM 6074 O O . ASP B 1 152 ? -40.781 -18.406 2.037 1 88.25 152 ASP B O 1
ATOM 6078 N N . LEU B 1 153 ? -40.688 -16.969 0.377 1 82.94 153 LEU B N 1
ATOM 6079 C CA . LEU B 1 153 ? -41.844 -17.531 -0.292 1 82.94 153 LEU B CA 1
ATOM 6080 C C . LEU B 1 153 ? -41.594 -18.969 -0.725 1 82.94 153 LEU B C 1
ATOM 6082 O O . LEU B 1 153 ? -42.5 -19.797 -0.752 1 82.94 153 LEU B O 1
ATOM 6086 N N . PHE B 1 154 ? -40.344 -19.219 -0.996 1 84.38 154 PHE B N 1
ATOM 6087 C CA . PHE B 1 154 ? -39.938 -20.547 -1.451 1 84.38 154 PHE B CA 1
ATOM 6088 C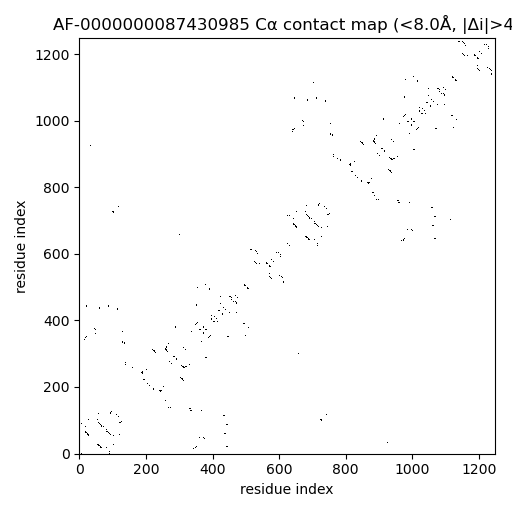 C . PHE B 1 154 ? -40.094 -21.578 -0.331 1 84.38 154 PHE B C 1
ATOM 6090 O O . PHE B 1 154 ? -40.312 -22.75 -0.591 1 84.38 154 PHE B O 1
ATOM 6097 N N . HIS B 1 155 ? -39.875 -21.266 0.94 1 82.94 155 HIS B N 1
ATOM 6098 C CA . HIS B 1 155 ? -39.969 -22.156 2.098 1 82.94 155 HIS B CA 1
ATOM 6099 C C . HIS B 1 155 ? -41.344 -22.781 2.232 1 82.94 155 HIS B C 1
ATOM 6101 O O . HIS B 1 155 ? -41.469 -23.938 2.633 1 82.94 155 HIS B O 1
ATOM 6107 N N . GLY B 1 156 ? -42.344 -22.156 1.892 1 67 156 GLY B N 1
ATOM 6108 C CA . GLY B 1 156 ? -43.688 -22.594 2.18 1 67 156 GLY B CA 1
ATOM 6109 C C . GLY B 1 156 ? -44.031 -22.547 3.656 1 67 156 GLY B C 1
ATOM 6110 O O . GLY B 1 156 ? -43.312 -21.922 4.441 1 67 156 GLY B O 1
ATOM 6111 N N . SER B 1 157 ? -45.125 -23.25 4.176 1 65.81 157 SER B N 1
ATOM 6112 C CA . SER B 1 157 ? -45.625 -23.219 5.547 1 65.81 157 SER B CA 1
ATOM 6113 C C . SER B 1 157 ? -44.719 -24.016 6.492 1 65.81 157 SER B C 1
ATOM 6115 O O . SER B 1 157 ? -44.656 -23.703 7.684 1 65.81 157 SER B O 1
ATOM 6117 N N . ARG B 1 158 ? -44.031 -25.062 6.055 1 74.25 158 ARG B N 1
ATOM 6118 C CA . ARG B 1 158 ? -43.25 -25.891 6.957 1 74.25 158 ARG B CA 1
ATOM 6119 C C . ARG B 1 158 ? -41.781 -25.875 6.559 1 74.25 158 ARG B C 1
ATOM 6121 O O . ARG B 1 158 ? -41 -26.781 6.934 1 74.25 158 ARG B O 1
ATOM 6128 N N . GLY B 1 159 ? -41.375 -24.859 5.703 1 79.25 159 GLY B N 1
ATOM 6129 C CA . GLY B 1 159 ? -39.969 -24.812 5.281 1 79.25 159 GLY B CA 1
ATOM 6130 C C . GLY B 1 159 ? -39.625 -25.875 4.254 1 79.25 159 GLY B C 1
ATOM 6131 O O . GLY B 1 159 ? -40.5 -26.312 3.484 1 79.25 159 GLY B O 1
ATOM 6132 N N . ILE B 1 160 ? -38.406 -26.078 4.051 1 81.44 160 ILE B N 1
ATOM 6133 C CA . ILE B 1 160 ? -37.906 -27.141 3.178 1 81.44 160 ILE B CA 1
ATOM 6134 C C . ILE B 1 160 ? -37.844 -28.469 3.953 1 81.44 160 ILE B C 1
ATOM 6136 O O . ILE B 1 160 ? -37.062 -28.609 4.883 1 81.44 160 ILE B O 1
ATOM 6140 N N . ASN B 1 161 ? -38.969 -29.281 3.795 1 71.38 161 ASN B N 1
ATOM 6141 C CA . ASN B 1 161 ? -39.125 -30.562 4.453 1 71.38 161 ASN B CA 1
ATOM 6142 C C . ASN B 1 161 ? -39.031 -31.719 3.461 1 71.38 161 ASN B C 1
ATOM 6144 O O . ASN B 1 161 ? -39.688 -31.703 2.41 1 71.38 161 ASN B O 1
ATOM 6148 N N . PRO B 1 162 ? -38.25 -32.719 3.787 1 61.34 162 PRO B N 1
ATOM 6149 C CA . PRO B 1 162 ? -38.156 -33.875 2.885 1 61.34 162 PRO B CA 1
ATOM 6150 C C . PRO B 1 162 ? -39.5 -34.531 2.639 1 61.34 162 PRO B C 1
ATOM 6152 O O . PRO B 1 162 ? -39.75 -35.062 1.542 1 61.34 162 PRO B O 1
ATOM 6155 N N . ALA B 1 163 ? -40.406 -34.781 3.617 1 58.5 163 ALA B N 1
ATOM 6156 C CA . ALA B 1 163 ? -41.656 -35.531 3.516 1 58.5 163 ALA B CA 1
ATOM 6157 C C . ALA B 1 163 ? -42.719 -34.75 2.768 1 58.5 163 ALA B C 1
ATOM 6159 O O . ALA B 1 163 ? -43.562 -35.312 2.084 1 58.5 163 ALA B O 1
ATOM 6160 N N . ALA B 1 164 ? -42.812 -33.625 3.08 1 52.03 164 ALA B N 1
ATOM 6161 C CA . ALA B 1 164 ? -43.938 -32.844 2.604 1 52.03 164 ALA B CA 1
ATOM 6162 C C . ALA B 1 164 ? -43.906 -32.688 1.083 1 52.03 164 ALA B C 1
ATOM 6164 O O . ALA B 1 164 ? -44.781 -32.062 0.494 1 52.03 164 ALA B O 1
ATOM 6165 N N . ASN B 1 165 ? -42.938 -33.219 0.495 1 46.56 165 ASN B N 1
ATOM 6166 C CA . ASN B 1 165 ? -42.875 -32.875 -0.921 1 46.56 165 ASN B CA 1
ATOM 6167 C C . ASN B 1 165 ? -43.938 -33.594 -1.734 1 46.56 165 ASN B C 1
ATOM 6169 O O . ASN B 1 165 ? -43.906 -33.562 -2.965 1 46.56 165 ASN B O 1
ATOM 6173 N N . ALA B 1 166 ? -44.688 -34.625 -1.21 1 40.84 166 ALA B N 1
ATOM 6174 C CA . ALA B 1 166 ? -45.688 -35.219 -2.105 1 40.84 166 ALA B CA 1
ATOM 6175 C C . ALA B 1 166 ? -46.625 -34.188 -2.678 1 40.84 166 ALA B C 1
ATOM 6177 O O . ALA B 1 166 ? -47.062 -34.281 -3.824 1 40.84 166 ALA B O 1
ATOM 6178 N N . GLU B 1 167 ? -47.562 -33.594 -1.817 1 35.56 167 GLU B N 1
ATOM 6179 C CA . GLU B 1 167 ? -48.719 -33 -2.434 1 35.56 167 GLU B CA 1
ATOM 6180 C C . GLU B 1 167 ? -48.375 -31.797 -3.285 1 35.56 167 GLU B C 1
ATOM 6182 O O . GLU B 1 167 ? -49.219 -31.188 -3.918 1 35.56 167 GLU B O 1
ATOM 6187 N N . ARG B 1 168 ? -47.812 -30.812 -2.676 1 37.34 168 ARG B N 1
ATOM 6188 C CA . ARG B 1 168 ? -48.062 -29.547 -3.34 1 37.34 168 ARG B CA 1
ATOM 6189 C C . ARG B 1 168 ? -47.5 -29.531 -4.754 1 37.34 168 ARG B C 1
ATOM 6191 O O . ARG B 1 168 ? -46.469 -30.156 -5.016 1 37.34 168 ARG B O 1
ATOM 6198 N N . GLY B 1 169 ? -48.344 -28.797 -5.715 1 31.81 169 GLY B N 1
ATOM 6199 C CA . GLY B 1 169 ? -48.5 -28.5 -7.129 1 31.81 169 GLY B CA 1
ATOM 6200 C C . GLY B 1 169 ? -47.219 -28.156 -7.828 1 31.81 169 GLY B C 1
ATOM 6201 O O . GLY B 1 169 ? -46.188 -27.953 -7.18 1 31.81 169 GLY B O 1
ATOM 6202 N N . GLU B 1 170 ? -47.406 -27.719 -9.188 1 33.62 170 GLU B N 1
ATOM 6203 C CA . GLU B 1 170 ? -47 -27.391 -10.547 1 33.62 170 GLU B CA 1
ATOM 6204 C C . GLU B 1 170 ? -45.938 -26.297 -10.555 1 33.62 170 GLU B C 1
ATOM 6206 O O . GLU B 1 170 ? -45.219 -26.141 -11.523 1 33.62 170 GLU B O 1
ATOM 6211 N N . GLY B 1 171 ? -46.156 -25.109 -9.875 1 32.91 171 GLY B N 1
ATOM 6212 C CA . GLY B 1 171 ? -45.938 -23.812 -10.523 1 32.91 171 GLY B CA 1
ATOM 6213 C C . GLY B 1 171 ? -44.469 -23.406 -10.57 1 32.91 171 GLY B C 1
ATOM 6214 O O . GLY B 1 171 ? -44.156 -22.328 -11.062 1 32.91 171 GLY B O 1
ATOM 6215 N N . ILE B 1 172 ? -43.781 -23.578 -9.469 1 38.38 172 ILE B N 1
ATOM 6216 C CA . ILE B 1 172 ? -42.562 -22.828 -9.836 1 38.38 172 ILE B CA 1
ATOM 6217 C C . ILE B 1 172 ? -41.719 -23.656 -10.773 1 38.38 172 ILE B C 1
ATOM 6219 O O . ILE B 1 172 ? -41.125 -24.656 -10.359 1 38.38 172 ILE B O 1
ATOM 6223 N N . ASP B 1 173 ? -42.156 -23.875 -11.984 1 39.41 173 ASP B N 1
ATOM 6224 C CA . ASP B 1 173 ? -41.406 -24.422 -13.086 1 39.41 173 ASP B CA 1
ATOM 6225 C C . ASP B 1 173 ? -39.906 -24.125 -12.93 1 39.41 173 ASP B C 1
ATOM 6227 O O . ASP B 1 173 ? -39.531 -23.031 -12.477 1 39.41 173 ASP B O 1
ATOM 6231 N N . ALA B 1 174 ? -39.156 -25.234 -12.797 1 44.47 174 ALA B N 1
ATOM 6232 C CA . ALA B 1 174 ? -37.719 -25.047 -12.938 1 44.47 174 ALA B CA 1
ATOM 6233 C C . ALA B 1 174 ? -37.406 -23.891 -13.883 1 44.47 174 ALA B C 1
ATOM 6235 O O . ALA B 1 174 ? -38.062 -23.734 -14.93 1 44.47 174 ALA B O 1
ATOM 6236 N N . PRO B 1 175 ? -36.969 -22.812 -13.242 1 46.69 175 PRO B N 1
ATOM 6237 C CA . PRO B 1 175 ? -36.625 -21.797 -14.25 1 46.69 175 PRO B CA 1
ATOM 6238 C C . PRO B 1 175 ? -36.094 -22.406 -15.547 1 46.69 175 PRO B C 1
ATOM 6240 O O . PRO B 1 175 ? -35.469 -23.469 -15.523 1 46.69 175 PRO B O 1
ATOM 6243 N N . ALA B 1 176 ? -36.812 -22.172 -16.688 1 40.25 176 ALA B N 1
ATOM 6244 C CA . ALA B 1 176 ? -36.312 -22.547 -18 1 40.25 176 ALA B CA 1
ATOM 6245 C C . ALA B 1 176 ? -34.781 -22.562 -18.016 1 40.25 176 ALA B C 1
ATOM 6247 O O . ALA B 1 176 ? -34.156 -21.734 -17.359 1 40.25 176 ALA B O 1
ATOM 6248 N N . PRO B 1 177 ? -34.25 -23.734 -18.172 1 38.34 177 PRO B N 1
ATOM 6249 C CA . PRO B 1 177 ? -32.781 -23.75 -18.328 1 38.34 177 PRO B CA 1
ATOM 6250 C C . PRO B 1 177 ? -32.25 -22.453 -18.953 1 38.34 177 PRO B C 1
ATOM 6252 O O . PRO B 1 177 ? -32.562 -22.156 -20.109 1 38.34 177 PRO B O 1
ATOM 6255 N N . THR B 1 178 ? -32.688 -21.391 -18.5 1 40.25 178 THR B N 1
ATOM 6256 C CA . THR B 1 178 ? -32 -20.312 -19.203 1 40.25 178 THR B CA 1
ATOM 6257 C C . THR B 1 178 ? -30.531 -20.672 -19.438 1 40.25 178 THR B C 1
ATOM 6259 O O . THR B 1 178 ? -30 -21.562 -18.781 1 40.25 178 THR B O 1
ATOM 6262 N N . ASP B 1 179 ? -29.953 -19.984 -20.406 1 39.91 179 ASP B N 1
ATOM 6263 C CA . ASP B 1 179 ? -28.703 -20.141 -21.125 1 39.91 179 ASP B CA 1
ATOM 6264 C C . ASP B 1 179 ? -27.562 -20.484 -20.172 1 39.91 179 ASP B C 1
ATOM 6266 O O . ASP B 1 179 ? -26.531 -21.016 -20.594 1 39.91 179 ASP B O 1
ATOM 6270 N N . GLY B 1 180 ? -27.25 -19.969 -18.875 1 51.19 180 GLY B N 1
ATOM 6271 C CA . GLY B 1 180 ? -25.859 -20.062 -18.453 1 51.19 180 GLY B CA 1
ATOM 6272 C C . GLY B 1 180 ? -25.562 -21.281 -17.609 1 51.19 180 GLY B C 1
ATOM 6273 O O . GLY B 1 180 ? -25.906 -21.312 -16.422 1 51.19 180 GLY B O 1
ATOM 6274 N N . GLY B 1 181 ? -25.359 -22.484 -18.141 1 60.81 181 GLY B N 1
ATOM 6275 C CA . GLY B 1 181 ? -24.938 -23.797 -17.641 1 60.81 181 GLY B CA 1
ATOM 6276 C C . GLY B 1 181 ? -23.953 -23.703 -16.484 1 60.81 181 GLY B C 1
ATOM 6277 O O . GLY B 1 181 ? -24.047 -24.469 -15.531 1 60.81 181 GLY B O 1
ATOM 6278 N N . LYS B 1 182 ? -23.266 -22.719 -16.422 1 66.38 182 LYS B N 1
ATOM 6279 C CA . LYS B 1 182 ? -22.25 -22.594 -15.375 1 66.38 182 LYS B CA 1
ATOM 6280 C C . LYS B 1 182 ? -22.875 -22.219 -14.031 1 66.38 182 LYS B C 1
ATOM 6282 O O . LYS B 1 182 ? -22.516 -22.797 -13 1 66.38 182 LYS B O 1
ATOM 6287 N N . ILE B 1 183 ? -23.875 -21.359 -14.047 1 81.81 183 ILE B N 1
ATOM 6288 C CA . ILE B 1 183 ? -24.5 -20.875 -12.82 1 81.81 183 ILE B CA 1
ATOM 6289 C C . ILE B 1 183 ? -25.359 -21.969 -12.203 1 81.81 183 ILE B C 1
ATOM 6291 O O . ILE B 1 183 ? -25.406 -22.125 -10.977 1 81.81 183 ILE B O 1
ATOM 6295 N N . GLN B 1 184 ? -25.984 -22.703 -13.062 1 81.25 184 GLN B N 1
ATOM 6296 C CA . GLN B 1 184 ? -26.797 -23.812 -12.57 1 81.25 184 GLN B CA 1
ATOM 6297 C C . GLN B 1 184 ? -25.938 -24.875 -11.906 1 81.25 184 GLN B C 1
ATOM 6299 O O . GLN B 1 184 ? -26.266 -25.359 -10.82 1 81.25 184 GLN B O 1
ATOM 6304 N N . ARG B 1 185 ? -24.844 -25.141 -12.523 1 76.19 185 ARG B N 1
ATOM 6305 C CA . ARG B 1 185 ? -23.953 -26.156 -11.953 1 76.19 185 ARG B CA 1
ATOM 6306 C C . ARG B 1 185 ? -23.375 -25.688 -10.617 1 76.19 185 ARG B C 1
ATOM 6308 O O . ARG B 1 185 ? -23.266 -26.469 -9.672 1 76.19 185 ARG B O 1
ATOM 6315 N N . GLN B 1 186 ? -23.031 -24.469 -10.648 1 85.06 186 GLN B N 1
ATOM 6316 C CA . GLN B 1 186 ? -22.516 -23.938 -9.391 1 85.06 186 GLN B CA 1
ATOM 6317 C C . GLN B 1 186 ? -23.562 -24 -8.289 1 85.06 186 GLN B C 1
ATOM 6319 O O . GLN B 1 186 ? -23.25 -24.359 -7.148 1 85.06 186 GLN B O 1
ATOM 6324 N N . ALA B 1 187 ? -24.734 -23.641 -8.633 1 89.44 187 ALA B N 1
ATOM 6325 C CA . ALA B 1 187 ? -25.812 -23.656 -7.656 1 89.44 187 ALA B CA 1
ATOM 6326 C C . ALA B 1 187 ? -26.031 -25.062 -7.102 1 89.44 187 ALA B C 1
ATOM 6328 O O . ALA B 1 187 ? -26.219 -25.25 -5.895 1 89.44 187 ALA B O 1
ATOM 6329 N N . VAL B 1 188 ? -25.969 -26.016 -7.977 1 84 188 VAL B N 1
ATOM 6330 C CA . VAL B 1 188 ? -26.156 -27.406 -7.574 1 84 188 VAL B CA 1
ATOM 6331 C C . VAL B 1 188 ? -25.016 -27.859 -6.668 1 84 188 VAL B C 1
ATOM 6333 O O . VAL B 1 188 ? -25.25 -28.5 -5.641 1 84 188 VAL B O 1
ATOM 6336 N N . THR B 1 189 ? -23.875 -27.484 -7.086 1 82.38 189 THR B N 1
ATOM 6337 C CA . THR B 1 189 ? -22.703 -27.844 -6.289 1 82.38 189 THR B CA 1
ATOM 6338 C C . THR B 1 189 ? -22.766 -27.203 -4.906 1 82.38 189 THR B C 1
ATOM 6340 O O . THR B 1 189 ? -22.484 -27.859 -3.9 1 82.38 189 THR B O 1
ATOM 6343 N N . ASP B 1 190 ? -23.188 -25.969 -4.867 1 91.06 190 ASP B N 1
ATOM 6344 C CA . ASP B 1 190 ? -23.266 -25.25 -3.598 1 91.06 190 ASP B CA 1
ATOM 6345 C C . ASP B 1 190 ? -24.359 -25.828 -2.705 1 91.06 190 ASP B C 1
ATOM 6347 O O . ASP B 1 190 ? -24.188 -25.922 -1.488 1 91.06 190 ASP B O 1
ATOM 6351 N N . ALA B 1 191 ? -25.391 -26.203 -3.303 1 88.56 191 ALA B N 1
ATOM 6352 C CA . ALA B 1 191 ? -26.469 -26.844 -2.555 1 88.56 191 ALA B CA 1
ATOM 6353 C C . ALA B 1 191 ? -26.031 -28.156 -1.938 1 88.56 191 ALA B C 1
ATOM 6355 O O . ALA B 1 191 ? -26.359 -28.453 -0.788 1 88.56 191 ALA B O 1
ATOM 6356 N N . SER B 1 192 ? -25.266 -28.875 -2.738 1 83.12 192 SER B N 1
ATOM 6357 C CA . SER B 1 192 ? -24.734 -30.141 -2.244 1 83.12 192 SER B CA 1
ATOM 6358 C C . SER B 1 192 ? -23.797 -29.922 -1.064 1 83.12 192 SER B C 1
ATOM 6360 O O . SER B 1 192 ? -23.797 -30.703 -0.109 1 83.12 192 SER B O 1
ATOM 6362 N N . HIS B 1 193 ? -23.078 -28.922 -1.191 1 87.31 193 HIS B N 1
ATOM 6363 C CA . HIS B 1 193 ? -22.141 -28.594 -0.121 1 87.31 193 HIS B CA 1
ATOM 6364 C C . HIS B 1 193 ? -22.875 -28.234 1.164 1 87.31 193 HIS B C 1
ATOM 6366 O O . HIS B 1 193 ? -22.469 -28.656 2.254 1 87.31 193 HIS B O 1
ATOM 6372 N N . LEU B 1 194 ? -23.891 -27.406 1.028 1 89.19 194 LEU B N 1
ATOM 6373 C CA . LEU B 1 194 ? -24.656 -27.016 2.205 1 89.19 194 LEU B CA 1
ATOM 6374 C C . LEU B 1 194 ? -25.312 -28.219 2.861 1 89.19 194 LEU B C 1
ATOM 6376 O O . LEU B 1 194 ? -25.312 -28.344 4.09 1 89.19 194 LEU B O 1
ATOM 6380 N N . ARG B 1 195 ? -25.812 -29.062 2.111 1 81.94 195 ARG B N 1
ATOM 6381 C CA . ARG B 1 195 ? -26.438 -30.281 2.596 1 81.94 195 ARG B CA 1
ATOM 6382 C C . ARG B 1 195 ? -25.453 -31.141 3.383 1 81.94 195 ARG B C 1
ATOM 6384 O O . ARG B 1 195 ? -25.781 -31.625 4.469 1 81.94 195 ARG B O 1
ATOM 6391 N N . GLU B 1 196 ? -24.328 -31.328 2.768 1 80.81 196 GLU B N 1
ATOM 6392 C CA . GLU B 1 196 ? -23.297 -32.125 3.406 1 80.81 196 GLU B CA 1
ATOM 6393 C C . GLU B 1 196 ? -22.891 -31.547 4.75 1 80.81 196 GLU B C 1
ATOM 6395 O O . GLU B 1 196 ? -22.453 -32.281 5.648 1 80.81 196 GLU B O 1
ATOM 6400 N N . SER B 1 197 ? -23.047 -30.297 4.84 1 80.81 197 SER B N 1
ATOM 6401 C CA . SER B 1 197 ? -22.562 -29.594 6.023 1 80.81 197 SER B CA 1
ATOM 6402 C C . SER B 1 197 ? -23.469 -29.844 7.223 1 80.81 197 SER B C 1
ATOM 6404 O O . SER B 1 197 ? -23.031 -29.781 8.367 1 80.81 197 SER B O 1
ATOM 6406 N N . PHE B 1 198 ? -24.766 -30.078 6.988 1 81.38 198 PHE B N 1
ATOM 6407 C CA . PHE B 1 198 ? -25.562 -30.25 8.195 1 81.38 198 PHE B CA 1
ATOM 6408 C C . PHE B 1 198 ? -26.609 -31.328 8.008 1 81.38 198 PHE B C 1
ATOM 6410 O O . PHE B 1 198 ? -26.938 -32.062 8.945 1 81.38 198 PHE B O 1
ATOM 6417 N N . LEU B 1 199 ? -27.156 -31.469 6.824 1 81.25 199 LEU B N 1
ATOM 6418 C CA . LEU B 1 199 ? -28.312 -32.344 6.621 1 81.25 199 LEU B CA 1
ATOM 6419 C C . LEU B 1 199 ? -27.922 -33.812 6.695 1 81.25 199 LEU B C 1
ATOM 6421 O O . LEU B 1 199 ? -28.594 -34.594 7.359 1 81.25 199 LEU B O 1
ATOM 6425 N N . GLU B 1 200 ? -26.828 -34.031 6.074 1 76.44 200 GLU B N 1
ATOM 6426 C CA . GLU B 1 200 ? -26.375 -35.406 6.074 1 76.44 200 GLU B CA 1
ATOM 6427 C C . GLU B 1 200 ? -26.031 -35.875 7.488 1 76.44 200 GLU B C 1
ATOM 6429 O O . GLU B 1 200 ? -26.438 -36.969 7.898 1 76.44 200 GLU B O 1
ATOM 6434 N N . ALA B 1 201 ? -25.375 -35.094 8.148 1 77.25 201 ALA B N 1
ATOM 6435 C CA . ALA B 1 201 ? -25 -35.438 9.523 1 77.25 201 ALA B CA 1
ATOM 6436 C C . ALA B 1 201 ? -26.219 -35.531 10.422 1 77.25 201 ALA B C 1
ATOM 6438 O O . ALA B 1 201 ? -26.297 -36.375 11.305 1 77.25 201 ALA B O 1
ATOM 6439 N N . THR B 1 202 ? -27.172 -34.625 10.234 1 81.94 202 THR B N 1
ATOM 6440 C CA . THR B 1 202 ? -28.391 -34.594 11.031 1 81.94 202 THR B CA 1
ATOM 6441 C C . THR B 1 202 ? -29.219 -35.875 10.82 1 81.94 202 THR B C 1
ATOM 6443 O O . THR B 1 202 ? -29.656 -36.5 11.781 1 81.94 202 THR B O 1
ATOM 6446 N N . VAL B 1 203 ? -29.375 -36.281 9.625 1 77.88 203 VAL B N 1
ATOM 6447 C CA . VAL B 1 203 ? -30.188 -37.438 9.289 1 77.88 203 VAL B CA 1
ATOM 6448 C C . VAL B 1 203 ? -29.5 -38.719 9.797 1 77.88 203 VAL B C 1
ATOM 6450 O O . VAL B 1 203 ? -30.172 -39.594 10.336 1 77.88 203 VAL B O 1
ATOM 6453 N N . ALA B 1 204 ? -28.219 -38.719 9.688 1 77.81 204 ALA B N 1
ATOM 6454 C CA . ALA B 1 204 ? -27.453 -39.844 10.195 1 77.81 204 ALA B CA 1
ATOM 6455 C C . ALA B 1 204 ? -27.625 -40 11.703 1 77.81 204 ALA B C 1
ATOM 6457 O O . ALA B 1 204 ? -27.781 -41.094 12.219 1 77.81 204 ALA B O 1
ATOM 6458 N N . SER B 1 205 ? -27.625 -38.875 12.297 1 79.56 205 SER B N 1
ATOM 6459 C CA . SER B 1 205 ? -27.766 -38.906 13.75 1 79.56 205 SER B CA 1
ATOM 6460 C C . SER B 1 205 ? -29.172 -39.344 14.164 1 79.56 205 SER B C 1
ATOM 6462 O O . SER B 1 205 ? -29.344 -40.031 15.148 1 79.56 205 SER B O 1
ATOM 6464 N N . LEU B 1 206 ? -30.109 -38.875 13.508 1 77.12 206 LEU B N 1
ATOM 6465 C CA . LEU B 1 206 ? -31.484 -39.219 13.82 1 77.12 206 LEU B CA 1
ATOM 6466 C C . LEU B 1 206 ? -31.75 -40.688 13.594 1 77.12 206 LEU B C 1
ATOM 6468 O O . LEU B 1 206 ? -32.406 -41.344 14.406 1 77.12 206 LEU B O 1
ATOM 6472 N N . LYS B 1 207 ? -31.156 -41.219 12.57 1 75.69 207 LYS B N 1
ATOM 6473 C CA . LYS B 1 207 ? -31.312 -42.625 12.281 1 75.69 207 LYS B CA 1
ATOM 6474 C C . LYS B 1 207 ? -30.609 -43.5 13.32 1 75.69 207 LYS B C 1
ATOM 6476 O O . LYS B 1 207 ? -31.125 -44.531 13.703 1 75.69 207 LYS B O 1
ATOM 6481 N N . ALA B 1 208 ? -29.562 -42.906 13.695 1 78.06 208 ALA B N 1
ATOM 6482 C CA . ALA B 1 208 ? -28.781 -43.656 14.688 1 78.06 208 ALA B CA 1
ATOM 6483 C C . ALA B 1 208 ? -29.297 -43.375 16.094 1 78.06 208 ALA B C 1
ATOM 6485 O O . ALA B 1 208 ? -28.781 -43.938 17.078 1 78.06 208 ALA B O 1
ATOM 6486 N N . LYS B 1 209 ? -30.375 -42.594 16.219 1 77.12 209 LYS B N 1
ATOM 6487 C CA . LYS B 1 209 ? -30.938 -42.219 17.5 1 77.12 209 LYS B CA 1
ATOM 6488 C C . LYS B 1 209 ? -29.875 -41.625 18.422 1 77.12 209 LYS B C 1
ATOM 6490 O O . LYS B 1 209 ? -29.812 -41.969 19.609 1 77.12 209 LYS B O 1
ATOM 6495 N N . LYS B 1 210 ? -28.922 -40.969 17.828 1 75.88 210 LYS B N 1
ATOM 6496 C CA . LYS B 1 210 ? -27.891 -40.25 18.578 1 75.88 2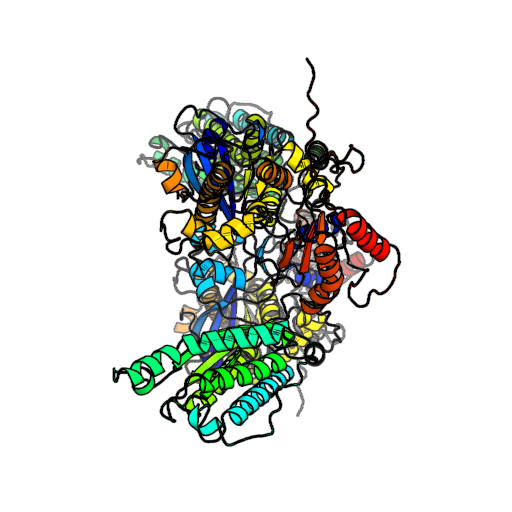10 LYS B CA 1
ATOM 6497 C C . LYS B 1 210 ? -28.25 -38.781 18.766 1 75.88 210 LYS B C 1
ATOM 6499 O O . LYS B 1 210 ? -29.094 -38.25 18.031 1 75.88 210 LYS B O 1
ATOM 6504 N N . PRO B 1 211 ? -27.734 -38.156 19.75 1 69.81 211 PRO B N 1
ATOM 6505 C CA . PRO B 1 211 ? -27.938 -36.688 19.875 1 69.81 211 PRO B CA 1
ATOM 6506 C C . PRO B 1 211 ? -27.531 -35.938 18.625 1 69.81 211 PRO B C 1
ATOM 6508 O O . PRO B 1 211 ? -26.531 -36.25 17.984 1 69.81 211 PRO B O 1
ATOM 6511 N N . CYS B 1 212 ? -28.516 -35.094 18.078 1 70 212 CYS B N 1
ATOM 6512 C CA . CYS B 1 212 ? -28.328 -34.375 16.828 1 70 212 CYS B CA 1
ATOM 6513 C C . CYS B 1 212 ? -28.297 -32.875 17.047 1 70 212 CYS B C 1
ATOM 6515 O O . CYS B 1 212 ? -29.234 -32.312 17.625 1 70 212 CYS B O 1
ATOM 6517 N N . PRO B 1 213 ? -27.188 -32.25 16.656 1 63.88 213 PRO B N 1
ATOM 6518 C CA . PRO B 1 213 ? -27.094 -30.797 16.812 1 63.88 213 PRO B CA 1
ATOM 6519 C C . PRO B 1 213 ? -28.297 -30.062 16.25 1 63.88 213 PRO B C 1
ATOM 6521 O O . PRO B 1 213 ? -28.656 -28.984 16.734 1 63.88 213 PRO B O 1
ATOM 6524 N N . TYR B 1 214 ? -28.984 -30.688 15.391 1 75 214 TYR B N 1
ATOM 6525 C CA . TYR B 1 214 ? -30.172 -30.062 14.805 1 75 214 TYR B CA 1
ATOM 6526 C C . TYR B 1 214 ? -31.234 -29.812 15.859 1 75 214 TYR B C 1
ATOM 6528 O O . TYR B 1 214 ? -31.875 -28.766 15.875 1 75 214 TYR B O 1
ATOM 6536 N N . LEU B 1 215 ? -31.328 -30.859 16.703 1 69.06 215 LEU B N 1
ATOM 6537 C CA . LEU B 1 215 ? -32.406 -30.781 17.703 1 69.06 215 LEU B CA 1
ATOM 6538 C C . LEU B 1 215 ? -32 -29.891 18.875 1 69.06 215 LEU B C 1
ATOM 6540 O O . LEU B 1 215 ? -32.875 -29.312 19.531 1 69.06 215 LEU B O 1
ATOM 6544 N N . ASP B 1 216 ? -30.672 -29.75 18.969 1 64.19 216 ASP B N 1
ATOM 6545 C CA . ASP B 1 216 ? -30.188 -29 20.125 1 64.19 216 ASP B CA 1
ATOM 6546 C C . ASP B 1 216 ? -29.828 -27.562 19.75 1 64.19 216 ASP B C 1
ATOM 6548 O O . ASP B 1 216 ? -29.5 -26.75 20.625 1 64.19 216 ASP B O 1
ATOM 6552 N N . ASN B 1 217 ? -29.859 -27.312 18.469 1 62.66 217 ASN B N 1
ATOM 6553 C CA . ASN B 1 217 ? -29.422 -26 18.031 1 62.66 217 ASN B CA 1
ATOM 6554 C C . ASN B 1 217 ? -30.469 -24.922 18.344 1 62.66 217 ASN B C 1
ATOM 6556 O O . ASN B 1 217 ? -31.578 -24.953 17.812 1 62.66 217 ASN B O 1
ATOM 6560 N N . ASP B 1 218 ? -30.234 -24.109 19.391 1 62.12 218 ASP B N 1
ATOM 6561 C CA . ASP B 1 218 ? -31.234 -23.125 19.812 1 62.12 218 ASP B CA 1
ATOM 6562 C C . ASP B 1 218 ? -31.047 -21.797 19.094 1 62.12 218 ASP B C 1
ATOM 6564 O O . ASP B 1 218 ? -31.953 -20.953 19.078 1 62.12 218 ASP B O 1
ATOM 6568 N N . SER B 1 219 ? -29.812 -21.547 18.703 1 67.69 219 SER B N 1
ATOM 6569 C CA . SER B 1 219 ? -29.641 -20.234 18.094 1 67.69 219 SER B CA 1
ATOM 6570 C C . SER B 1 219 ? -28.547 -20.25 17.031 1 67.69 219 SER B C 1
ATOM 6572 O O . SER B 1 219 ? -27.625 -21.078 17.094 1 67.69 219 SER B O 1
ATOM 6574 N N . GLY B 1 220 ? -28.75 -19.688 15.93 1 79.38 220 GLY B N 1
ATOM 6575 C CA . GLY B 1 220 ? -27.734 -19.547 14.891 1 79.38 220 GLY B CA 1
ATOM 6576 C C . GLY B 1 220 ? -27.969 -20.453 13.695 1 79.38 220 GLY B C 1
ATOM 6577 O O . GLY B 1 220 ? -28.938 -21.219 13.68 1 79.38 220 GLY B O 1
ATOM 6578 N N . PRO B 1 221 ? -27.172 -20.328 12.766 1 90 221 PRO B N 1
ATOM 6579 C CA . PRO B 1 221 ? -27.359 -21.141 11.547 1 90 221 PRO B CA 1
ATOM 6580 C C . PRO B 1 221 ? -26.891 -22.578 11.727 1 90 221 PRO B C 1
ATOM 6582 O O . PRO B 1 221 ? -25.953 -22.844 12.469 1 90 221 PRO B O 1
ATOM 6585 N N . LEU B 1 222 ? -27.641 -23.516 11.25 1 87.69 222 LEU B N 1
ATOM 6586 C CA . LEU B 1 222 ? -27.281 -24.938 11.211 1 87.69 222 LEU B CA 1
ATOM 6587 C C . LEU B 1 222 ? -26.031 -25.141 10.359 1 87.69 222 LEU B C 1
ATOM 6589 O O . LEU B 1 222 ? -25.219 -26.016 10.664 1 87.69 222 LEU B O 1
ATOM 6593 N N . ALA B 1 223 ? -25.984 -24.469 9.336 1 90.25 223 ALA B N 1
ATOM 6594 C CA . ALA B 1 223 ? -24.875 -24.5 8.391 1 90.25 223 ALA B CA 1
ATOM 6595 C C . ALA B 1 223 ? -24.75 -23.188 7.637 1 90.25 223 ALA B C 1
ATOM 6597 O O . ALA B 1 223 ? -25.719 -22.438 7.527 1 90.25 223 ALA B O 1
ATOM 6598 N N . GLN B 1 224 ? -23.594 -22.922 7.203 1 93.12 224 GLN B N 1
ATOM 6599 C CA . GLN B 1 224 ? -23.312 -21.688 6.461 1 93.12 224 GLN B CA 1
ATOM 6600 C C . GLN B 1 224 ? -22.281 -21.922 5.371 1 93.12 224 GLN B C 1
ATOM 6602 O O . GLN B 1 224 ? -21.297 -22.641 5.582 1 93.12 224 GLN B O 1
ATOM 6607 N N . ILE B 1 225 ? -22.516 -21.391 4.172 1 93.06 225 ILE B N 1
ATOM 6608 C CA . ILE B 1 225 ? -21.531 -21.422 3.096 1 93.06 225 ILE B CA 1
ATOM 6609 C C . ILE B 1 225 ? -21.422 -20.016 2.48 1 93.06 225 ILE B C 1
ATOM 6611 O O . ILE B 1 225 ? -22.344 -19.219 2.557 1 93.06 225 ILE B O 1
ATOM 6615 N N . GLU B 1 226 ? -20.281 -19.719 1.957 1 90.25 226 GLU B N 1
ATOM 6616 C CA . GLU B 1 226 ? -20.016 -18.484 1.229 1 90.25 226 GLU B CA 1
ATOM 6617 C C . GLU B 1 226 ? -19.75 -18.75 -0.249 1 90.25 226 GLU B C 1
ATOM 6619 O O . GLU B 1 226 ? -19.047 -19.703 -0.592 1 90.25 226 GLU B O 1
ATOM 6624 N N . VAL B 1 227 ? -20.422 -17.984 -1.033 1 90.12 227 VAL B N 1
ATOM 6625 C CA . VAL B 1 227 ? -20.281 -18.203 -2.469 1 90.12 227 VAL B CA 1
ATOM 6626 C C . VAL B 1 227 ? -20.047 -16.875 -3.182 1 90.12 227 VAL B C 1
ATOM 6628 O O . VAL B 1 227 ? -20.406 -15.82 -2.672 1 90.12 227 VAL B O 1
ATOM 6631 N N . SER B 1 228 ? -19.391 -16.906 -4.328 1 83.56 228 SER B N 1
ATOM 6632 C CA . SER B 1 228 ? -19.156 -15.758 -5.195 1 83.56 228 SER B CA 1
ATOM 6633 C C . SER B 1 228 ? -19.859 -15.922 -6.535 1 83.56 228 SER B C 1
ATOM 6635 O O . SER B 1 228 ? -19.641 -16.922 -7.238 1 83.56 228 SER B O 1
ATOM 6637 N N . ILE B 1 229 ? -20.672 -14.938 -6.809 1 83.56 229 ILE B N 1
ATOM 6638 C CA . ILE B 1 229 ? -21.547 -15.031 -7.977 1 83.56 229 ILE B CA 1
ATOM 6639 C C . ILE B 1 229 ? -21.375 -13.789 -8.844 1 83.56 229 ILE B C 1
ATOM 6641 O O . ILE B 1 229 ? -21.359 -12.664 -8.336 1 83.56 229 ILE B O 1
ATOM 6645 N N . PRO B 1 230 ? -21.234 -14.062 -10.188 1 75.12 230 PRO B N 1
ATOM 6646 C CA . PRO B 1 230 ? -21.281 -12.875 -11.039 1 75.12 230 PRO B CA 1
ATOM 6647 C C . PRO B 1 230 ? -22.547 -12.039 -10.82 1 75.12 230 PRO B C 1
ATOM 6649 O O . PRO B 1 230 ? -23.625 -12.594 -10.656 1 75.12 230 PRO B O 1
ATOM 6652 N N . SER B 1 231 ? -22.391 -10.781 -10.844 1 76.5 231 SER B N 1
ATOM 6653 C CA . SER B 1 231 ? -23.438 -9.852 -10.453 1 76.5 231 SER B CA 1
ATOM 6654 C C . SER B 1 231 ? -24.688 -10.047 -11.305 1 76.5 231 SER B C 1
ATOM 6656 O O . SER B 1 231 ? -25.812 -9.984 -10.789 1 76.5 231 SER B O 1
ATOM 6658 N N . ASN B 1 232 ? -24.531 -10.336 -12.547 1 73.88 232 ASN B N 1
ATOM 6659 C CA . ASN B 1 232 ? -25.672 -10.445 -13.453 1 73.88 232 ASN B CA 1
ATOM 6660 C C . ASN B 1 232 ? -26.391 -11.789 -13.312 1 73.88 232 ASN B C 1
ATOM 6662 O O . ASN B 1 232 ? -27.438 -12 -13.898 1 73.88 232 ASN B O 1
ATOM 6666 N N . SER B 1 233 ? -25.844 -12.617 -12.398 1 82.19 233 SER B N 1
ATOM 6667 C CA . SER B 1 233 ? -26.406 -13.961 -12.312 1 82.19 233 SER B CA 1
ATOM 6668 C C . SER B 1 233 ? -26.969 -14.242 -10.922 1 82.19 233 SER B C 1
ATOM 6670 O O . SER B 1 233 ? -27.297 -15.383 -10.602 1 82.19 233 SER B O 1
ATOM 6672 N N . VAL B 1 234 ? -27.078 -13.211 -10.156 1 88.12 234 VAL B N 1
ATOM 6673 C CA . VAL B 1 234 ? -27.453 -13.43 -8.758 1 88.12 234 VAL B CA 1
ATOM 6674 C C . VAL B 1 234 ? -28.859 -14.016 -8.68 1 88.12 234 VAL B C 1
ATOM 6676 O O . VAL B 1 234 ? -29.094 -15 -7.98 1 88.12 234 VAL B O 1
ATOM 6679 N N . LYS B 1 235 ? -29.828 -13.5 -9.383 1 85.44 235 LYS B N 1
ATOM 6680 C CA . LYS B 1 235 ? -31.203 -13.961 -9.344 1 85.44 235 LYS B CA 1
ATOM 6681 C C . LYS B 1 235 ? -31.328 -15.398 -9.852 1 85.44 235 LYS B C 1
ATOM 6683 O O . LYS B 1 235 ? -31.969 -16.234 -9.219 1 85.44 235 LYS B O 1
ATOM 6688 N N . ALA B 1 236 ? -30.625 -15.586 -10.93 1 86 236 ALA B N 1
ATOM 6689 C CA . ALA B 1 236 ? -30.641 -16.922 -11.508 1 86 236 ALA B CA 1
ATOM 6690 C C . ALA B 1 236 ? -30 -17.938 -10.57 1 86 236 ALA B C 1
ATOM 6692 O O . ALA B 1 236 ? -30.5 -19.047 -10.406 1 86 236 ALA B O 1
ATOM 6693 N N . TYR B 1 237 ? -28.938 -17.531 -10.031 1 91.5 237 TYR B N 1
ATOM 6694 C CA . TYR B 1 237 ? -28.25 -18.406 -9.094 1 91.5 237 TYR B CA 1
ATOM 6695 C C . TYR B 1 237 ? -29.156 -18.781 -7.926 1 91.5 237 TYR B C 1
ATOM 6697 O O . TYR B 1 237 ? -29.25 -19.953 -7.551 1 91.5 237 TYR B O 1
ATOM 6705 N N . VAL B 1 238 ? -29.797 -17.781 -7.375 1 92.06 238 VAL B N 1
ATOM 6706 C CA . VAL B 1 238 ? -30.625 -18 -6.195 1 92.06 238 VAL B CA 1
ATOM 6707 C C . VAL B 1 238 ? -31.781 -18.938 -6.547 1 92.06 238 VAL B C 1
ATOM 6709 O O . VAL B 1 238 ? -32.094 -19.859 -5.781 1 92.06 238 VAL B O 1
ATOM 6712 N N . GLU B 1 239 ? -32.312 -18.797 -7.664 1 88.06 239 GLU B N 1
ATOM 6713 C CA . GLU B 1 239 ? -33.438 -19.656 -8.109 1 88.06 239 GLU B CA 1
ATOM 6714 C C . GLU B 1 239 ? -32.969 -21.094 -8.273 1 88.06 239 GLU B C 1
ATOM 6716 O O . GLU B 1 239 ? -33.594 -22.016 -7.77 1 88.06 239 GLU B O 1
ATOM 6721 N N . HIS B 1 240 ? -31.859 -21.234 -8.938 1 89.31 240 HIS B N 1
ATOM 6722 C CA . HIS B 1 240 ? -31.328 -22.562 -9.148 1 89.31 240 HIS B CA 1
ATOM 6723 C C . HIS B 1 240 ? -30.906 -23.219 -7.832 1 89.31 240 HIS B C 1
ATOM 6725 O O . HIS B 1 240 ? -31.109 -24.422 -7.637 1 89.31 240 HIS B O 1
ATOM 6731 N N . PHE B 1 241 ? -30.359 -22.438 -7.035 1 93.5 241 PHE B N 1
ATOM 6732 C CA . PHE B 1 241 ? -29.906 -22.938 -5.746 1 93.5 241 PHE B CA 1
ATOM 6733 C C . PHE B 1 241 ? -31.078 -23.453 -4.922 1 93.5 241 PHE B C 1
ATOM 6735 O O . PHE B 1 241 ? -31.016 -24.547 -4.34 1 93.5 241 PHE B O 1
ATOM 6742 N N . LEU B 1 242 ? -32.125 -22.641 -4.848 1 90.69 242 LEU B N 1
ATOM 6743 C CA . LEU B 1 242 ? -33.312 -23 -4.055 1 90.69 242 LEU B CA 1
ATOM 6744 C C . LEU B 1 242 ? -33.969 -24.266 -4.586 1 90.69 242 LEU B C 1
ATOM 6746 O O . LEU B 1 242 ? -34.375 -25.125 -3.809 1 90.69 242 LEU B O 1
ATOM 6750 N N . HIS B 1 243 ? -33.906 -24.438 -5.836 1 85.5 243 HIS B N 1
ATOM 6751 C CA . HIS B 1 243 ? -34.438 -25.672 -6.418 1 85.5 243 HIS B CA 1
ATOM 6752 C C . HIS B 1 243 ? -33.531 -26.859 -6.117 1 85.5 243 HIS B C 1
ATOM 6754 O O . HIS B 1 243 ? -34 -27.938 -5.781 1 85.5 243 HIS B O 1
ATOM 6760 N N . ALA B 1 244 ? -32.281 -26.578 -6.25 1 87.06 244 ALA B N 1
ATOM 6761 C CA . ALA B 1 244 ? -31.328 -27.656 -6.008 1 87.06 244 ALA B CA 1
ATOM 6762 C C . ALA B 1 244 ? -31.375 -28.125 -4.559 1 87.06 244 ALA B C 1
ATOM 6764 O O . ALA B 1 244 ? -31.328 -29.328 -4.285 1 87.06 244 ALA B O 1
ATOM 6765 N N . ILE B 1 245 ? -31.516 -27.188 -3.656 1 89.56 245 ILE B N 1
ATOM 6766 C CA . ILE B 1 245 ? -31.5 -27.547 -2.242 1 89.56 245 ILE B CA 1
ATOM 6767 C C . ILE B 1 245 ? -32.781 -28.297 -1.883 1 89.56 245 ILE B C 1
ATOM 6769 O O . ILE B 1 245 ? -32.75 -29.188 -1.036 1 89.56 245 ILE B O 1
ATOM 6773 N N . ARG B 1 246 ? -33.812 -27.922 -2.436 1 84.44 246 ARG B N 1
ATOM 6774 C CA . ARG B 1 246 ? -35.062 -28.656 -2.234 1 84.44 246 ARG B CA 1
ATOM 6775 C C . ARG B 1 246 ? -34.938 -30.094 -2.725 1 84.44 246 ARG B C 1
ATOM 6777 O O . ARG B 1 246 ? -35.406 -31.031 -2.061 1 84.44 246 ARG B O 1
ATOM 6784 N N . ASP B 1 247 ? -34.312 -30.25 -3.885 1 79.38 247 ASP B N 1
ATOM 6785 C CA . ASP B 1 247 ? -34.094 -31.578 -4.438 1 79.38 247 ASP B CA 1
ATOM 6786 C C . ASP B 1 247 ? -33.156 -32.375 -3.545 1 79.38 247 ASP B C 1
ATOM 6788 O O . ASP B 1 247 ? -33.406 -33.562 -3.316 1 79.38 247 ASP B O 1
ATOM 6792 N N . GLU B 1 248 ? -32.156 -31.766 -3.057 1 77.94 248 GLU B N 1
ATOM 6793 C CA . GLU B 1 248 ? -31.234 -32.406 -2.145 1 77.94 248 GLU B CA 1
ATOM 6794 C C . GLU B 1 248 ? -31.922 -32.844 -0.856 1 77.94 248 GLU B C 1
ATOM 6796 O O . GLU B 1 248 ? -31.641 -33.906 -0.316 1 77.94 248 GLU B O 1
ATOM 6801 N N . ALA B 1 249 ? -32.812 -31.984 -0.377 1 80.56 249 ALA B N 1
ATOM 6802 C CA . ALA B 1 249 ? -33.562 -32.281 0.85 1 80.56 249 ALA B CA 1
ATOM 6803 C C . ALA B 1 249 ? -34.469 -33.469 0.656 1 80.56 249 ALA B C 1
ATOM 6805 O O . ALA B 1 249 ? -34.656 -34.312 1.56 1 80.56 249 ALA B O 1
ATOM 6806 N N . ARG B 1 250 ? -35 -33.625 -0.464 1 76.12 250 ARG B N 1
ATOM 6807 C CA . ARG B 1 250 ? -35.938 -34.719 -0.765 1 76.12 250 ARG B CA 1
ATOM 6808 C C . ARG B 1 250 ? -35.219 -36.062 -0.742 1 76.12 250 ARG B C 1
ATOM 6810 O O . ARG B 1 250 ? -35.812 -37.062 -0.373 1 76.12 250 ARG B O 1
ATOM 6817 N N . ALA B 1 251 ? -33.969 -36 -1.027 1 71.56 251 ALA B N 1
ATOM 6818 C CA . ALA B 1 251 ? -33.156 -37.219 -1.062 1 71.56 251 ALA B CA 1
ATOM 6819 C C . ALA B 1 251 ? -32.969 -37.781 0.343 1 71.56 251 ALA B C 1
ATOM 6821 O O . ALA B 1 251 ? -32.688 -38.969 0.509 1 71.56 251 ALA B O 1
ATOM 6822 N N . TYR B 1 252 ? -33.156 -36.969 1.308 1 71.44 252 TYR B N 1
ATOM 6823 C CA . TYR B 1 252 ? -32.969 -37.375 2.695 1 71.44 252 TYR B CA 1
ATOM 6824 C C . TYR B 1 252 ? -34.281 -37.406 3.438 1 71.44 252 TYR B C 1
ATOM 6826 O O . TYR B 1 252 ? -34.438 -36.781 4.484 1 71.44 252 TYR B O 1
ATOM 6834 N N . ASP B 1 253 ? -35.25 -38.062 2.949 1 62.94 253 ASP B N 1
ATOM 6835 C CA . ASP B 1 253 ? -36.594 -38.125 3.494 1 62.94 253 ASP B CA 1
ATOM 6836 C C . ASP B 1 253 ? -36.562 -38.5 4.973 1 62.94 253 ASP B C 1
ATOM 6838 O O . ASP B 1 253 ? -36.156 -39.594 5.336 1 62.94 253 ASP B O 1
ATOM 6842 N N . THR B 1 254 ? -36.75 -37.594 5.883 1 68.19 254 THR B N 1
ATOM 6843 C CA . THR B 1 254 ? -36.75 -37.844 7.32 1 68.19 254 THR B CA 1
ATOM 6844 C C . THR B 1 254 ? -38.188 -37.906 7.855 1 68.19 254 THR B C 1
ATOM 6846 O O . THR B 1 254 ? -38.375 -37.875 9.07 1 68.19 254 THR B O 1
ATOM 6849 N N . GLY B 1 255 ? -39.125 -38 7.016 1 65.81 255 GLY B N 1
ATOM 6850 C CA . GLY B 1 255 ? -40.5 -38.094 7.441 1 65.81 255 GLY B CA 1
ATOM 6851 C C . GLY B 1 255 ? -40.969 -36.844 8.195 1 65.81 255 GLY B C 1
ATOM 6852 O O . GLY B 1 255 ? -41.656 -36.969 9.203 1 65.81 255 GLY B O 1
ATOM 6853 N N . GLY B 1 256 ? -40.438 -35.562 7.832 1 66.81 256 GLY B N 1
ATOM 6854 C CA . GLY B 1 256 ? -40.844 -34.312 8.43 1 66.81 256 GLY B CA 1
ATOM 6855 C C . GLY B 1 256 ? -40.062 -33.938 9.672 1 66.81 256 GLY B C 1
ATOM 6856 O O . GLY B 1 256 ? -40.312 -32.906 10.305 1 66.81 256 GLY B O 1
ATOM 6857 N N . LEU B 1 257 ? -39.094 -34.719 10.102 1 73.06 257 LEU B N 1
ATOM 6858 C CA . LEU B 1 257 ? -38.344 -34.5 11.328 1 73.06 257 LEU B CA 1
ATOM 6859 C C . LEU B 1 257 ? -37.344 -33.344 11.156 1 73.06 257 LEU B C 1
ATOM 6861 O O . LEU B 1 257 ? -36.969 -32.688 12.133 1 73.06 257 LEU B O 1
ATOM 6865 N N . VAL B 1 258 ? -36.938 -33.219 9.969 1 80.56 258 VAL B N 1
ATOM 6866 C CA . VAL B 1 258 ? -35.969 -32.188 9.727 1 80.56 258 VAL B CA 1
ATOM 6867 C C . VAL B 1 258 ? -36.562 -31.109 8.805 1 80.56 258 VAL B C 1
ATOM 6869 O O . VAL B 1 258 ? -36.875 -31.391 7.656 1 80.56 258 VAL B O 1
ATOM 6872 N N . GLU B 1 259 ? -36.844 -29.938 9.391 1 82.69 259 GLU B N 1
ATOM 6873 C CA . GLU B 1 259 ? -37.25 -28.734 8.664 1 82.69 259 GLU B CA 1
ATOM 6874 C C . GLU B 1 259 ? -36.219 -27.641 8.797 1 82.69 259 GLU B C 1
ATOM 6876 O O . GLU B 1 259 ? -35.625 -27.453 9.867 1 82.69 259 GLU B O 1
ATOM 6881 N N . PHE B 1 260 ? -35.969 -27.078 7.699 1 89 260 PHE B N 1
ATOM 6882 C CA . PHE B 1 260 ? -35 -25.984 7.773 1 89 260 PHE B CA 1
ATOM 6883 C C . PHE B 1 260 ? -35.344 -24.875 6.785 1 89 260 PHE B C 1
ATOM 6885 O O . PHE B 1 260 ? -36.188 -25.078 5.887 1 89 260 PHE B O 1
ATOM 6892 N N . PHE B 1 261 ? -34.844 -23.734 6.988 1 90.81 261 PHE B N 1
ATOM 6893 C CA . PHE B 1 261 ? -35.062 -22.531 6.207 1 90.81 261 PHE B CA 1
ATOM 6894 C C . PHE B 1 261 ? -33.75 -21.938 5.727 1 90.81 261 PHE B C 1
ATOM 6896 O O . PHE B 1 261 ? -32.75 -21.953 6.457 1 90.81 261 PHE B O 1
ATOM 6903 N N . ILE B 1 262 ? -33.781 -21.453 4.523 1 93.44 262 ILE B N 1
ATOM 6904 C CA . ILE B 1 262 ? -32.594 -20.891 3.912 1 93.44 262 ILE B CA 1
ATOM 6905 C C . ILE B 1 262 ? -32.625 -19.375 3.994 1 93.44 262 ILE B C 1
ATOM 6907 O O . ILE B 1 262 ? -33.688 -18.766 3.807 1 93.44 262 ILE B O 1
ATOM 6911 N N . SER B 1 263 ? -31.562 -18.812 4.355 1 94.19 263 SER B N 1
ATOM 6912 C CA . SER B 1 263 ? -31.344 -17.375 4.258 1 94.19 263 SER B CA 1
ATOM 6913 C C . SER B 1 263 ? -30.156 -17.047 3.363 1 94.19 263 SER B C 1
ATOM 6915 O O . SER B 1 263 ? -29.125 -17.734 3.412 1 94.19 263 SER B O 1
ATOM 6917 N N . ILE B 1 264 ? -30.344 -16.109 2.486 1 94.94 264 ILE B N 1
ATOM 6918 C CA . ILE B 1 264 ? -29.281 -15.656 1.591 1 94.94 264 ILE B CA 1
ATOM 6919 C C . ILE B 1 264 ? -29.078 -14.148 1.756 1 94.94 264 ILE B C 1
ATOM 6921 O O . ILE B 1 264 ? -30.031 -13.375 1.634 1 94.94 264 ILE B O 1
ATOM 6925 N N . PHE B 1 265 ? -27.922 -13.719 2.078 1 93.19 265 PHE B N 1
ATOM 6926 C CA . PHE B 1 265 ? -27.625 -12.305 2.229 1 93.19 265 PHE B CA 1
ATOM 6927 C C . PHE B 1 265 ? -26.203 -11.992 1.787 1 93.19 265 PHE B C 1
ATOM 6929 O O . PHE B 1 265 ? -25.375 -12.898 1.652 1 93.19 265 PHE B O 1
ATOM 6936 N N . PRO B 1 266 ? -25.922 -10.766 1.424 1 90.5 266 PRO B N 1
ATOM 6937 C CA . PRO B 1 266 ? -24.594 -10.406 0.896 1 90.5 266 PRO B CA 1
ATOM 6938 C C . PRO B 1 266 ? -23.547 -10.227 1.994 1 90.5 266 PRO B C 1
ATOM 6940 O O . PRO B 1 266 ? -23.891 -9.812 3.105 1 90.5 266 PRO B O 1
ATOM 6943 N N . LYS B 1 267 ? -22.359 -10.539 1.681 1 86.38 267 LYS B N 1
ATOM 6944 C CA . LYS B 1 267 ? -21.234 -10.219 2.555 1 86.38 267 LYS B CA 1
ATOM 6945 C C . LYS B 1 267 ? -20.875 -8.742 2.471 1 86.38 267 LYS B C 1
ATOM 6947 O O . LYS B 1 267 ? -20.359 -8.164 3.438 1 86.38 267 LYS B O 1
ATOM 6952 N N . ALA B 1 268 ? -21.031 -8.234 1.274 1 80.25 268 ALA B N 1
ATOM 6953 C CA . ALA B 1 268 ? -20.844 -6.812 0.994 1 80.25 268 ALA B CA 1
ATOM 6954 C C . ALA B 1 268 ? -21.953 -6.273 0.104 1 80.25 268 ALA B C 1
ATOM 6956 O O . ALA B 1 268 ? -22.562 -7.027 -0.666 1 80.25 268 ALA B O 1
ATOM 6957 N N . LEU B 1 269 ? -22.297 -5.109 0.24 1 77.88 269 LEU B N 1
ATOM 6958 C CA . LEU B 1 269 ? -23.422 -4.539 -0.487 1 77.88 269 LEU B CA 1
ATOM 6959 C C . LEU B 1 269 ? -23.156 -4.543 -1.989 1 77.88 269 LEU B C 1
ATOM 6961 O O . LEU B 1 269 ? -24.031 -4.93 -2.773 1 77.88 269 LEU B O 1
ATOM 6965 N N . ALA B 1 270 ? -22.016 -4.191 -2.465 1 78.25 270 ALA B N 1
ATOM 6966 C CA . ALA B 1 270 ? -21.547 -4.18 -3.848 1 78.25 270 ALA B CA 1
ATOM 6967 C C . ALA B 1 270 ? -22.562 -3.527 -4.77 1 78.25 270 ALA B C 1
ATOM 6969 O O . ALA B 1 270 ? -22.969 -4.117 -5.773 1 78.25 270 ALA B O 1
ATOM 6970 N N . PRO B 1 271 ? -23.016 -2.357 -4.43 1 85.62 271 PRO B N 1
ATOM 6971 C CA . PRO B 1 271 ? -24.047 -1.716 -5.242 1 85.62 271 PRO B CA 1
ATOM 6972 C C . PRO B 1 271 ? -23.641 -1.572 -6.707 1 85.62 271 PRO B C 1
ATOM 6974 O O . PRO B 1 271 ? -24.484 -1.674 -7.598 1 85.62 271 PRO B O 1
ATOM 6977 N N . GLU B 1 272 ? -22.438 -1.428 -6.969 1 80.81 272 GLU B N 1
ATOM 6978 C CA . GLU B 1 272 ? -21.953 -1.222 -8.328 1 80.81 272 GLU B CA 1
ATOM 6979 C C . GLU B 1 272 ? -22.188 -2.453 -9.195 1 80.81 272 GLU B C 1
ATOM 6981 O O . GLU B 1 272 ? -22.391 -2.334 -10.406 1 80.81 272 GLU B O 1
ATOM 6986 N N . SER B 1 273 ? -22.094 -3.564 -8.555 1 77.38 273 SER B N 1
ATOM 6987 C CA . SER B 1 273 ? -22.266 -4.82 -9.281 1 77.38 273 SER B CA 1
ATOM 6988 C C . SER B 1 273 ? -23.734 -5.223 -9.352 1 77.38 273 SER B C 1
ATOM 6990 O O . SER B 1 273 ? -24.141 -5.949 -10.266 1 77.38 273 SER B O 1
ATOM 6992 N N . LEU B 1 274 ? -24.547 -4.738 -8.461 1 82.62 274 LEU B N 1
ATOM 6993 C CA . LEU B 1 274 ? -25.922 -5.223 -8.32 1 82.62 274 LEU B CA 1
ATOM 6994 C C . LEU B 1 274 ? -26.891 -4.336 -9.086 1 82.62 274 LEU B C 1
ATOM 6996 O O . LEU B 1 274 ? -27.922 -4.816 -9.586 1 82.62 274 LEU B O 1
ATOM 7000 N N . LEU B 1 275 ? -26.547 -3.07 -9.133 1 85.62 275 LEU B N 1
ATOM 7001 C CA . LEU B 1 275 ? -27.5 -2.117 -9.695 1 85.62 275 LEU B CA 1
ATOM 7002 C C . LEU B 1 275 ? -27.094 -1.712 -11.109 1 85.62 275 LEU B C 1
ATOM 7004 O O . LEU B 1 275 ? -26 -1.188 -11.312 1 85.62 275 LEU B O 1
ATOM 7008 N N . ASP B 1 276 ? -27.984 -1.842 -12 1 79.56 276 ASP B N 1
ATOM 7009 C CA . ASP B 1 276 ? -27.734 -1.459 -13.391 1 79.56 276 ASP B CA 1
ATOM 7010 C C . ASP B 1 276 ? -27.641 0.058 -13.531 1 79.56 276 ASP B C 1
ATOM 7012 O O . ASP B 1 276 ? -26.922 0.559 -14.398 1 79.56 276 ASP B O 1
ATOM 7016 N N . ASN B 1 277 ? -28.406 0.688 -12.727 1 86 277 ASN B N 1
ATOM 7017 C CA . ASN B 1 277 ? -28.438 2.143 -12.844 1 86 277 ASN B CA 1
ATOM 7018 C C . ASN B 1 277 ? -27.547 2.807 -11.805 1 86 277 ASN B C 1
ATOM 7020 O O . ASN B 1 277 ? -27.766 3.959 -11.43 1 86 277 ASN B O 1
ATOM 7024 N N . TYR B 1 278 ? -26.625 2.127 -11.25 1 88.25 278 TYR B N 1
ATOM 7025 C CA . TYR B 1 278 ? -25.75 2.629 -10.195 1 88.25 278 TYR B CA 1
ATOM 7026 C C . TYR B 1 278 ? -25.031 3.902 -10.641 1 88.25 278 TYR B C 1
ATOM 7028 O O . TYR B 1 278 ? -25.016 4.898 -9.914 1 88.25 278 TYR B O 1
ATOM 7036 N N . GLN B 1 279 ? -24.484 3.922 -11.867 1 86.94 279 GLN B N 1
ATOM 7037 C CA . GLN B 1 279 ? -23.734 5.059 -12.375 1 86.94 279 GLN B CA 1
ATOM 7038 C C . GLN B 1 279 ? -24.609 6.301 -12.492 1 86.94 279 GLN B C 1
ATOM 7040 O O . GLN B 1 279 ? -24.156 7.414 -12.211 1 86.94 279 GLN B O 1
ATOM 7045 N N . GLU B 1 280 ? -25.766 6.012 -12.906 1 89.19 280 GLU B N 1
ATOM 7046 C CA . GLU B 1 280 ? -26.688 7.121 -13.047 1 89.19 280 GLU B CA 1
ATOM 7047 C C . GLU B 1 280 ? -27.047 7.727 -11.688 1 89.19 280 GLU B C 1
ATOM 7049 O O . GLU B 1 280 ? -27.109 8.945 -11.547 1 89.19 280 GLU B O 1
ATOM 7054 N N . LEU B 1 281 ? -27.328 6.871 -10.758 1 92.19 281 LEU B N 1
ATOM 7055 C CA . LEU B 1 281 ? -27.672 7.344 -9.422 1 92.19 281 LEU B CA 1
ATOM 7056 C C . LEU B 1 281 ? -26.5 8.102 -8.805 1 92.19 281 LEU B C 1
ATOM 7058 O O . LEU B 1 281 ? -26.703 9.148 -8.172 1 92.19 281 LEU B O 1
ATOM 7062 N N . LYS B 1 282 ? -25.344 7.598 -8.984 1 91.5 282 LYS B N 1
ATOM 7063 C CA . LYS B 1 282 ? -24.141 8.25 -8.445 1 91.5 282 LYS B CA 1
ATOM 7064 C C . LYS B 1 282 ? -23.891 9.586 -9.141 1 91.5 282 LYS B C 1
ATOM 7066 O O . LYS B 1 282 ? -23.562 10.578 -8.492 1 91.5 282 LYS B O 1
ATOM 7071 N N . ALA B 1 283 ? -24.047 9.602 -10.445 1 93.12 283 ALA B N 1
ATOM 7072 C CA . ALA B 1 283 ? -23.859 10.828 -11.211 1 93.12 283 ALA B CA 1
ATOM 7073 C C . ALA B 1 283 ? -24.844 11.906 -10.758 1 93.12 283 ALA B C 1
ATOM 7075 O O . ALA B 1 283 ? -24.484 13.086 -10.672 1 93.12 283 ALA B O 1
ATOM 7076 N N . ARG B 1 284 ? -26.016 11.531 -10.508 1 93.81 284 ARG B N 1
ATOM 7077 C CA . ARG B 1 284 ? -27.016 12.477 -10.031 1 93.81 284 ARG B CA 1
ATOM 7078 C C . ARG B 1 284 ? -26.641 13.039 -8.664 1 93.81 284 ARG B C 1
ATOM 7080 O O . ARG B 1 284 ? -26.875 14.219 -8.391 1 93.81 284 ARG B O 1
ATOM 7087 N N . ASP B 1 285 ? -26.203 12.188 -7.836 1 94 285 ASP B N 1
ATOM 7088 C CA . ASP B 1 285 ? -25.781 12.633 -6.512 1 94 285 ASP B CA 1
ATOM 7089 C C . ASP B 1 285 ? -24.609 13.617 -6.613 1 94 285 ASP B C 1
ATOM 7091 O O . ASP B 1 285 ? -24.594 14.625 -5.898 1 94 285 ASP B O 1
ATOM 7095 N N . ILE B 1 286 ? -23.656 13.352 -7.449 1 94.69 286 ILE B N 1
ATOM 7096 C CA . ILE B 1 286 ? -22.516 14.242 -7.66 1 94.69 286 ILE B CA 1
ATOM 7097 C C . ILE B 1 286 ? -23.016 15.594 -8.164 1 94.69 286 ILE B C 1
ATOM 7099 O O . ILE B 1 286 ? -22.578 16.641 -7.676 1 94.69 286 ILE B O 1
ATOM 7103 N N . GLU B 1 287 ? -23.922 15.523 -9.07 1 94.81 287 GLU B N 1
ATOM 7104 C CA . GLU B 1 287 ? -24.469 16.766 -9.625 1 94.81 287 GLU B CA 1
ATOM 7105 C C . GLU B 1 287 ? -25.234 17.547 -8.555 1 94.81 287 GLU B C 1
ATOM 7107 O O . GLU B 1 287 ? -25.125 18.781 -8.5 1 94.81 287 GLU B O 1
ATOM 7112 N N . GLU B 1 288 ? -25.922 16.891 -7.805 1 93.69 288 GLU B N 1
ATOM 7113 C CA . GLU B 1 288 ? -26.703 17.547 -6.75 1 93.69 288 GLU B CA 1
ATOM 7114 C C . GLU B 1 288 ? -25.781 18.219 -5.73 1 93.69 288 GLU B C 1
ATOM 7116 O O . GLU B 1 288 ? -26.062 19.328 -5.273 1 93.69 288 GLU B O 1
ATOM 7121 N N . LEU B 1 289 ? -24.703 17.594 -5.375 1 92.56 289 LEU B N 1
ATOM 7122 C CA . LEU B 1 289 ? -23.844 18.078 -4.301 1 92.56 289 LEU B CA 1
ATOM 7123 C C . LEU B 1 289 ? -22.812 19.062 -4.836 1 92.56 289 LEU B C 1
ATOM 7125 O O . LEU B 1 289 ? -22.344 19.938 -4.102 1 92.56 289 LEU B O 1
ATOM 7129 N N . THR B 1 290 ? -22.469 18.922 -6.133 1 92.38 290 THR B N 1
ATOM 7130 C CA . THR B 1 290 ? -21.359 19.734 -6.625 1 92.38 290 THR B CA 1
ATOM 7131 C C . THR B 1 290 ? -21.828 20.719 -7.695 1 92.38 290 THR B C 1
ATOM 7133 O O . THR B 1 290 ? -21.125 21.656 -8.047 1 92.38 290 THR B O 1
ATOM 7136 N N . GLY B 1 291 ? -22.969 20.484 -8.188 1 89.56 291 GLY B N 1
ATOM 7137 C CA . GLY B 1 291 ? -23.484 21.328 -9.25 1 89.56 291 GLY B CA 1
ATOM 7138 C C . GLY B 1 291 ? -22.875 21.016 -10.602 1 89.56 291 GLY B C 1
ATOM 7139 O O . GLY B 1 291 ? -23.172 21.688 -11.594 1 89.56 291 GLY B O 1
ATOM 7140 N N . CYS B 1 292 ? -21.984 20.031 -10.648 1 90.31 292 CYS B N 1
ATOM 7141 C CA . CYS B 1 292 ? -21.266 19.703 -11.883 1 90.31 292 CYS B CA 1
ATOM 7142 C C . CYS B 1 292 ? -21.734 18.375 -12.453 1 90.31 292 CYS B C 1
ATOM 7144 O O . CYS B 1 292 ? -21.844 17.391 -11.719 1 90.31 292 CYS B O 1
ATOM 7146 N N . LYS B 1 293 ? -21.969 18.422 -13.719 1 87.44 293 LYS B N 1
ATOM 7147 C CA . LYS B 1 293 ? -22.312 17.172 -14.391 1 87.44 293 LYS B CA 1
ATOM 7148 C C . LYS B 1 293 ? -21.078 16.312 -14.594 1 87.44 293 LYS B C 1
ATOM 7150 O O . LYS B 1 293 ? -20 16.812 -14.922 1 87.44 293 LYS B O 1
ATOM 7155 N N . THR B 1 294 ? -21.188 15.062 -14.227 1 84.69 294 THR B N 1
ATOM 7156 C CA . THR B 1 294 ? -20.062 14.141 -14.32 1 84.69 294 THR B CA 1
ATOM 7157 C C . THR B 1 294 ? -20.469 12.859 -15.039 1 84.69 294 THR B C 1
ATOM 7159 O O . THR B 1 294 ? -21.562 12.352 -14.844 1 84.69 294 THR B O 1
ATOM 7162 N N . THR B 1 295 ? -19.578 12.523 -16.016 1 78.06 295 THR B N 1
ATOM 7163 C CA . THR B 1 295 ? -19.75 11.211 -16.625 1 78.06 295 THR B CA 1
ATOM 7164 C C . THR B 1 295 ? -18.797 10.195 -16 1 78.06 295 THR B C 1
ATOM 7166 O O . THR B 1 295 ? -17.594 10.406 -15.953 1 78.06 295 THR B O 1
ATOM 7169 N N . LEU B 1 296 ? -19.422 9.312 -15.312 1 76.56 296 LEU B N 1
ATOM 7170 C CA . LEU B 1 296 ? -18.594 8.312 -14.641 1 76.56 296 LEU B CA 1
ATOM 7171 C C . LEU B 1 296 ? -18.344 7.117 -15.555 1 76.56 296 LEU B C 1
ATOM 7173 O O . LEU B 1 296 ? -19.234 6.688 -16.297 1 76.56 296 LEU B O 1
ATOM 7177 N N . SER B 1 297 ? -17.031 6.992 -16.031 1 58.59 297 SER B N 1
ATOM 7178 C CA . SER B 1 297 ? -16.688 5.793 -16.797 1 58.59 297 SER B CA 1
ATOM 7179 C C . SER B 1 297 ? -16.484 4.594 -15.875 1 58.59 297 SER B C 1
ATOM 7181 O O . SER B 1 297 ? -15.852 4.707 -14.82 1 58.59 297 SER B O 1
ATOM 7183 N N . LEU B 1 298 ? -17.359 3.764 -15.828 1 49.47 298 LEU B N 1
ATOM 7184 C CA . LEU B 1 298 ? -17.188 2.555 -15.031 1 49.47 298 LEU B CA 1
ATOM 7185 C C . LEU B 1 298 ? -15.906 1.827 -15.422 1 49.47 298 LEU B C 1
ATOM 7187 O O . LEU B 1 298 ? -15.609 1.677 -16.609 1 49.47 298 LEU B O 1
ATOM 7191 N N . PRO B 1 299 ? -14.844 1.901 -14.633 1 45.06 299 PRO B N 1
ATOM 7192 C CA . PRO B 1 299 ? -13.859 0.893 -15.039 1 45.06 299 PRO B CA 1
ATOM 7193 C C . PRO B 1 299 ? -14.516 -0.396 -15.539 1 45.06 299 PRO B C 1
ATOM 7195 O O . PRO B 1 299 ? -15.555 -0.803 -15.023 1 45.06 299 PRO B O 1
ATOM 7198 N N . VAL B 1 300 ? -14.352 -0.709 -16.734 1 39.19 300 VAL B N 1
ATOM 7199 C CA . VAL B 1 300 ? -14.805 -2.016 -17.203 1 39.19 300 VAL B CA 1
ATOM 7200 C C . VAL B 1 300 ? -14.5 -3.078 -16.141 1 39.19 300 VAL B C 1
ATOM 7202 O O . VAL B 1 300 ? -13.344 -3.283 -15.773 1 39.19 300 VAL B O 1
ATOM 7205 N N . ALA B 1 301 ? -15.312 -3.275 -15.211 1 40.31 301 ALA B N 1
ATOM 7206 C CA . ALA B 1 301 ? -15.438 -4.199 -14.086 1 40.31 301 ALA B CA 1
ATOM 7207 C C . ALA B 1 301 ? -14.844 -5.562 -14.422 1 40.31 301 ALA B C 1
ATOM 7209 O O . ALA B 1 301 ? -15.477 -6.367 -15.109 1 40.31 301 ALA B O 1
ATOM 7210 N N . ASN B 1 302 ? -13.766 -5.688 -14.766 1 39.06 302 ASN B N 1
ATOM 7211 C CA . ASN B 1 302 ? -13.617 -7.133 -14.914 1 39.06 302 ASN B CA 1
ATOM 7212 C C . ASN B 1 302 ? -14.094 -7.871 -13.664 1 39.06 302 ASN B C 1
ATOM 7214 O O . ASN B 1 302 ? -15.047 -8.656 -13.727 1 39.06 302 ASN B O 1
ATOM 7218 N N . ASP B 1 303 ? -13.305 -7.93 -12.555 1 41.59 303 ASP B N 1
ATOM 7219 C CA . ASP B 1 303 ? -13.602 -8.719 -11.359 1 41.59 303 ASP B CA 1
ATOM 7220 C C . ASP B 1 303 ? -14.758 -8.117 -10.57 1 41.59 303 ASP B C 1
ATOM 7222 O O . ASP B 1 303 ? -15.109 -8.609 -9.5 1 41.59 303 ASP B O 1
ATOM 7226 N N . SER B 1 304 ? -15.086 -6.844 -10.656 1 47.41 304 SER B N 1
ATOM 7227 C CA . SER B 1 304 ? -16.125 -5.984 -10.086 1 47.41 304 SER B CA 1
ATOM 7228 C C . SER B 1 304 ? -17.516 -6.598 -10.266 1 47.41 304 SER B C 1
ATOM 7230 O O . SER B 1 304 ? -18.484 -6.098 -9.711 1 47.41 304 SER B O 1
ATOM 7232 N N . SER B 1 305 ? -17.469 -7.742 -10.859 1 59.84 305 SER B N 1
ATOM 7233 C CA . SER B 1 305 ? -18.797 -8.188 -11.281 1 59.84 305 SER B CA 1
ATOM 7234 C C . SER B 1 305 ? -19.266 -9.383 -10.453 1 59.84 305 SER B C 1
ATOM 7236 O O . SER B 1 305 ? -20.234 -10.047 -10.812 1 59.84 305 SER B O 1
ATOM 7238 N N . MET B 1 306 ? -18.391 -9.445 -9.273 1 72.62 306 MET B N 1
ATOM 7239 C CA . MET B 1 306 ? -18.859 -10.586 -8.484 1 72.62 306 MET B CA 1
ATOM 7240 C C . MET B 1 306 ? -19.578 -10.109 -7.23 1 72.62 306 MET B C 1
ATOM 7242 O O . MET B 1 306 ? -19.203 -9.094 -6.641 1 72.62 306 MET B O 1
ATOM 7246 N N . VAL B 1 307 ? -20.594 -10.758 -6.863 1 83.38 307 VAL B N 1
ATOM 7247 C CA . VAL B 1 307 ? -21.328 -10.57 -5.617 1 83.38 307 VAL B CA 1
ATOM 7248 C C . VAL B 1 307 ? -21.062 -11.742 -4.68 1 83.38 307 VAL B C 1
ATOM 7250 O O . VAL B 1 307 ? -21.172 -12.906 -5.082 1 83.38 307 VAL B O 1
ATOM 7253 N N . HIS B 1 308 ? -20.625 -11.383 -3.488 1 87.06 308 HIS B N 1
ATOM 7254 C CA . HIS B 1 308 ? -20.375 -12.422 -2.494 1 87.06 308 HIS B CA 1
ATOM 7255 C C . HIS B 1 308 ? -21.594 -12.641 -1.608 1 87.06 308 HIS B C 1
ATOM 7257 O O . HIS B 1 308 ? -22.094 -11.695 -1 1 87.06 308 HIS B O 1
ATOM 7263 N N . LEU B 1 309 ? -22.016 -13.867 -1.548 1 92.44 309 LEU B N 1
ATOM 7264 C CA . LEU B 1 309 ? -23.219 -14.203 -0.801 1 92.44 309 LEU B CA 1
ATOM 7265 C C . LEU B 1 309 ? -22.906 -15.156 0.349 1 92.44 309 LEU B C 1
ATOM 7267 O O . LEU B 1 309 ? -21.984 -15.969 0.245 1 92.44 309 LEU B O 1
ATOM 7271 N N . THR B 1 310 ? -23.609 -14.953 1.386 1 94.56 310 THR B N 1
ATOM 7272 C CA . THR B 1 310 ? -23.656 -15.922 2.475 1 94.56 310 THR B CA 1
ATOM 7273 C C . THR B 1 310 ? -24.984 -16.656 2.49 1 94.56 310 THR B C 1
ATOM 7275 O O . THR B 1 310 ? -26.047 -16.031 2.459 1 94.56 310 THR B O 1
ATOM 7278 N N . ILE B 1 311 ? -24.906 -17.938 2.504 1 95.38 311 ILE B N 1
ATOM 7279 C CA . ILE B 1 311 ? -26.094 -18.781 2.555 1 95.38 311 ILE B CA 1
ATOM 7280 C C . ILE B 1 311 ? -26.109 -19.578 3.861 1 95.38 311 ILE B C 1
ATOM 7282 O O . ILE B 1 311 ? -25.141 -20.281 4.176 1 95.38 311 ILE B O 1
ATOM 7286 N N . CYS B 1 312 ? -27.219 -19.438 4.543 1 94.38 312 CYS B N 1
ATOM 7287 C CA . CYS B 1 312 ? -27.328 -20.109 5.832 1 94.38 312 CYS B CA 1
ATOM 7288 C C . CYS B 1 312 ? -28.609 -20.953 5.895 1 94.38 312 CYS B C 1
ATOM 7290 O O . CYS B 1 312 ? -29.609 -20.609 5.27 1 94.38 312 CYS B O 1
ATOM 7292 N N . ALA B 1 313 ? -28.5 -22.047 6.617 1 92.31 313 ALA B N 1
ATOM 7293 C CA . ALA B 1 313 ? -29.672 -22.844 6.969 1 92.31 313 ALA B CA 1
ATOM 7294 C C . ALA B 1 313 ? -30.047 -22.656 8.438 1 92.31 313 ALA B C 1
ATOM 7296 O O . ALA B 1 313 ? -29.172 -22.672 9.312 1 92.31 313 ALA B O 1
ATOM 7297 N N . PHE B 1 314 ? -31.312 -22.375 8.617 1 90.38 314 PHE B N 1
ATOM 7298 C CA . PHE B 1 314 ? -31.828 -22.156 9.961 1 90.38 314 PHE B CA 1
ATOM 7299 C C . PHE B 1 314 ? -32.906 -23.172 10.297 1 90.38 314 PHE B C 1
ATOM 7301 O O . PHE B 1 314 ? -33.594 -23.672 9.406 1 90.38 314 PHE B O 1
ATOM 7308 N N . ARG B 1 315 ? -33.094 -23.391 11.555 1 87.12 315 ARG B N 1
ATOM 7309 C CA . ARG B 1 315 ? -34.125 -24.281 12.023 1 87.12 315 ARG B CA 1
ATOM 7310 C C . ARG B 1 315 ? -35.5 -23.594 11.977 1 87.12 315 ARG B C 1
ATOM 7312 O O . ARG B 1 315 ? -36.5 -24.219 11.664 1 87.12 315 ARG B O 1
ATOM 7319 N N . TYR B 1 316 ? -35.469 -22.281 12.273 1 87.5 316 TYR B N 1
ATOM 7320 C CA . TYR B 1 316 ? -36.719 -21.547 12.367 1 87.5 316 TYR B CA 1
ATOM 7321 C C . TYR B 1 316 ? -36.781 -20.469 11.281 1 87.5 316 TYR B C 1
ATOM 7323 O O . TYR B 1 316 ? -35.781 -19.828 10.953 1 87.5 316 TYR B O 1
ATOM 7331 N N . ARG B 1 317 ? -38.031 -20.297 10.82 1 88 317 ARG B N 1
ATOM 7332 C CA . ARG B 1 317 ? -38.281 -19.344 9.758 1 88 317 ARG B CA 1
ATOM 7333 C C . ARG B 1 317 ? -37.938 -17.922 10.203 1 88 317 ARG B C 1
ATOM 7335 O O . ARG B 1 317 ? -37.312 -17.172 9.461 1 88 317 ARG B O 1
ATOM 7342 N N . ASP B 1 318 ? -38.312 -17.562 11.422 1 87.31 318 ASP B N 1
ATOM 7343 C CA . ASP B 1 318 ? -38.094 -16.219 11.93 1 87.31 318 ASP B CA 1
ATOM 7344 C C . ASP B 1 318 ? -36.625 -15.898 12.031 1 87.31 318 ASP B C 1
ATOM 7346 O O . ASP B 1 318 ? -36.188 -14.781 11.734 1 87.31 318 ASP B O 1
ATOM 7350 N N . ASP B 1 319 ? -35.875 -16.891 12.398 1 89.31 319 ASP B N 1
ATOM 7351 C CA . ASP B 1 319 ? -34.406 -16.703 12.5 1 89.31 319 ASP B CA 1
ATOM 7352 C C . ASP B 1 319 ? -33.812 -16.453 11.125 1 89.31 319 ASP B C 1
ATOM 7354 O O . ASP B 1 319 ? -32.906 -15.617 10.977 1 89.31 319 ASP B O 1
ATOM 7358 N N . ALA B 1 320 ? -34.25 -17.172 10.188 1 91.31 320 ALA B N 1
ATOM 7359 C CA . ALA B 1 320 ? -33.75 -17.016 8.82 1 91.31 320 ALA B CA 1
ATOM 7360 C C . ALA B 1 320 ? -34.062 -15.633 8.266 1 91.31 320 ALA B C 1
ATOM 7362 O O . ALA B 1 320 ? -33.188 -14.984 7.676 1 91.31 320 ALA B O 1
ATOM 7363 N N . GLN B 1 321 ? -35.281 -15.203 8.516 1 88.38 321 GLN B N 1
ATOM 7364 C CA . GLN B 1 321 ? -35.688 -13.891 8.039 1 88.38 321 GLN B CA 1
ATOM 7365 C C . GLN B 1 321 ? -34.938 -12.773 8.75 1 88.38 321 GLN B C 1
ATOM 7367 O O . GLN B 1 321 ? -34.5 -11.812 8.117 1 88.38 321 GLN B O 1
ATOM 7372 N N . MET B 1 322 ? -34.781 -12.906 9.984 1 90.94 322 MET B N 1
ATOM 7373 C CA . MET B 1 322 ? -34.125 -11.891 10.781 1 90.94 322 MET B CA 1
ATOM 7374 C C . MET B 1 322 ? -32.625 -11.805 10.414 1 90.94 322 MET B C 1
ATOM 7376 O O . MET B 1 322 ? -32.062 -10.711 10.398 1 90.94 322 MET B O 1
ATOM 7380 N N . ALA B 1 323 ? -32.094 -12.914 10.164 1 91.38 323 ALA B N 1
ATOM 7381 C CA . ALA B 1 323 ? -30.672 -12.945 9.789 1 91.38 323 ALA B CA 1
ATOM 7382 C C . ALA B 1 323 ? -30.422 -12.172 8.5 1 91.38 323 ALA B C 1
ATOM 7384 O O . ALA B 1 323 ? -29.484 -11.383 8.406 1 91.38 323 ALA B O 1
ATOM 7385 N N . ALA B 1 324 ? -31.234 -12.398 7.543 1 91.88 324 ALA B N 1
ATOM 7386 C CA . ALA B 1 324 ? -31.094 -11.711 6.262 1 91.88 324 ALA B CA 1
ATOM 7387 C C . ALA B 1 324 ? -31.328 -10.219 6.41 1 91.88 324 ALA B C 1
ATOM 7389 O O . ALA B 1 324 ? -30.562 -9.398 5.887 1 91.88 324 ALA B O 1
ATOM 7390 N N . HIS B 1 325 ? -32.344 -9.891 7.117 1 90.69 325 HIS B N 1
ATOM 7391 C CA . HIS B 1 325 ? -32.688 -8.484 7.324 1 90.69 325 HIS B CA 1
ATOM 7392 C C . HIS B 1 325 ? -31.578 -7.766 8.109 1 90.69 325 HIS B C 1
ATOM 7394 O O . HIS B 1 325 ? -31.172 -6.664 7.738 1 90.69 325 HIS B O 1
ATOM 7400 N N . ALA B 1 326 ? -31.234 -8.375 9.086 1 90.56 326 ALA B N 1
ATOM 7401 C CA . ALA B 1 326 ? -30.219 -7.785 9.945 1 90.56 326 ALA B CA 1
ATOM 7402 C C . ALA B 1 326 ? -28.906 -7.594 9.18 1 90.56 326 ALA B C 1
ATOM 7404 O O . ALA B 1 326 ? -28.219 -6.586 9.352 1 90.56 326 ALA B O 1
ATOM 7405 N N . ALA B 1 327 ? -28.531 -8.539 8.414 1 90.56 327 ALA B N 1
ATOM 7406 C CA . ALA B 1 327 ? -27.297 -8.461 7.641 1 90.56 327 ALA B CA 1
ATOM 7407 C C . ALA B 1 327 ? -27.344 -7.312 6.641 1 90.56 327 ALA B C 1
ATOM 7409 O O . ALA B 1 327 ? -26.391 -6.539 6.531 1 90.56 327 ALA B O 1
ATOM 7410 N N . VAL B 1 328 ? -28.406 -7.148 6.02 1 91.31 328 VAL B N 1
ATOM 7411 C CA . VAL B 1 328 ? -28.562 -6.109 5.004 1 91.31 328 VAL B CA 1
ATOM 7412 C C . VAL B 1 328 ? -28.609 -4.738 5.672 1 91.31 328 VAL B C 1
ATOM 7414 O O . VAL B 1 328 ? -27.953 -3.793 5.207 1 91.31 328 VAL B O 1
ATOM 7417 N N . GLU B 1 329 ? -29.328 -4.641 6.711 1 88.31 329 GLU B N 1
ATOM 7418 C CA . GLU B 1 329 ? -29.438 -3.371 7.422 1 88.31 329 GLU B CA 1
ATOM 7419 C C . GLU B 1 329 ? -28.094 -2.92 7.961 1 88.31 329 GLU B C 1
ATOM 7421 O O . GLU B 1 329 ? -27.766 -1.729 7.934 1 88.31 329 GLU B O 1
ATOM 7426 N N . LYS B 1 330 ? -27.453 -3.822 8.445 1 86.06 330 LYS B N 1
ATOM 7427 C CA . LYS B 1 330 ? -26.109 -3.51 8.945 1 86.06 330 LYS B CA 1
ATOM 7428 C C . LYS B 1 330 ? -25.219 -2.963 7.836 1 86.06 330 LYS B C 1
ATOM 7430 O O . LYS B 1 330 ? -24.516 -1.975 8.031 1 86.06 330 LYS B O 1
ATOM 7435 N N . LEU B 1 331 ? -25.234 -3.578 6.734 1 86.44 331 LEU B N 1
ATOM 7436 C CA . LEU B 1 331 ? -24.422 -3.15 5.602 1 86.44 331 LEU B CA 1
ATOM 7437 C C . LEU B 1 331 ? -24.859 -1.771 5.117 1 86.44 331 LEU B C 1
ATOM 7439 O O . LEU B 1 331 ? -24.016 -0.955 4.727 1 86.44 331 LEU B O 1
ATOM 7443 N N . ILE B 1 332 ? -26.109 -1.566 5.184 1 88.44 332 ILE B N 1
ATOM 7444 C CA . ILE B 1 332 ? -26.641 -0.275 4.754 1 88.44 332 ILE B CA 1
ATOM 7445 C C . ILE B 1 332 ? -26.172 0.816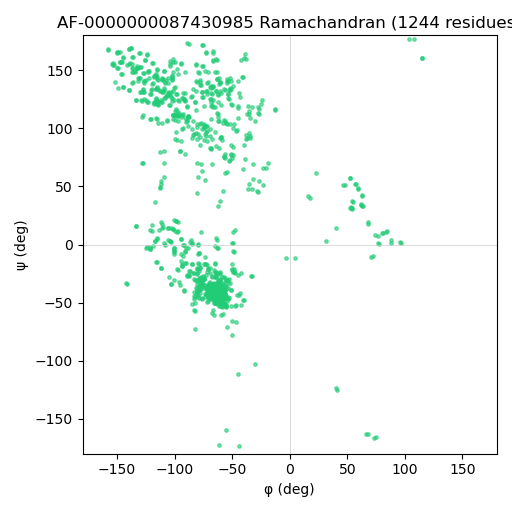 5.715 1 88.44 332 ILE B C 1
ATOM 7447 O O . ILE B 1 332 ? -25.766 1.897 5.285 1 88.44 332 ILE B O 1
ATOM 7451 N N . GLU B 1 333 ? -26.266 0.559 6.914 1 81.62 333 GLU B N 1
ATOM 7452 C CA . GLU B 1 333 ? -25.812 1.518 7.918 1 81.62 333 GLU B CA 1
ATOM 7453 C C . GLU B 1 333 ? -24.328 1.827 7.762 1 81.62 333 GLU B C 1
ATOM 7455 O O . GLU B 1 333 ? -23.906 2.984 7.867 1 81.62 333 GLU B O 1
ATOM 7460 N N . GLU B 1 334 ? -23.625 0.854 7.512 1 78.5 334 GLU B N 1
ATOM 7461 C CA . GLU B 1 334 ? -22.188 1.035 7.305 1 78.5 334 GLU B CA 1
ATOM 7462 C C . GLU B 1 334 ? -21.906 1.836 6.035 1 78.5 334 GLU B C 1
ATOM 7464 O O . GLU B 1 334 ? -20.984 2.648 6 1 78.5 334 GLU B O 1
ATOM 7469 N N . ALA B 1 335 ? -22.734 1.589 5.113 1 85.19 335 ALA B N 1
ATOM 7470 C CA . ALA B 1 335 ? -22.531 2.262 3.83 1 85.19 335 ALA B CA 1
ATOM 7471 C C . ALA B 1 335 ? -22.953 3.727 3.91 1 85.19 335 ALA B C 1
ATOM 7473 O O . ALA B 1 335 ? -22.547 4.543 3.08 1 85.19 335 ALA B O 1
ATOM 7474 N N . ARG B 1 336 ? -23.875 3.994 4.805 1 82.75 336 ARG B N 1
ATOM 7475 C CA . ARG B 1 336 ? -24.172 5.395 5.07 1 82.75 336 ARG B CA 1
ATOM 7476 C C . ARG B 1 336 ? -23 6.098 5.734 1 82.75 336 ARG B C 1
ATOM 7478 O O . ARG B 1 336 ? -22.688 7.246 5.414 1 82.75 336 ARG B O 1
ATOM 7485 N N . GLY B 1 337 ? -22.359 5.25 6.621 1 73 337 GLY B N 1
ATOM 7486 C CA . GLY B 1 337 ? -21.047 5.48 7.188 1 73 337 GLY B CA 1
ATOM 7487 C C . GLY B 1 337 ? -20.797 6.93 7.566 1 73 337 GLY B C 1
ATOM 7488 O O . GLY B 1 337 ? -21.594 7.523 8.305 1 73 337 GLY B O 1
ATOM 7489 N N . PHE B 1 338 ? -19.75 7.609 7.051 1 83.75 338 PHE B N 1
ATOM 7490 C CA . PHE B 1 338 ? -19.156 8.875 7.465 1 83.75 338 PHE B CA 1
ATOM 7491 C C . PHE B 1 338 ? -19.812 10.047 6.758 1 83.75 338 PHE B C 1
ATOM 7493 O O . PHE B 1 338 ? -19.578 11.203 7.098 1 83.75 338 PHE B O 1
ATOM 7500 N N . ARG B 1 339 ? -20.797 9.719 5.812 1 89.06 339 ARG B N 1
ATOM 7501 C CA . ARG B 1 339 ? -21.594 10.805 5.242 1 89.06 339 ARG B CA 1
ATOM 7502 C C . ARG B 1 339 ? -22.438 11.477 6.309 1 89.06 339 ARG B C 1
ATOM 7504 O O . ARG B 1 339 ? -22.641 12.695 6.281 1 89.06 339 ARG B O 1
ATOM 7511 N N . VAL B 1 340 ? -22.938 10.648 7.188 1 89.56 340 VAL B N 1
ATOM 7512 C CA . VAL B 1 340 ? -23.797 11.141 8.258 1 89.56 340 VAL B CA 1
ATOM 7513 C C . VAL B 1 340 ? -23 12.086 9.164 1 89.56 340 VAL B C 1
ATOM 7515 O O . VAL B 1 340 ? -23.547 13.055 9.688 1 89.56 340 VAL B O 1
ATOM 7518 N N . PHE B 1 341 ? -21.75 11.789 9.367 1 92.88 341 PHE B N 1
ATOM 7519 C CA . PHE B 1 341 ? -20.875 12.633 10.164 1 92.88 341 PHE B CA 1
ATOM 7520 C C . PHE B 1 341 ? -20.891 14.07 9.648 1 92.88 341 PHE B C 1
ATOM 7522 O O . PHE B 1 341 ? -21.109 15.008 10.414 1 92.88 341 PHE B O 1
ATOM 7529 N N . PHE B 1 342 ? -20.766 14.25 8.344 1 93.69 342 PHE B N 1
ATOM 7530 C CA . PHE B 1 342 ? -20.719 15.578 7.746 1 93.69 342 PHE B CA 1
ATOM 7531 C C . PHE B 1 342 ? -22.109 16.203 7.723 1 93.69 342 PHE B C 1
ATOM 7533 O O . PHE B 1 342 ? -22.266 17.422 7.883 1 93.69 342 PHE B O 1
ATOM 7540 N N . GLU B 1 343 ? -23.078 15.422 7.551 1 90.25 343 GLU B N 1
ATOM 7541 C CA . GLU B 1 343 ? -24.453 15.922 7.609 1 90.25 343 GLU B CA 1
ATOM 7542 C C . GLU B 1 343 ? -24.766 16.5 8.984 1 90.25 343 GLU B C 1
ATOM 7544 O O . GLU B 1 343 ? -25.422 17.547 9.094 1 90.25 343 GLU B O 1
ATOM 7549 N N . LEU B 1 344 ? -24.344 15.844 9.945 1 93.94 344 LEU B N 1
ATOM 7550 C CA . LEU B 1 344 ? -24.594 16.297 11.305 1 93.94 344 LEU B CA 1
ATOM 7551 C C . LEU B 1 344 ? -23.812 17.562 11.617 1 93.94 344 LEU B C 1
ATOM 7553 O O . LEU B 1 344 ? -24.297 18.438 12.328 1 93.94 344 LEU B O 1
ATOM 7557 N N . LEU B 1 345 ? -22.562 17.625 11.109 1 95 345 LEU B N 1
ATOM 7558 C CA . LEU B 1 345 ? -21.781 18.844 11.32 1 95 345 LEU B CA 1
ATOM 7559 C C . LEU B 1 345 ? -22.516 20.062 10.766 1 95 345 LEU B C 1
ATOM 7561 O O . LEU B 1 345 ? -22.547 21.125 11.398 1 95 345 LEU B O 1
ATOM 7565 N N . GLN B 1 346 ? -23.047 19.844 9.625 1 93.44 346 GLN B N 1
ATOM 7566 C CA . GLN B 1 346 ? -23.781 20.938 8.977 1 93.44 346 GLN B CA 1
ATOM 7567 C C . GLN B 1 346 ? -25.094 21.219 9.703 1 93.44 346 GLN B C 1
ATOM 7569 O O . GLN B 1 346 ? -25.438 22.375 9.961 1 93.44 346 GLN B O 1
ATOM 7574 N N . ALA B 1 347 ? -25.828 20.25 10.047 1 93.81 347 ALA B N 1
ATOM 7575 C CA . ALA B 1 347 ? -27.141 20.391 10.68 1 93.81 347 ALA B CA 1
ATOM 7576 C C . ALA B 1 347 ? -27.016 21.078 12.031 1 93.81 347 ALA B C 1
ATOM 7578 O O . ALA B 1 347 ? -27.875 21.906 12.391 1 93.81 347 ALA B O 1
ATOM 7579 N N . TYR B 1 348 ? -25.969 20.797 12.727 1 94 348 TYR B N 1
ATOM 7580 C CA . TYR B 1 348 ? -25.828 21.328 14.078 1 94 348 TYR B CA 1
ATOM 7581 C C . TYR B 1 348 ? -24.828 22.484 14.094 1 94 348 TYR B C 1
ATOM 7583 O O . TYR B 1 348 ? -24.453 22.984 15.164 1 94 348 TYR B O 1
ATOM 7591 N N . LYS B 1 349 ? -24.312 22.859 12.938 1 92.06 349 LYS B N 1
ATOM 7592 C CA . LYS B 1 349 ? -23.438 24.016 12.75 1 92.06 349 LYS B CA 1
ATOM 7593 C C . LYS B 1 349 ? -22.188 23.891 13.602 1 92.06 349 LYS B C 1
ATOM 7595 O O . LYS B 1 349 ? -21.828 24.828 14.32 1 92.06 349 LYS B O 1
ATOM 7600 N N . VAL B 1 350 ? -21.609 22.734 13.508 1 95.12 350 VAL B N 1
ATOM 7601 C CA . VAL B 1 350 ? -20.375 22.469 14.25 1 95.12 350 VAL B CA 1
ATOM 7602 C C . VAL B 1 350 ? -19.172 22.703 13.344 1 95.12 350 VAL B C 1
ATOM 7604 O O . VAL B 1 350 ? -19.031 22.062 12.305 1 95.12 350 VAL B O 1
ATOM 7607 N N . PRO B 1 351 ? -18.234 23.594 13.742 1 94.94 351 PRO B N 1
ATOM 7608 C CA . PRO B 1 351 ? -17.047 23.859 12.914 1 94.94 351 PRO B CA 1
ATOM 7609 C C . PRO B 1 351 ? -16.062 22.703 12.898 1 94.94 351 PRO B C 1
ATOM 7611 O O . PRO B 1 351 ? -15.93 21.984 13.891 1 94.94 351 PRO B O 1
ATOM 7614 N N . LEU B 1 352 ? -15.406 22.578 11.797 1 96.75 352 LEU B N 1
ATOM 7615 C CA . LEU B 1 352 ? -14.297 21.641 11.641 1 96.75 352 LEU B CA 1
ATOM 7616 C C . LEU B 1 352 ? -12.961 22.344 11.828 1 96.75 352 LEU B C 1
ATOM 7618 O O . LEU B 1 352 ? -12.734 23.422 11.273 1 96.75 352 LEU B O 1
ATOM 7622 N N . VAL B 1 353 ? -12.078 21.812 12.664 1 97.19 353 VAL B N 1
ATOM 7623 C CA . VAL B 1 353 ? -10.758 22.375 12.938 1 97.19 353 VAL B CA 1
ATOM 7624 C C . VAL B 1 353 ? -9.672 21.422 12.477 1 97.19 353 VAL B C 1
ATOM 7626 O O . VAL B 1 353 ? -9.781 20.203 12.672 1 97.19 353 VAL B O 1
ATOM 7629 N N . CYS B 1 354 ? -8.68 21.906 11.789 1 96.75 354 CYS B N 1
ATOM 7630 C CA . CYS B 1 354 ? -7.547 21.094 11.352 1 96.75 354 CYS B CA 1
ATOM 7631 C C . CYS B 1 354 ? -6.23 21.828 11.539 1 96.75 354 CYS B C 1
ATOM 7633 O O . CYS B 1 354 ? -6.227 23 11.953 1 96.75 354 CYS B O 1
ATOM 7635 N N . PHE B 1 355 ? -5.105 21.172 11.406 1 95.88 355 PHE B N 1
ATOM 7636 C CA . PHE B 1 355 ? -3.758 21.734 11.398 1 95.88 355 PHE B CA 1
ATOM 7637 C C . PHE B 1 355 ? -3.039 21.391 10.102 1 95.88 355 PHE B C 1
ATOM 7639 O O . PHE B 1 355 ? -2.631 20.25 9.883 1 95.88 355 PHE B O 1
ATOM 7646 N N . SER B 1 356 ? -2.85 22.375 9.227 1 90.81 356 SER B N 1
ATOM 7647 C CA . SER B 1 356 ? -2.334 22.125 7.883 1 90.81 356 SER B CA 1
ATOM 7648 C C . SER B 1 356 ? -3.141 21.047 7.168 1 90.81 356 SER B C 1
ATOM 7650 O O . SER B 1 356 ? -2.584 20.047 6.707 1 90.81 356 SER B O 1
ATOM 7652 N N . GLY B 1 357 ? -4.414 21.359 7.094 1 91.75 357 GLY B N 1
ATOM 7653 C CA . GLY B 1 357 ? -5.355 20.266 6.902 1 91.75 357 GLY B CA 1
ATOM 7654 C C . GLY B 1 357 ? -5.809 20.109 5.461 1 91.75 357 GLY B C 1
ATOM 7655 O O . GLY B 1 357 ? -6.777 19.406 5.18 1 91.75 357 GLY B O 1
ATOM 7656 N N . MET B 1 358 ? -5.223 20.734 4.461 1 89.25 358 MET B N 1
ATOM 7657 C CA . MET B 1 358 ? -5.688 20.656 3.08 1 89.25 358 MET B CA 1
ATOM 7658 C C . MET B 1 358 ? -5.734 19.203 2.615 1 89.25 358 MET B C 1
ATOM 7660 O O . MET B 1 358 ? -6.766 18.734 2.135 1 89.25 358 MET B O 1
ATOM 7664 N N . SER B 1 359 ? -4.629 18.516 2.801 1 90.75 359 SER B N 1
ATOM 7665 C CA . SER B 1 359 ? -4.578 17.109 2.396 1 90.75 359 SER B CA 1
ATOM 7666 C C . SER B 1 359 ? -5.523 16.266 3.232 1 90.75 359 SER B C 1
ATOM 7668 O O . SER B 1 359 ? -6.141 15.32 2.719 1 90.75 359 SER B O 1
ATOM 7670 N N . ASP B 1 360 ? -5.641 16.609 4.508 1 94.31 360 ASP B N 1
ATOM 7671 C CA . ASP B 1 360 ? -6.531 15.867 5.391 1 94.31 360 ASP B CA 1
ATOM 7672 C C . ASP B 1 360 ? -7.977 15.938 4.902 1 94.31 360 ASP B C 1
ATOM 7674 O O . ASP B 1 360 ? -8.641 14.914 4.754 1 94.31 360 ASP B O 1
ATOM 7678 N N . VAL B 1 361 ? -8.375 17.141 4.703 1 95.5 361 VAL B N 1
ATOM 7679 C CA . VAL B 1 361 ? -9.758 17.344 4.293 1 95.5 361 VAL B CA 1
ATOM 7680 C C . VAL B 1 361 ? -9.992 16.719 2.928 1 95.5 361 VAL B C 1
ATOM 7682 O O . VAL B 1 361 ? -10.992 16.016 2.729 1 95.5 361 VAL B O 1
ATOM 7685 N N . PHE B 1 362 ? -9.133 16.969 2.02 1 94.31 362 PHE B N 1
ATOM 7686 C CA . PHE B 1 362 ? -9.258 16.391 0.688 1 94.31 362 PHE B CA 1
ATOM 7687 C C . PHE B 1 362 ? -9.352 14.875 0.763 1 94.31 362 PHE B C 1
ATOM 7689 O O . PHE B 1 362 ? -10.258 14.273 0.173 1 94.31 362 PHE B O 1
ATOM 7696 N N . LEU B 1 363 ? -8.43 14.234 1.429 1 95.81 363 LEU B N 1
ATOM 7697 C CA . LEU B 1 363 ? -8.359 12.781 1.448 1 95.81 363 LEU B CA 1
ATOM 7698 C C . LEU B 1 363 ? -9.562 12.18 2.168 1 95.81 363 LEU B C 1
ATOM 7700 O O . LEU B 1 363 ? -10.031 11.102 1.808 1 95.81 363 LEU B O 1
ATOM 7704 N N . VAL B 1 364 ? -10.008 12.836 3.221 1 96.75 364 VAL B N 1
ATOM 7705 C CA . VAL B 1 364 ? -11.195 12.336 3.91 1 96.75 364 VAL B CA 1
ATOM 7706 C C . VAL B 1 364 ? -12.398 12.391 2.973 1 96.75 364 VAL B C 1
ATOM 7708 O O . VAL B 1 364 ? -13.148 11.422 2.854 1 96.75 364 VAL B O 1
ATOM 7711 N N . LEU B 1 365 ? -12.57 13.5 2.307 1 96.38 365 LEU B N 1
ATOM 7712 C CA . LEU B 1 365 ? -13.711 13.641 1.406 1 96.38 365 LEU B CA 1
ATOM 7713 C C . LEU B 1 365 ? -13.602 12.664 0.237 1 96.38 365 LEU B C 1
ATOM 7715 O O . LEU B 1 365 ? -14.602 12.07 -0.174 1 96.38 365 LEU B O 1
ATOM 7719 N N . ARG B 1 366 ? -12.438 12.539 -0.283 1 95.69 366 ARG B N 1
ATOM 7720 C CA . ARG B 1 366 ? -12.219 11.562 -1.349 1 95.69 366 ARG B CA 1
ATOM 7721 C C . ARG B 1 366 ? -12.562 10.156 -0.882 1 95.69 366 ARG B C 1
ATOM 7723 O O . ARG B 1 366 ? -13.148 9.367 -1.634 1 95.69 366 ARG B O 1
ATOM 7730 N N . SER B 1 367 ? -12.141 9.812 0.289 1 95.06 367 SER B N 1
ATOM 7731 C CA . SER B 1 367 ? -12.352 8.469 0.819 1 95.06 367 SER B CA 1
ATOM 7732 C C . SER B 1 367 ? -13.82 8.227 1.131 1 95.06 367 SER B C 1
ATOM 7734 O O . SER B 1 367 ? -14.32 7.109 0.957 1 95.06 367 SER B O 1
ATOM 7736 N N . VAL B 1 368 ? -14.531 9.227 1.589 1 94.69 368 VAL B N 1
ATOM 7737 C CA . VAL B 1 368 ? -15.922 9.094 2.016 1 94.69 368 VAL B CA 1
ATOM 7738 C C . VAL B 1 368 ? -16.844 9.156 0.801 1 94.69 368 VAL B C 1
ATOM 7740 O O . VAL B 1 368 ? -17.766 8.344 0.663 1 94.69 368 VAL B O 1
ATOM 7743 N N . TYR B 1 369 ? -16.594 10.094 -0.081 1 93.5 369 TYR B N 1
ATOM 7744 C CA . TYR B 1 369 ? -17.516 10.344 -1.186 1 93.5 369 TYR B CA 1
ATOM 7745 C C . TYR B 1 369 ? -16.984 9.75 -2.482 1 93.5 369 TYR B C 1
ATOM 7747 O O . TYR B 1 369 ? -17.766 9.266 -3.312 1 93.5 369 TYR B O 1
ATOM 7755 N N . GLY B 1 370 ? -15.703 9.742 -2.67 1 92.19 370 GLY B N 1
ATOM 7756 C CA . GLY B 1 370 ? -15.078 9.328 -3.916 1 92.19 370 GLY B CA 1
ATOM 7757 C C . GLY B 1 370 ? -14.352 10.461 -4.617 1 92.19 370 GLY B C 1
ATOM 7758 O O . GLY B 1 370 ? -14.672 11.633 -4.414 1 92.19 370 GLY B O 1
ATOM 7759 N N . TYR B 1 371 ? -13.477 10.109 -5.48 1 93.5 371 TYR B N 1
ATOM 7760 C CA . TYR B 1 371 ? -12.625 11.07 -6.164 1 93.5 371 TYR B CA 1
ATOM 7761 C C . TYR B 1 371 ? -13.438 11.961 -7.09 1 93.5 371 TYR B C 1
ATOM 7763 O O . TYR B 1 371 ? -13.148 13.156 -7.23 1 93.5 371 TYR B O 1
ATOM 7771 N N . ALA B 1 372 ? -14.453 11.461 -7.676 1 92.44 372 ALA B N 1
ATOM 7772 C CA . ALA B 1 372 ? -15.242 12.195 -8.672 1 92.44 372 ALA B CA 1
ATOM 7773 C C . ALA B 1 372 ? -15.93 13.398 -8.039 1 92.44 372 ALA B C 1
ATOM 7775 O O . ALA B 1 372 ? -16.297 14.352 -8.742 1 92.44 372 ALA B O 1
ATOM 7776 N N . TYR B 1 373 ? -16.156 13.391 -6.746 1 95.19 373 TYR B N 1
ATOM 7777 C CA . TYR B 1 373 ? -16.812 14.484 -6.047 1 95.19 373 TYR B CA 1
ATOM 7778 C C . TYR B 1 373 ? -15.852 15.641 -5.816 1 95.19 373 TYR B C 1
ATOM 7780 O O . TYR B 1 373 ? -16.281 16.766 -5.523 1 95.19 373 TYR B O 1
ATOM 7788 N N . VAL B 1 374 ? -14.523 15.391 -5.879 1 96 374 VAL B N 1
ATOM 7789 C CA . VAL B 1 374 ? -13.562 16.391 -5.441 1 96 374 VAL B CA 1
ATOM 7790 C C . VAL B 1 374 ? -12.445 16.531 -6.473 1 96 374 VAL B C 1
ATOM 7792 O O . VAL B 1 374 ? -11.383 17.094 -6.18 1 96 374 VAL B O 1
ATOM 7795 N N . ASP B 1 375 ? -12.609 16.047 -7.703 1 94.25 375 ASP B N 1
ATOM 7796 C CA . ASP B 1 375 ? -11.539 15.977 -8.688 1 94.25 375 ASP B CA 1
ATOM 7797 C C . ASP B 1 375 ? -11.227 17.359 -9.258 1 94.25 375 ASP B C 1
ATOM 7799 O O . ASP B 1 375 ? -10.164 17.578 -9.844 1 94.25 375 ASP B O 1
ATOM 7803 N N . THR B 1 376 ? -12.148 18.328 -9.07 1 93.31 376 THR B N 1
ATOM 7804 C CA . THR B 1 376 ? -11.906 19.703 -9.461 1 93.31 376 THR B CA 1
ATOM 7805 C C . THR B 1 376 ? -12.125 20.641 -8.273 1 93.31 376 THR B C 1
ATOM 7807 O O . THR B 1 376 ? -12.852 20.312 -7.336 1 93.31 376 THR B O 1
ATOM 7810 N N . TYR B 1 377 ? -11.492 21.797 -8.445 1 92.38 377 TYR B N 1
ATOM 7811 C CA . TYR B 1 377 ? -11.641 22.781 -7.379 1 92.38 377 TYR B CA 1
ATOM 7812 C C . TYR B 1 377 ? -13.094 23.219 -7.219 1 92.38 377 TYR B C 1
ATOM 7814 O O . TYR B 1 377 ? -13.578 23.375 -6.098 1 92.38 377 TYR B O 1
ATOM 7822 N N . GLN B 1 378 ? -13.781 23.328 -8.266 1 90.56 378 GLN B N 1
ATOM 7823 C CA . GLN B 1 378 ? -15.188 23.719 -8.234 1 90.56 378 GLN B CA 1
ATOM 7824 C C . GLN B 1 378 ? -16.031 22.688 -7.488 1 90.56 378 GLN B C 1
ATOM 7826 O O . GLN B 1 378 ? -16.859 23.062 -6.652 1 90.56 378 GLN B O 1
ATOM 7831 N N . LYS B 1 379 ? -15.875 21.516 -7.785 1 94.44 379 LYS B N 1
ATOM 7832 C CA . LYS B 1 379 ? -16.625 20.453 -7.117 1 94.44 379 LYS B CA 1
ATOM 7833 C C . LYS B 1 379 ? -16.281 20.391 -5.629 1 94.44 379 LYS B C 1
ATOM 7835 O O . LYS B 1 379 ? -17.172 20.234 -4.793 1 94.44 379 LYS B O 1
ATOM 7840 N N . PHE B 1 380 ? -15.008 20.531 -5.414 1 95.38 380 PHE B N 1
ATOM 7841 C CA . PHE B 1 380 ? -14.539 20.516 -4.031 1 95.38 380 PHE B CA 1
ATOM 7842 C C . PHE B 1 380 ? -15.211 21.609 -3.213 1 95.38 380 PHE B C 1
ATOM 7844 O O . PHE B 1 380 ? -15.742 21.344 -2.133 1 95.38 380 PHE B O 1
ATOM 7851 N N . GLN B 1 381 ? -15.211 22.781 -3.684 1 93.38 381 GLN B N 1
ATOM 7852 C CA . GLN B 1 381 ? -15.805 23.922 -2.986 1 93.38 381 GLN B CA 1
ATOM 7853 C C . GLN B 1 381 ? -17.297 23.719 -2.789 1 93.38 381 GLN B C 1
ATOM 7855 O O . GLN B 1 381 ? -17.828 24 -1.715 1 93.38 381 GLN B O 1
ATOM 7860 N N . SER B 1 382 ? -17.906 23.281 -3.807 1 93.38 382 SER B N 1
ATOM 7861 C CA . SER B 1 382 ? -19.344 23.078 -3.734 1 93.38 382 SER B CA 1
ATOM 7862 C C . SER B 1 382 ? -19.719 22 -2.721 1 93.38 382 SER B C 1
ATOM 7864 O O . SER B 1 382 ? -20.672 22.156 -1.957 1 93.38 382 SER B O 1
ATOM 7866 N N . LEU B 1 383 ? -19 20.938 -2.75 1 94.88 383 LEU B N 1
ATOM 7867 C CA . LEU B 1 383 ? -19.234 19.875 -1.783 1 94.88 383 LEU B CA 1
ATOM 7868 C C . LEU B 1 383 ? -19.031 20.391 -0.357 1 94.88 383 LEU B C 1
ATOM 7870 O O . LEU B 1 383 ? -19.875 20.141 0.512 1 94.88 383 LEU B O 1
ATOM 7874 N N . CYS B 1 384 ? -17.938 21.047 -0.137 1 94.5 384 CYS B N 1
ATOM 7875 C CA . CYS B 1 384 ? -17.641 21.578 1.191 1 94.5 384 CYS B CA 1
ATOM 7876 C C . CYS B 1 384 ? -18.75 22.516 1.665 1 94.5 384 CYS B C 1
ATOM 7878 O O . CYS B 1 384 ? -19.156 22.469 2.828 1 94.5 384 CYS B O 1
ATOM 7880 N N . ARG B 1 385 ? -19.234 23.297 0.802 1 90.88 385 ARG B N 1
ATOM 7881 C CA . ARG B 1 385 ? -20.312 24.234 1.143 1 90.88 385 ARG B CA 1
ATOM 7882 C C . ARG B 1 385 ? -21.562 23.484 1.588 1 90.88 385 ARG B C 1
ATOM 7884 O O . ARG B 1 385 ? -22.297 23.938 2.471 1 90.88 385 ARG B O 1
ATOM 7891 N N . HIS B 1 386 ? -21.719 22.422 1.032 1 90.38 386 HIS B N 1
ATOM 7892 C CA . HIS B 1 386 ? -22.922 21.656 1.318 1 90.38 386 HIS B CA 1
ATOM 7893 C C . HIS B 1 386 ? -22.781 20.875 2.625 1 90.38 386 HIS B C 1
ATOM 7895 O O . HIS B 1 386 ? -23.766 20.625 3.305 1 90.38 386 HIS B O 1
ATOM 7901 N N . ILE B 1 387 ? -21.562 20.5 2.908 1 92.38 387 ILE B N 1
ATOM 7902 C CA . ILE B 1 387 ? -21.469 19.5 3.965 1 92.38 387 ILE B CA 1
ATOM 7903 C C . ILE B 1 387 ? -20.812 20.125 5.199 1 92.38 387 ILE B C 1
ATOM 7905 O O . ILE B 1 387 ? -20.891 19.562 6.297 1 92.38 387 ILE B O 1
ATOM 7909 N N . LEU B 1 388 ? -20.109 21.188 5.059 1 92.62 388 LEU B N 1
ATOM 7910 C CA . LEU B 1 388 ? -19.406 21.797 6.188 1 92.62 388 LEU B CA 1
ATOM 7911 C C . LEU B 1 388 ? -20.062 23.125 6.57 1 92.62 388 LEU B C 1
ATOM 7913 O O . LEU B 1 388 ? -20.5 23.875 5.699 1 92.62 388 LEU B O 1
ATOM 7917 N N . TYR B 1 389 ? -20.125 23.422 7.855 1 91 389 TYR B N 1
ATOM 7918 C CA . TYR B 1 389 ? -20.609 24.703 8.359 1 91 389 TYR B CA 1
ATOM 7919 C C . TYR B 1 389 ? -19.5 25.766 8.32 1 91 389 TYR B C 1
ATOM 7921 O O . TYR B 1 389 ? -19.672 26.828 7.723 1 91 389 TYR B O 1
ATOM 7929 N N . SER B 1 390 ? -18.438 25.469 8.977 1 91 390 SER B N 1
ATOM 7930 C CA . SER B 1 390 ? -17.25 26.312 9.008 1 91 390 SER B CA 1
ATOM 7931 C C . SER B 1 390 ? -15.992 25.484 9.273 1 91 390 SER B C 1
ATOM 7933 O O . SER B 1 390 ? -16.078 24.375 9.781 1 91 390 SER B O 1
ATOM 7935 N N . THR B 1 391 ? -14.898 26.062 8.828 1 93.38 391 THR B N 1
ATOM 7936 C CA . THR B 1 391 ? -13.633 25.359 9 1 93.38 391 THR B CA 1
ATOM 7937 C C . THR B 1 391 ? -12.539 26.328 9.453 1 93.38 391 THR B C 1
ATOM 7939 O O . THR B 1 391 ? -12.477 27.469 8.992 1 93.38 391 THR B O 1
ATOM 7942 N N . PHE B 1 392 ? -11.695 25.891 10.391 1 93.19 392 PHE B N 1
ATOM 7943 C CA . PHE B 1 392 ? -10.531 26.625 10.844 1 93.19 392 PHE B CA 1
ATOM 7944 C C . PHE B 1 392 ? -9.266 25.781 10.719 1 93.19 392 PHE B C 1
ATOM 7946 O O . PHE B 1 392 ? -9.219 24.656 11.211 1 93.19 392 PHE B O 1
ATOM 7953 N N . ASP B 1 393 ? -8.336 26.281 10.055 1 94.06 393 ASP B N 1
ATOM 7954 C CA . ASP B 1 393 ? -7.004 25.688 10.023 1 94.06 393 ASP B CA 1
ATOM 7955 C C . ASP B 1 393 ? -6.055 26.406 10.977 1 94.06 393 ASP B C 1
ATOM 7957 O O . ASP B 1 393 ? -5.633 27.531 10.711 1 94.06 393 ASP B O 1
ATOM 7961 N N . LEU B 1 394 ? -5.672 25.766 11.992 1 93.5 394 LEU B N 1
ATOM 7962 C CA . LEU B 1 394 ? -4.871 26.359 13.055 1 93.5 394 LEU B CA 1
ATOM 7963 C C . LEU B 1 394 ? -3.539 26.859 12.508 1 93.5 394 LEU B C 1
ATOM 7965 O O . LEU B 1 394 ? -3.008 27.875 12.984 1 93.5 394 LEU B O 1
ATOM 7969 N N . LYS B 1 395 ? -3 26.125 11.523 1 91.5 395 LYS B N 1
ATOM 7970 C CA . LYS B 1 395 ? -1.716 26.531 10.961 1 91.5 395 LYS B CA 1
ATOM 7971 C C . LYS B 1 395 ? -1.809 27.922 10.32 1 91.5 395 LYS B C 1
ATOM 7973 O O . LYS B 1 395 ? -0.844 28.688 10.344 1 91.5 395 LYS B O 1
ATOM 7978 N N . LEU B 1 396 ? -2.932 28.281 9.719 1 85.44 396 LEU B N 1
ATOM 7979 C CA . LEU B 1 396 ? -3.139 29.609 9.148 1 85.44 396 LEU B CA 1
ATOM 7980 C C . LEU B 1 396 ? -3.15 30.672 10.234 1 85.44 396 LEU B C 1
ATOM 7982 O O . LEU B 1 396 ? -2.549 31.734 10.07 1 85.44 396 LEU B O 1
ATOM 7986 N N . LEU B 1 397 ? -3.742 30.359 11.281 1 83.81 397 LEU B N 1
ATOM 7987 C CA . LEU B 1 397 ? -3.891 31.312 12.383 1 83.81 397 LEU B CA 1
ATOM 7988 C C . LEU B 1 397 ? -2.543 31.609 13.031 1 83.81 397 LEU B C 1
ATOM 7990 O O . LEU B 1 397 ? -2.199 32.781 13.25 1 83.81 397 LEU B O 1
ATOM 7994 N N . ILE B 1 398 ? -1.799 30.609 13.227 1 85.62 398 ILE B N 1
ATOM 7995 C CA . ILE B 1 398 ? -0.569 30.781 14 1 85.62 398 ILE B CA 1
ATOM 7996 C C . ILE B 1 398 ? 0.519 31.375 13.102 1 85.62 398 ILE B C 1
ATOM 7998 O O . ILE B 1 398 ? 1.524 31.891 13.594 1 85.62 398 ILE B O 1
ATOM 8002 N N . ASN B 1 399 ? 0.306 31.219 11.805 1 78.62 399 ASN B N 1
ATOM 8003 C CA . ASN B 1 399 ? 1.302 31.75 10.875 1 78.62 399 ASN B CA 1
ATOM 8004 C C . ASN B 1 399 ? 0.972 33.188 10.461 1 78.62 399 ASN B C 1
ATOM 8006 O O . ASN B 1 399 ? 1.782 33.844 9.812 1 78.62 399 ASN B O 1
ATOM 8010 N N . LEU B 1 400 ? -0.183 33.656 10.891 1 72.88 400 LEU B N 1
ATOM 8011 C CA . LEU B 1 400 ? -0.598 35 10.516 1 72.88 400 LEU B CA 1
ATOM 8012 C C . LEU B 1 400 ? 0.054 36.031 11.422 1 72.88 400 LEU B C 1
ATOM 8014 O O . LEU B 1 400 ? 0.007 35.906 12.648 1 72.88 400 LEU B O 1
ATOM 8018 N N . TYR B 1 401 ? 0.727 36.875 10.758 1 59.75 401 TYR B N 1
ATOM 8019 C CA . TYR B 1 401 ? 1.176 38.031 11.547 1 59.75 401 TYR B CA 1
ATOM 8020 C C . TYR B 1 401 ? -0.005 38.875 11.977 1 59.75 401 TYR B C 1
ATOM 8022 O O . TYR B 1 401 ? -0.922 39.125 11.188 1 59.75 401 TYR B O 1
ATOM 8030 N N . PRO B 1 402 ? -0.199 39.406 13.234 1 65.06 402 PRO B N 1
ATOM 8031 C CA . PRO B 1 402 ? 0.738 39.594 14.344 1 65.06 402 PRO B CA 1
ATOM 8032 C C . PRO B 1 402 ? 0.738 38.406 15.305 1 65.06 402 PRO B C 1
ATOM 8034 O O . PRO B 1 402 ? 1.541 38.344 16.234 1 65.06 402 PRO B O 1
ATOM 8037 N N . ILE B 1 403 ? -0.089 37.406 15.023 1 77.94 403 ILE B N 1
ATOM 8038 C CA . ILE B 1 403 ? -0.204 36.312 15.953 1 77.94 403 ILE B CA 1
ATOM 8039 C C . ILE B 1 403 ? 1.118 35.531 16 1 77.94 403 ILE B C 1
ATOM 8041 O O . ILE B 1 403 ? 1.571 35.156 17.078 1 77.94 403 ILE B O 1
ATOM 8045 N N . SER B 1 404 ? 1.72 35.375 14.852 1 76.56 404 SER B N 1
ATOM 8046 C CA . SER B 1 404 ? 2.986 34.656 14.797 1 76.56 404 SER B CA 1
ATOM 8047 C C . SER B 1 404 ? 4.059 35.344 15.625 1 76.56 404 SER B C 1
ATOM 8049 O O . SER B 1 404 ? 4.863 34.688 16.281 1 76.56 404 SER B O 1
ATOM 8051 N N . ASN B 1 405 ? 4.059 36.656 15.586 1 68.38 405 ASN B N 1
ATOM 8052 C CA . ASN B 1 405 ? 5.012 37.438 16.375 1 68.38 405 ASN B CA 1
ATOM 8053 C C . ASN B 1 405 ? 4.762 37.281 17.859 1 68.38 405 ASN B C 1
ATOM 8055 O O . ASN B 1 405 ? 5.707 37.188 18.656 1 68.38 405 ASN B O 1
ATOM 8059 N N . LEU B 1 406 ? 3.557 37.406 18.188 1 74.25 406 LEU B N 1
ATOM 8060 C CA . LEU B 1 406 ? 3.17 37.219 19.594 1 74.25 406 LEU B CA 1
ATOM 8061 C C . LEU B 1 406 ? 3.66 35.875 20.109 1 74.25 406 LEU B C 1
ATOM 8063 O O . LEU B 1 406 ? 4.266 35.812 21.188 1 74.25 406 LEU B O 1
ATOM 8067 N N . ILE B 1 407 ? 3.475 34.844 19.344 1 77.44 407 ILE B N 1
ATOM 8068 C CA . ILE B 1 407 ? 3.826 33.469 19.75 1 77.44 407 ILE B CA 1
ATOM 8069 C C . ILE B 1 407 ? 5.348 33.344 19.781 1 77.44 407 ILE B C 1
ATOM 8071 O O . ILE B 1 407 ? 5.891 32.719 20.688 1 77.44 407 ILE B O 1
ATOM 8075 N N . ALA B 1 408 ? 5.953 33.875 18.828 1 70.81 408 ALA B N 1
ATOM 8076 C CA . ALA B 1 408 ? 7.41 33.812 18.75 1 70.81 408 ALA B CA 1
ATOM 8077 C C . ALA B 1 408 ? 8.055 34.531 19.938 1 70.81 408 ALA B C 1
ATOM 8079 O O . ALA B 1 408 ? 9.023 34.031 20.516 1 70.81 408 ALA B O 1
ATOM 8080 N N . THR B 1 409 ? 7.57 35.688 20.281 1 69.12 409 THR B N 1
ATOM 8081 C CA . THR B 1 409 ? 8.18 36.531 21.297 1 69.12 409 THR B CA 1
ATOM 8082 C C . THR B 1 409 ? 7.816 36.062 22.688 1 69.12 409 THR B C 1
ATOM 8084 O O . THR B 1 409 ? 8.672 36 23.578 1 69.12 409 THR B O 1
ATOM 8087 N N . ARG B 1 410 ? 6.637 35.75 22.859 1 74.31 410 ARG B N 1
ATOM 8088 C CA . ARG B 1 410 ? 6.16 35.406 24.203 1 74.31 410 ARG B CA 1
ATOM 8089 C C . ARG B 1 410 ? 6.523 33.969 24.562 1 74.31 410 ARG B C 1
ATOM 8091 O O . ARG B 1 410 ? 6.789 33.688 25.734 1 74.31 410 ARG B O 1
ATOM 8098 N N . PHE B 1 411 ? 6.496 33.188 23.547 1 76.62 411 PHE B N 1
ATOM 8099 C CA . PHE B 1 411 ? 6.668 31.766 23.859 1 76.62 411 PHE B CA 1
ATOM 8100 C C . PHE B 1 411 ? 7.938 31.219 23.219 1 76.62 411 PHE B C 1
ATOM 8102 O O . PHE B 1 411 ? 8.211 30.016 23.312 1 76.62 411 PHE B O 1
ATOM 8109 N N . SER B 1 412 ? 8.719 31.953 22.578 1 68.69 412 SER B N 1
ATOM 8110 C CA . SER B 1 412 ? 9.969 31.562 21.922 1 68.69 412 SER B CA 1
ATOM 8111 C C . SER B 1 412 ? 9.75 30.406 20.953 1 68.69 412 SER B C 1
ATOM 8113 O O . SER B 1 412 ? 10.508 29.438 20.938 1 68.69 412 SER B O 1
ATOM 8115 N N . MET B 1 413 ? 8.68 30.469 20.344 1 69 413 MET B N 1
ATOM 8116 C CA . MET B 1 413 ? 8.328 29.391 19.438 1 69 413 MET B CA 1
ATOM 8117 C C . MET B 1 413 ? 8.633 29.781 17.984 1 69 413 MET B C 1
ATOM 8119 O O . MET B 1 413 ? 7.742 30.219 17.266 1 69 413 MET B O 1
ATOM 8123 N N . ARG B 1 414 ? 9.844 29.453 17.578 1 58.16 414 ARG B N 1
ATOM 8124 C CA . ARG B 1 414 ? 10.227 29.703 16.188 1 58.16 414 ARG B CA 1
ATOM 8125 C C . ARG B 1 414 ? 9.703 28.609 15.266 1 58.16 414 ARG B C 1
ATOM 8127 O O . ARG B 1 414 ? 9.18 28.906 14.188 1 58.16 414 ARG B O 1
ATOM 8134 N N . LYS B 1 415 ? 9.844 27.453 15.828 1 62.44 415 LYS B N 1
ATOM 8135 C CA . LYS B 1 415 ? 9.258 26.344 15.086 1 62.44 415 LYS B CA 1
ATOM 8136 C C . LYS B 1 415 ? 7.777 26.188 15.406 1 62.44 415 LYS B C 1
ATOM 8138 O O . LYS B 1 415 ? 7.387 26.234 16.578 1 62.44 415 LYS B O 1
ATOM 8143 N N . ARG B 1 416 ? 6.965 26.156 14.352 1 76.62 416 ARG B N 1
ATOM 8144 C CA . ARG B 1 416 ? 5.52 26.156 14.562 1 76.62 416 ARG B CA 1
ATOM 8145 C C . ARG B 1 416 ? 4.906 24.828 14.125 1 76.62 416 ARG B C 1
ATOM 8147 O O . ARG B 1 416 ? 3.912 24.812 13.398 1 76.62 416 ARG B O 1
ATOM 8154 N N . SER B 1 417 ? 5.527 23.797 14.602 1 82.38 417 SER B N 1
ATOM 8155 C CA . SER B 1 417 ? 4.961 22.469 14.438 1 82.38 417 SER B CA 1
ATOM 8156 C C . SER B 1 417 ? 3.889 22.188 15.484 1 82.38 417 SER B C 1
ATOM 8158 O O . SER B 1 417 ? 3.836 22.859 16.516 1 82.38 417 SER B O 1
ATOM 8160 N N . LEU B 1 418 ? 3.012 21.312 15.156 1 88.19 418 LEU B N 1
ATOM 8161 C CA . LEU B 1 418 ? 1.93 20.953 16.078 1 88.19 418 LEU B CA 1
ATOM 8162 C C . LEU B 1 418 ? 2.482 20.484 17.406 1 88.19 418 LEU B C 1
ATOM 8164 O O . LEU B 1 418 ? 1.943 20.828 18.469 1 88.19 418 LEU B O 1
ATOM 8168 N N . GLU B 1 419 ? 3.543 19.719 17.359 1 84.25 419 GLU B N 1
ATOM 8169 C CA . GLU B 1 419 ? 4.164 19.188 18.562 1 84.25 419 GLU B CA 1
ATOM 8170 C C . GLU B 1 419 ? 4.688 20.328 19.453 1 84.25 419 GLU B C 1
ATOM 8172 O O . GLU B 1 419 ? 4.535 20.281 20.672 1 84.25 419 GLU B O 1
ATOM 8177 N N . ARG B 1 420 ? 5.27 21.266 18.828 1 81.31 420 ARG B N 1
ATOM 8178 C CA . ARG B 1 420 ? 5.832 22.375 19.578 1 81.31 420 ARG B CA 1
ATOM 8179 C C . ARG B 1 420 ? 4.73 23.25 20.188 1 81.31 420 ARG B C 1
ATOM 8181 O O . ARG B 1 420 ? 4.832 23.688 21.328 1 81.31 420 ARG B O 1
ATOM 8188 N N . ILE B 1 421 ? 3.727 23.484 19.438 1 85.69 421 ILE B N 1
ATOM 8189 C CA . ILE B 1 421 ? 2.604 24.281 19.922 1 85.69 421 ILE B CA 1
ATOM 8190 C C . ILE B 1 421 ? 1.941 23.578 21.109 1 85.69 421 ILE B C 1
ATOM 8192 O O . ILE B 1 421 ? 1.595 24.219 22.094 1 85.69 421 ILE B O 1
ATOM 8196 N N . PHE B 1 422 ? 1.803 22.312 20.969 1 87.44 422 PHE B N 1
ATOM 8197 C CA . PHE B 1 422 ? 1.16 21.531 22.016 1 87.44 422 PHE B CA 1
ATOM 8198 C C . PHE B 1 422 ? 2.006 21.531 23.281 1 87.44 422 PHE B C 1
ATOM 8200 O O . PHE B 1 422 ? 1.47 21.547 24.391 1 87.44 422 PHE B O 1
ATOM 8207 N N . SER B 1 423 ? 3.27 21.531 23.094 1 82.19 423 SER B N 1
ATOM 8208 C CA . SER B 1 423 ? 4.156 21.547 24.25 1 82.19 423 SER B CA 1
ATOM 8209 C C . SER B 1 423 ? 4.016 22.859 25.031 1 82.19 423 SER B C 1
ATOM 8211 O O . SER B 1 423 ? 4.125 22.859 26.266 1 82.19 423 SER B O 1
ATOM 8213 N N . VAL B 1 424 ? 3.781 23.859 24.375 1 78.12 424 VAL B N 1
ATOM 8214 C CA . VAL B 1 424 ? 3.637 25.172 25 1 78.12 424 VAL B CA 1
ATOM 8215 C C . VAL B 1 424 ? 2.25 25.297 25.625 1 78.12 424 VAL B C 1
ATOM 8217 O O . VAL B 1 424 ? 2.107 25.812 26.734 1 78.12 424 VAL B O 1
ATOM 8220 N N . THR B 1 425 ? 1.3 24.781 24.953 1 76.75 425 THR B N 1
ATOM 8221 C CA . THR B 1 425 ? -0.084 24.938 25.375 1 76.75 425 THR B CA 1
ATOM 8222 C C . THR B 1 425 ? -0.442 23.891 26.438 1 76.75 425 THR B C 1
ATOM 8224 O O . THR B 1 425 ? -1.319 24.109 27.266 1 76.75 425 THR B O 1
ATOM 8227 N N . GLY B 1 426 ? 0.057 22.578 26.234 1 70 426 GLY B N 1
ATOM 8228 C CA . GLY B 1 426 ? -0.349 21.438 27.031 1 70 426 GLY B CA 1
ATOM 8229 C C . GLY B 1 426 ? 0.365 21.359 28.375 1 70 426 GLY B C 1
ATOM 8230 O O . GLY B 1 426 ? 0.161 20.406 29.125 1 70 426 GLY B O 1
ATOM 8231 N N . ASN B 1 427 ? 0.538 22.469 29.172 1 58.03 427 ASN B N 1
ATOM 8232 C CA . ASN B 1 427 ? 1.204 22.5 30.469 1 58.03 427 ASN B CA 1
ATOM 8233 C C . ASN B 1 427 ? 2.17 21.328 30.625 1 58.03 427 ASN B C 1
ATOM 8235 O O . ASN B 1 427 ? 2.074 20.578 31.594 1 58.03 427 ASN B O 1
ATOM 8239 N N . LYS B 1 428 ? 3.227 21.094 29.859 1 54.91 428 LYS B N 1
ATOM 8240 C CA . LYS B 1 428 ? 4.332 20.141 29.922 1 54.91 428 LYS B CA 1
ATOM 8241 C C . LYS B 1 428 ? 3.879 18.75 29.484 1 54.91 428 LYS B C 1
ATOM 8243 O O . LYS B 1 428 ? 4.52 17.75 29.828 1 54.91 428 LYS B O 1
ATOM 8248 N N . ARG B 1 429 ? 2.656 18.672 29 1 57.31 429 ARG B N 1
ATOM 8249 C CA . ARG B 1 429 ? 2.244 17.359 28.5 1 57.31 429 ARG B CA 1
ATOM 8250 C C . ARG B 1 429 ? 3.068 16.953 27.281 1 57.31 429 ARG B C 1
ATOM 8252 O O . ARG B 1 429 ? 3.344 17.781 26.406 1 57.31 429 ARG B O 1
ATOM 8259 N N . SER B 1 430 ? 4.133 16.141 27.484 1 55.44 430 SER B N 1
ATOM 8260 C CA . SER B 1 430 ? 5.016 15.688 26.406 1 55.44 430 SER B CA 1
ATOM 8261 C C . SER B 1 430 ? 4.293 14.727 25.469 1 55.44 430 SER B C 1
ATOM 8263 O O . SER B 1 430 ? 3.383 14.008 25.891 1 55.44 430 SER B O 1
ATOM 8265 N N . SER B 1 431 ? 4.281 15.023 24.141 1 59.22 431 SER B N 1
ATOM 8266 C CA . SER B 1 431 ? 3.662 14.172 23.141 1 59.22 431 SER B CA 1
ATOM 8267 C C . SER B 1 431 ? 4.078 12.719 23.312 1 59.22 431 SER B C 1
ATOM 8269 O O . SER B 1 431 ? 3.438 11.812 22.766 1 59.22 431 SER B O 1
ATOM 8271 N N . HIS B 1 432 ? 4.719 12.391 24.5 1 56.66 432 HIS B N 1
ATOM 8272 C CA . HIS B 1 432 ? 5.254 11.086 24.891 1 56.66 432 HIS B CA 1
ATOM 8273 C C . HIS B 1 432 ? 5.387 10.164 23.688 1 56.66 432 HIS B C 1
ATOM 8275 O O . HIS B 1 432 ? 4.996 8.992 23.75 1 56.66 432 HIS B O 1
ATOM 8281 N N . GLY B 1 433 ? 5.848 10.719 22.609 1 62.5 433 GLY B N 1
ATOM 8282 C CA . GLY B 1 433 ? 6.145 9.836 21.5 1 62.5 433 GLY B CA 1
ATOM 8283 C C . GLY B 1 433 ? 4.91 9.43 20.703 1 62.5 433 GLY B C 1
ATOM 8284 O O . GLY B 1 433 ? 4.953 8.484 19.922 1 62.5 433 GLY B O 1
ATOM 8285 N N . GLN B 1 434 ? 3.785 10.078 20.984 1 69.62 434 GLN B N 1
ATOM 8286 C CA . GLN B 1 434 ? 2.57 9.648 20.312 1 69.62 434 GLN B CA 1
ATOM 8287 C C . GLN B 1 434 ? 2.275 10.531 19.094 1 69.62 434 GLN B C 1
ATOM 8289 O O . GLN B 1 434 ? 1.198 10.445 18.5 1 69.62 434 GLN B O 1
ATOM 8294 N N . ALA B 1 435 ? 3.197 11.273 18.797 1 73.81 435 ALA B N 1
ATOM 8295 C CA . ALA B 1 435 ? 3.064 12.062 17.578 1 73.81 435 ALA B CA 1
ATOM 8296 C C . ALA B 1 435 ? 2.977 11.164 16.359 1 73.81 435 ALA B C 1
ATOM 8298 O O . ALA B 1 435 ? 3.531 10.062 16.344 1 73.81 435 ALA B O 1
ATOM 8299 N N . HIS B 1 436 ? 2.162 11.547 15.422 1 81.31 436 HIS B N 1
ATOM 8300 C CA . HIS B 1 436 ? 1.975 10.867 14.148 1 81.31 436 HIS B CA 1
ATOM 8301 C C . HIS B 1 436 ? 0.962 9.734 14.273 1 81.31 436 HIS B C 1
ATOM 8303 O O . HIS B 1 436 ? 0.938 8.82 13.438 1 81.31 436 HIS B O 1
ATOM 8309 N N . ASP B 1 437 ? 0.323 9.75 15.375 1 88.88 437 ASP B N 1
ATOM 8310 C CA . ASP B 1 437 ? -0.959 9.07 15.523 1 88.88 437 ASP B CA 1
ATOM 8311 C C . ASP B 1 437 ? -2.121 10.008 15.219 1 88.88 437 ASP B C 1
ATOM 8313 O O . ASP B 1 437 ? -2.23 11.078 15.828 1 88.88 437 ASP B O 1
ATOM 8317 N N . ALA B 1 438 ? -2.957 9.625 14.32 1 93.12 438 ALA B N 1
ATOM 8318 C CA . ALA B 1 438 ? -3.994 10.539 13.852 1 93.12 438 ALA B CA 1
ATOM 8319 C C . ALA B 1 438 ? -4.898 10.977 15 1 93.12 438 ALA B C 1
ATOM 8321 O O . ALA B 1 438 ? -5.355 12.117 15.039 1 93.12 438 ALA B O 1
ATOM 8322 N N . GLY B 1 439 ? -5.172 10.047 15.93 1 92.69 439 GLY B N 1
ATOM 8323 C CA . GLY B 1 439 ? -5.996 10.383 17.078 1 92.69 439 GLY B CA 1
ATOM 8324 C C . GLY B 1 439 ? -5.34 11.391 18.016 1 92.69 439 GLY B C 1
ATOM 8325 O O . GLY B 1 439 ? -5.969 12.359 18.422 1 92.69 439 GLY B O 1
ATOM 8326 N N . TYR B 1 440 ? -4.16 11.18 18.312 1 92.44 440 TYR B N 1
ATOM 8327 C CA . TYR B 1 440 ? -3.447 12.086 19.203 1 92.44 440 TYR B CA 1
ATOM 8328 C C . TYR B 1 440 ? -3.215 13.438 18.547 1 92.44 440 TYR B C 1
ATOM 8330 O O . TYR B 1 440 ? -3.303 14.477 19.203 1 92.44 440 TYR B O 1
ATOM 8338 N N . ASP B 1 441 ? -2.881 13.398 17.281 1 93.81 441 ASP B N 1
ATOM 8339 C CA . ASP B 1 441 ? -2.654 14.656 16.578 1 93.81 441 ASP B CA 1
ATOM 8340 C C . ASP B 1 441 ? -3.936 15.484 16.484 1 93.81 441 ASP B C 1
ATOM 8342 O O . ASP B 1 441 ? -3.895 16.703 16.578 1 93.81 441 ASP B O 1
ATOM 8346 N N . SER B 1 442 ? -5.105 14.828 16.328 1 96.25 442 SER B N 1
ATOM 8347 C CA . SER B 1 442 ? -6.371 15.555 16.344 1 96.25 442 SER B CA 1
ATOM 8348 C C . SER B 1 442 ? -6.641 16.141 17.734 1 96.25 442 SER B C 1
ATOM 8350 O O . SER B 1 442 ? -7.199 17.234 17.844 1 96.25 442 SER B O 1
ATOM 8352 N N . TYR B 1 443 ? -6.262 15.398 18.766 1 94.75 443 TYR B N 1
ATOM 8353 C CA . TYR B 1 443 ? -6.395 15.898 20.125 1 94.75 443 TYR B CA 1
ATOM 8354 C C . TYR B 1 443 ? -5.508 17.125 20.344 1 94.75 443 TYR B C 1
ATOM 8356 O O . TYR B 1 443 ? -5.965 18.141 20.875 1 94.75 443 TYR B O 1
ATOM 8364 N N . MET B 1 444 ? -4.281 17 19.938 1 94 444 MET B N 1
ATOM 8365 C CA . MET B 1 444 ? -3.369 18.141 20.062 1 94 444 MET B CA 1
ATOM 8366 C C . MET B 1 444 ? -3.916 19.359 19.328 1 94 444 MET B C 1
ATOM 8368 O O . MET B 1 444 ? -3.834 20.469 19.828 1 94 444 MET B O 1
ATOM 8372 N N . THR B 1 445 ? -4.438 19.094 18.141 1 96 445 THR B N 1
ATOM 8373 C CA . THR B 1 445 ? -4.996 20.172 17.328 1 96 445 THR B CA 1
ATOM 8374 C C . THR B 1 445 ? -6.156 20.844 18.047 1 96 445 THR B C 1
ATOM 8376 O O . THR B 1 445 ? -6.227 22.078 18.125 1 96 445 THR B O 1
ATOM 8379 N N . ALA B 1 446 ? -7.055 20.047 18.609 1 96.38 446 ALA B N 1
ATOM 8380 C CA . ALA B 1 446 ? -8.219 20.578 19.312 1 96.38 446 ALA B CA 1
ATOM 8381 C C . ALA B 1 446 ? -7.801 21.391 20.531 1 96.38 446 ALA B C 1
ATOM 8383 O O . ALA B 1 446 ? -8.273 22.516 20.719 1 96.38 446 ALA B O 1
ATOM 8384 N N . TYR B 1 447 ? -6.922 20.844 21.266 1 94.38 447 TYR B N 1
ATOM 8385 C CA . TYR B 1 447 ? -6.453 21.5 22.484 1 94.38 447 TYR B CA 1
ATOM 8386 C C . TYR B 1 447 ? -5.727 22.797 22.156 1 94.38 447 TYR B C 1
ATOM 8388 O O . TYR B 1 447 ? -5.973 23.828 22.781 1 94.38 447 TYR B O 1
ATOM 8396 N N . ALA B 1 448 ? -4.844 22.734 21.219 1 93.38 448 ALA B N 1
ATOM 8397 C CA . ALA B 1 448 ? -4.074 23.906 20.812 1 93.38 448 ALA B CA 1
ATOM 8398 C C . ALA B 1 448 ? -4.988 25 20.25 1 93.38 448 ALA B C 1
ATOM 8400 O O . ALA B 1 448 ? -4.773 26.188 20.516 1 93.38 448 ALA B O 1
ATOM 8401 N N . PHE B 1 449 ? -5.961 24.625 19.484 1 94.25 449 PHE B N 1
ATOM 8402 C CA . PHE B 1 449 ? -6.898 25.594 18.922 1 94.25 449 PHE B CA 1
ATOM 8403 C C . PHE B 1 449 ? -7.637 26.344 20.016 1 94.25 449 PHE B C 1
ATOM 8405 O O . PHE B 1 449 ? -7.73 27.578 19.969 1 94.25 449 PHE B O 1
ATOM 8412 N N . ALA B 1 450 ? -8.125 25.641 20.969 1 92.81 450 ALA B N 1
ATOM 8413 C CA . ALA B 1 450 ? -8.844 26.25 22.094 1 92.81 450 ALA B CA 1
ATOM 8414 C C . ALA B 1 450 ? -7.926 27.156 22.891 1 92.81 450 ALA B C 1
ATOM 8416 O O . ALA B 1 450 ? -8.297 28.281 23.234 1 92.81 450 ALA B O 1
ATOM 8417 N N . TRP B 1 451 ? -6.754 26.688 23.172 1 91.81 451 TRP B N 1
ATOM 8418 C CA . TRP B 1 451 ? -5.809 27.438 24 1 91.81 451 TRP B CA 1
ATOM 8419 C C . TRP B 1 451 ? -5.371 28.719 23.312 1 91.81 451 TRP B C 1
ATOM 8421 O O . TRP B 1 451 ? -5.391 29.797 23.906 1 91.81 451 TRP B O 1
ATOM 8431 N N . ILE B 1 452 ? -4.949 28.594 22.078 1 90.44 452 ILE B N 1
ATOM 8432 C CA . ILE B 1 452 ? -4.48 29.75 21.328 1 90.44 452 ILE B CA 1
ATOM 8433 C C . ILE B 1 452 ? -5.617 30.75 21.156 1 90.44 452 ILE B C 1
ATOM 8435 O O . ILE B 1 452 ? -5.41 31.953 21.25 1 90.44 452 ILE B O 1
ATOM 8439 N N . GLY B 1 453 ? -6.801 30.219 20.844 1 89.06 453 GLY B N 1
ATOM 8440 C CA . GLY B 1 453 ? -7.957 31.094 20.734 1 89.06 453 GLY B CA 1
ATOM 8441 C C . GLY B 1 453 ? -8.211 31.906 22 1 89.06 453 GLY B C 1
ATOM 8442 O O . GLY B 1 453 ? -8.383 33.125 21.922 1 89.06 453 GLY B O 1
ATOM 8443 N N . MET B 1 454 ? -8.094 31.312 23.141 1 87.88 454 MET B N 1
ATOM 8444 C CA . MET B 1 454 ? -8.32 32 24.406 1 87.88 454 MET B CA 1
ATOM 8445 C C . MET B 1 454 ? -7.191 32.969 24.719 1 87.88 454 MET B C 1
ATOM 8447 O O . MET B 1 454 ? -7.43 34.062 25.25 1 87.88 454 MET B O 1
ATOM 8451 N N . HIS B 1 455 ? -6.059 32.562 24.391 1 88.31 455 HIS B N 1
ATOM 8452 C CA . HIS B 1 455 ? -4.914 33.438 24.609 1 88.31 455 HIS B CA 1
ATOM 8453 C C . HIS B 1 455 ? -5.047 34.719 23.812 1 88.31 455 HIS B C 1
ATOM 8455 O O . HIS B 1 455 ? -4.863 35.812 24.344 1 88.31 455 HIS B O 1
ATOM 8461 N N . ILE B 1 456 ? -5.324 34.594 22.547 1 87.06 456 ILE B N 1
ATOM 8462 C CA . ILE B 1 456 ? -5.391 35.781 21.688 1 87.06 456 ILE B CA 1
ATOM 8463 C C . ILE B 1 456 ? -6.566 36.656 22.109 1 87.06 456 ILE B C 1
ATOM 8465 O O . ILE B 1 456 ? -6.469 37.875 22.094 1 87.06 456 ILE B O 1
ATOM 8469 N N . LEU B 1 457 ? -7.645 36.031 22.484 1 85.06 457 LEU B N 1
ATOM 8470 C CA . LEU B 1 457 ? -8.812 36.781 22.922 1 85.06 457 LEU B CA 1
ATOM 8471 C C . LEU B 1 457 ? -8.523 37.531 24.234 1 85.06 457 LEU B C 1
ATOM 8473 O O . LEU B 1 457 ? -8.961 38.656 24.422 1 85.06 457 LEU B O 1
ATOM 8477 N N . GLY B 1 458 ? -7.855 36.875 25.047 1 85.31 458 GLY B N 1
ATOM 8478 C CA . GLY B 1 458 ? -7.461 37.5 26.297 1 85.31 458 GLY B CA 1
ATOM 8479 C C . GLY B 1 458 ? -6.461 38.625 26.125 1 85.31 458 GLY B C 1
ATOM 8480 O O . GLY B 1 458 ? -6.582 39.656 26.75 1 85.31 458 GLY B O 1
ATOM 8481 N N . ASP B 1 459 ? -5.5 38.344 25.297 1 85.75 459 ASP B N 1
ATOM 8482 C CA . ASP B 1 459 ? -4.477 39.344 25.031 1 85.75 459 ASP B CA 1
ATOM 8483 C C . ASP B 1 459 ? -5.086 40.594 24.406 1 85.75 459 ASP B C 1
ATOM 8485 O O . ASP B 1 459 ? -4.621 41.719 24.672 1 85.75 459 ASP B O 1
ATOM 8489 N N . ALA B 1 460 ? -6.129 40.375 23.625 1 83.31 460 ALA B N 1
ATOM 8490 C CA . ALA B 1 460 ? -6.809 41.5 22.984 1 83.31 460 ALA B CA 1
ATOM 8491 C C . ALA B 1 460 ? -7.867 42.094 23.891 1 83.31 460 ALA B C 1
ATOM 8493 O O . ALA B 1 460 ? -8.562 43.031 23.516 1 83.31 460 ALA B O 1
ATOM 8494 N N . GLU B 1 461 ? -8.008 41.594 25.062 1 82.56 461 GLU B N 1
ATOM 8495 C CA . GLU B 1 461 ? -9 42.031 26.047 1 82.56 461 GLU B CA 1
ATOM 8496 C C . GLU B 1 461 ? -10.406 42 25.453 1 82.56 461 GLU B C 1
ATOM 8498 O O . GLU B 1 461 ? -11.234 42.875 25.766 1 82.56 461 GLU B O 1
ATOM 8503 N N . ALA B 1 462 ? -10.453 41.062 24.578 1 79.38 462 ALA B N 1
ATOM 8504 C CA . ALA B 1 462 ? -11.773 40.875 24 1 79.38 462 ALA B CA 1
ATOM 8505 C C . ALA B 1 462 ? -12.688 40.094 24.938 1 79.38 462 ALA B C 1
ATOM 8507 O O . ALA B 1 462 ? -13.906 40.094 24.766 1 79.38 462 ALA B O 1
ATOM 8508 N N . ILE B 1 463 ? -12.047 39.438 25.906 1 80.88 463 ILE B N 1
ATOM 8509 C CA . ILE B 1 463 ? -12.789 38.688 26.922 1 80.88 463 ILE B CA 1
ATOM 8510 C C . ILE B 1 463 ? -12.188 38.938 28.297 1 80.88 463 ILE B C 1
ATOM 8512 O O . ILE B 1 463 ? -11.031 39.375 28.406 1 80.88 463 ILE B O 1
ATOM 8516 N N . SER B 1 464 ? -13.047 38.75 29.234 1 81.38 464 SER B N 1
ATOM 8517 C CA . SER B 1 464 ? -12.57 38.844 30.609 1 81.38 464 SER B CA 1
ATOM 8518 C C . SER B 1 464 ? -12.117 37.5 31.141 1 81.38 464 SER B C 1
ATOM 8520 O O . SER B 1 464 ? -12.805 36.469 30.969 1 81.38 464 SER B O 1
ATOM 8522 N N . LEU B 1 465 ? -10.93 37.438 31.719 1 85.31 465 LEU B N 1
ATOM 8523 C CA . LEU B 1 465 ? -10.367 36.188 32.25 1 85.31 465 LEU B CA 1
ATOM 8524 C C . LEU B 1 465 ? -10.109 36.312 33.75 1 85.31 465 LEU B C 1
ATOM 8526 O O . LEU B 1 465 ? -9.727 37.406 34.219 1 85.31 465 LEU B O 1
ATOM 8530 N N . THR B 1 466 ? -10.438 35.281 34.469 1 84.88 466 THR B N 1
ATOM 8531 C CA . THR B 1 466 ? -10.07 35.219 35.875 1 84.88 466 THR B CA 1
ATOM 8532 C C . THR B 1 466 ? -8.555 35.125 36.031 1 84.88 466 THR B C 1
ATOM 8534 O O . THR B 1 466 ? -7.828 34.906 35.062 1 84.88 466 THR B O 1
ATOM 8537 N N . SER B 1 467 ? -8.117 35.375 37.219 1 84.12 467 SER B N 1
ATOM 8538 C CA . SER B 1 467 ? -6.684 35.312 37.5 1 84.12 467 SER B CA 1
ATOM 8539 C C . SER B 1 467 ? -6.125 33.906 37.188 1 84.12 467 SER B C 1
ATOM 8541 O O . SER B 1 467 ? -5 33.781 36.719 1 84.12 467 SER B O 1
ATOM 8543 N N . GLU B 1 468 ? -6.941 32.938 37.469 1 84.25 468 GLU B N 1
ATOM 8544 C CA . GLU B 1 468 ? -6.535 31.562 37.188 1 84.25 468 GLU B CA 1
ATOM 8545 C C . GLU B 1 468 ? -6.418 31.328 35.688 1 84.25 468 GLU B C 1
ATOM 8547 O O . GLU B 1 468 ? -5.477 30.672 35.25 1 84.25 468 GLU B O 1
ATOM 8552 N N . GLU B 1 469 ? -7.336 31.859 35 1 84.5 469 GLU B N 1
ATOM 8553 C CA . GLU B 1 469 ? -7.324 31.703 33.531 1 84.5 469 GLU B CA 1
ATOM 8554 C C . GLU B 1 469 ? -6.148 32.438 32.906 1 84.5 469 GLU B C 1
ATOM 8556 O O . GLU B 1 469 ? -5.539 31.969 31.953 1 84.5 469 GLU B O 1
ATOM 8561 N N . MET B 1 470 ? -5.895 33.562 33.438 1 86.38 470 MET B N 1
ATOM 8562 C CA . MET B 1 470 ? -4.754 34.344 32.938 1 86.38 470 MET B CA 1
ATOM 8563 C C . MET B 1 470 ? -3.461 33.531 33.094 1 86.38 470 MET B C 1
ATOM 8565 O O . MET B 1 470 ? -2.592 33.594 32.219 1 86.38 470 MET B O 1
ATOM 8569 N N . ALA B 1 471 ? -3.422 32.812 34.188 1 84.69 471 ALA B N 1
ATOM 8570 C CA . ALA B 1 471 ? -2.246 31.969 34.406 1 84.69 471 ALA B CA 1
ATOM 8571 C C . ALA B 1 471 ? -2.201 30.812 33.438 1 84.69 471 ALA B C 1
ATOM 8573 O O . ALA B 1 471 ? -1.135 30.453 32.906 1 84.69 471 ALA B O 1
ATOM 8574 N N . ILE B 1 472 ? -3.316 30.266 33.156 1 83.75 472 ILE B N 1
ATOM 8575 C CA . ILE B 1 472 ? -3.416 29.109 32.281 1 83.75 472 ILE B CA 1
ATOM 8576 C C . ILE B 1 472 ? -3.002 29.516 30.859 1 83.75 472 ILE B C 1
ATOM 8578 O O . ILE B 1 472 ? -2.275 28.781 30.172 1 83.75 472 ILE B O 1
ATOM 8582 N N . TYR B 1 473 ? -3.445 30.656 30.453 1 87.06 473 TYR B N 1
ATOM 8583 C CA . TYR B 1 473 ? -3.195 31.094 29.094 1 87.06 473 TYR B CA 1
ATOM 8584 C C . TYR B 1 473 ? -1.946 31.969 29.016 1 87.06 473 TYR B C 1
ATOM 8586 O O . TYR B 1 473 ? -1.698 32.625 28 1 87.06 473 TYR B O 1
ATOM 8594 N N . LYS B 1 474 ? -1.256 32.094 30.156 1 83.5 474 LYS B N 1
ATOM 8595 C CA . LYS B 1 474 ? 0.065 32.688 30.266 1 83.5 474 LYS B CA 1
ATOM 8596 C C . LYS B 1 474 ? 0.021 34.156 29.859 1 83.5 474 LYS B C 1
ATOM 8598 O O . LYS B 1 474 ? 0.84 34.625 29.062 1 83.5 474 LYS B O 1
ATOM 8603 N N . LEU B 1 475 ? -1.024 34.75 30.359 1 84.19 475 LEU B N 1
ATOM 8604 C CA . LEU B 1 475 ? -1.154 36.188 30.141 1 84.19 475 LEU B CA 1
ATOM 8605 C C . LEU B 1 475 ? -0.578 36.969 31.312 1 84.19 475 LEU B C 1
ATOM 8607 O O . LEU B 1 475 ? -0.719 36.562 32.469 1 84.19 475 LEU B O 1
ATOM 8611 N N . GLY B 1 476 ? 0.528 37.625 31.125 1 69.06 476 GLY B N 1
ATOM 8612 C CA . GLY B 1 476 ? 1.116 38.438 32.188 1 69.06 476 GLY B CA 1
ATOM 8613 C C . GLY B 1 476 ? 0.576 39.875 32.219 1 69.06 476 GLY B C 1
ATOM 8614 O O . GLY B 1 476 ? -0.358 40.188 31.5 1 69.06 476 GLY B O 1
ATOM 8615 N N . SER B 1 477 ? 0.965 40.5 33.188 1 59.72 477 SER B N 1
ATOM 8616 C CA . SER B 1 477 ? 0.574 41.875 33.438 1 59.72 477 SER B CA 1
ATOM 8617 C C . SER B 1 477 ? 1.08 42.812 32.312 1 59.72 477 SER B C 1
ATOM 8619 O O . SER B 1 477 ? 0.845 44 32.344 1 59.72 477 SER B O 1
ATOM 8621 N N . CYS B 1 478 ? 1.66 42.219 31.359 1 56 478 CYS B N 1
ATOM 8622 C CA . CYS B 1 478 ? 2.236 43.094 30.328 1 56 478 CYS B CA 1
ATOM 8623 C C . CYS B 1 478 ? 1.148 43.656 29.438 1 56 478 CYS B C 1
ATOM 8625 O O . CYS B 1 478 ? 0.029 43.156 29.406 1 56 478 CYS B O 1
ATOM 8627 N N . ARG B 1 479 ? 1.392 44.781 28.859 1 65.31 479 ARG B N 1
ATOM 8628 C CA . ARG B 1 479 ? 0.519 45.5 27.938 1 65.31 479 ARG B CA 1
ATOM 8629 C C . ARG B 1 479 ? 0.067 44.594 26.797 1 65.31 479 ARG B C 1
ATOM 8631 O O . ARG B 1 479 ? 0.865 43.844 26.25 1 65.31 479 ARG B O 1
ATOM 8638 N N . PRO B 1 480 ? -1.207 44.594 26.484 1 73.88 480 PRO B N 1
ATOM 8639 C CA . PRO B 1 480 ? -1.72 43.844 25.344 1 73.88 480 PRO B CA 1
ATOM 8640 C C . PRO B 1 480 ? -0.959 44.125 24.047 1 73.88 480 PRO B C 1
ATOM 8642 O O . PRO B 1 480 ? -0.548 45.25 23.812 1 73.88 480 PRO B O 1
ATOM 8645 N N . SER B 1 481 ? -0.627 43.062 23.344 1 71.62 481 SER B N 1
ATOM 8646 C CA . SER B 1 481 ? 0.091 43.188 22.078 1 71.62 481 SER B CA 1
ATOM 8647 C C . SER B 1 481 ? -0.871 43.188 20.891 1 71.62 481 SER B C 1
ATOM 8649 O O . SER B 1 481 ? -0.503 43.594 19.781 1 71.62 481 SER B O 1
ATOM 8651 N N . LEU B 1 482 ? -2.137 42.75 21.25 1 79.44 482 LEU B N 1
ATOM 8652 C CA . LEU B 1 482 ? -3.125 42.656 20.172 1 79.44 482 LEU B CA 1
ATOM 8653 C C . LEU B 1 482 ? -4.34 43.531 20.5 1 79.44 482 LEU B C 1
ATOM 8655 O O . LEU B 1 482 ? -4.641 43.781 21.656 1 79.44 482 LEU B O 1
ATOM 8659 N N . THR B 1 483 ? -4.914 44 19.438 1 71.56 483 THR B N 1
ATOM 8660 C CA . THR B 1 483 ? -6.188 44.688 19.594 1 71.56 483 THR B CA 1
ATOM 8661 C C . THR B 1 483 ? -7.344 43.812 19.141 1 71.56 483 THR B C 1
ATOM 8663 O O . THR B 1 483 ? -7.141 42.844 18.375 1 71.56 483 THR B O 1
ATOM 8666 N N . SER B 1 484 ? -8.484 44.031 19.625 1 70.31 484 SER B N 1
ATOM 8667 C CA . SER B 1 484 ? -9.672 43.25 19.266 1 70.31 484 SER B CA 1
ATOM 8668 C C . SER B 1 484 ? -9.914 43.312 17.75 1 70.31 484 SER B C 1
ATOM 8670 O O . SER B 1 484 ? -10.352 42.312 17.156 1 70.31 484 SER B O 1
ATOM 8672 N N . GLY B 1 485 ? -9.648 44.375 17.203 1 63.34 485 GLY B N 1
ATOM 8673 C CA . GLY B 1 485 ? -9.797 44.5 15.758 1 63.34 485 GLY B CA 1
ATOM 8674 C C . GLY B 1 485 ? -8.867 43.594 14.969 1 63.34 485 GLY B C 1
ATOM 8675 O O . GLY B 1 485 ? -9.281 43 13.969 1 63.34 485 GLY B O 1
ATOM 8676 N N . ILE B 1 486 ? -7.711 43.469 15.445 1 65.38 486 ILE B N 1
ATOM 8677 C CA . ILE B 1 486 ? -6.711 42.625 14.781 1 65.38 486 ILE B CA 1
ATOM 8678 C C . ILE B 1 486 ? -7.117 41.156 14.891 1 65.38 486 ILE B C 1
ATOM 8680 O O . ILE B 1 486 ? -6.984 40.406 13.93 1 65.38 486 ILE B O 1
ATOM 8684 N N . VAL B 1 487 ? -7.613 40.812 16.047 1 72.56 487 VAL B N 1
ATOM 8685 C CA . VAL B 1 487 ? -8.008 39.438 16.281 1 72.56 487 VAL B CA 1
ATOM 8686 C C . VAL B 1 487 ? -9.203 39.062 15.398 1 72.56 487 VAL B C 1
ATOM 8688 O O . VAL B 1 487 ? -9.234 38 14.797 1 72.56 487 VAL B O 1
ATOM 8691 N N . LEU B 1 488 ? -10.078 39.938 15.32 1 67.69 488 LEU B N 1
ATOM 8692 C CA . LEU B 1 488 ? -11.25 39.719 14.477 1 67.69 488 LEU B CA 1
ATOM 8693 C C . LEU B 1 488 ? -10.844 39.594 13.016 1 67.69 488 LEU B C 1
ATOM 8695 O O . LEU B 1 488 ? -11.359 38.719 12.305 1 67.69 488 LEU B O 1
ATOM 8699 N N . ALA B 1 489 ? -9.992 40.344 12.656 1 64.31 489 ALA B N 1
ATOM 8700 C CA . ALA B 1 489 ? -9.516 40.281 11.281 1 64.31 489 ALA B CA 1
ATOM 8701 C C . ALA B 1 489 ? -8.773 38.969 11 1 64.31 489 ALA B C 1
ATOM 8703 O O . ALA B 1 489 ? -8.945 38.375 9.938 1 64.31 489 ALA B O 1
ATOM 8704 N N . ALA B 1 490 ? -8.016 38.625 11.875 1 70.06 490 ALA B N 1
ATOM 8705 C CA . ALA B 1 490 ? -7.234 37.406 11.719 1 70.06 490 ALA B CA 1
ATOM 8706 C C . ALA B 1 490 ? -8.148 36.188 11.641 1 70.06 490 ALA B C 1
ATOM 8708 O O . ALA B 1 490 ? -7.965 35.312 10.773 1 70.06 490 ALA B O 1
ATOM 8709 N N . LEU B 1 491 ? -9.086 36.188 12.492 1 73 491 LEU B N 1
ATOM 8710 C CA . LEU B 1 491 ? -10.016 35.062 12.531 1 73 491 LEU B CA 1
ATOM 8711 C C . LEU B 1 491 ? -10.883 35.031 11.281 1 73 491 LEU B C 1
ATOM 8713 O O . LEU B 1 491 ? -11.18 33.969 10.75 1 73 491 LEU B O 1
ATOM 8717 N N . GLY B 1 492 ? -11.297 36.125 10.836 1 68.81 492 GLY B N 1
ATOM 8718 C CA . GLY B 1 492 ? -12.047 36.219 9.602 1 68.81 492 GLY B CA 1
ATOM 8719 C C . GLY B 1 492 ? -11.266 35.75 8.391 1 68.81 492 GLY B C 1
ATOM 8720 O O . GLY B 1 492 ? -11.82 35.125 7.496 1 68.81 492 GLY B O 1
ATOM 8721 N N . TYR B 1 493 ? -10.047 36 8.469 1 69.81 493 TYR B N 1
ATOM 8722 C CA . TYR B 1 493 ? -9.164 35.594 7.387 1 69.81 493 TYR B CA 1
ATOM 8723 C C . TYR B 1 493 ? -8.984 34.094 7.387 1 69.81 493 TYR B C 1
ATOM 8725 O O . TYR B 1 493 ? -8.898 33.469 6.324 1 69.81 493 TYR B O 1
ATOM 8733 N N . CYS B 1 494 ? -8.93 33.594 8.469 1 79.12 494 CYS B N 1
ATOM 8734 C CA . CYS B 1 494 ? -8.602 32.188 8.594 1 79.12 494 CYS B CA 1
ATOM 8735 C C . CYS B 1 494 ? -9.852 31.312 8.43 1 79.12 494 CYS B C 1
ATOM 8737 O O . CYS B 1 494 ? -9.75 30.109 8.156 1 79.12 494 CYS B O 1
ATOM 8739 N N . LYS B 1 495 ? -10.977 31.953 8.562 1 83.69 495 LYS B N 1
ATOM 8740 C CA . LYS B 1 495 ? -12.219 31.203 8.523 1 83.69 495 LYS B CA 1
ATOM 8741 C C . LYS B 1 495 ? -12.477 30.641 7.125 1 83.69 495 LYS B C 1
ATOM 8743 O O . LYS B 1 495 ? -12.352 31.359 6.133 1 83.69 495 LYS B O 1
ATOM 8748 N N . ASN B 1 496 ? -12.789 29.359 6.996 1 89.12 496 ASN B N 1
ATOM 8749 C CA . ASN B 1 496 ? -13.156 28.641 5.785 1 89.12 496 ASN B CA 1
ATOM 8750 C C . ASN B 1 496 ? -12.031 28.656 4.754 1 89.12 496 ASN B C 1
ATOM 8752 O O . ASN B 1 496 ? -12.281 28.812 3.559 1 89.12 496 ASN B O 1
ATOM 8756 N N . ARG B 1 497 ? -10.852 28.625 5.285 1 86.44 497 ARG B N 1
ATOM 8757 C CA . ARG B 1 497 ? -9.656 28.547 4.457 1 86.44 497 ARG B CA 1
ATOM 8758 C C . ARG B 1 497 ? -8.688 27.5 5 1 86.44 497 ARG B C 1
ATOM 8760 O O . ARG B 1 497 ? -8.625 27.266 6.211 1 86.44 497 ARG B O 1
ATOM 8767 N N . LEU B 1 498 ? -7.969 26.906 4.066 1 89.38 498 LEU B N 1
ATOM 8768 C CA . LEU B 1 498 ? -6.992 25.891 4.449 1 89.38 498 LEU B CA 1
ATOM 8769 C C . LEU B 1 498 ? -5.578 26.344 4.09 1 89.38 498 LEU B C 1
ATOM 8771 O O . LEU B 1 498 ? -5.367 26.969 3.053 1 89.38 498 LEU B O 1
ATOM 8775 N N . TYR B 1 499 ? -4.688 25.922 4.926 1 86.62 499 TYR B N 1
ATOM 8776 C CA . TYR B 1 499 ? -3.273 26.219 4.727 1 86.62 499 TYR B CA 1
ATOM 8777 C C . TYR B 1 499 ? -2.703 25.391 3.582 1 86.62 499 TYR B C 1
ATOM 8779 O O . TYR B 1 499 ? -2.992 24.203 3.465 1 86.62 499 TYR B O 1
ATOM 8787 N N . ILE B 1 500 ? -1.971 26.047 2.668 1 73.31 500 ILE B N 1
ATOM 8788 C CA . ILE B 1 500 ? -1.221 25.375 1.614 1 73.31 500 ILE B CA 1
ATOM 8789 C C . ILE B 1 500 ? 0.277 25.516 1.877 1 73.31 500 ILE B C 1
ATOM 8791 O O . ILE B 1 500 ? 0.795 26.625 1.975 1 73.31 500 ILE B O 1
ATOM 8795 N N . TYR B 1 501 ? 0.857 24.312 1.96 1 63.56 501 TYR B N 1
ATOM 8796 C CA . TYR B 1 501 ? 2.289 24.328 2.234 1 63.56 501 TYR B CA 1
ATOM 8797 C C . TYR B 1 501 ? 3.051 25.047 1.131 1 63.56 501 TYR B C 1
ATOM 8799 O O . TYR B 1 501 ? 2.828 24.797 -0.055 1 63.56 501 TYR B O 1
ATOM 8807 N N . GLY B 1 502 ? 3.852 25.703 1.524 1 52.06 502 GLY B N 1
ATOM 8808 C CA . GLY B 1 502 ? 4.723 26.406 0.598 1 52.06 502 GLY B CA 1
ATOM 8809 C C . GLY B 1 502 ? 4.027 27.547 -0.117 1 52.06 502 GLY B C 1
ATOM 8810 O O . GLY B 1 502 ? 4.656 28.281 -0.883 1 52.06 502 GLY B O 1
ATOM 8811 N N . ASN B 1 503 ? 2.643 27.516 0.123 1 52.44 503 ASN B N 1
ATOM 8812 C CA . ASN B 1 503 ? 1.9 28.562 -0.564 1 52.44 503 ASN B CA 1
ATOM 8813 C C . ASN B 1 503 ? 1.391 29.625 0.411 1 52.44 503 ASN B C 1
ATOM 8815 O O . ASN B 1 503 ? 1.099 29.312 1.568 1 52.44 503 ASN B O 1
ATOM 8819 N N . PHE B 1 504 ? 1.524 30.688 -0.102 1 48.81 504 PHE B N 1
ATOM 8820 C CA . PHE B 1 504 ? 1.164 31.812 0.758 1 48.81 504 PHE B CA 1
ATOM 8821 C C . PHE B 1 504 ? -0.349 31.984 0.832 1 48.81 504 PHE B C 1
ATOM 8823 O O . PHE B 1 504 ? -0.884 32.406 1.858 1 48.81 504 PHE B O 1
ATOM 8830 N N . SER B 1 505 ? -1.018 31.656 -0.276 1 59.59 505 SER B N 1
ATOM 8831 C CA . SER B 1 505 ? -2.465 31.844 -0.25 1 59.59 505 SER B CA 1
ATOM 8832 C C . SER B 1 505 ? -3.18 30.594 0.233 1 59.59 505 SER B C 1
ATOM 8834 O O . SER B 1 505 ? -2.91 29.5 -0.255 1 59.59 505 SER B O 1
ATOM 8836 N N . PRO B 1 506 ? -3.941 30.953 1.309 1 76.19 506 PRO B N 1
ATOM 8837 C CA . PRO B 1 506 ? -4.723 29.797 1.761 1 76.19 506 PRO B CA 1
ATOM 8838 C C . PRO B 1 506 ? -5.77 29.359 0.739 1 76.19 506 PRO B C 1
ATOM 8840 O O . PRO B 1 506 ? -6.09 30.109 -0.187 1 76.19 506 PRO B O 1
ATOM 8843 N N . LEU B 1 507 ? -6.188 28.234 0.804 1 80.25 507 LEU B N 1
ATOM 8844 C CA . LEU B 1 507 ? -7.207 27.656 -0.074 1 80.25 507 LEU B CA 1
ATOM 8845 C C . LEU B 1 507 ? -8.602 27.906 0.487 1 80.25 507 LEU B C 1
ATOM 8847 O O . LEU B 1 507 ? -8.984 27.312 1.505 1 80.25 507 LEU B O 1
ATOM 8851 N N . PRO B 1 508 ? -9.312 28.781 -0.259 1 80.88 508 PRO B N 1
ATOM 8852 C CA . PRO B 1 508 ? -10.703 28.922 0.182 1 80.88 508 PRO B CA 1
ATOM 8853 C C . PRO B 1 508 ? -11.531 27.672 -0.047 1 80.88 508 PRO B C 1
ATOM 8855 O O . PRO B 1 508 ? -11.422 27.031 -1.103 1 80.88 508 PRO B O 1
ATOM 8858 N N . ILE B 1 509 ? -12.297 27.281 0.892 1 86.81 509 ILE B N 1
ATOM 8859 C CA . ILE B 1 509 ? -13.078 26.062 0.749 1 86.81 509 ILE B CA 1
ATOM 8860 C C . ILE B 1 509 ? -14.5 26.406 0.301 1 86.81 509 ILE B C 1
ATOM 8862 O O . ILE B 1 509 ? -15.234 25.531 -0.17 1 86.81 509 ILE B O 1
ATOM 8866 N N . PHE B 1 510 ? -15.047 27.656 0.512 1 77.94 510 PHE B N 1
ATOM 8867 C CA . PHE B 1 510 ? -16.344 28.109 0.019 1 77.94 510 PHE B CA 1
ATOM 8868 C C . PHE B 1 510 ? -16.172 29.156 -1.072 1 77.94 510 PHE B C 1
ATOM 8870 O O . PHE B 1 510 ? -15.242 29.953 -1.029 1 77.94 510 PHE B O 1
ATOM 8877 N N . SER B 1 511 ? -16.969 28.906 -2.26 1 59.22 511 SER B N 1
ATOM 8878 C CA . SER B 1 511 ? -16.875 29.828 -3.389 1 59.22 511 SER B CA 1
ATOM 8879 C C . SER B 1 511 ? -17.172 31.266 -2.959 1 59.22 511 SER B C 1
ATOM 8881 O O . SER B 1 511 ? -16.625 32.219 -3.523 1 59.22 511 SER B O 1
ATOM 8883 N N . ASP B 1 512 ? -18.406 31.375 -2.266 1 49.34 512 ASP B N 1
ATOM 8884 C CA . ASP B 1 512 ? -18.891 32.719 -1.972 1 49.34 512 ASP B CA 1
ATOM 8885 C C . ASP B 1 512 ? -17.938 33.469 -1.029 1 49.34 512 ASP B C 1
ATOM 8887 O O . ASP B 1 512 ? -18.297 34.5 -0.454 1 49.34 512 ASP B O 1
ATOM 8891 N N . VAL B 1 513 ? -17.156 32.781 -0.766 1 43.72 513 VAL B N 1
ATOM 8892 C CA . VAL B 1 513 ? -16.266 33.625 0.026 1 43.72 513 VAL B CA 1
ATOM 8893 C C . VAL B 1 513 ? -15.883 34.844 -0.782 1 43.72 513 VAL B C 1
ATOM 8895 O O . VAL B 1 513 ? -15.25 34.75 -1.834 1 43.72 513 VAL B O 1
ATOM 8898 N N . SER B 1 514 ? -17.094 35.656 -1.104 1 33.72 514 SER B N 1
ATOM 8899 C CA . SER B 1 514 ? -16.922 37 -1.7 1 33.72 514 SER B CA 1
ATOM 8900 C C . SER B 1 514 ? -15.484 37.469 -1.605 1 33.72 514 SER B C 1
ATOM 8902 O O . SER B 1 514 ? -14.82 37.25 -0.584 1 33.72 514 SER B O 1
ATOM 8904 N N . SER B 1 515 ? -15.109 37.562 -2.799 1 32.31 515 SER B N 1
ATOM 8905 C CA . SER B 1 515 ? -13.898 38.375 -2.842 1 32.31 515 SER B CA 1
ATOM 8906 C C . SER B 1 515 ? -13.938 39.469 -1.79 1 32.31 515 SER B C 1
ATOM 8908 O O . SER B 1 515 ? -14.977 40.094 -1.574 1 32.31 515 SER B O 1
ATOM 8910 N N . VAL B 1 516 ? -13.562 39.438 -0.792 1 30.58 516 VAL B N 1
ATOM 8911 C CA . VAL B 1 516 ? -13.445 40.719 -0.112 1 30.58 516 VAL B CA 1
ATOM 8912 C C . VAL B 1 516 ? -13.453 41.844 -1.14 1 30.58 516 VAL B C 1
ATOM 8914 O O . VAL B 1 516 ? -12.562 41.938 -1.985 1 30.58 516 VAL B O 1
ATOM 8917 N N . GLY B 1 517 ? -14.672 42.094 -1.802 1 28.14 517 GLY B N 1
ATOM 8918 C CA . GLY B 1 517 ? -14.859 43.219 -2.691 1 28.14 517 GLY B CA 1
ATOM 8919 C C . GLY B 1 517 ? -13.914 44.375 -2.393 1 28.14 517 GLY B C 1
ATOM 8920 O O . GLY B 1 517 ? -13.672 44.688 -1.229 1 28.14 517 GLY B O 1
ATOM 8921 N N . THR B 1 518 ? -13.164 44.719 -3.344 1 27.94 518 THR B N 1
ATOM 8922 C CA . THR B 1 518 ? -12.336 45.906 -3.477 1 27.94 518 THR B CA 1
ATOM 8923 C C . THR B 1 518 ? -13.148 47.156 -3.188 1 27.94 518 THR B C 1
ATOM 8925 O O . THR B 1 518 ? -12.594 48.281 -3.121 1 27.94 518 THR B O 1
ATOM 8928 N N . SER B 1 519 ? -14.445 47.312 -3.602 1 26.7 519 SER B N 1
ATOM 8929 C CA . SER B 1 519 ? -15.094 48.594 -3.678 1 26.7 519 SER B CA 1
ATOM 8930 C C . SER B 1 519 ? -15.547 49.062 -2.301 1 26.7 519 SER B C 1
ATOM 8932 O O . SER B 1 519 ? -16.219 50.094 -2.182 1 26.7 519 SER B O 1
ATOM 8934 N N . GLY B 1 520 ? -16.047 48.281 -1.396 1 28.3 520 GLY B N 1
ATOM 8935 C CA . GLY B 1 520 ? -16.5 49.094 -0.281 1 28.3 520 GLY B CA 1
ATOM 8936 C C . GLY B 1 520 ? -15.438 50 0.276 1 28.3 520 GLY B C 1
ATOM 8937 O O . GLY B 1 520 ? -14.242 49.812 0.015 1 28.3 520 GLY B O 1
ATOM 8938 N N . THR B 1 521 ? -15.969 51.344 0.601 1 27 521 THR B N 1
ATOM 8939 C CA . THR B 1 521 ? -15.148 52.344 1.258 1 27 521 THR B CA 1
ATOM 8940 C C . THR B 1 521 ? -14.234 51.719 2.297 1 27 521 THR B C 1
ATOM 8942 O O . THR B 1 521 ? -14.688 50.938 3.133 1 27 521 THR B O 1
ATOM 8945 N N . ILE B 1 522 ? -13.086 51.375 1.915 1 29.72 522 ILE B N 1
ATOM 8946 C CA . ILE B 1 522 ? -11.953 51.156 2.814 1 29.72 522 ILE B CA 1
ATOM 8947 C C . ILE B 1 522 ? -12.148 52 4.086 1 29.72 522 ILE B C 1
ATOM 8949 O O . ILE B 1 522 ? -12.047 53.219 4.062 1 29.72 522 ILE B O 1
ATOM 8953 N N . SER B 1 523 ? -13.242 51.875 4.758 1 27.94 523 SER B N 1
ATOM 8954 C CA . SER B 1 523 ? -13.062 52.75 5.906 1 27.94 523 SER B CA 1
ATOM 8955 C C . SER B 1 523 ? -11.664 52.625 6.496 1 27.94 523 SER B C 1
ATOM 8957 O O . SER B 1 523 ? -10.992 51.594 6.285 1 27.94 523 SER B O 1
ATOM 8959 N N . ASP B 1 524 ? -11.086 53.688 7.32 1 28.3 524 ASP B N 1
ATOM 8960 C CA . ASP B 1 524 ? -9.758 54 7.848 1 28.3 524 ASP B CA 1
ATOM 8961 C C . ASP B 1 524 ? -9.078 52.719 8.383 1 28.3 524 ASP B C 1
ATOM 8963 O O . ASP B 1 524 ? -7.848 52.688 8.484 1 28.3 524 ASP B O 1
ATOM 8967 N N . ASN B 1 525 ? -9.695 51.969 9.211 1 28.89 525 ASN B N 1
ATOM 8968 C CA . ASN B 1 525 ? -8.938 51.031 10.031 1 28.89 525 ASN B CA 1
ATOM 8969 C C . ASN B 1 525 ? -8.531 49.812 9.234 1 28.89 525 ASN B C 1
ATOM 8971 O O . ASN B 1 525 ? -8.805 48.656 9.656 1 28.89 525 ASN B O 1
ATOM 8975 N N . ASP B 1 526 ? -8.625 49.688 8.023 1 33.06 526 ASP B N 1
ATOM 8976 C CA . ASP B 1 526 ? -8.586 48.656 7.008 1 33.06 526 ASP B CA 1
ATOM 8977 C C . ASP B 1 526 ? -7.203 48 6.938 1 33.06 526 ASP B C 1
ATOM 8979 O O . ASP B 1 526 ? -6.191 48.719 6.832 1 33.06 526 ASP B O 1
ATOM 8983 N N . PHE B 1 527 ? -7.09 46.656 7.199 1 33.47 527 PHE B N 1
ATOM 8984 C CA . PHE B 1 527 ? -5.891 45.906 7.5 1 33.47 527 PHE B CA 1
ATOM 8985 C C . PHE B 1 527 ? -4.902 45.969 6.34 1 33.47 527 PHE B C 1
ATOM 8987 O O . PHE B 1 527 ? -5.25 46.406 5.246 1 33.47 527 PHE B O 1
ATOM 8994 N N . LEU B 1 528 ? -3.68 44.969 6.645 1 40.19 528 LEU B N 1
ATOM 8995 C CA . LEU B 1 528 ? -2.295 44.812 6.223 1 40.19 528 LEU B CA 1
ATOM 8996 C C . LEU B 1 528 ? -2.229 44.094 4.863 1 40.19 528 LEU B C 1
ATOM 8998 O O . LEU B 1 528 ? -3.057 43.25 4.562 1 40.19 528 LEU B O 1
ATOM 9002 N N . VAL B 1 529 ? -2.027 44.844 3.777 1 39.22 529 VAL B N 1
ATOM 9003 C CA . VAL B 1 529 ? -1.66 44.312 2.465 1 39.22 529 VAL B CA 1
ATOM 9004 C C . VAL B 1 529 ? -0.325 43.594 2.555 1 39.22 529 VAL B C 1
ATOM 9006 O O . VAL B 1 529 ? 0.617 44.062 3.184 1 39.22 529 VAL B O 1
ATOM 9009 N N . PHE B 1 530 ? -0.417 42.156 2.494 1 41.25 530 PHE B N 1
ATOM 9010 C CA . PHE B 1 530 ? 0.856 41.438 2.357 1 41.25 530 PHE B CA 1
ATOM 9011 C C . PHE B 1 530 ? 1.21 41.25 0.889 1 41.25 530 PHE B C 1
ATOM 9013 O O . PHE B 1 530 ? 0.326 41.062 0.054 1 41.25 530 PHE B O 1
ATOM 9020 N N . ALA B 1 531 ? 2.092 41.875 0.322 1 37.34 531 ALA B N 1
ATOM 9021 C CA . ALA B 1 531 ? 2.637 41.625 -1.008 1 37.34 531 ALA B CA 1
ATOM 9022 C C . ALA B 1 531 ? 3.611 40.438 -0.977 1 37.34 531 ALA B C 1
ATOM 9024 O O . ALA B 1 531 ? 4.512 40.406 -0.133 1 37.34 531 ALA B O 1
ATOM 9025 N N . LEU B 1 532 ? 3.08 39.188 -1.26 1 39.97 532 LEU B N 1
ATOM 9026 C CA . LEU B 1 532 ? 3.93 38 -1.363 1 39.97 532 LEU B CA 1
ATOM 9027 C C . LEU B 1 532 ? 4.727 38 -2.664 1 39.97 532 LEU B C 1
ATOM 9029 O O . LEU B 1 532 ? 4.191 38.344 -3.721 1 39.97 532 LEU B O 1
ATOM 9033 N N . HIS B 1 533 ? 6.027 38.375 -2.688 1 37 533 HIS B N 1
ATOM 9034 C CA . HIS B 1 533 ? 6.832 38.281 -3.898 1 37 533 HIS B CA 1
ATOM 9035 C C . HIS B 1 533 ? 7.523 36.938 -4.004 1 37 533 HIS B C 1
ATOM 9037 O O . HIS B 1 533 ? 8.062 36.438 -3.02 1 37 533 HIS B O 1
ATOM 9043 N N . PRO B 1 534 ? 7.039 36.031 -4.898 1 38.88 534 PRO B N 1
ATOM 9044 C CA . PRO B 1 534 ? 8.062 35 -5.121 1 38.88 534 PRO B CA 1
ATOM 9045 C C . PRO B 1 534 ? 9.438 35.625 -5.426 1 38.88 534 PRO B C 1
ATOM 9047 O O . PRO B 1 534 ? 9.57 36.406 -6.352 1 38.88 534 PRO B O 1
ATOM 9050 N N . VAL B 1 535 ? 10.203 36.125 -4.562 1 42.34 535 VAL B N 1
ATOM 9051 C CA . VAL B 1 535 ? 11.539 36.625 -4.859 1 42.34 535 VAL B CA 1
ATOM 9052 C C . VAL B 1 535 ? 12.531 35.469 -4.914 1 42.34 535 VAL B C 1
ATOM 9054 O O . VAL B 1 535 ? 12.312 34.438 -4.281 1 42.34 535 VAL B O 1
ATOM 9057 N N . LYS B 1 536 ? 13.312 35.469 -5.949 1 40.81 536 LYS B N 1
ATOM 9058 C CA . LYS B 1 536 ? 14.273 34.406 -6.25 1 40.81 536 LYS B CA 1
ATOM 9059 C C . LYS B 1 536 ? 15.094 34.031 -5.016 1 40.81 536 LYS B C 1
ATOM 9061 O O . LYS B 1 536 ? 15.484 32.875 -4.848 1 40.81 536 LYS B O 1
ATOM 9066 N N . SER B 1 537 ? 15.711 35.094 -4.391 1 44.28 537 SER B N 1
ATOM 9067 C CA . SER B 1 537 ? 16.531 34.906 -3.197 1 44.28 537 SER B CA 1
ATOM 9068 C C . SER B 1 537 ? 16.141 35.875 -2.096 1 44.28 537 SER B C 1
ATOM 9070 O O . SER B 1 537 ? 15.602 36.969 -2.375 1 44.28 537 SER B O 1
ATOM 9072 N N . TYR B 1 538 ? 16.188 35.438 -0.882 1 44.19 538 TYR B N 1
ATOM 9073 C CA . TYR B 1 538 ? 15.977 36.25 0.311 1 44.19 538 TYR B CA 1
ATOM 9074 C C . TYR B 1 538 ? 16.625 37.594 0.169 1 44.19 538 TYR B C 1
ATOM 9076 O O . TYR B 1 538 ? 16.016 38.625 0.469 1 44.19 538 TYR B O 1
ATOM 9084 N N . ASP B 1 539 ? 17.812 37.562 -0.238 1 47.44 539 ASP B N 1
ATOM 9085 C CA . ASP B 1 539 ? 18.609 38.781 -0.332 1 47.44 539 ASP B CA 1
ATOM 9086 C C . ASP B 1 539 ? 17.969 39.75 -1.322 1 47.44 539 ASP B C 1
ATOM 9088 O O . ASP B 1 539 ? 17.953 40.969 -1.077 1 47.44 539 ASP B O 1
ATOM 9092 N N . ARG B 1 540 ? 17.422 39.188 -2.182 1 50.59 540 ARG B N 1
ATOM 9093 C CA . ARG B 1 540 ? 16.844 40.031 -3.219 1 50.59 540 ARG B CA 1
ATOM 9094 C C . ARG B 1 540 ? 15.539 40.656 -2.756 1 50.59 540 ARG B C 1
ATOM 9096 O O . ARG B 1 540 ? 15.25 41.812 -3.074 1 50.59 540 ARG B O 1
ATOM 9103 N N . VAL B 1 541 ? 14.945 39.875 -1.93 1 51.88 541 VAL B N 1
ATOM 9104 C CA . VAL B 1 541 ? 13.703 40.406 -1.383 1 51.88 541 VAL B CA 1
ATOM 9105 C C . VAL B 1 541 ? 14.008 41.594 -0.461 1 51.88 541 VAL B C 1
ATOM 9107 O O . VAL B 1 541 ? 13.367 42.656 -0.546 1 51.88 541 VAL B O 1
ATOM 9110 N N . VAL B 1 542 ? 14.953 41.281 0.258 1 52 542 VAL B N 1
ATOM 9111 C CA . VAL B 1 542 ? 15.352 42.312 1.21 1 52 542 VAL B CA 1
ATOM 9112 C C . VAL B 1 542 ? 15.82 43.562 0.459 1 52 542 VAL B C 1
ATOM 9114 O O . VAL B 1 542 ? 15.414 44.688 0.781 1 52 542 VAL B O 1
ATOM 9117 N N . GLN B 1 543 ? 16.594 43.312 -0.454 1 56.16 543 GLN B N 1
ATOM 9118 C CA . GLN B 1 543 ? 17.156 44.406 -1.217 1 56.16 543 GLN B CA 1
ATOM 9119 C C . GLN B 1 543 ? 16.078 45.188 -1.949 1 56.16 543 GLN B C 1
ATOM 9121 O O . GLN B 1 543 ? 16.125 46.406 -2.025 1 56.16 543 GLN B O 1
ATOM 9126 N N . ALA B 1 544 ? 15.109 44.438 -2.381 1 54.81 544 ALA B N 1
ATOM 9127 C CA . ALA B 1 544 ? 14.047 45.062 -3.174 1 54.81 544 ALA B CA 1
ATOM 9128 C C . ALA B 1 544 ? 13.086 45.844 -2.287 1 54.81 544 ALA B C 1
ATOM 9130 O O . ALA B 1 544 ? 12.516 46.844 -2.725 1 54.81 544 ALA B O 1
ATOM 9131 N N . MET B 1 545 ? 13.062 45.281 -1.172 1 56 545 MET B N 1
ATOM 9132 C CA . MET B 1 545 ? 12.086 45.906 -0.287 1 56 545 MET B CA 1
ATOM 9133 C C . MET B 1 545 ? 12.734 47.031 0.531 1 56 545 MET B C 1
ATOM 9135 O O . MET B 1 545 ? 12.039 47.906 1.046 1 56 545 MET B O 1
ATOM 9139 N N . GLU B 1 546 ? 14.039 46.875 0.455 1 59.56 546 GLU B N 1
ATOM 9140 C CA . GLU B 1 546 ? 14.773 47.812 1.309 1 59.56 546 GLU B CA 1
ATOM 9141 C C . GLU B 1 546 ? 14.453 49.281 0.949 1 59.56 546 GLU B C 1
ATOM 9143 O O . GLU B 1 546 ? 14.164 50.094 1.829 1 59.56 546 GLU B O 1
ATOM 9148 N N . PRO B 1 547 ? 14.484 49.594 -0.313 1 61.84 547 PRO B N 1
ATOM 9149 C CA . PRO B 1 547 ? 14.148 50.969 -0.634 1 61.84 547 PRO B CA 1
ATOM 9150 C C . PRO B 1 547 ? 12.734 51.344 -0.216 1 61.84 547 PRO B C 1
ATOM 9152 O O . PRO B 1 547 ? 12.5 52.469 0.245 1 61.84 547 PRO B O 1
ATOM 9155 N N . PHE B 1 548 ? 11.828 50.406 -0.369 1 59.72 548 PHE B N 1
ATOM 9156 C CA . PHE B 1 548 ? 10.453 50.688 0.029 1 59.72 548 PHE B CA 1
ATOM 9157 C C . PHE B 1 548 ? 10.336 50.781 1.545 1 59.72 548 PHE B C 1
ATOM 9159 O O . PHE B 1 548 ? 9.68 51.688 2.062 1 59.72 548 PHE B O 1
ATOM 9166 N N . ILE B 1 549 ? 11.023 49.844 2.111 1 61.12 549 ILE B N 1
ATOM 9167 C CA . ILE B 1 549 ? 11.031 49.844 3.57 1 61.12 549 ILE B CA 1
ATOM 9168 C C . ILE B 1 549 ? 11.664 51.156 4.074 1 61.12 549 ILE B C 1
ATOM 9170 O O . ILE B 1 549 ? 11.133 51.781 4.992 1 61.12 549 ILE B O 1
ATOM 9174 N N . ASP B 1 550 ? 12.688 51.438 3.41 1 65.38 550 ASP B N 1
ATOM 9175 C CA . ASP B 1 550 ? 13.367 52.688 3.777 1 65.38 550 ASP B CA 1
ATOM 9176 C C . ASP B 1 550 ? 12.477 53.906 3.514 1 65.38 550 ASP B C 1
ATOM 9178 O O . ASP B 1 550 ? 12.406 54.812 4.336 1 65.38 550 ASP B O 1
ATOM 9182 N N . GLU B 1 551 ? 11.852 53.875 2.4 1 67.44 551 GLU B N 1
ATOM 9183 C CA . GLU B 1 551 ? 10.93 54.969 2.076 1 67.44 551 GLU B CA 1
ATOM 9184 C C . GLU B 1 551 ? 9.773 55.031 3.076 1 67.44 551 GLU B C 1
ATOM 9186 O O . GLU B 1 551 ? 9.383 56.094 3.523 1 67.44 551 GLU B O 1
ATOM 9191 N N . CYS B 1 552 ? 9.32 53.906 3.414 1 62.53 552 CYS B N 1
ATOM 9192 C CA . CYS B 1 552 ? 8.242 53.844 4.395 1 62.53 552 CYS B CA 1
ATOM 9193 C C . CYS B 1 552 ? 8.711 54.375 5.75 1 62.53 552 CYS B C 1
ATOM 9195 O O . CYS B 1 552 ? 7.996 55.125 6.398 1 62.53 552 CYS B O 1
ATOM 9197 N N . LYS B 1 553 ? 9.867 53.969 6.039 1 65.06 553 LYS B N 1
ATOM 9198 C CA . LYS B 1 553 ? 10.461 54.406 7.297 1 65.06 553 LYS B CA 1
ATOM 9199 C C . LYS B 1 553 ? 10.664 55.938 7.297 1 65.06 553 LYS B C 1
ATOM 9201 O O . LYS B 1 553 ? 10.43 56.594 8.312 1 65.06 553 LYS B O 1
ATOM 9206 N N . ASN B 1 554 ? 11.125 56.281 6.207 1 71.5 554 ASN B N 1
ATOM 9207 C CA . ASN B 1 554 ? 11.438 57.688 6.105 1 71.5 554 ASN B CA 1
ATOM 9208 C C . ASN B 1 554 ? 10.172 58.531 6.027 1 71.5 554 ASN B C 1
ATOM 9210 O O . ASN B 1 554 ? 10.094 59.625 6.625 1 71.5 554 ASN B O 1
ATOM 9214 N N . THR B 1 555 ? 9.172 58.031 5.254 1 69.31 555 THR B N 1
ATOM 9215 C CA . THR B 1 555 ? 7.957 58.812 5 1 69.31 555 THR B CA 1
ATOM 9216 C C . THR B 1 555 ? 6.98 58.688 6.168 1 69.31 555 THR B C 1
ATOM 9218 O O . THR B 1 555 ? 6.285 59.656 6.504 1 69.31 555 THR B O 1
ATOM 9221 N N . TYR B 1 556 ? 6.984 57.5 6.664 1 60.59 556 TYR B N 1
ATOM 9222 C CA . TYR B 1 556 ? 6.082 57.281 7.789 1 60.59 556 TYR B CA 1
ATOM 9223 C C . TYR B 1 556 ? 6.82 56.656 8.961 1 60.59 556 TYR B C 1
ATOM 9225 O O . TYR B 1 556 ? 6.641 55.469 9.25 1 60.59 556 TYR B O 1
ATOM 9233 N N . PRO B 1 557 ? 7.637 57.344 9.578 1 60.53 557 PRO B N 1
ATOM 9234 C CA . PRO B 1 557 ? 8.5 56.844 10.633 1 60.53 557 PRO B CA 1
ATOM 9235 C C . PRO B 1 557 ? 7.719 56.188 11.781 1 60.53 557 PRO B C 1
ATOM 9237 O O . PRO B 1 557 ? 8.242 55.344 12.5 1 60.53 557 PRO B O 1
ATOM 9240 N N . GLN B 1 558 ? 6.555 56.594 12.016 1 57.31 558 GLN B N 1
ATOM 9241 C CA . GLN B 1 558 ? 5.77 56.125 13.148 1 57.31 558 GLN B CA 1
ATOM 9242 C C . GLN B 1 558 ? 5.074 54.812 12.805 1 57.31 558 GLN B C 1
ATOM 9244 O O . GLN B 1 558 ? 4.559 54.125 13.695 1 57.31 558 GLN B O 1
ATOM 9249 N N . GLU B 1 559 ? 4.891 54.656 11.57 1 51 559 GLU B N 1
ATOM 9250 C CA . GLU B 1 559 ? 4.199 53.469 11.141 1 51 559 GLU B CA 1
ATOM 9251 C C . GLU B 1 559 ? 5.137 52.531 10.367 1 51 559 GLU B C 1
ATOM 9253 O O . GLU B 1 559 ? 5.242 52.625 9.148 1 51 559 GLU B O 1
ATOM 9258 N N . ARG B 1 560 ? 5.918 51.812 11.109 1 50.84 560 ARG B N 1
ATOM 9259 C CA . ARG B 1 560 ? 6.914 50.938 10.516 1 50.84 560 ARG B CA 1
ATOM 9260 C C . ARG B 1 560 ? 6.254 49.781 9.797 1 50.84 560 ARG B C 1
ATOM 9262 O O . ARG B 1 560 ? 5.332 49.156 10.328 1 50.84 560 ARG B O 1
ATOM 9269 N N . PRO B 1 561 ? 6.57 49.656 8.438 1 51.53 561 PRO B N 1
ATOM 9270 C CA . PRO B 1 561 ? 6.082 48.438 7.793 1 51.53 561 PRO B CA 1
ATOM 9271 C C . PRO B 1 561 ? 6.68 47.156 8.398 1 51.53 561 PRO B C 1
ATOM 9273 O O . PRO B 1 561 ? 7.836 47.188 8.836 1 51.53 561 PRO B O 1
ATOM 9276 N N . HIS B 1 562 ? 5.758 46.375 8.812 1 46.72 562 HIS B N 1
ATOM 9277 C CA . HIS B 1 562 ? 6.281 45.125 9.289 1 46.72 562 HIS B CA 1
ATOM 9278 C C . HIS B 1 562 ? 6.68 44.219 8.125 1 46.72 562 HIS B C 1
ATOM 9280 O O . HIS B 1 562 ? 5.879 43.969 7.223 1 46.72 562 HIS B O 1
ATOM 9286 N N . VAL B 1 563 ? 7.883 44.188 7.832 1 48.25 563 VAL B N 1
ATOM 9287 C CA . VAL B 1 563 ? 8.422 43.312 6.809 1 48.25 563 VAL B CA 1
ATOM 9288 C C . VAL B 1 563 ? 8.68 41.938 7.41 1 48.25 563 VAL B C 1
ATOM 9290 O O . VAL B 1 563 ? 9.344 41.812 8.445 1 48.25 563 VAL B O 1
ATOM 9293 N N . PHE B 1 564 ? 7.75 41.094 6.961 1 46.97 564 PHE B N 1
ATOM 9294 C CA . PHE B 1 564 ? 8.055 39.719 7.348 1 46.97 564 PHE B CA 1
ATOM 9295 C C . PHE B 1 564 ? 8.711 38.938 6.195 1 46.97 564 PHE B C 1
ATOM 9297 O O . PHE B 1 564 ? 8.234 39 5.059 1 46.97 564 PHE B O 1
ATOM 9304 N N . ILE B 1 565 ? 9.93 38.719 6.363 1 45.12 565 ILE B N 1
ATOM 9305 C CA . ILE B 1 565 ? 10.617 37.844 5.426 1 45.12 565 ILE B CA 1
ATOM 9306 C C . ILE B 1 565 ? 10.734 36.438 6.016 1 45.12 565 ILE B C 1
ATOM 9308 O O . ILE B 1 565 ? 11.328 36.25 7.082 1 45.12 565 ILE B O 1
ATOM 9312 N N . ASP B 1 566 ? 9.758 35.656 5.578 1 43.72 566 ASP B N 1
ATOM 9313 C CA . ASP B 1 566 ? 9.891 34.281 6.039 1 43.72 566 ASP B CA 1
ATOM 9314 C C . ASP B 1 566 ? 11.102 33.594 5.398 1 43.72 566 ASP B C 1
ATOM 9316 O O . ASP B 1 566 ? 11.203 33.531 4.172 1 43.72 566 ASP B O 1
ATOM 9320 N N . ARG B 1 567 ? 12 33.438 6.191 1 41.09 567 ARG B N 1
ATOM 9321 C CA . ARG B 1 567 ? 13.281 32.844 5.801 1 41.09 567 ARG B CA 1
ATOM 9322 C C . ARG B 1 567 ? 13.102 31.484 5.16 1 41.09 567 ARG B C 1
ATOM 9324 O O . ARG B 1 567 ? 13.898 31.062 4.316 1 41.09 567 ARG B O 1
ATOM 9331 N N . ASP B 1 568 ? 12.203 30.797 5.684 1 40.75 568 ASP B N 1
ATOM 9332 C CA . ASP B 1 568 ? 12.211 29.391 5.258 1 40.75 568 ASP B CA 1
ATOM 9333 C C . ASP B 1 568 ? 11.789 29.266 3.797 1 40.75 568 ASP B C 1
ATOM 9335 O O . ASP B 1 568 ? 12.07 28.25 3.152 1 40.75 568 ASP B O 1
ATOM 9339 N N . ASN B 1 569 ? 10.961 30.078 3.311 1 41.19 569 ASN B N 1
ATOM 9340 C CA . ASN B 1 569 ? 10.422 29.875 1.969 1 41.19 569 ASN B CA 1
ATOM 9341 C C . ASN B 1 569 ? 10.812 31.016 1.034 1 41.19 569 ASN B C 1
ATOM 9343 O O . ASN B 1 569 ? 10.273 31.141 -0.066 1 41.19 569 ASN B O 1
ATOM 9347 N N . ASN B 1 570 ? 11.984 31.547 1.164 1 40.41 570 ASN B N 1
ATOM 9348 C CA . ASN B 1 570 ? 12.57 32.562 0.317 1 40.41 570 ASN B CA 1
ATOM 9349 C C . ASN B 1 570 ? 11.531 33.625 -0.076 1 40.41 570 ASN B C 1
ATOM 9351 O O . ASN B 1 570 ? 11.602 34.188 -1.169 1 40.41 570 ASN B O 1
ATOM 9355 N N . TYR B 1 571 ? 10.422 33.594 0.636 1 43 571 TYR B N 1
ATOM 9356 C CA . TYR B 1 571 ? 9.445 34.594 0.279 1 43 571 TYR B CA 1
ATOM 9357 C C . TYR B 1 571 ? 9.469 35.75 1.275 1 43 571 TYR B C 1
ATOM 9359 O O . TYR B 1 571 ? 9.781 35.562 2.451 1 43 571 TYR B O 1
ATOM 9367 N N . GLY B 1 572 ? 9.914 36.906 0.822 1 46.25 572 GLY B N 1
ATOM 9368 C CA . GLY B 1 572 ? 9.773 38.094 1.626 1 46.25 572 GLY B CA 1
ATOM 9369 C C . GLY B 1 572 ? 8.391 38.719 1.53 1 46.25 572 GLY B C 1
ATOM 9370 O O . GLY B 1 572 ? 7.77 38.719 0.465 1 46.25 572 GLY B O 1
ATOM 9371 N N . ARG B 1 573 ? 7.699 38.719 2.674 1 49.94 573 ARG B N 1
ATOM 9372 C CA . ARG B 1 573 ? 6.391 39.375 2.711 1 49.94 573 ARG B CA 1
ATOM 9373 C C . ARG B 1 573 ? 6.477 40.75 3.387 1 49.94 573 ARG B C 1
ATOM 9375 O O . ARG B 1 573 ? 7.27 40.938 4.312 1 49.94 573 ARG B O 1
ATOM 9382 N N . VAL B 1 574 ? 6.039 41.75 2.633 1 51.03 574 VAL B N 1
ATOM 9383 C CA . VAL B 1 574 ? 5.879 43.062 3.264 1 51.03 574 VAL B CA 1
ATOM 9384 C C . VAL B 1 574 ? 4.426 43.25 3.693 1 51.03 574 VAL B C 1
ATOM 9386 O O . VAL B 1 574 ? 3.508 43.094 2.885 1 51.03 574 VAL B O 1
ATOM 9389 N N . PHE B 1 575 ? 4.293 43.25 5.031 1 52.19 575 PHE B N 1
ATOM 9390 C CA . PHE B 1 575 ? 2.975 43.531 5.578 1 52.19 575 PHE B CA 1
ATOM 9391 C C . PHE B 1 575 ? 2.82 45.031 5.82 1 52.19 575 PHE B C 1
ATOM 9393 O O . PHE B 1 575 ? 3.676 45.656 6.453 1 52.19 575 PHE B O 1
ATOM 9400 N N . ILE B 1 576 ? 2.006 45.719 5.016 1 53.88 576 ILE B N 1
ATOM 9401 C CA . ILE B 1 576 ? 1.72 47.125 5.215 1 53.88 576 ILE B CA 1
ATOM 9402 C C . ILE B 1 576 ? 0.22 47.312 5.422 1 53.88 576 ILE B C 1
ATOM 9404 O O . ILE B 1 576 ? -0.596 46.656 4.777 1 53.88 576 ILE B O 1
ATOM 9408 N N . ARG B 1 577 ? -0.024 48 6.453 1 53.44 577 ARG B N 1
ATOM 9409 C CA . ARG B 1 577 ? -1.423 48.344 6.688 1 53.44 577 ARG B CA 1
ATOM 9410 C C . ARG B 1 577 ? -2.033 49.031 5.461 1 53.44 577 ARG B C 1
ATOM 9412 O O . ARG B 1 577 ? -1.392 49.875 4.824 1 53.44 577 ARG B O 1
ATOM 9419 N N . ALA B 1 578 ? -3.201 48.5 5.047 1 53.88 578 ALA B N 1
ATOM 9420 C CA . ALA B 1 578 ? -3.871 49.062 3.879 1 53.88 578 ALA B CA 1
ATOM 9421 C C . ALA B 1 578 ? -4.055 50.562 4.035 1 53.88 578 ALA B C 1
ATOM 9423 O O . ALA B 1 578 ? -4.066 51.312 3.047 1 53.88 578 ALA B O 1
ATOM 9424 N N . SER B 1 579 ? -4.172 50.906 5.309 1 53.97 579 SER B N 1
ATOM 9425 C CA . SER B 1 579 ? -4.371 52.312 5.578 1 53.97 579 SER B CA 1
ATOM 9426 C C . SER B 1 579 ? -3.051 53.062 5.516 1 53.97 579 SER B C 1
ATOM 9428 O O . SER B 1 579 ? -3.035 54.312 5.582 1 53.97 579 SER B O 1
ATOM 9430 N N . HIS B 1 580 ? -1.994 52.406 5.414 1 57.22 580 HIS B N 1
ATOM 9431 C CA . HIS B 1 580 ? -0.707 53.062 5.328 1 57.22 580 HIS B CA 1
ATOM 9432 C C . HIS B 1 580 ? -0.576 53.844 4.02 1 57.22 580 HIS B C 1
ATOM 9434 O O . HIS B 1 580 ? -0.902 53.312 2.951 1 57.22 580 HIS B O 1
ATOM 9440 N N . PRO B 1 581 ? -0.301 55.031 4.133 1 62.06 581 PRO B N 1
ATOM 9441 C CA . PRO B 1 581 ? -0.253 55.875 2.926 1 62.06 581 PRO B CA 1
ATOM 9442 C C . PRO B 1 581 ? 0.562 55.219 1.803 1 62.06 581 PRO B C 1
ATOM 9444 O O . PRO B 1 581 ? 0.281 55.469 0.624 1 62.06 581 PRO B O 1
ATOM 9447 N N . MET B 1 582 ? 1.43 54.375 2.207 1 59.22 582 MET B N 1
ATOM 9448 C CA . MET B 1 582 ? 2.314 53.781 1.194 1 59.22 582 MET B CA 1
ATOM 9449 C C . MET B 1 582 ? 1.755 52.469 0.658 1 59.22 582 MET B C 1
ATOM 9451 O O . MET B 1 582 ? 2.309 51.906 -0.277 1 59.22 582 MET B O 1
ATOM 9455 N N . ALA B 1 583 ? 0.77 52.094 1.332 1 58.66 583 ALA B N 1
ATOM 9456 C CA . ALA B 1 583 ? 0.191 50.812 0.928 1 58.66 583 ALA B CA 1
ATOM 9457 C C . ALA B 1 583 ? -0.222 50.812 -0.541 1 58.66 583 ALA B C 1
ATOM 9459 O O . ALA B 1 583 ? 0.044 49.875 -1.282 1 58.66 583 ALA B O 1
ATOM 9460 N N . GLN B 1 584 ? -0.829 51.906 -0.883 1 58.47 584 GLN B N 1
ATOM 9461 C CA . GLN B 1 584 ? -1.268 52.031 -2.268 1 58.47 584 GLN B CA 1
ATOM 9462 C C . GLN B 1 584 ? -0.076 52.094 -3.219 1 58.47 584 GLN B C 1
ATOM 9464 O O . GLN B 1 584 ? -0.112 51.5 -4.301 1 58.47 584 GLN B O 1
ATOM 9469 N N . LYS B 1 585 ? 0.832 52.781 -2.828 1 60.69 585 LYS B N 1
ATOM 9470 C CA . LYS B 1 585 ? 2.029 52.906 -3.654 1 60.69 585 LYS B CA 1
ATOM 9471 C C . LYS B 1 585 ? 2.703 51.531 -3.818 1 60.69 585 LYS B C 1
ATOM 9473 O O . LYS B 1 585 ? 3.131 51.188 -4.918 1 60.69 585 LYS B O 1
ATOM 9478 N N . LEU B 1 586 ? 2.656 50.812 -2.773 1 58.28 586 LEU B N 1
ATOM 9479 C CA . LEU B 1 586 ? 3.223 49.469 -2.84 1 58.28 586 LEU B CA 1
ATOM 9480 C C . LEU B 1 586 ? 2.406 48.594 -3.773 1 58.28 586 LEU B C 1
ATOM 9482 O O . LEU B 1 586 ? 2.971 47.875 -4.598 1 58.28 586 LEU B O 1
ATOM 9486 N N . LEU B 1 587 ? 1.142 48.75 -3.566 1 54.84 587 LEU B N 1
ATOM 9487 C CA . LEU B 1 587 ? 0.236 48 -4.426 1 54.84 587 LEU B CA 1
ATOM 9488 C C . LEU B 1 587 ? 0.426 48.375 -5.891 1 54.84 587 LEU B C 1
ATOM 9490 O O . LEU B 1 587 ? 0.464 47.5 -6.766 1 54.84 587 LEU B O 1
ATOM 9494 N N . GLN B 1 588 ? 0.487 49.656 -6.047 1 55.91 588 GLN B N 1
ATOM 9495 C CA . GLN B 1 588 ? 0.696 50.156 -7.398 1 55.91 588 GLN B CA 1
ATOM 9496 C C . GLN B 1 588 ? 2.035 49.688 -7.957 1 55.91 588 GLN B C 1
ATOM 9498 O O . GLN B 1 588 ? 2.131 49.312 -9.133 1 55.91 588 GLN B O 1
ATOM 9503 N N . ASN B 1 589 ? 2.959 49.688 -7.129 1 54.16 589 ASN B N 1
ATOM 9504 C CA . ASN B 1 589 ? 4.281 49.219 -7.559 1 54.16 589 ASN B CA 1
ATOM 9505 C C . ASN B 1 589 ? 4.293 47.75 -7.898 1 54.16 589 ASN B C 1
ATOM 9507 O O . ASN B 1 589 ? 4.914 47.344 -8.875 1 54.16 589 ASN B O 1
ATOM 9511 N N . VAL B 1 590 ? 3.541 47.094 -7.094 1 51.44 590 VAL B N 1
ATOM 9512 C CA . VAL B 1 590 ? 3.43 45.656 -7.32 1 51.44 590 VAL B CA 1
ATOM 9513 C C . VAL B 1 590 ? 2.625 45.406 -8.594 1 51.44 590 VAL B C 1
ATOM 9515 O O . VAL B 1 590 ? 3.029 44.594 -9.43 1 51.44 590 VAL B O 1
ATOM 9518 N N . ARG B 1 591 ? 1.519 46.062 -8.672 1 49.56 591 ARG B N 1
ATOM 9519 C CA . ARG B 1 591 ? 0.67 45.969 -9.859 1 49.56 591 ARG B CA 1
ATOM 9520 C C . ARG B 1 591 ? 1.417 46.406 -11.109 1 49.56 591 ARG B C 1
ATOM 9522 O O . ARG B 1 591 ? 1.302 45.781 -12.164 1 49.56 591 ARG B O 1
ATOM 9529 N N . SER B 1 592 ? 1.94 47.562 -11.031 1 48.97 592 SER B N 1
ATOM 9530 C CA . SER B 1 592 ? 2.695 48.062 -12.172 1 48.97 592 SER B CA 1
ATOM 9531 C C . SER B 1 592 ? 3.814 47.125 -12.562 1 48.97 592 SER B C 1
ATOM 9533 O O . SER B 1 592 ? 4.133 46.969 -13.75 1 48.97 592 SER B O 1
ATOM 9535 N N . SER B 1 593 ? 4.289 46.625 -11.594 1 44.41 593 SER B N 1
ATOM 9536 C CA . SER B 1 593 ? 5.328 45.625 -11.883 1 44.41 593 SER B CA 1
ATOM 9537 C C . SER B 1 593 ? 4.738 44.375 -12.508 1 44.41 593 SER B C 1
ATOM 9539 O O . SER B 1 593 ? 5.383 43.719 -13.328 1 44.41 593 SER B O 1
ATOM 9541 N N . GLU B 1 594 ? 3.525 44.031 -12.008 1 42.66 594 GLU B N 1
ATOM 9542 C CA . GLU B 1 594 ? 2.779 42.938 -12.594 1 42.66 594 GLU B CA 1
ATOM 9543 C C . GLU B 1 594 ? 2.4 43.219 -14.039 1 42.66 594 GLU B C 1
ATOM 9545 O O . GLU B 1 594 ? 2.432 42.344 -14.891 1 42.66 594 GLU B O 1
ATOM 9550 N N . LEU B 1 595 ? 1.845 44.312 -14.25 1 40.78 595 LEU B N 1
ATOM 9551 C CA . LEU B 1 595 ? 1.433 44.719 -15.586 1 40.78 595 LEU B CA 1
ATOM 9552 C C . LEU B 1 595 ? 2.645 44.938 -16.484 1 40.78 595 LEU B C 1
ATOM 9554 O O . LEU B 1 595 ? 2.57 44.75 -17.703 1 40.78 595 LEU B O 1
ATOM 9558 N N . LYS B 1 596 ? 3.506 45.844 -15.977 1 40.03 596 LYS B N 1
ATOM 9559 C CA . LYS B 1 596 ? 4.609 46.156 -16.875 1 40.03 596 LYS B CA 1
ATOM 9560 C C . LYS B 1 596 ? 5.539 44.969 -17.047 1 40.03 596 LYS B C 1
ATOM 9562 O O . LYS B 1 596 ? 5.992 44.375 -16.062 1 40.03 596 LYS B O 1
ATOM 9567 N N . ASN B 1 597 ? 5.203 43.844 -17.703 1 37.22 597 ASN B N 1
ATOM 9568 C CA . ASN B 1 597 ? 6.102 42.781 -18.125 1 37.22 597 ASN B CA 1
ATOM 9569 C C . ASN B 1 597 ? 7.531 43 -17.641 1 37.22 597 ASN B C 1
ATOM 9571 O O . ASN B 1 597 ? 8.492 42.594 -18.297 1 37.22 597 ASN B O 1
ATOM 9575 N N . HIS B 1 598 ? 7.852 44.125 -17.141 1 35.84 598 HIS B N 1
ATOM 9576 C CA . HIS B 1 598 ? 9.227 44.531 -16.906 1 35.84 598 HIS B CA 1
ATOM 9577 C C . HIS B 1 598 ? 9.922 43.625 -15.898 1 35.84 598 HIS B C 1
ATOM 9579 O O . HIS B 1 598 ? 9.32 43.25 -14.891 1 35.84 598 HIS B O 1
ATOM 9585 N N . SER B 1 599 ? 10.906 42.875 -16.406 1 38.09 599 SER B N 1
ATOM 9586 C CA . SER B 1 599 ? 11.953 42.062 -15.789 1 38.09 599 SER B CA 1
ATOM 9587 C C . SER B 1 599 ? 12.414 42.656 -14.469 1 38.09 599 SER B C 1
ATOM 9589 O O . SER B 1 599 ? 13.023 43.75 -14.453 1 38.09 599 SER B O 1
ATOM 9591 N N . SER B 1 600 ? 11.516 42.969 -13.719 1 36.75 600 SER B N 1
ATOM 9592 C CA . SER B 1 600 ? 12.266 43.469 -12.57 1 36.75 600 SER B CA 1
ATOM 9593 C C . SER B 1 600 ? 13.336 42.469 -12.133 1 36.75 600 SER B C 1
ATOM 9595 O O . SER B 1 600 ? 13.188 41.25 -12.336 1 36.75 600 SER B O 1
ATOM 9597 N N . GLU B 1 601 ? 14.484 42.938 -12.195 1 39.22 601 GLU B N 1
ATOM 9598 C CA . GLU B 1 601 ? 15.656 42.125 -11.828 1 39.22 601 GLU B CA 1
ATOM 9599 C C . GLU B 1 601 ? 15.383 41.312 -10.57 1 39.22 601 GLU B C 1
ATOM 9601 O O . GLU B 1 601 ? 16.062 40.312 -10.32 1 39.22 601 GLU B O 1
ATOM 9606 N N . TYR B 1 602 ? 14.445 41.75 -9.711 1 34.97 602 TYR B N 1
ATOM 9607 C CA . TYR B 1 602 ? 14.242 41.219 -8.383 1 34.97 602 TYR B CA 1
ATOM 9608 C C . TYR B 1 602 ? 12.992 40.344 -8.344 1 34.97 602 TYR B C 1
ATOM 9610 O O . TYR B 1 602 ? 12.742 39.656 -7.355 1 34.97 602 TYR B O 1
ATOM 9618 N N . VAL B 1 603 ? 11.969 40.531 -9.148 1 39.06 603 VAL B N 1
ATOM 9619 C CA . VAL B 1 603 ? 10.688 39.812 -9.203 1 39.06 603 VAL B CA 1
ATOM 9620 C C . VAL B 1 603 ? 10.57 39.062 -10.516 1 39.06 603 VAL B C 1
ATOM 9622 O O . VAL B 1 603 ? 10.805 39.625 -11.594 1 39.06 603 VAL B O 1
ATOM 9625 N N . ASP B 1 604 ? 10.758 37.719 -10.438 1 38.38 604 ASP B N 1
ATOM 9626 C CA . ASP B 1 604 ? 10.25 37.031 -11.609 1 38.38 604 ASP B CA 1
ATOM 9627 C C . ASP B 1 604 ? 8.75 37.281 -11.797 1 38.38 604 ASP B C 1
ATOM 9629 O O . ASP B 1 604 ? 7.941 36.812 -10.992 1 38.38 604 ASP B O 1
ATOM 9633 N N . SER B 1 605 ? 8.352 38.188 -12.492 1 38.66 605 SER B N 1
ATOM 9634 C CA . SER B 1 605 ? 7 38.625 -12.836 1 38.66 605 SER B CA 1
ATOM 9635 C C . SER B 1 605 ? 6.148 37.438 -13.312 1 38.66 605 SER B C 1
ATOM 9637 O O . SER B 1 605 ? 4.926 37.562 -13.406 1 38.66 605 SER B O 1
ATOM 9639 N N . SER B 1 606 ? 6.762 36.438 -13.781 1 38 606 SER B N 1
ATOM 9640 C CA . SER B 1 606 ? 5.934 35.344 -14.328 1 38 606 SER B CA 1
ATOM 9641 C C . SER B 1 606 ? 5.195 34.625 -13.219 1 38 606 SER B C 1
ATOM 9643 O O . SER B 1 606 ? 4.234 33.875 -13.484 1 38 606 SER B O 1
ATOM 9645 N N . ILE B 1 607 ? 5.742 34.719 -12.055 1 36 607 ILE B N 1
ATOM 9646 C CA . ILE B 1 607 ? 5.156 33.938 -10.984 1 36 607 ILE B CA 1
ATOM 9647 C C . ILE B 1 607 ? 4.652 34.844 -9.875 1 36 607 ILE B C 1
ATOM 9649 O O . ILE B 1 607 ? 4.152 34.375 -8.852 1 36 607 ILE B O 1
ATOM 9653 N N . ALA B 1 608 ? 4.832 36.156 -10.008 1 36.34 608 ALA B N 1
ATOM 9654 C CA . ALA B 1 608 ? 4.488 37.094 -8.945 1 36.34 608 ALA B CA 1
ATOM 9655 C C . ALA B 1 608 ? 2.977 37.188 -8.75 1 36.34 608 ALA B C 1
ATOM 9657 O O . ALA B 1 608 ? 2.221 37.25 -9.719 1 36.34 608 ALA B O 1
ATOM 9658 N N . GLU B 1 609 ? 2.453 36.469 -7.73 1 36.47 609 GLU B N 1
ATOM 9659 C CA . GLU B 1 609 ? 1.035 36.656 -7.422 1 36.47 609 GLU B CA 1
ATOM 9660 C C . GLU B 1 609 ? 0.824 37.656 -6.305 1 36.47 609 GLU B C 1
ATOM 9662 O O . GLU B 1 609 ? 1.59 37.688 -5.34 1 36.47 609 GLU B O 1
ATOM 9667 N N . ILE B 1 610 ? 0.226 38.812 -6.582 1 35.97 610 ILE B N 1
ATOM 9668 C CA . ILE B 1 610 ? -0.273 39.781 -5.602 1 35.97 610 ILE B CA 1
ATOM 9669 C C . ILE B 1 610 ? -1.536 39.219 -4.941 1 35.97 610 ILE B C 1
ATOM 9671 O O . ILE B 1 610 ? -2.494 38.844 -5.629 1 35.97 610 ILE B O 1
ATOM 9675 N N . HIS B 1 611 ? -1.298 38.719 -3.717 1 34.28 611 HIS B N 1
ATOM 9676 C CA . HIS B 1 611 ? -2.551 38.406 -3.031 1 34.28 611 HIS B CA 1
ATOM 9677 C C . HIS B 1 611 ? -3.008 39.594 -2.182 1 34.28 611 HIS B C 1
ATOM 9679 O O . HIS B 1 611 ? -2.217 40.156 -1.426 1 34.28 611 HIS B O 1
ATOM 9685 N N . THR B 1 612 ? -3.906 40.344 -2.658 1 32.59 612 THR B N 1
ATOM 9686 C CA . THR B 1 612 ? -4.625 41.344 -1.877 1 32.59 612 THR B CA 1
ATOM 9687 C C . THR B 1 612 ? -5.613 40.688 -0.924 1 32.59 612 THR B C 1
ATOM 9689 O O . THR B 1 612 ? -6.418 39.844 -1.34 1 32.59 612 THR B O 1
ATOM 9692 N N . PHE B 1 613 ? -5.16 40.469 0.28 1 31.94 613 PHE B N 1
ATOM 9693 C CA . PHE B 1 613 ? -6.188 40.031 1.207 1 31.94 613 PHE B CA 1
ATOM 9694 C C . PHE B 1 613 ? -7.094 41.188 1.617 1 31.94 613 PHE B C 1
ATOM 9696 O O . PHE B 1 613 ? -6.609 42.25 2.006 1 31.94 613 PHE B O 1
ATOM 9703 N N . GLU B 1 614 ? -8.133 41.438 0.938 1 30.75 614 GLU B N 1
ATOM 9704 C CA . GLU B 1 614 ? -9.195 42.312 1.41 1 30.75 614 GLU B CA 1
ATOM 9705 C C . GLU B 1 614 ? -9.992 41.656 2.533 1 30.75 614 GLU B C 1
ATOM 9707 O O . GLU B 1 614 ? -10.531 40.562 2.361 1 30.75 614 GLU B O 1
ATOM 9712 N N . PHE B 1 615 ? -9.562 41.844 3.746 1 29.03 615 PHE B N 1
ATOM 9713 C CA . PHE B 1 615 ? -10.445 41.406 4.824 1 29.03 615 PHE B CA 1
ATOM 9714 C C . PHE B 1 615 ? -11.703 42.281 4.875 1 29.03 615 PHE B C 1
ATOM 9716 O O . PHE B 1 615 ? -11.609 43.5 4.984 1 29.03 615 PHE B O 1
ATOM 9723 N N . LEU B 1 616 ? -12.75 42.125 4.113 1 28.77 616 LEU B N 1
ATOM 9724 C CA . LEU B 1 616 ? -14.023 42.812 4.262 1 28.77 616 LEU B CA 1
ATOM 9725 C C . LEU B 1 616 ? -14.672 42.5 5.602 1 28.77 616 LEU B C 1
ATOM 9727 O O . LEU B 1 616 ? -14.953 41.312 5.887 1 28.77 616 LEU B O 1
ATOM 9731 N N . CYS B 1 617 ? -14.336 43.156 6.688 1 26.84 617 CYS B N 1
ATOM 9732 C CA . CYS B 1 617 ? -15.305 43.188 7.777 1 26.84 617 CYS B CA 1
ATOM 9733 C C . CYS B 1 617 ? -16.641 43.75 7.312 1 26.84 617 CYS B C 1
ATOM 9735 O O . CYS B 1 617 ? -16.719 44.906 6.922 1 26.84 617 CYS B O 1
ATOM 9737 N N . SER B 1 618 ? -17.516 43.094 6.547 1 28.59 618 SER B N 1
ATOM 9738 C CA . SER B 1 618 ? -18.875 43.562 6.328 1 28.59 618 SER B CA 1
ATOM 9739 C C . SER B 1 618 ? -19.578 43.875 7.652 1 28.59 618 SER B C 1
ATOM 9741 O O . SER B 1 618 ? -19.844 42.969 8.438 1 28.59 618 SER B O 1
ATOM 9743 N N . THR B 1 619 ? -19.328 44.969 8.305 1 27.42 619 THR B N 1
ATOM 9744 C CA . THR B 1 619 ? -20.281 45.531 9.258 1 27.42 619 THR B CA 1
ATOM 9745 C C . THR B 1 619 ? -21.578 45.906 8.57 1 27.42 619 THR B C 1
ATOM 9747 O O . THR B 1 619 ? -22.297 46.812 9.008 1 27.42 619 THR B O 1
ATOM 9750 N N . THR B 1 620 ? -22.188 45.344 7.539 1 27.95 620 THR B N 1
ATOM 9751 C CA . THR B 1 620 ? -23.547 45.812 7.371 1 27.95 620 THR B CA 1
ATOM 9752 C C . THR B 1 620 ? -24.359 45.594 8.641 1 27.95 620 THR B C 1
ATOM 9754 O O . THR B 1 620 ? -24.469 44.469 9.109 1 27.95 620 THR B O 1
ATOM 9757 N N . PRO B 1 621 ? -24.656 46.75 9.414 1 25.31 621 PRO B N 1
ATOM 9758 C CA . PRO B 1 621 ? -25.75 46.75 10.383 1 25.31 621 PRO B CA 1
ATOM 9759 C C . PRO B 1 621 ? -27.062 46.219 9.789 1 25.31 621 PRO B C 1
ATOM 9761 O O . PRO B 1 621 ? -27.5 46.719 8.734 1 25.31 621 PRO B O 1
ATOM 9764 N N . THR B 1 622 ? -27.344 45.062 9.711 1 24.95 622 THR B N 1
ATOM 9765 C CA . THR B 1 622 ? -28.766 44.875 9.484 1 24.95 622 THR B CA 1
ATOM 9766 C C . THR B 1 622 ? -29.594 45.75 10.406 1 24.95 622 THR B C 1
ATOM 9768 O O . THR B 1 622 ? -29.438 45.719 11.625 1 24.95 622 THR B O 1
ATOM 9771 N N . GLN B 1 623 ? -30.062 46.906 9.898 1 21.89 623 GLN B N 1
ATOM 9772 C CA . GLN B 1 623 ? -31.25 47.562 10.43 1 21.89 623 GLN B CA 1
ATOM 9773 C C . GLN B 1 623 ? -32.375 46.531 10.68 1 21.89 623 GLN B C 1
ATOM 9775 O O . GLN B 1 623 ? -32.688 45.75 9.797 1 21.89 623 GLN B O 1
ATOM 9780 N N . LYS B 1 624 ? -32.906 46.656 11.93 1 23.69 624 LYS B N 1
ATOM 9781 C CA . LYS B 1 624 ? -34.344 46.562 12.094 1 23.69 624 LYS B CA 1
ATOM 9782 C C . LYS B 1 624 ? -35.062 47.781 11.469 1 23.69 624 LYS B C 1
ATOM 9784 O O . LYS B 1 624 ? -34.625 48.906 11.656 1 23.69 624 LYS B O 1
#

Organism: Giardia muris (NCBI:txid5742)

Nearest PDB structures (foldseek):
  2a1s-assembly1_D  TM=5.872E-01  e=1.154E-11  Homo sapiens
  2a1s-assembly1_A  TM=6.106E-01  e=1.086E-10  Homo sapiens
  2a1r-assembly1_A  TM=6.983E-01  e=8.934E-07  Homo sapiens
  2a1r-assembly1_B  TM=6.893E-01  e=4.684E-06  Homo sapiens
  4b8a-assembly1_B  TM=6.161E-01  e=3.329E-02  Saccharomyces cerevisiae S288C

pLDDT: mean 74.28, std 20.36, range [21.89, 98.19]

Secondary structure (DSSP, 8-state):
-B---TTHHHHHHHHGGG-SEEEEEEEESS---------S-HHHHHHHHHHHTTT--EEEEEEEEEEESS-----BGGGTBPP-SSEEEEEEEEEEE-SS-EEE-HHHHHHHHHTT--HHHHHHH-EE-----HHHHHHHHHHHHHHHHHHHHHH-TT-B-TTGGGT--SSS------S-HHHHHHHHHHHHHHHHHHHHHHHHHHHTT---HHHH--SS-SEEEEEEEEGGGHHHHHHHHHHHHHHHHHHT--TTS--BEEEEEESS--HHHH-TTHHHHHHHHHHHHHS----------SGGGEEEEEEEEESSHHHHHHHHHHHHHHHHHHHHTTHHHHHHHHHTTPPEEESS-HHHHHHHHHHHH-GGGTSSHHHHHHHHHHH-S-EEEHHHHHHSTTHHHHHHHHH---S--HHHHHHHHTTS---TT-TT-HHHHHHHHHHHHHHHHHHHHHHTTSS---HHHHHHTT--SSPPS--HHHHHHHHHHHBTEE--TT-SS-EESSS-S----S-S---S---EEEEEEE-SSHHHHHHHHHHHHHHHHHH-TTS--EEEEETTTTEEEEEEETTSHHHHHHHHHHHHHHHS----SS--TTT-----------------/-B---TTHHHHHHHHGGG-SEEEEEEEESS---------S-HHHHHHHHHHHTTT--EEEEEEEEEEESSS----BGGGTBPP-SSEEEEEEEEEEE-SS-EEE-HHHHHHHHHTT--HHHHHHH-EE-----HHHHHHHHHHHHHHHHHHHHHH-TT-B-SGGGGT--S-S------S-HHHHHHHHHHHHHHIIIIIHHHHHHHHTT---HHHH--SS-SEEEEEEEEGGGHHHHHHHHHHHHHHHHHTT--TT---BEEEEEESS--HHHH-TTHHHHHHHHHHHHHS----------SGGGEEEEEEEEESSHHHHHHHHHHHHHHHHHHHHTTHHHHHHHHHTTPPEEESS-HHHHHHHHHHHH-GGGTSSHHHHHHHHHHH-S-EEEHHHHHHSTTHHHHHHHHH---S--HHHHHHHHTTS---TT-TT-HHHHHHHHHHHHHHHHHHHHHHTTSS---HHHHHHTT--SSPPS--HHHHHHHHHHHBTEE--TT-SS-EESSS-S----S-S---SS---EEEEEEBSSHHHHHHHHHHHHHHHHHH-TTS--EEEEETTTTEEEEEE-TTSHHHHHHHHHHHHHHHS----SSB-TTT-----------------

Solvent-accessible surface area (backbone atoms only — not comparable to full-atom values): 66307 Å² total; per-residue (Å²): 118,48,72,68,46,98,54,47,64,60,54,54,56,70,44,50,80,61,30,33,31,34,14,43,31,56,38,57,39,48,61,89,71,66,52,72,63,79,74,82,40,72,54,56,40,41,31,51,52,35,57,73,46,63,42,52,46,42,40,25,44,6,40,16,40,32,25,51,72,50,93,67,79,70,50,44,60,94,63,74,39,57,56,56,63,68,62,43,79,47,45,32,30,35,34,30,38,50,79,61,66,26,44,31,23,53,68,37,45,37,52,39,44,75,38,67,51,55,50,50,59,36,60,73,56,40,39,67,34,43,38,56,54,67,69,52,51,52,51,49,51,49,52,50,51,52,50,45,47,52,47,52,63,68,27,55,96,67,31,54,26,29,47,68,56,71,74,72,81,74,77,82,57,71,71,67,82,59,85,62,64,65,47,47,50,48,17,40,52,50,27,52,50,50,36,61,62,33,50,51,56,34,52,52,20,56,73,65,70,42,90,31,67,70,82,66,57,83,73,69,64,68,30,76,48,77,49,80,34,50,29,92,38,47,69,58,29,51,53,38,22,55,52,34,35,50,56,55,38,44,74,57,57,55,76,57,73,54,43,33,22,67,25,63,37,59,76,53,80,56,53,74,33,67,37,90,59,36,65,58,49,49,31,50,51,40,23,71,47,30,70,44,87,56,86,79,73,70,70,83,49,57,73,56,30,51,40,41,34,36,39,32,32,16,70,42,63,66,59,21,52,48,51,30,48,50,49,52,51,50,47,49,54,47,29,38,41,58,56,53,54,35,47,48,26,34,75,60,58,24,32,40,33,26,62,57,29,43,65,42,53,50,33,49,47,30,35,29,70,29,54,85,48,44,54,38,49,65,25,35,17,34,34,38,54,68,33,45,58,41,32,38,17,48,48,43,49,52,64,33,80,67,48,29,53,51,42,29,68,76,62,67,41,81,63,83,44,70,70,52,47,26,42,69,62,31,91,77,50,66,68,80,74,43,53,84,32,23,22,52,46,4,38,43,44,43,52,35,47,28,46,52,52,50,30,53,34,44,42,21,60,67,46,87,69,54,76,67,50,28,58,73,51,66,53,66,92,62,79,63,90,46,48,49,68,56,52,47,50,49,47,60,63,27,46,39,25,24,35,36,86,98,42,87,64,58,43,67,40,42,75,76,58,58,64,34,63,83,73,63,81,73,56,82,86,31,62,54,35,43,44,47,40,52,18,90,39,50,65,39,28,48,59,57,39,38,60,53,51,47,46,37,37,70,74,34,62,87,57,63,62,50,68,43,58,50,71,86,72,36,30,32,31,43,36,29,36,47,61,36,84,55,30,55,55,48,49,48,52,49,46,47,36,59,67,42,84,50,73,42,94,46,39,55,49,91,58,48,50,81,51,77,63,49,80,60,78,77,71,75,73,76,77,130,118,49,70,70,47,99,53,47,65,60,53,54,56,68,44,49,81,61,30,34,33,35,14,44,29,56,37,57,40,47,59,87,71,65,54,72,63,80,70,81,40,73,54,56,40,41,30,51,52,36,59,73,46,61,42,52,45,43,40,25,44,6,41,16,41,31,26,50,71,50,93,64,76,79,51,41,60,93,59,74,39,56,58,55,64,67,62,44,79,48,44,31,32,34,36,32,38,51,80,60,66,26,44,32,24,52,68,36,46,37,53,38,43,75,36,67,50,54,50,50,58,36,60,72,57,40,39,68,36,45,36,57,55,68,70,52,50,51,52,48,50,50,52,52,49,51,51,46,50,53,48,52,62,67,28,57,96,66,30,53,31,25,44,66,60,74,72,73,86,79,72,82,56,71,71,67,82,59,85,61,65,64,47,48,50,47,18,40,52,49,27,51,50,51,36,60,63,33,50,53,56,36,51,52,20,56,73,64,71,41,92,31,67,69,82,67,57,84,74,71,63,68,30,75,50,74,48,79,33,50,28,92,40,47,70,59,30,52,54,39,22,55,52,35,35,50,54,55,37,45,73,57,59,54,76,56,74,55,42,33,23,67,23,63,35,59,78,54,81,55,52,74,34,68,38,90,57,38,65,58,51,51,31,49,50,39,24,70,48,30,71,44,88,57,85,79,75,69,71,83,51,53,74,55,32,53,40,42,36,36,40,32,32,14,71,43,65,68,58,19,52,48,51,31,50,49,48,51,50,50,48,48,53,46,29,39,43,57,54,54,52,35,49,47,26,34,74,59,58,24,31,41,33,26,61,58,27,44,66,42,54,50,32,48,46,29,37,30,70,30,52,86,49,44,55,38,47,63,24,34,18,34,35,41,53,68,33,45,57,41,32,40,17,49,48,42,48,52,64,32,80,67,50,29,53,52,42,29,68,74,62,66,41,82,65,83,44,70,69,52,49,24,39,69,62,46,78,71,47,66,66,79,74,44,54,84,31,23,23,52,46,3,37,43,44,42,52,36,47,26,47,52,52,51,29,54,35,44,42,21,61,67,46,90,69,53,75,67,50,28,57,73,52,66,54,63,93,62,79,63,89,46,48,49,68,56,53,46,49,49,46,58,63,27,47,38,26,26,35,36,86,97,40,86,64,58,43,67,40,42,76,74,58,58,64,37,64,83,71,65,80,71,56,79,89,37,65,50,35,40,45,47,36,54,20,88,40,51,66,39,29,49,60,62,39,39,60,52,51,47,46,36,37,69,76,34,63,87,58,64,62,48,66,43,60,48,72,90,69,31,28,33,28,42,35,28,40,48,58,36,84,55,31,56,54,48,48,46,50,49,46,48,38,57,66,43,80,51,74,42,95,51,36,56,53,90,57,49,50,78,51,74,59,51,79,60,78,79,70,75,71,77,76,131

Sequence (1248 aa):
MEANDSNTVSRILSLIPSASFVALDTEFFCGRQTILPPFTSIETFYDTSAQAQATQAVAQLGITVAVPKSAAKDPFPNLGLPVLRDLTFHNFCFNTYISDPTIFTFDTVRFLRKNGFNFNAWADSAVSLETHCDAVLGAVSDFWRRLTTSVDLFHGSRGINPAANAERGEGIDAPAPTDGGKIQRQAVTDASHLRESFLEATVASLKAKKPCPYLDNDSGPLAQIEVSIPSNSVKAYVEHFLHAIRDEARAYDTGGLVEFFISIFPKALAPESLLDNYQELKARDIEELTGCKTTLSLPVANDSSMVHLTICAFRYRDDAQMAAHAAVEKLIEEARGFRVFFELLQAYKVPLVCFSGMSDVFLVLRSVYGYAYVDTYQKFQSLCRHILYSTFDLKLLINLYPISNLIATRFSMRKRSLERIFSVTGNKRSSHGQAHDAGYDSYMTAYAFAWIGMHILGDAEAISLTSEEMAIYKLGSCRPSLTSGIVLAALGYCKNRLYIYGNFSPLPIFSDVSSVGTSGTISDNDFLVFALHPVKSYDRVVQAMEPFIDECKNTYPQERPHVFIDRDNNYGRVFIRASHPMAQKLLQNVRSSELKNHSSEYVDSSIAEIHTFEFLCSTTPTQKMEANDSNTVSRILSLIPSASFVALDTEFFCGRQTILPPFTSIETFYDTSAQAQATQAVAQLGITVAVPKSAAKDPFPNLGLPVLRDLTFHNFCFNTYISDPTIFTFDTVRFLRKNGFNFNAWADSAVSLETHCDAVLGAVSDFWRRLTTSVDLFHGSRGINPAANAERGEGIDAPAPTDGGKIQRQAVTDASHLRESFLEATVASLKAKKPCPYLDNDSGPLAQIEVSIPSNSVKAYVEHFLHAIRDEARAYDTGGLVEFFISIFPKALAPESLLDNYQELKARDIEELTGCKTTLSLPVANDSSMVHLTICAFRYRDDAQMAAHAAVEKLIEEARGFRVFFELLQAYKVPLVCFSGMSDVFLVLRSVYGYAYVDTYQKFQSLCRHILYSTFDLKLLINLYPISNLIATRFSMRKRSLERIFSVTGNKRSSHGQAHDAGYDSYMTAYAFAWIGMHILGDAEAISLTSEEMAIYKLGSCRPSLTSGIVLAALGYCKNRLYIYGNFSPLPIFSDVSSVGTSGTISDNDFLVFALHPVKSYDRVVQAMEPFIDECKNTYPQERPHVFIDRDNNYGRVFIRASHPMAQKLLQNVRSSELKNHSSEYVDSSIAEIHTFEFLCSTTPTQK

InterPro domains:
  IPR006941 Ribonuclease CAF1 [PF04857] (6-449)
  IPR012337 Ribonuclease H-like superfamily [SSF53098] (6-452)
  IPR036397 Ribonuclease H superfamily [G3DSA:3.30.420.10] (2-157)
  IPR036397 Ribonuclease H superfamily [G3DSA:3.30.420.10] (302-504)
  IPR051181 CAF1 family poly(A)-specific ribonucleases [PTHR15092] (319-471)